Protein AF-A0A812SZ76-F1 (afdb_monomer)

Secondary structure (DSSP, 8-state):
---------------PPPPP------EEEEEEEEESSGGGGGS-THHHHHHHHHHHHHHHHTT-EEETTBEEEETTEEEEEEEEESSEEEEEEEEEEE--SPPPEEPSEEEEEEES-TTS-HHHHIIIIIHHHTSSSS-SS--TT--B--EEETT-EEEETTEEEEEEEEES-SEEE--TT-EEEEEE--PPBPSEEEEEEBGGGS-SSS---IIIIIIHHHHHH-TT-EE-TT-EEEETTEEEEEEEEESSSSEE--TT-EEE--S-BPPPHHHHS-HHHHHHHHHS-HHHHHHTT--HHHHHHHHHHHHS--S--HHHHHTS-EEESSPSSS--S--B-TTT--B--TT-EEEE-TTS-EEEHHHHHHHHTT-SB-TTT--BHHHHHS---SS----SS--SS--TTS-HHHHHHHHHHHHHHHHHHHHHHHHHHHHSS-GGGS-SEEEEET-TTSHHHHHHHHHHHHHSGGGG-TTTS--EEEEE-S-HHHHHHHHHHHHHTT--EEEE---TT-HHHHHHHHHHTT--GGGEEEEEES-SSSSPP---SSPPPTTSHHHHHHHHHTTT---B-SSSPBPPHHHHHHHHHHHHHHHHHH--TT-EEEEEE----HHHHHHTGGG-SHHHHHHHHHHHT-----HHHHHHHHHHHTEEE-SSTTSEEEESTT-SS-SEEEEEEEE-S-EEEEPPGGGHHHHHHHHHHTT--TTTPPPHHHHHHHHHH-TTTEEEEEETTEEEEEEEEEEESS---TTT--SS-SSPPPTT-SEEEEEEEEE-TTSTTHHHHHHHHHHHHHHH-TT--EEEEEE--SSGGGSSS-HHHHHHHHHTTS---HHHHHHHTTT-EEEEEETTSSTT-GGGTT-EEEEEE-GGGGG-----PPPPP--HHHHHHHHHHHHHHTT---S-GGGSBTTTTT--HHHHHHHHHHHHHHHS-PPPTT--BHHHHHHHHHTT---S---------HHHHHHHTTSTT----------------------------------------------------------------S-SSS-S-----PPPPPPPSSPP-HHHH-EEEEEEEEE--GGGTGGGEEEEEEEEEEETTTTEEEEEEEEEESSTTSEEEEEEEEEEES-TTTS-EEEEE---TTTHHHHHHTT--EEEEEEEE-TTSSEEEEE-TTSS-EEEEESSS---HHHHHHHHHHHHHTT--GGG-EEPP--TT----PPP-

Organism: NCBI:txid878477

Foldseek 3Di:
DDDDDDDDPDDDDPDDDDPDDPVDFDEWQEWEKEFADPVCVVQADPRVCVQQVVQLVVQQVVFPKDAFFFWGDGPPTIMGTHQIVVRIGGYDPNYHYHYHDHHADAFLEWEKAKDFDPDDFQVCCCVVFVVVVCDDLAHLAPDPPRGGHDKDAAQDWDDTPRMIIGGPDTVPHDTHGHHNNYHYHYDYPPAAAFLEWEKEWAPLQDDPPDDDDCCVPWVVVVCVVVQPDKDAAFDWDDDPRIIMGTHDTVPRDTHGHHPNYHYHYPDHDHDFPLNLDDPVVNVVLVPDDPVSVCLLAPPVVLRVVCSVVSSQAQADDLVLLVPFDKDFPPDPPDDDPDQAAPQVRHGRDGRAIWTAALVRDIHRSVRVSVVRRNHQADPPPRHGRVCSSVPDDPDDDDPPPPPPDDPVVDPVVSVCSSVVVVVVVCLVLLLVLLAVLQADPPLVNGFQEEEEAQCFLVVSVLVNQVCSLPPHPVVVVCVVRNHEYEYEEQDPVRLVNSVVVCVVSVGHYYYYYDALQQLPVVCVRCVVVVHHLQSYAYEYEAPLQVHAQDFAPDDDDPPWLLNVVQCLFCVPAWAAHPVGDTDDSSRLLNSLLVSLLSQQVSAHPQFYKYKYFAADDPVVCVVCVSPDDRVPPRVVSRVSRTHHYQVLSNLLSNLQSQKDFDDALSAWAAPPLVLLAGGIIIGGIHGDLKHKDFDGLVCLVLLQVQCVLLVPDPLGRQDSVRSVVQCVQCVNFKMFIDHPPRTFKIWGKAAAADDDALVHDALDDPHRGDSLHQEIETNDITGHPVGPPPRVRVVVSVLVSLSHPSSYFKYKHWAAFDCPLVDPDDQQVQVVCCVVVVDPTPGVCSQVVSPKDWNAKRALSRCSPVSRNNITIMIMHGSSPSNDDDDQDDFDADALVRQLVVLVVLCVVVVLPDPPQQPAFVVVSVDDLVSVVSSQVVSCVVGVFGFDSPDGGSSNRSVNRRVPDDDDDDDDDDPDDPPVVVVVVPPPPDYDDDDDDDDDDDDDDDDDDDDDDDDDDDDDDDDDDDDDDDDDDDDDDDDDDDDDDDDPDPDDDPPDDDDDDDDDQQQFQAFDPAADPVVLQAAKWAFQKKLDPVLQQCVQFAQKMWGWDADPPVQKIKIKIWGAGNDNPHDIDIDIKIKHQDPPPRSFKIWIQDPRPVCSVVSVVVVHTFIKGFRDADPNRQWTKIAHRSRSMITTIGPANDDDVVVVVVSLVVCVVSPHDSVSMGGHHHDRDDDDDDDDD

Nearest PDB structures (foldseek):
  7uci-assembly2_B  TM=8.795E-01  e=3.580E-41  Cylindrospermopsis raciborskii
  7ucl-assembly1_A  TM=9.053E-01  e=2.473E-33  Cylindrospermopsis raciborskii
  6b3a-assembly1_A  TM=8.800E-01  e=8.119E-33  Moorena bouillonii
  6b3b-assembly1_A  TM=8.800E-01  e=5.682E-32  Moorena bouillonii
  6b39-assembly1_A  TM=8.917E-01  e=2.636E-30  Moorena bouillonii

pLDDT: mean 74.73, std 22.55, range [21.22, 98.25]

Solvent-accessible surface area (backbone atoms only — not comparable to full-atom values): 72087 Å² total; per-residue (Å²): 136,89,81,84,83,85,84,78,84,74,84,81,81,83,78,74,82,75,79,75,90,72,92,69,78,52,56,23,47,34,39,31,39,31,36,56,45,76,81,58,67,79,54,60,63,70,56,44,51,67,54,39,49,59,51,54,49,48,38,31,76,70,58,41,74,47,39,56,22,33,55,48,64,36,93,93,48,52,28,32,26,74,38,39,37,54,65,53,23,22,55,54,89,77,39,47,76,45,65,77,75,68,49,49,40,69,29,50,32,39,33,30,37,32,49,54,84,92,80,68,53,49,67,48,46,36,64,69,38,56,52,46,72,50,52,66,82,36,46,29,57,74,56,92,87,67,58,30,41,58,74,47,38,68,71,44,72,45,80,48,87,80,33,39,37,28,29,71,43,48,36,71,75,57,65,23,29,56,36,74,75,31,49,78,47,61,40,68,59,79,66,44,64,23,57,33,38,32,42,32,37,30,57,95,36,54,76,86,88,61,91,82,51,67,53,74,72,44,50,49,56,51,42,73,76,42,59,82,50,74,47,39,69,70,41,75,52,74,56,98,75,30,36,37,32,30,77,41,46,34,68,86,47,75,21,25,67,48,97,75,35,43,78,45,55,93,71,63,35,81,78,47,61,83,70,71,49,57,70,70,59,48,54,53,47,69,71,44,60,71,70,56,44,37,70,79,58,59,54,63,69,52,42,49,52,45,36,55,52,47,70,69,46,52,27,49,53,70,68,71,52,64,74,48,56,67,49,48,33,75,61,93,88,56,88,74,94,69,64,53,18,88,80,83,71,46,67,73,52,83,65,40,60,26,30,41,46,95,85,70,54,62,31,46,35,71,61,47,55,59,44,28,42,55,32,42,45,40,90,84,81,60,50,53,46,61,62,58,74,69,55,80,71,97,82,75,94,76,90,78,82,71,70,92,81,71,68,84,91,52,65,61,68,62,49,51,55,54,49,53,53,57,49,59,68,55,48,64,57,56,48,59,49,51,44,68,62,40,59,59,88,58,67,87,82,30,63,44,30,41,36,28,50,65,30,46,53,24,62,63,59,52,47,51,50,53,44,41,47,72,75,31,66,49,33,79,42,44,84,85,54,52,64,38,36,32,39,22,23,73,46,68,70,32,46,52,41,17,48,53,49,26,55,77,69,71,51,58,67,49,76,46,76,37,51,88,78,38,38,61,60,38,44,55,52,40,43,75,74,74,39,63,47,53,45,24,25,39,34,38,65,64,45,88,30,70,37,76,88,56,84,46,92,69,82,79,59,87,82,34,46,65,40,51,48,36,52,66,73,42,73,86,66,71,37,38,50,96,90,64,50,78,52,54,65,54,50,53,50,44,25,48,24,58,48,35,33,49,45,43,72,46,44,17,85,67,8,38,39,42,34,40,64,32,34,67,58,66,71,58,40,61,75,41,46,96,80,56,60,48,80,56,52,52,53,50,33,24,77,73,49,30,56,60,44,38,45,42,55,54,56,45,28,29,24,51,36,12,32,44,64,50,93,53,72,66,25,68,47,53,31,54,88,82,44,66,40,33,45,32,42,37,35,35,29,32,72,50,90,45,27,37,44,69,48,51,85,85,41,52,68,58,55,51,52,45,40,59,68,39,63,52,53,84,65,73,53,72,49,74,68,52,51,54,48,45,46,73,35,17,62,84,25,37,38,34,32,29,48,94,86,44,78,41,27,41,38,36,34,36,28,35,74,69,89,78,43,77,89,70,60,60,42,72,67,89,66,66,39,36,94,81,17,36,23,39,32,46,50,49,75,48,36,29,80,91,40,76,63,46,53,58,53,55,52,51,48,54,46,51,40,43,41,32,35,58,53,34,71,34,38,35,31,52,45,53,80,68,56,57,72,83,49,97,60,55,72,70,55,50,50,50,31,35,77,68,66,79,39,81,43,68,50,51,46,69,42,42,78,74,59,33,45,76,80,42,74,26,78,58,44,38,75,55,40,65,74,54,71,6,37,25,36,35,33,36,34,55,49,73,57,60,74,65,75,79,79,84,69,85,64,62,92,66,55,46,67,60,43,37,52,49,51,51,56,53,38,46,73,70,67,52,82,63,91,69,50,62,82,39,43,43,70,83,72,64,55,51,80,61,56,51,48,49,54,39,50,53,44,28,71,74,47,61,30,66,51,52,90,80,48,52,27,49,52,49,27,20,48,47,32,46,74,77,66,93,81,80,93,81,81,86,79,84,94,70,69,77,67,62,67,64,64,65,78,75,65,91,84,74,86,78,90,84,89,88,79,84,90,81,92,86,88,87,84,89,85,86,84,88,81,88,88,87,83,89,90,88,81,92,87,78,91,79,90,86,90,84,84,86,87,84,90,88,89,81,90,88,92,86,90,90,80,84,89,80,84,90,69,92,75,86,88,88,83,84,88,75,92,82,84,89,72,79,86,73,75,68,53,63,43,34,84,61,67,50,61,60,85,68,66,40,46,69,26,22,40,48,27,30,27,56,58,64,92,78,48,46,77,37,40,11,46,31,36,40,33,35,41,79,40,81,91,80,57,34,32,42,38,38,41,34,25,10,45,77,33,78,88,28,61,76,49,74,46,72,33,50,30,33,75,65,39,80,80,24,55,23,29,33,30,33,38,67,70,44,100,90,42,31,69,58,38,64,75,67,67,54,58,44,74,42,24,35,50,44,66,47,95,84,52,52,38,38,32,35,36,33,49,85,61,78,35,39,42,34,34,20,66,46,58,66,75,54,70,69,56,50,51,51,54,52,49,54,41,41,75,76,67,44,65,67,96,59,54,43,76,33,57,51,57,82,84,66,76,84,82,76,77,86,132

Structure (mmCIF, N/CA/C/O backbone):
data_AF-A0A812SZ76-F1
#
_entry.id   AF-A0A812SZ76-F1
#
loop_
_atom_site.group_PDB
_atom_site.id
_atom_site.type_symbol
_atom_site.label_atom_id
_atom_site.label_alt_id
_atom_site.label_comp_id
_atom_site.label_asym_id
_atom_site.label_entity_id
_atom_site.label_seq_id
_atom_site.pdbx_PDB_ins_code
_atom_site.Cartn_x
_atom_site.Cartn_y
_atom_site.Cartn_z
_atom_site.occupancy
_atom_site.B_iso_or_equiv
_atom_site.auth_seq_id
_atom_site.auth_comp_id
_atom_site.auth_asym_id
_atom_site.auth_atom_id
_atom_site.pdbx_PDB_model_num
ATOM 1 N N . MET A 1 1 ? -18.676 40.497 103.748 1.00 34.56 1 MET A N 1
ATOM 2 C CA . MET A 1 1 ? -19.444 41.072 102.626 1.00 34.56 1 MET A CA 1
ATOM 3 C C . MET A 1 1 ? -19.129 40.219 101.404 1.00 34.56 1 MET A C 1
ATOM 5 O O . MET A 1 1 ? -18.042 40.366 100.872 1.00 34.56 1 MET A O 1
ATOM 9 N N . GLY A 1 2 ? -19.936 39.227 101.030 1.00 30.64 2 GLY A N 1
ATOM 10 C CA . GLY A 1 2 ? -21.212 38.800 101.622 1.00 30.64 2 GLY A CA 1
ATOM 11 C C . GLY A 1 2 ? -22.400 39.109 100.713 1.00 30.64 2 GLY A C 1
ATOM 12 O O . GLY A 1 2 ? -22.996 40.171 100.858 1.00 30.64 2 GLY A O 1
ATOM 13 N N . ALA A 1 3 ? -22.665 38.179 99.802 1.00 29.17 3 ALA A N 1
ATOM 14 C CA . ALA A 1 3 ? -23.880 37.955 99.023 1.00 29.17 3 ALA A CA 1
ATOM 15 C C . ALA A 1 3 ? -23.752 36.527 98.447 1.00 29.17 3 ALA A C 1
ATOM 17 O O . ALA A 1 3 ? -22.627 36.108 98.156 1.00 29.17 3 ALA A O 1
ATOM 18 N N . ASP A 1 4 ? -24.858 35.797 98.337 1.00 30.28 4 ASP A N 1
ATOM 19 C CA . ASP A 1 4 ? -24.888 34.356 98.050 1.00 30.28 4 ASP A CA 1
ATOM 20 C C . ASP A 1 4 ? -25.463 34.051 96.641 1.00 30.28 4 ASP A C 1
ATOM 22 O O . ASP A 1 4 ? -25.579 34.950 95.810 1.00 30.28 4 ASP A O 1
ATOM 26 N N . GLU A 1 5 ? -25.836 32.783 96.421 1.00 31.12 5 GLU A N 1
ATOM 27 C CA . GLU A 1 5 ? -26.694 32.243 95.342 1.00 31.12 5 GLU A CA 1
ATOM 28 C C . GLU A 1 5 ? -26.053 31.940 93.961 1.00 31.12 5 GLU A C 1
ATOM 30 O O . GLU A 1 5 ? -25.903 32.773 93.072 1.00 31.12 5 GLU A O 1
ATOM 35 N N . ASP A 1 6 ? -25.723 30.651 93.811 1.00 27.94 6 ASP A N 1
ATOM 36 C CA . ASP A 1 6 ? -26.076 29.746 92.706 1.00 27.94 6 ASP A CA 1
ATOM 37 C C . ASP A 1 6 ? -25.881 30.160 91.234 1.00 27.94 6 ASP A C 1
ATOM 39 O O . ASP A 1 6 ? -26.685 30.839 90.599 1.00 27.94 6 ASP A O 1
ATOM 43 N N . GLY A 1 7 ? -24.863 29.540 90.628 1.00 28.36 7 GLY A N 1
ATOM 44 C CA . GLY A 1 7 ? -24.687 29.417 89.180 1.00 28.36 7 GLY A CA 1
ATOM 45 C C . GLY A 1 7 ? -24.839 27.971 88.700 1.00 28.36 7 GLY A C 1
ATOM 46 O O . GLY A 1 7 ? -23.858 27.370 88.254 1.00 28.36 7 GLY A O 1
ATOM 47 N N . GLU A 1 8 ? -26.044 27.396 88.792 1.00 27.73 8 GLU A N 1
ATOM 48 C CA . GLU A 1 8 ? -26.331 26.076 88.214 1.00 27.73 8 GLU A CA 1
ATOM 49 C C . GLU A 1 8 ? -26.011 26.045 86.710 1.00 27.73 8 GLU A C 1
ATOM 51 O O . GLU A 1 8 ? -26.545 26.827 85.920 1.00 27.73 8 GLU A O 1
ATOM 56 N N . ARG A 1 9 ? -25.199 25.076 86.267 1.00 29.61 9 ARG A N 1
ATOM 57 C CA . ARG A 1 9 ? -25.070 24.769 84.835 1.00 29.61 9 ARG A CA 1
ATOM 58 C C . ARG A 1 9 ? -26.248 23.915 84.378 1.00 29.61 9 ARG A C 1
ATOM 60 O O . ARG A 1 9 ? -26.121 22.701 84.232 1.00 29.61 9 ARG A O 1
ATOM 67 N N . GLN A 1 10 ? -27.382 24.571 84.140 1.00 27.69 10 GLN A N 1
ATOM 68 C CA . GLN A 1 10 ? -28.533 23.958 83.481 1.00 27.69 10 GLN A CA 1
ATOM 69 C C . GLN A 1 10 ? -28.118 23.331 82.142 1.00 27.69 10 GLN A C 1
ATOM 71 O O . GLN A 1 10 ? -27.413 23.946 81.338 1.00 27.69 10 GLN A O 1
ATOM 76 N N . ALA A 1 11 ? -28.571 22.103 81.895 1.00 28.66 11 ALA A N 1
ATOM 77 C CA . ALA A 1 11 ? -28.358 21.426 80.626 1.00 28.66 11 ALA A CA 1
ATOM 78 C C . ALA A 1 11 ? -29.306 22.001 79.561 1.00 28.66 11 ALA A C 1
ATOM 80 O O . ALA A 1 11 ? -30.501 21.709 79.566 1.00 28.66 11 ALA A O 1
ATOM 81 N N . SER A 1 12 ? -28.777 22.797 78.631 1.00 27.80 12 SER A N 1
ATOM 82 C CA . SER A 1 12 ? -29.505 23.208 77.429 1.00 27.80 12 SER A CA 1
ATOM 83 C C . SER A 1 12 ? -29.371 22.139 76.341 1.00 27.80 12 SER A C 1
ATOM 85 O O . SER A 1 12 ? -28.284 21.844 75.845 1.00 27.80 12 SER A O 1
ATOM 87 N N . SER A 1 13 ? -30.494 21.527 75.976 1.00 25.83 13 SER A N 1
ATOM 88 C CA . SER A 1 13 ? -30.559 20.484 74.957 1.00 25.83 13 SER A CA 1
ATOM 89 C C . SER A 1 13 ? -30.478 21.062 73.541 1.00 25.83 13 SER A C 1
ATOM 91 O O . SER A 1 13 ? -31.347 21.817 73.109 1.00 25.83 13 SER A O 1
ATOM 93 N N . SER A 1 14 ? -29.487 20.624 72.764 1.00 26.30 14 SER A N 1
ATOM 94 C CA . SER A 1 14 ? -29.581 20.606 71.302 1.00 26.30 14 SER A CA 1
ATOM 95 C C . SER A 1 14 ? -30.169 19.263 70.867 1.00 26.30 14 SER A C 1
ATOM 97 O O . SER A 1 14 ? -29.463 18.279 70.649 1.00 26.30 14 SER A O 1
ATOM 99 N N . THR A 1 15 ? -31.496 19.205 70.776 1.00 27.69 15 THR A N 1
ATOM 100 C CA . THR A 1 15 ? -32.225 18.029 70.291 1.00 27.69 15 THR A CA 1
ATOM 101 C C . THR A 1 15 ? -31.858 17.711 68.840 1.00 27.69 15 THR A C 1
ATOM 103 O O . THR A 1 15 ? -32.318 18.369 67.908 1.00 27.69 15 THR A O 1
ATOM 106 N N . GLN A 1 16 ? -31.092 16.638 68.629 1.00 28.02 16 GLN A N 1
ATOM 107 C CA . GLN A 1 16 ? -31.290 15.841 67.419 1.00 28.02 16 GLN A CA 1
ATOM 108 C C . GLN A 1 16 ? -32.657 15.143 67.526 1.00 28.02 16 GLN A C 1
ATOM 110 O O . GLN A 1 16 ? -33.056 14.771 68.635 1.00 28.02 16 GLN A O 1
ATOM 115 N N . PRO A 1 17 ? -33.409 15.009 66.421 1.00 27.31 17 PRO A N 1
ATOM 116 C CA . PRO A 1 17 ? -34.771 14.504 66.476 1.00 27.31 17 PRO A CA 1
ATOM 117 C C . PRO A 1 17 ? -34.787 13.039 66.913 1.00 27.31 17 PRO A C 1
ATOM 119 O O . PRO A 1 17 ? -34.157 12.182 66.293 1.00 27.31 17 PRO A O 1
ATOM 122 N N . THR A 1 18 ? -35.573 12.743 67.947 1.00 28.69 18 THR A N 1
ATOM 123 C CA . THR A 1 18 ? -36.123 11.400 68.130 1.00 28.69 18 THR A CA 1
ATOM 124 C C . THR A 1 18 ? -36.919 11.043 66.874 1.00 28.69 18 THR A C 1
ATOM 126 O O . THR A 1 18 ? -37.787 11.837 66.499 1.00 28.69 18 THR A O 1
ATOM 129 N N . PRO A 1 19 ? -36.682 9.887 66.231 1.00 33.19 19 PRO A N 1
ATOM 130 C CA . PRO A 1 19 ? -37.598 9.385 65.218 1.00 33.19 19 PRO A CA 1
ATOM 131 C C . PRO A 1 19 ? -38.985 9.237 65.846 1.00 33.19 19 PRO A C 1
ATOM 133 O O . PRO A 1 19 ? -39.129 8.575 66.876 1.00 33.19 19 PRO A O 1
ATOM 136 N N . GLU A 1 20 ? -39.991 9.880 65.259 1.00 29.91 20 GLU A N 1
ATOM 137 C CA . GLU A 1 20 ? -41.379 9.661 65.656 1.00 29.91 20 GLU A CA 1
ATOM 138 C C . GLU A 1 20 ? -41.751 8.201 65.371 1.00 29.91 20 GLU A C 1
ATOM 140 O O . GLU A 1 20 ? -41.306 7.613 64.381 1.00 29.91 20 GLU A O 1
ATOM 145 N N . ALA A 1 21 ? -42.530 7.593 66.267 1.00 37.19 21 ALA A N 1
ATOM 146 C CA . ALA A 1 21 ? -42.832 6.168 66.218 1.00 37.19 21 ALA A CA 1
ATOM 147 C C . ALA A 1 21 ? -43.841 5.837 65.103 1.00 37.19 21 ALA A C 1
ATOM 149 O O . ALA A 1 21 ? -45.036 5.685 65.351 1.00 37.19 21 ALA A O 1
ATOM 150 N N . HIS A 1 22 ? -43.343 5.701 63.875 1.00 32.84 22 HIS A N 1
ATOM 151 C CA . HIS A 1 22 ? -44.028 4.969 62.815 1.00 32.84 22 HIS A CA 1
ATOM 152 C C . HIS A 1 22 ? -43.773 3.470 62.997 1.00 32.84 22 HIS A C 1
ATOM 154 O O . HIS A 1 22 ? -42.662 2.988 62.785 1.00 32.84 22 HIS A O 1
ATOM 160 N N . ASP A 1 23 ? -44.816 2.746 63.403 1.00 41.12 23 ASP A N 1
ATOM 161 C CA . ASP A 1 23 ? -44.797 1.312 63.739 1.00 41.12 23 ASP A CA 1
ATOM 162 C C . ASP A 1 23 ? -44.855 0.410 62.480 1.00 41.12 23 ASP A C 1
ATOM 164 O O . ASP A 1 23 ? -45.535 -0.614 62.435 1.00 41.12 23 ASP A O 1
ATOM 168 N N . ASP A 1 24 ? -44.159 0.830 61.417 1.00 45.44 24 ASP A N 1
ATOM 169 C CA . ASP A 1 24 ? -44.021 0.097 60.159 1.00 45.44 24 ASP A CA 1
ATOM 170 C C . ASP A 1 24 ? -42.793 -0.823 60.235 1.00 45.44 24 ASP A C 1
ATOM 172 O O . ASP A 1 24 ? -41.642 -0.386 60.137 1.00 45.44 24 ASP A O 1
ATOM 176 N N . GLU A 1 25 ? -43.025 -2.128 60.401 1.00 62.75 25 GLU A N 1
ATOM 177 C CA . GLU A 1 25 ? -41.952 -3.124 60.451 1.00 62.75 25 GLU A CA 1
ATOM 178 C C . GLU A 1 25 ? -41.126 -3.120 59.156 1.00 62.75 25 GLU A C 1
ATOM 180 O O . GLU A 1 25 ? -41.595 -3.508 58.084 1.00 62.75 25 GLU A O 1
ATOM 185 N N . VAL A 1 26 ? -39.855 -2.718 59.256 1.00 79.19 26 VAL A N 1
ATOM 186 C CA . VAL A 1 26 ? -38.935 -2.657 58.113 1.00 79.19 26 VAL A CA 1
ATOM 187 C C . VAL A 1 26 ? -38.618 -4.073 57.620 1.00 79.19 26 VAL A C 1
ATOM 189 O O . VAL A 1 26 ? -37.739 -4.754 58.149 1.00 79.19 26 VAL A O 1
ATOM 192 N N . VAL A 1 27 ? -39.343 -4.525 56.597 1.00 85.56 27 VAL A N 1
ATOM 193 C CA . VAL A 1 27 ? -39.144 -5.833 55.958 1.00 85.56 27 VAL A CA 1
ATOM 194 C C . VAL A 1 27 ? -37.938 -5.805 55.014 1.00 85.56 27 VAL A C 1
ATOM 196 O O . VAL A 1 27 ? -37.828 -4.944 54.138 1.00 85.56 27 VAL A O 1
ATOM 199 N N . LEU A 1 28 ? -37.050 -6.792 55.149 1.00 87.00 28 LEU A N 1
ATOM 200 C CA . LEU A 1 28 ? -35.945 -7.013 54.221 1.00 87.00 28 LEU A CA 1
ATOM 201 C C . LEU A 1 28 ? -36.452 -7.494 52.860 1.00 87.00 28 LEU A C 1
ATOM 203 O O . LEU A 1 28 ? -37.146 -8.505 52.762 1.00 87.00 28 LEU A O 1
ATOM 207 N N . LYS A 1 29 ? -36.032 -6.805 51.799 1.00 87.31 29 LYS A N 1
ATOM 208 C CA . LYS A 1 29 ? -36.255 -7.218 50.409 1.00 87.31 29 LYS A CA 1
ATOM 209 C C . LYS A 1 29 ? -35.235 -8.265 49.984 1.00 87.31 29 LYS A C 1
ATOM 211 O O . LYS A 1 29 ? -35.598 -9.203 49.287 1.00 87.31 29 LYS A O 1
ATOM 216 N N . LYS A 1 30 ? -33.967 -8.114 50.393 1.00 87.69 30 LYS A N 1
ATOM 217 C CA . LYS A 1 30 ? -32.874 -9.029 50.017 1.00 87.69 30 LYS A CA 1
ATOM 218 C C . LYS A 1 30 ? -31.960 -9.338 51.193 1.00 87.69 30 LYS A C 1
ATOM 220 O O . LYS A 1 30 ? -31.573 -8.436 51.935 1.00 87.69 30 LYS A O 1
ATOM 225 N N . LEU A 1 31 ? -31.569 -10.603 51.310 1.00 89.88 31 LEU A N 1
ATOM 226 C CA . LEU A 1 31 ? -30.633 -11.106 52.309 1.00 89.88 31 LEU A CA 1
ATOM 227 C C . LEU A 1 31 ? -29.595 -12.015 51.640 1.00 89.88 31 LEU A C 1
ATOM 229 O O . LEU A 1 31 ? -29.949 -13.011 51.013 1.00 89.88 31 LEU A O 1
ATOM 233 N N . HIS A 1 32 ? -28.312 -11.692 51.780 1.00 91.19 32 HIS A N 1
ATOM 234 C CA . HIS A 1 32 ? -27.209 -12.502 51.259 1.00 91.19 32 HIS A CA 1
ATOM 235 C C . HIS A 1 32 ? -26.440 -13.127 52.426 1.00 91.19 32 HIS A C 1
ATOM 237 O O . HIS A 1 32 ? -25.879 -12.408 53.253 1.00 91.19 32 HIS A O 1
ATOM 243 N N . ILE A 1 33 ? -26.421 -14.459 52.487 1.00 88.69 33 ILE A N 1
ATOM 244 C CA . ILE A 1 33 ? -25.780 -15.272 53.527 1.00 88.69 33 ILE A CA 1
ATOM 245 C C . ILE A 1 33 ? -24.710 -16.157 52.884 1.00 88.69 33 ILE A C 1
ATOM 247 O O . ILE A 1 33 ? -25.006 -16.877 51.936 1.00 88.69 33 ILE A O 1
ATOM 251 N N . LEU A 1 34 ? -23.490 -16.167 53.424 1.00 87.75 34 LEU A N 1
ATOM 252 C CA . LEU A 1 34 ? -22.411 -17.056 52.973 1.00 87.75 34 LEU A CA 1
ATOM 253 C C . LEU A 1 34 ? -21.875 -17.931 54.120 1.00 87.75 34 LEU A C 1
ATOM 255 O O . LEU A 1 34 ? -22.014 -17.552 55.284 1.00 87.75 34 LEU A O 1
ATOM 259 N N . PRO A 1 35 ? -21.280 -19.107 53.833 1.00 84.56 35 PRO A N 1
ATOM 260 C CA . PRO A 1 35 ? -20.717 -19.968 54.873 1.00 84.56 35 PRO A CA 1
ATOM 261 C C . PRO A 1 35 ? -19.509 -19.338 55.579 1.00 84.56 35 PRO A C 1
ATOM 263 O O . PRO A 1 35 ? -18.829 -18.479 55.018 1.00 84.56 35 PRO A O 1
ATOM 266 N N . LEU A 1 36 ? -19.209 -19.809 56.788 1.00 77.94 36 LEU A N 1
ATOM 267 C CA . LEU A 1 36 ? -18.081 -19.334 57.592 1.00 77.94 36 LEU A CA 1
ATOM 268 C C . LEU A 1 36 ? -16.809 -20.178 57.403 1.00 77.94 36 LEU A C 1
ATOM 270 O O . LEU A 1 36 ? -15.708 -19.662 57.578 1.00 77.94 36 LEU A O 1
ATOM 274 N N . LYS A 1 37 ? -16.932 -21.475 57.080 1.00 70.94 37 LYS A N 1
ATOM 275 C CA . LYS A 1 37 ? -15.810 -22.435 57.078 1.00 70.94 37 LYS A CA 1
ATOM 276 C C . LYS A 1 37 ? -15.755 -23.269 55.796 1.00 70.94 37 LYS A C 1
ATOM 278 O O . LYS A 1 37 ? -16.736 -23.431 55.074 1.00 70.94 37 LYS A O 1
ATOM 283 N N . GLU A 1 38 ? -14.584 -23.839 55.497 1.00 59.84 38 GLU A N 1
ATOM 284 C CA . GLU A 1 38 ? -14.403 -24.666 54.294 1.00 59.84 38 GLU A CA 1
ATOM 285 C C . GLU A 1 38 ? -15.199 -25.977 54.311 1.00 59.84 38 GLU A C 1
ATOM 287 O O . GLU A 1 38 ? -15.579 -26.464 53.247 1.00 59.84 38 GLU A O 1
ATOM 292 N N . ALA A 1 39 ? -15.489 -26.536 55.490 1.00 54.56 39 ALA A N 1
ATOM 293 C CA . ALA A 1 39 ? -16.282 -27.762 55.621 1.00 54.56 39 ALA A CA 1
ATOM 294 C C . ALA A 1 39 ? -17.665 -27.630 54.950 1.00 54.56 39 ALA A C 1
ATOM 296 O O . ALA A 1 39 ? -18.140 -28.565 54.297 1.00 54.56 39 ALA A O 1
ATOM 297 N N . ASP A 1 40 ? -18.248 -26.432 55.020 1.00 60.97 40 ASP A N 1
ATOM 298 C CA . ASP A 1 40 ? -19.568 -26.093 54.487 1.00 60.97 40 ASP A CA 1
ATOM 299 C C . ASP A 1 40 ? -19.585 -25.977 52.946 1.00 60.97 40 ASP A C 1
ATOM 301 O O . ASP A 1 40 ? -20.653 -25.985 52.327 1.00 60.97 40 ASP A O 1
ATOM 305 N N . LYS A 1 41 ? -18.413 -25.955 52.280 1.00 56.12 41 LYS A N 1
ATOM 306 C CA . LYS A 1 41 ? -18.298 -25.963 50.803 1.00 56.12 41 LYS A CA 1
ATOM 307 C C . LYS A 1 41 ? -18.943 -27.192 50.151 1.00 56.12 41 LYS A C 1
ATOM 309 O O . LYS A 1 41 ? -19.258 -27.143 48.963 1.00 56.12 41 LYS A O 1
ATOM 314 N N . LYS A 1 42 ? -19.126 -28.291 50.896 1.00 56.69 42 LYS A N 1
ATOM 315 C CA . LYS A 1 42 ? -19.699 -29.550 50.385 1.00 56.69 42 LYS A CA 1
ATOM 316 C C . LYS A 1 42 ? -21.180 -29.439 50.005 1.00 56.69 42 LYS A C 1
ATOM 318 O O . LYS A 1 42 ? -21.644 -30.235 49.195 1.00 56.69 42 LYS A O 1
ATOM 323 N N . ILE A 1 43 ? -21.901 -28.459 50.552 1.00 62.41 43 ILE A N 1
ATOM 324 C CA . ILE A 1 43 ? -23.314 -28.199 50.255 1.00 62.41 43 ILE A CA 1
ATOM 325 C C . ILE A 1 43 ? -23.392 -27.134 49.145 1.00 62.41 43 ILE A C 1
ATOM 327 O O . ILE A 1 43 ? -22.783 -26.068 49.276 1.00 62.41 43 ILE A O 1
ATOM 331 N N . LYS A 1 44 ? -24.130 -27.391 48.053 1.00 57.81 44 LYS A N 1
ATOM 332 C CA . LYS A 1 44 ? -24.229 -26.489 46.880 1.00 57.81 44 LYS A CA 1
ATOM 333 C C . LYS A 1 44 ? -25.664 -26.014 46.612 1.00 57.81 44 LYS A C 1
ATOM 335 O O . LYS A 1 44 ? -26.596 -26.814 46.695 1.00 57.81 44 LYS A O 1
ATOM 340 N N . GLY A 1 45 ? -25.830 -24.746 46.216 1.00 62.56 45 GLY A N 1
ATOM 341 C CA . GLY A 1 45 ? -27.092 -24.192 45.713 1.00 62.56 45 GLY A CA 1
ATOM 342 C C . GLY A 1 45 ? -28.292 -24.466 46.615 1.00 62.56 45 GLY A C 1
ATOM 343 O O . GLY A 1 45 ? -28.237 -24.244 47.825 1.00 62.56 45 GLY A O 1
ATOM 344 N N . ARG A 1 46 ? -29.359 -25.020 46.020 1.00 57.84 46 ARG A N 1
ATOM 345 C CA . ARG A 1 46 ? -30.624 -25.401 46.682 1.00 57.84 46 ARG A CA 1
ATOM 346 C C . ARG A 1 46 ? -30.427 -26.081 48.042 1.00 57.84 46 ARG A C 1
ATOM 348 O O . ARG A 1 46 ? -31.063 -25.676 49.007 1.00 57.84 46 ARG A O 1
ATOM 355 N N . GLN A 1 47 ? -29.464 -27.000 48.148 1.00 68.81 47 GLN A N 1
ATOM 356 C CA . GLN A 1 47 ? -29.196 -27.747 49.382 1.00 68.81 47 GLN A CA 1
ATOM 357 C C . GLN A 1 47 ? -28.788 -26.846 50.563 1.00 68.81 47 GLN A C 1
ATOM 359 O O . GLN A 1 47 ? -29.039 -27.203 51.711 1.00 68.81 47 GLN A O 1
ATOM 364 N N . ARG A 1 48 ? -28.171 -25.676 50.314 1.00 78.56 48 ARG A N 1
ATOM 365 C CA . ARG A 1 48 ? -27.870 -24.680 51.361 1.00 78.56 48 ARG A CA 1
ATOM 366 C C . ARG A 1 48 ? -29.135 -23.986 51.844 1.00 78.56 48 ARG A C 1
ATOM 368 O O . ARG A 1 48 ? -29.280 -23.764 53.042 1.00 78.56 48 ARG A O 1
ATOM 375 N N . MET A 1 49 ? -30.049 -23.680 50.922 1.00 81.81 49 MET A N 1
ATOM 376 C CA . MET A 1 49 ? -31.354 -23.118 51.262 1.00 81.81 49 MET A CA 1
ATOM 377 C C . MET A 1 49 ? -32.144 -24.104 52.120 1.00 81.81 49 MET A C 1
ATOM 379 O O . MET A 1 49 ? -32.628 -23.723 53.177 1.00 81.81 49 MET A O 1
ATOM 383 N N . ASP A 1 50 ? -32.176 -25.383 51.736 1.00 78.75 50 ASP A N 1
ATOM 384 C CA . ASP A 1 50 ? -32.826 -26.451 52.507 1.00 78.75 50 ASP A CA 1
ATOM 385 C C . ASP A 1 50 ? -32.225 -26.597 53.922 1.00 78.75 50 ASP A C 1
ATOM 387 O O . ASP A 1 50 ? -32.941 -26.878 54.885 1.00 78.75 50 ASP A O 1
ATOM 391 N N . PHE A 1 51 ? -30.915 -26.356 54.072 1.00 80.25 51 PHE A N 1
ATOM 392 C CA . PHE A 1 51 ? -30.210 -26.372 55.360 1.00 80.25 51 PHE A CA 1
ATOM 393 C C . PHE A 1 51 ? -30.552 -25.160 56.244 1.00 80.25 51 PHE A C 1
ATOM 395 O O . PHE A 1 51 ? -30.773 -25.317 57.444 1.00 80.25 51 PHE A O 1
ATOM 402 N N . LEU A 1 52 ? -30.621 -23.962 55.653 1.00 84.25 52 LEU A N 1
ATOM 403 C CA . LEU A 1 52 ? -30.938 -22.697 56.330 1.00 84.25 52 LEU A CA 1
ATOM 404 C C . LEU A 1 52 ? -32.443 -22.490 56.571 1.00 84.25 52 LEU A C 1
ATOM 406 O O . LEU A 1 52 ? -32.821 -21.717 57.451 1.00 84.25 52 LEU A O 1
ATOM 410 N N . ALA A 1 53 ? -33.311 -23.170 55.816 1.00 85.12 53 ALA A N 1
ATOM 411 C CA . ALA A 1 53 ? -34.748 -22.906 55.765 1.00 85.12 53 ALA A CA 1
ATOM 412 C C . ALA A 1 53 ? -35.450 -23.002 57.125 1.00 85.12 53 ALA A C 1
ATOM 414 O O . ALA A 1 53 ? -36.486 -22.369 57.314 1.00 85.12 53 ALA A O 1
ATOM 415 N N . GLU A 1 54 ? -34.954 -23.810 58.063 1.00 85.31 54 GLU A N 1
ATOM 416 C CA . GLU A 1 54 ? -35.500 -23.871 59.424 1.00 85.31 54 GLU A CA 1
ATOM 417 C C . GLU A 1 54 ? -35.124 -22.628 60.245 1.00 85.31 54 GLU A C 1
ATOM 419 O O . GLU A 1 54 ? -36.021 -21.928 60.713 1.00 85.31 54 GLU A O 1
ATOM 424 N N . THR A 1 55 ? -33.834 -22.282 60.336 1.00 86.25 55 THR A N 1
ATOM 425 C CA . THR A 1 55 ? -33.362 -21.076 61.039 1.00 86.25 55 THR A CA 1
ATOM 426 C C . THR A 1 55 ? -33.976 -19.799 60.453 1.00 86.25 55 THR A C 1
ATOM 428 O O . THR A 1 55 ? -34.417 -18.929 61.200 1.00 86.25 55 THR A O 1
ATOM 431 N N . LEU A 1 56 ? -34.090 -19.694 59.124 1.00 87.94 56 LEU A N 1
ATOM 432 C CA . LEU A 1 56 ? -34.720 -18.544 58.460 1.00 87.94 56 LEU A CA 1
ATOM 433 C C . LEU A 1 56 ? -36.230 -18.452 58.746 1.00 87.94 56 LEU A C 1
ATOM 435 O O . LEU A 1 56 ? -36.746 -17.355 58.960 1.00 87.94 56 LEU A O 1
ATOM 439 N N . ARG A 1 57 ? -36.943 -19.587 58.829 1.00 86.12 57 ARG A N 1
ATOM 440 C CA . ARG A 1 57 ? -38.344 -19.609 59.294 1.00 86.12 57 ARG A CA 1
ATOM 441 C C . ARG A 1 57 ? -38.462 -19.192 60.758 1.00 86.12 57 ARG A C 1
ATOM 443 O O . ARG A 1 57 ? -39.391 -18.463 61.083 1.00 86.12 57 ARG A O 1
ATOM 450 N N . GLN A 1 58 ? -37.537 -19.605 61.624 1.00 84.56 58 GLN A N 1
ATOM 451 C CA . GLN A 1 58 ? -37.524 -19.175 63.026 1.00 84.56 58 GLN A CA 1
ATOM 452 C C . GLN A 1 58 ? -37.306 -17.659 63.140 1.00 84.56 58 GLN A C 1
ATOM 454 O O . GLN A 1 58 ? -38.139 -16.996 63.748 1.00 84.56 58 GLN A O 1
ATOM 459 N N . LEU A 1 59 ? -36.273 -17.104 62.491 1.00 86.12 59 LEU A N 1
ATOM 460 C CA . LEU A 1 59 ? -35.979 -15.660 62.479 1.00 86.12 59 LEU A CA 1
ATOM 461 C C . LEU A 1 59 ? -37.151 -14.819 61.946 1.00 86.12 59 LEU A C 1
ATOM 463 O O . LEU A 1 59 ? -37.447 -13.760 62.496 1.00 86.12 59 LEU A O 1
ATOM 467 N N . ARG A 1 60 ? -37.857 -15.307 60.916 1.00 86.88 60 ARG A N 1
ATOM 468 C CA . ARG A 1 60 ? -39.098 -14.689 60.428 1.00 86.88 60 ARG A CA 1
ATOM 469 C C . ARG A 1 60 ? -40.217 -14.740 61.465 1.00 86.88 60 ARG A C 1
ATOM 471 O O . ARG A 1 60 ? -40.831 -13.720 61.756 1.00 86.88 60 ARG A O 1
ATOM 478 N N . ASN A 1 61 ? -40.488 -15.918 62.024 1.00 85.06 61 ASN A N 1
ATOM 479 C CA . ASN A 1 61 ? -41.605 -16.122 62.947 1.00 85.06 61 ASN A CA 1
ATOM 480 C C . ASN A 1 61 ? -41.421 -15.372 64.279 1.00 85.06 61 ASN A C 1
ATOM 482 O O . ASN A 1 61 ? -42.411 -14.971 64.883 1.00 85.06 61 ASN A O 1
ATOM 486 N N . THR A 1 62 ? -40.181 -15.167 64.733 1.00 84.06 62 THR A N 1
ATOM 487 C CA . THR A 1 62 ? -39.863 -14.359 65.924 1.00 84.06 62 THR A CA 1
ATOM 488 C C . THR A 1 62 ? -39.707 -12.866 65.629 1.00 84.06 62 THR A C 1
ATOM 490 O O . THR A 1 62 ? -39.437 -12.108 66.558 1.00 84.06 62 THR A O 1
ATOM 493 N N . LYS A 1 63 ? -39.850 -12.446 64.362 1.00 83.19 63 LYS A N 1
ATOM 494 C CA . LYS A 1 63 ? -39.568 -11.085 63.876 1.00 83.19 63 LYS A CA 1
ATOM 495 C C . LYS A 1 63 ? -38.205 -10.558 64.344 1.00 83.19 63 LYS A C 1
ATOM 497 O O . LYS A 1 63 ? -38.068 -9.424 64.794 1.00 83.19 63 LYS A O 1
ATOM 502 N N . ALA A 1 64 ? -37.183 -11.407 64.261 1.00 82.25 64 ALA A N 1
ATOM 503 C CA . ALA A 1 64 ? -35.824 -11.012 64.593 1.00 82.25 64 ALA A CA 1
ATOM 504 C C . ALA A 1 64 ? -35.297 -10.001 63.562 1.00 82.25 64 ALA A C 1
ATOM 506 O O . ALA A 1 64 ? -35.315 -10.270 62.359 1.00 82.25 64 ALA A O 1
ATOM 507 N N . VAL A 1 65 ? -34.788 -8.863 64.040 1.00 85.62 65 VAL A N 1
ATOM 508 C CA . VAL A 1 65 ? -34.083 -7.885 63.201 1.00 85.62 65 VAL A CA 1
ATOM 509 C C . VAL A 1 65 ? -32.722 -8.460 62.807 1.00 85.62 65 VAL A C 1
ATOM 511 O O . VAL A 1 65 ? -31.908 -8.780 63.673 1.00 85.62 65 VAL A O 1
ATOM 514 N N . VAL A 1 66 ? -32.484 -8.570 61.502 1.00 86.25 66 VAL A N 1
ATOM 515 C CA . VAL A 1 66 ? -31.256 -9.089 60.890 1.00 86.25 66 VAL A CA 1
ATOM 516 C C . VAL A 1 66 ? -30.515 -7.952 60.182 1.00 86.25 66 VAL A C 1
ATOM 518 O O . VAL A 1 66 ? -31.126 -7.177 59.441 1.00 86.25 66 VAL A O 1
ATOM 521 N N . CYS A 1 67 ? -29.199 -7.856 60.368 1.00 86.81 67 CYS A N 1
ATOM 522 C CA . CYS A 1 67 ? -28.326 -6.920 59.655 1.00 86.81 67 CYS A CA 1
ATOM 523 C C . CYS A 1 67 ? -27.021 -7.588 59.170 1.00 86.81 67 CYS A C 1
ATOM 525 O O . CYS A 1 67 ? -26.755 -8.763 59.435 1.00 86.81 67 CYS A O 1
ATOM 527 N N . SER A 1 68 ? -26.200 -6.851 58.412 1.00 84.62 68 SER A N 1
ATOM 528 C CA . SER A 1 68 ? -24.912 -7.376 57.935 1.00 84.62 68 SER A CA 1
ATOM 529 C C . SER A 1 68 ? -23.943 -7.648 59.095 1.00 84.62 68 SER A C 1
ATOM 531 O O . SER A 1 68 ? -23.812 -6.851 60.024 1.00 84.62 68 SER A O 1
ATOM 533 N N . GLY A 1 69 ? -23.264 -8.793 59.029 1.00 80.44 69 GLY A N 1
ATOM 534 C CA . GLY A 1 69 ? -22.404 -9.339 60.074 1.00 80.44 69 GLY A CA 1
ATOM 535 C C . GLY A 1 69 ? -23.085 -10.346 61.007 1.00 80.44 69 GLY A C 1
ATOM 536 O O . GLY A 1 69 ? -22.377 -10.989 61.781 1.00 80.44 69 GLY A O 1
ATOM 537 N N . ASP A 1 70 ? -24.413 -10.518 60.968 1.00 85.31 70 ASP A N 1
ATOM 538 C CA . ASP A 1 70 ? -25.106 -11.495 61.825 1.00 85.31 70 ASP A CA 1
ATOM 539 C C . ASP A 1 70 ? -24.695 -12.940 61.504 1.00 85.31 70 ASP A C 1
ATOM 541 O O . ASP A 1 70 ? -24.691 -13.359 60.344 1.00 85.31 70 ASP A O 1
ATOM 545 N N . LEU A 1 71 ? -24.380 -13.718 62.544 1.00 83.69 71 LEU A N 1
ATOM 546 C CA . LEU A 1 71 ? -24.079 -15.143 62.432 1.00 83.69 71 LEU A CA 1
ATOM 547 C C . LEU A 1 71 ? -25.366 -15.973 62.478 1.00 83.69 71 LEU A C 1
ATOM 549 O O . LEU A 1 71 ? -26.104 -15.974 63.465 1.00 83.69 71 LEU A O 1
ATOM 553 N N . VAL A 1 72 ? -25.601 -16.736 61.414 1.00 83.88 72 VAL A N 1
ATOM 554 C CA . VAL A 1 72 ? -26.754 -17.624 61.255 1.00 83.88 72 VAL A CA 1
ATOM 555 C C . VAL A 1 72 ? -26.269 -19.062 61.401 1.00 83.88 72 VAL A C 1
ATOM 557 O O . VAL A 1 72 ? -25.592 -19.597 60.523 1.00 83.88 72 VAL A O 1
ATOM 560 N N . LYS A 1 73 ? -26.607 -19.705 62.523 1.00 81.50 73 LYS A N 1
ATOM 561 C CA . LYS A 1 73 ? -26.281 -21.117 62.757 1.00 81.50 73 LYS A CA 1
ATOM 562 C C . LYS A 1 73 ? -27.400 -22.022 62.249 1.00 81.50 73 LYS A C 1
ATOM 564 O O . LYS A 1 73 ? -28.576 -21.796 62.540 1.00 81.50 73 LYS A O 1
ATOM 569 N N . ALA A 1 74 ? -27.032 -23.066 61.515 1.00 80.00 74 ALA A N 1
ATOM 570 C CA . ALA A 1 74 ? -27.952 -24.093 61.045 1.00 80.00 74 ALA A CA 1
ATOM 571 C C . ALA A 1 74 ? -27.330 -25.465 61.313 1.00 80.00 74 ALA A C 1
ATOM 573 O O . ALA A 1 74 ? -26.352 -25.850 60.675 1.00 80.00 74 ALA A O 1
ATOM 574 N N . LYS A 1 75 ? -27.892 -26.201 62.280 1.00 79.38 75 LYS A N 1
ATOM 575 C CA . LYS A 1 75 ? -27.334 -27.468 62.787 1.00 79.38 75 LYS A CA 1
ATOM 576 C C . LYS A 1 75 ? -25.873 -27.263 63.236 1.00 79.38 75 LYS A C 1
ATOM 578 O O . LYS A 1 75 ? -25.618 -26.452 64.126 1.00 79.38 75 LYS A O 1
ATOM 583 N N . GLU A 1 76 ? -24.927 -27.971 62.626 1.00 75.69 76 GLU A N 1
ATOM 584 C CA . GLU A 1 76 ? -23.490 -27.871 62.916 1.00 75.69 76 GLU A CA 1
ATOM 585 C C . GLU A 1 76 ? -22.775 -26.788 62.086 1.00 75.69 76 GLU A C 1
ATOM 587 O O . GLU A 1 76 ? -21.683 -26.364 62.462 1.00 75.69 76 GLU A O 1
ATOM 592 N N . ALA A 1 77 ? -23.395 -26.312 61.000 1.00 77.88 77 ALA A N 1
ATOM 593 C CA . ALA A 1 77 ? -22.818 -25.338 60.077 1.00 77.88 77 ALA A CA 1
ATOM 594 C C . ALA A 1 77 ? -23.046 -23.891 60.540 1.00 77.88 77 ALA A C 1
ATOM 596 O O . ALA A 1 77 ? -24.074 -23.548 61.137 1.00 77.88 77 ALA A O 1
ATOM 597 N N . GLU A 1 78 ? -22.086 -23.026 60.222 1.00 82.69 78 GLU A N 1
ATOM 598 C CA . GLU A 1 78 ? -22.081 -21.616 60.609 1.00 82.69 78 GLU A CA 1
ATOM 599 C C . GLU A 1 78 ? -22.009 -20.743 59.356 1.00 82.69 78 GLU A C 1
ATOM 601 O O . GLU A 1 78 ? -21.173 -20.950 58.478 1.00 82.69 78 GLU A O 1
ATOM 606 N N . PHE A 1 79 ? -22.907 -19.767 59.269 1.00 86.56 79 PHE A N 1
ATOM 607 C CA . PHE A 1 79 ? -23.010 -18.831 58.157 1.00 86.56 79 PHE A CA 1
ATOM 608 C C . PHE A 1 79 ? -22.996 -17.392 58.680 1.00 86.56 79 PHE A C 1
ATOM 610 O O . PHE A 1 79 ? -23.267 -17.145 59.854 1.00 86.56 79 PHE A O 1
ATOM 617 N N . VAL A 1 80 ? -22.726 -16.434 57.797 1.00 87.62 80 VAL A N 1
ATOM 618 C CA . VAL A 1 80 ? -22.750 -14.998 58.089 1.00 87.62 80 VAL A CA 1
ATOM 619 C C . VAL A 1 80 ? -23.576 -14.251 57.043 1.00 87.62 80 VAL A C 1
ATOM 621 O O . VAL A 1 80 ? -23.458 -14.501 55.841 1.00 87.62 80 VAL A O 1
ATOM 624 N N . VAL A 1 81 ? -24.413 -13.319 57.495 1.00 88.62 81 VAL A N 1
ATOM 625 C CA . VAL A 1 81 ? -25.106 -12.357 56.632 1.00 88.62 81 VAL A CA 1
ATOM 626 C C . VAL A 1 81 ? -24.080 -11.358 56.105 1.00 88.62 81 VAL A C 1
ATOM 628 O O . VAL A 1 81 ? -23.539 -10.570 56.875 1.00 88.62 81 VAL A O 1
ATOM 631 N N . ILE A 1 82 ? -23.816 -11.355 54.799 1.00 88.38 82 ILE A N 1
ATOM 632 C CA . ILE A 1 82 ? -22.876 -10.406 54.185 1.00 88.38 82 ILE A CA 1
ATOM 633 C C . ILE A 1 82 ? -23.544 -9.122 53.687 1.00 88.38 82 ILE A C 1
ATOM 635 O O . ILE A 1 82 ? -22.889 -8.082 53.592 1.00 88.38 82 ILE A O 1
ATOM 639 N N . LYS A 1 83 ? -24.850 -9.155 53.390 1.00 88.50 83 LYS A N 1
ATOM 640 C CA . LYS A 1 83 ? -25.607 -7.971 52.961 1.00 88.50 83 LYS A CA 1
ATOM 641 C C . LYS A 1 83 ? -27.103 -8.111 53.242 1.00 88.50 83 LYS A C 1
ATOM 643 O O . LYS A 1 83 ? -27.688 -9.146 52.931 1.00 88.50 83 LYS A O 1
ATOM 648 N N . CYS A 1 84 ? -27.707 -7.028 53.724 1.00 86.19 84 CYS A N 1
ATOM 649 C CA . CYS A 1 84 ? -29.153 -6.811 53.745 1.00 86.19 84 CYS A CA 1
ATOM 650 C C . CYS A 1 84 ? -29.523 -5.647 52.810 1.00 86.19 84 CYS A C 1
ATOM 652 O O . CYS A 1 84 ? -28.702 -4.755 52.570 1.00 86.19 84 CYS A O 1
ATOM 654 N N . ASP A 1 85 ? -30.753 -5.649 52.305 1.00 79.81 85 ASP A N 1
ATOM 655 C CA . ASP A 1 85 ? -31.402 -4.499 51.667 1.00 79.81 85 ASP A CA 1
ATOM 656 C C . ASP A 1 85 ? -32.875 -4.421 52.126 1.00 79.81 85 ASP A C 1
ATOM 658 O O . ASP A 1 85 ? -33.638 -5.338 51.795 1.00 79.81 85 ASP A O 1
ATOM 662 N N . PRO A 1 86 ? -33.303 -3.388 52.887 1.00 80.56 86 PRO A N 1
ATOM 663 C CA . PRO A 1 86 ? -32.500 -2.316 53.509 1.00 80.56 86 PRO A CA 1
ATOM 664 C C . PRO A 1 86 ? -31.430 -2.820 54.514 1.00 80.56 86 PRO A C 1
ATOM 666 O O . PRO A 1 86 ? -31.388 -4.009 54.815 1.00 80.56 86 PRO A O 1
ATOM 669 N N . PRO A 1 87 ? -30.534 -1.957 55.046 1.00 77.06 87 PRO A N 1
ATOM 670 C CA . PRO A 1 87 ? -29.352 -2.389 55.816 1.00 77.06 87 PRO A CA 1
ATOM 671 C C . PRO A 1 87 ? -29.621 -3.216 57.086 1.00 77.06 87 PRO A C 1
ATOM 673 O O . PRO A 1 87 ? -28.747 -3.970 57.518 1.00 77.06 87 PRO A O 1
ATOM 676 N N . GLN A 1 88 ? -30.813 -3.084 57.671 1.00 85.75 88 GLN A N 1
ATOM 677 C CA . GLN A 1 88 ? -31.327 -3.926 58.750 1.00 85.75 88 GLN A CA 1
ATOM 678 C C . GLN A 1 88 ? -32.850 -4.053 58.625 1.00 85.75 88 GLN A C 1
ATOM 680 O O . GLN A 1 88 ? -33.494 -3.139 58.108 1.00 85.75 88 GLN A O 1
ATOM 685 N N . GLY A 1 89 ? -33.424 -5.155 59.109 1.00 87.81 89 GLY A N 1
ATOM 686 C CA . GLY A 1 89 ? -34.874 -5.360 59.093 1.00 87.81 89 GLY A CA 1
ATOM 687 C C . GLY A 1 89 ? -35.302 -6.778 59.462 1.00 87.81 89 GLY A C 1
ATOM 688 O O . GLY A 1 89 ? -34.467 -7.649 59.701 1.00 87.81 89 GLY A O 1
ATOM 689 N N . CYS A 1 90 ? -36.609 -7.016 59.490 1.00 89.44 90 CYS A N 1
ATOM 690 C CA . CYS A 1 90 ? -37.205 -8.332 59.728 1.00 89.44 90 CYS A CA 1
ATOM 691 C C . CYS A 1 90 ? -37.344 -9.126 58.418 1.00 89.44 90 CYS A C 1
ATOM 693 O O . CYS A 1 90 ? -37.481 -8.551 57.338 1.00 89.44 90 CYS A O 1
ATOM 695 N N . LEU A 1 91 ? -37.347 -10.459 58.494 1.00 88.31 91 LEU A N 1
ATOM 696 C CA . LEU A 1 91 ? -37.590 -11.310 57.320 1.00 88.31 91 LEU A CA 1
ATOM 697 C C . LEU A 1 91 ? -39.085 -11.346 56.972 1.00 88.31 91 LEU A C 1
ATOM 699 O O . LEU A 1 91 ? -39.917 -11.581 57.844 1.00 88.31 91 LEU A O 1
ATOM 703 N N . GLY A 1 92 ? -39.423 -11.163 55.697 1.00 83.69 92 GLY A N 1
ATOM 704 C CA . GLY A 1 92 ? -40.793 -11.187 55.183 1.00 83.69 92 GLY A CA 1
ATOM 705 C C . GLY A 1 92 ? -41.164 -12.492 54.475 1.00 83.69 92 GLY A C 1
ATOM 706 O O . GLY A 1 92 ? -40.477 -13.515 54.569 1.00 83.69 92 GLY A O 1
ATOM 707 N N . MET A 1 93 ? -42.278 -12.465 53.739 1.00 80.50 93 MET A N 1
ATOM 708 C CA . MET A 1 93 ? -42.586 -13.515 52.756 1.00 80.50 93 MET A CA 1
ATOM 709 C C . MET A 1 93 ? -41.856 -13.258 51.428 1.00 80.50 93 MET A C 1
ATOM 711 O O . MET A 1 93 ? -41.288 -14.193 50.876 1.00 80.50 93 MET A O 1
ATOM 715 N N . GLU A 1 94 ? -41.751 -11.987 51.024 1.00 80.94 94 GLU A N 1
ATOM 716 C CA . GLU A 1 94 ? -41.108 -11.501 49.788 1.00 80.94 94 GLU A CA 1
ATOM 717 C C . GLU A 1 94 ? -39.590 -11.218 49.923 1.00 80.94 94 GLU A C 1
ATOM 719 O O . GLU A 1 94 ? -39.043 -10.385 49.201 1.00 80.94 94 GLU A O 1
ATOM 724 N N . THR A 1 95 ? -38.892 -11.837 50.883 1.00 87.44 95 THR A N 1
ATOM 725 C CA . THR A 1 95 ? -37.438 -11.642 51.046 1.00 87.44 95 THR A CA 1
ATOM 726 C C . THR A 1 95 ? -36.665 -12.577 50.111 1.00 87.44 95 THR A C 1
ATOM 728 O O . THR A 1 95 ? -36.671 -13.790 50.317 1.00 87.44 95 THR A O 1
ATOM 731 N N . ASP A 1 96 ? -35.943 -12.026 49.131 1.00 87.94 96 ASP A N 1
ATOM 732 C CA . ASP A 1 96 ? -34.986 -12.780 48.311 1.00 87.94 96 ASP A CA 1
ATOM 733 C C . ASP A 1 96 ? -33.816 -13.277 49.183 1.00 87.94 96 ASP A C 1
ATOM 735 O O . ASP A 1 96 ? -33.140 -12.477 49.841 1.00 87.94 96 ASP A O 1
ATOM 739 N N . PHE A 1 97 ? -33.506 -14.575 49.126 1.00 87.19 97 PHE A N 1
ATOM 740 C CA . PHE A 1 97 ? -32.367 -15.174 49.831 1.00 87.19 97 PHE A CA 1
ATOM 741 C C . PHE A 1 97 ? -31.265 -15.611 48.854 1.00 87.19 97 PHE A C 1
ATOM 743 O O . PHE A 1 97 ? -31.462 -16.513 48.040 1.00 87.19 97 PHE A O 1
ATOM 750 N N . PHE A 1 98 ? -30.076 -15.023 48.982 1.00 87.88 98 PHE A N 1
ATOM 751 C CA . PHE A 1 98 ? -28.883 -15.367 48.203 1.00 87.88 98 PHE A CA 1
ATOM 752 C C . PHE A 1 98 ? -27.921 -16.181 49.079 1.00 87.88 98 PHE A C 1
ATOM 754 O O . PHE A 1 98 ? -27.489 -15.698 50.125 1.00 87.88 98 PHE A O 1
ATOM 761 N N . VAL A 1 99 ? -27.609 -17.418 48.670 1.00 84.75 99 VAL A N 1
ATOM 762 C CA . VAL A 1 99 ? -26.788 -18.377 49.451 1.00 84.75 99 VAL A CA 1
ATOM 763 C C . VAL A 1 99 ? -25.636 -19.011 48.660 1.00 84.75 99 VAL A C 1
ATOM 765 O O . VAL A 1 99 ? -24.914 -19.871 49.176 1.00 84.75 99 VAL A O 1
ATOM 768 N N . ASP A 1 100 ? -25.461 -18.608 47.401 1.00 75.44 100 ASP A N 1
ATOM 769 C CA . ASP A 1 100 ? -24.437 -19.134 46.501 1.00 75.44 100 ASP A CA 1
ATOM 770 C C . ASP A 1 100 ? -23.174 -18.270 46.512 1.00 75.44 100 ASP A C 1
ATOM 772 O O . ASP A 1 100 ? -23.212 -17.056 46.337 1.00 75.44 100 ASP A O 1
ATOM 776 N N . GLY A 1 101 ? -22.035 -18.932 46.719 1.00 73.50 101 GLY A N 1
ATOM 777 C CA . GLY A 1 101 ? -20.727 -18.300 46.856 1.00 73.50 101 GLY A CA 1
ATOM 778 C C . GLY A 1 101 ? -19.732 -19.166 47.631 1.00 73.50 101 GLY A C 1
ATOM 779 O O . GLY A 1 101 ? -20.075 -20.231 48.166 1.00 73.50 101 GLY A O 1
ATOM 780 N N . ALA A 1 102 ? -18.484 -18.706 47.688 1.00 78.88 102 ALA A N 1
ATOM 781 C CA . ALA A 1 102 ? -17.468 -19.259 48.580 1.00 78.88 102 ALA A CA 1
ATOM 782 C C . ALA A 1 102 ? -17.765 -18.886 50.052 1.00 78.88 102 ALA A C 1
ATOM 784 O O . ALA A 1 102 ? -18.536 -17.956 50.296 1.00 78.88 102 ALA A O 1
ATOM 785 N N . PRO A 1 103 ? -17.174 -19.583 51.041 1.00 82.38 103 PRO A N 1
ATOM 786 C CA . PRO A 1 103 ? -17.150 -19.100 52.417 1.00 82.38 103 PRO A CA 1
ATOM 787 C C . PRO A 1 103 ? -16.479 -17.725 52.513 1.00 82.38 103 PRO A C 1
ATOM 789 O O . PRO A 1 103 ? -15.606 -17.402 51.703 1.00 82.38 103 PRO A O 1
ATOM 792 N N . VAL A 1 104 ? -16.869 -16.931 53.509 1.00 83.50 104 VAL A N 1
ATOM 793 C CA . VAL A 1 104 ? -16.249 -15.625 53.774 1.00 83.50 104 VAL A CA 1
ATOM 794 C C . VAL A 1 104 ? -14.793 -15.805 54.201 1.00 83.50 104 VAL A C 1
ATOM 796 O O . VAL A 1 104 ? -14.457 -16.724 54.947 1.00 83.50 104 VAL A O 1
ATOM 799 N N . ILE A 1 105 ? -13.919 -14.921 53.719 1.00 86.19 105 ILE A N 1
ATOM 800 C CA . ILE A 1 105 ? -12.485 -14.969 54.009 1.00 86.19 105 ILE A CA 1
ATOM 801 C C . ILE A 1 105 ? -12.234 -14.650 55.488 1.00 86.19 105 ILE A C 1
ATOM 803 O O . ILE A 1 105 ? -12.703 -13.640 56.007 1.00 86.19 105 ILE A O 1
ATOM 807 N N . CYS A 1 106 ? -11.429 -15.475 56.152 1.00 84.12 106 CYS A N 1
ATOM 808 C CA . CYS A 1 106 ? -10.711 -15.072 57.356 1.00 84.12 106 CYS A CA 1
ATOM 809 C C . CYS A 1 106 ? -9.391 -14.431 56.917 1.00 84.12 106 CYS A C 1
ATOM 811 O O . CYS A 1 106 ? -8.609 -15.077 56.216 1.00 84.12 106 CYS A O 1
ATOM 813 N N . PHE A 1 107 ? -9.137 -13.180 57.297 1.00 87.56 107 PHE A N 1
ATOM 814 C CA . PHE A 1 107 ? -7.875 -12.525 56.957 1.00 87.56 107 PHE A CA 1
ATOM 815 C C . PHE A 1 107 ? -6.720 -13.109 57.782 1.00 87.56 107 PHE A C 1
ATOM 817 O O . PHE A 1 107 ? -6.853 -13.339 58.982 1.00 87.56 107 PHE A O 1
ATOM 824 N N . GLN A 1 108 ? -5.577 -13.322 57.138 1.00 88.44 108 GLN A N 1
ATOM 825 C CA . GLN A 1 108 ? -4.291 -13.569 57.791 1.00 88.44 108 GLN A CA 1
ATOM 826 C C . GLN A 1 108 ? -3.648 -12.243 58.202 1.00 88.44 108 GLN A C 1
ATOM 828 O O . GLN A 1 108 ? -3.130 -12.132 59.307 1.00 88.44 108 GLN A O 1
ATOM 833 N N . LYS A 1 109 ? -3.738 -11.217 57.343 1.00 90.31 109 LYS A N 1
ATOM 834 C CA . LYS A 1 109 ? -3.273 -9.854 57.640 1.00 90.31 109 LYS A CA 1
ATOM 835 C C . LYS A 1 109 ? -4.272 -8.804 57.165 1.00 90.31 109 LYS A C 1
ATOM 837 O O . LYS A 1 109 ? -4.908 -8.972 56.122 1.00 90.31 109 LYS A O 1
ATOM 842 N N . ILE A 1 110 ? -4.370 -7.696 57.892 1.00 91.56 110 ILE A N 1
ATOM 843 C CA . ILE A 1 110 ? -5.126 -6.502 57.495 1.00 91.56 110 ILE A CA 1
ATOM 844 C C . ILE A 1 110 ? -4.346 -5.234 57.858 1.00 91.56 110 ILE A C 1
ATOM 846 O O . ILE A 1 110 ? -3.807 -5.124 58.959 1.00 91.56 110 ILE A O 1
ATOM 850 N N . GLN A 1 111 ? -4.281 -4.277 56.932 1.00 91.56 111 GLN A N 1
ATOM 851 C CA . GLN A 1 111 ? -3.595 -2.996 57.113 1.00 91.56 111 GLN A CA 1
ATOM 852 C C . GLN A 1 111 ? -4.592 -1.840 57.116 1.00 91.56 111 GLN A C 1
ATOM 854 O O . GLN A 1 111 ? -5.433 -1.739 56.221 1.00 91.56 111 GLN A O 1
ATOM 859 N N . PHE A 1 112 ? -4.443 -0.940 58.087 1.00 89.81 112 PHE A N 1
ATOM 860 C CA . PHE A 1 112 ? -5.196 0.303 58.203 1.00 89.81 112 PHE A CA 1
ATOM 861 C C . PHE A 1 112 ? -4.306 1.538 58.042 1.00 89.81 112 PHE A C 1
ATOM 863 O O . PHE A 1 112 ? -3.300 1.673 58.745 1.00 89.81 112 PHE A O 1
ATOM 870 N N . SER A 1 113 ? -4.734 2.479 57.200 1.00 87.12 113 SER A N 1
ATOM 871 C CA . SER A 1 113 ? -4.298 3.880 57.281 1.00 87.12 113 SER A CA 1
ATOM 872 C C . SER A 1 113 ? -5.285 4.669 58.149 1.00 87.12 113 SER A C 1
ATOM 874 O O . SER A 1 113 ? -6.491 4.414 58.098 1.00 87.12 113 SER A O 1
ATOM 876 N N . ALA A 1 114 ? -4.787 5.624 58.936 1.00 85.88 114 ALA A N 1
ATOM 877 C CA . ALA A 1 114 ? -5.586 6.427 59.861 1.00 85.88 114 ALA A CA 1
ATOM 878 C C . ALA A 1 114 ? -5.468 7.942 59.619 1.00 85.88 114 ALA A C 1
ATOM 880 O O . ALA A 1 114 ? -4.390 8.444 59.294 1.00 85.88 114 ALA A O 1
ATOM 881 N N . TRP A 1 115 ? -6.560 8.673 59.865 1.00 80.56 115 TRP A N 1
ATOM 882 C CA . TRP A 1 115 ? -6.632 10.142 59.854 1.00 80.56 115 TRP A CA 1
ATOM 883 C C . TRP A 1 115 ? -7.403 10.650 61.076 1.00 80.56 115 TRP A C 1
ATOM 885 O O . TRP A 1 115 ? -8.358 10.016 61.512 1.00 80.56 115 TRP A O 1
ATOM 895 N N . GLY A 1 116 ? -6.998 11.792 61.631 1.00 73.31 116 GLY A N 1
ATOM 896 C CA . GLY A 1 116 ? -7.515 12.326 62.895 1.00 73.31 116 GLY A CA 1
ATOM 897 C C . GLY A 1 116 ? -6.558 13.374 63.484 1.00 73.31 116 GLY A C 1
ATOM 898 O O . GLY A 1 116 ? -5.645 13.811 62.776 1.00 73.31 116 GLY A O 1
ATOM 899 N N . PRO A 1 117 ? -6.734 13.794 64.752 1.00 62.12 117 PRO A N 1
ATOM 900 C CA . PRO A 1 117 ? -5.803 14.701 65.426 1.00 62.12 117 PRO A CA 1
ATOM 901 C C . PRO A 1 117 ? -4.399 14.074 65.542 1.00 62.12 117 PRO A C 1
ATOM 903 O O . PRO A 1 117 ? -4.197 13.049 66.189 1.00 62.12 117 PRO A O 1
ATOM 906 N N . SER A 1 118 ? -3.418 14.689 64.879 1.00 64.69 118 SER A N 1
ATOM 907 C CA . SER A 1 118 ? -2.137 14.067 64.511 1.00 64.69 118 SER A CA 1
ATOM 908 C C . SER A 1 118 ? -1.046 14.152 65.593 1.00 64.69 118 SER A C 1
ATOM 910 O O . SER A 1 118 ? 0.061 14.618 65.321 1.00 64.69 118 SER A O 1
ATOM 912 N N . THR A 1 119 ? -1.356 13.758 66.830 1.00 62.25 119 THR A N 1
ATOM 913 C CA . THR A 1 119 ? -0.439 13.869 67.988 1.00 62.25 119 THR A CA 1
ATOM 914 C C . THR A 1 119 ? -0.100 12.546 68.677 1.00 62.25 119 THR A C 1
ATOM 916 O O . THR A 1 119 ? 0.769 12.531 69.544 1.00 62.25 119 THR A O 1
ATOM 919 N N . LEU A 1 120 ? -0.755 11.444 68.303 1.00 75.56 120 LEU A N 1
ATOM 920 C CA . LEU A 1 120 ? -0.576 10.125 68.917 1.00 75.56 120 LEU A CA 1
ATOM 921 C C . LEU A 1 120 ? 0.413 9.255 68.129 1.00 75.56 120 LEU A C 1
ATOM 923 O O . LEU A 1 120 ? 0.459 9.306 66.900 1.00 75.56 120 LEU A O 1
ATOM 927 N N . SER A 1 121 ? 1.147 8.383 68.814 1.00 80.62 121 SER A N 1
ATOM 928 C CA . SER A 1 121 ? 1.952 7.326 68.185 1.00 80.62 121 SER A CA 1
ATOM 929 C C . SER A 1 121 ? 1.088 6.244 67.512 1.00 80.62 121 SER A C 1
ATOM 931 O O . SER A 1 121 ? -0.113 6.134 67.770 1.00 80.62 121 SER A O 1
ATOM 933 N N . SER A 1 122 ? 1.691 5.385 66.676 1.00 79.62 122 SER A N 1
ATOM 934 C CA . SER A 1 122 ? 0.991 4.214 66.113 1.00 79.62 122 SER A CA 1
ATOM 935 C C . SER A 1 122 ? 0.556 3.204 67.190 1.00 79.62 122 SER A C 1
ATOM 937 O O . SER A 1 122 ? -0.463 2.536 67.025 1.00 79.62 122 SER A O 1
ATOM 939 N N . GLU A 1 123 ? 1.271 3.113 68.319 1.00 82.50 123 GLU A N 1
ATOM 940 C CA . GLU A 1 123 ? 0.882 2.252 69.448 1.00 82.50 123 GLU A CA 1
ATOM 941 C C . GLU A 1 123 ? -0.349 2.799 70.189 1.00 82.50 123 GLU A C 1
ATOM 943 O O . GLU A 1 123 ? -1.230 2.034 70.590 1.00 82.50 123 GLU A O 1
ATOM 948 N N . GLU A 1 124 ? -0.453 4.121 70.332 1.00 84.31 124 GLU A N 1
ATOM 949 C CA . GLU A 1 124 ? -1.629 4.786 70.901 1.00 84.31 124 GLU A CA 1
ATOM 950 C C . GLU A 1 124 ? -2.825 4.736 69.947 1.00 84.31 124 GLU A C 1
ATOM 952 O O . GLU A 1 124 ? -3.917 4.374 70.379 1.00 84.31 124 GLU A O 1
ATOM 957 N N . LEU A 1 125 ? -2.623 4.989 68.648 1.00 87.06 125 LEU A N 1
ATOM 958 C CA . LEU A 1 125 ? -3.622 4.753 67.598 1.00 87.06 125 LEU A CA 1
ATOM 959 C C . LEU A 1 125 ? -4.191 3.329 67.697 1.00 87.06 125 LEU A C 1
ATOM 961 O O . LEU A 1 125 ? -5.411 3.134 67.725 1.00 87.06 125 LEU A O 1
ATOM 965 N N . PHE A 1 126 ? -3.309 2.330 67.801 1.00 86.81 126 PHE A N 1
ATOM 966 C CA . PHE A 1 126 ? -3.724 0.941 67.927 1.00 86.81 126 PHE A CA 1
ATOM 967 C C . PHE A 1 126 ? -4.490 0.684 69.229 1.00 86.81 126 PHE A C 1
ATOM 969 O O . PHE A 1 126 ? -5.588 0.134 69.190 1.00 86.81 126 PHE A O 1
ATOM 976 N N . ASN A 1 127 ? -3.960 1.086 70.387 1.00 85.31 127 ASN A N 1
ATOM 977 C CA . ASN A 1 127 ? -4.570 0.765 71.680 1.00 85.31 127 ASN A CA 1
ATOM 978 C C . ASN A 1 127 ? -5.834 1.577 72.010 1.00 85.31 127 ASN A C 1
ATOM 980 O O . ASN A 1 127 ? -6.700 1.046 72.708 1.00 85.31 127 ASN A O 1
ATOM 984 N N . GLN A 1 128 ? -5.960 2.816 71.522 1.00 86.00 128 GLN A N 1
ATOM 985 C CA . GLN A 1 128 ? -7.089 3.711 71.813 1.00 86.00 128 GLN A CA 1
ATOM 986 C C . GLN A 1 128 ? -8.224 3.616 70.778 1.00 86.00 128 GLN A C 1
ATOM 988 O O . GLN A 1 128 ? -9.383 3.771 71.156 1.00 86.00 128 GLN A O 1
ATOM 993 N N . TYR A 1 129 ? -7.929 3.320 69.504 1.00 87.38 129 TYR A N 1
ATOM 994 C CA . TYR A 1 129 ? -8.935 3.336 68.427 1.00 87.38 129 TYR A CA 1
ATOM 995 C C . TYR A 1 129 ? -9.116 1.973 67.755 1.00 87.38 129 TYR A C 1
ATOM 997 O O . TYR A 1 129 ? -10.212 1.413 67.779 1.00 87.38 129 TYR A O 1
ATOM 1005 N N . VAL A 1 130 ? -8.050 1.387 67.204 1.00 86.81 130 VAL A N 1
ATOM 1006 C CA . VAL A 1 130 ? -8.156 0.136 66.425 1.00 86.81 130 VAL A CA 1
ATOM 1007 C C . VAL A 1 130 ? -8.588 -1.035 67.316 1.00 86.81 130 VAL A C 1
ATOM 1009 O O . VAL A 1 130 ? -9.558 -1.735 67.030 1.00 86.81 130 VAL A O 1
ATOM 1012 N N . ARG A 1 131 ? -7.913 -1.225 68.451 1.00 84.00 131 ARG A N 1
ATOM 1013 C CA . ARG A 1 131 ? -8.163 -2.320 69.395 1.00 84.00 131 ARG A CA 1
ATOM 1014 C C . ARG A 1 131 ? -9.528 -2.208 70.097 1.00 84.00 131 ARG A C 1
ATOM 1016 O O . ARG A 1 131 ? -10.131 -3.258 70.308 1.00 84.00 131 ARG A O 1
ATOM 1023 N N . PRO A 1 132 ? -10.061 -1.014 70.440 1.00 81.88 132 PRO A N 1
ATOM 1024 C CA . PRO A 1 132 ? -11.441 -0.879 70.917 1.00 81.88 132 PRO A CA 1
ATOM 1025 C C . PRO A 1 132 ? -12.507 -0.990 69.821 1.00 81.88 132 PRO A C 1
ATOM 1027 O O . PRO A 1 132 ? -13.573 -1.529 70.097 1.00 81.88 132 PRO A O 1
ATOM 1030 N N . TYR A 1 133 ? -12.239 -0.593 68.569 1.00 81.62 133 TYR A N 1
ATOM 1031 C CA . TYR A 1 133 ? -13.170 -0.858 67.457 1.00 81.62 133 TYR A CA 1
ATOM 1032 C C . TYR A 1 133 ? -13.465 -2.360 67.300 1.00 81.62 133 TYR A C 1
ATOM 1034 O O . TYR A 1 133 ? -14.596 -2.762 66.998 1.00 81.62 133 TYR A O 1
ATOM 1042 N N . PHE A 1 134 ? -12.460 -3.188 67.583 1.00 76.62 134 PHE A N 1
ATOM 1043 C CA . PHE A 1 134 ? -12.544 -4.641 67.673 1.00 76.62 134 PHE A CA 1
ATOM 1044 C C . PHE A 1 134 ? -12.797 -5.164 69.111 1.00 76.62 134 PHE A C 1
ATOM 1046 O O . PHE A 1 134 ? -12.319 -6.235 69.481 1.00 76.62 134 PHE A O 1
ATOM 1053 N N . LYS A 1 135 ? -13.561 -4.441 69.943 1.00 68.06 135 LYS A N 1
ATOM 1054 C CA . LYS A 1 135 ? -14.089 -4.931 71.232 1.00 68.06 135 LYS A CA 1
ATOM 1055 C C . LYS A 1 135 ? -15.514 -4.420 71.471 1.00 68.06 135 LYS A C 1
ATOM 1057 O O . LYS A 1 135 ? -15.734 -3.220 71.565 1.00 68.06 135 LYS A O 1
ATOM 1062 N N . GLY A 1 136 ? -16.476 -5.326 71.635 1.00 60.97 136 GLY A N 1
ATOM 1063 C CA . GLY A 1 136 ? -17.870 -4.985 71.943 1.00 60.97 136 GLY A CA 1
ATOM 1064 C C . GLY A 1 136 ? -18.835 -6.059 71.447 1.00 60.97 136 GLY A C 1
ATOM 1065 O O . GLY A 1 136 ? -18.487 -7.237 71.430 1.00 60.97 136 GLY A O 1
ATOM 1066 N N . GLU A 1 137 ? -20.020 -5.647 70.988 1.00 52.09 137 GLU A N 1
ATOM 1067 C CA . GLU A 1 137 ? -21.032 -6.534 70.377 1.00 52.09 137 GLU A CA 1
ATOM 1068 C C . GLU A 1 137 ? -20.526 -7.295 69.137 1.00 52.09 137 GLU A C 1
ATOM 1070 O O . GLU A 1 137 ? -21.068 -8.339 68.780 1.00 52.09 137 GLU A O 1
ATOM 1075 N N . TYR A 1 138 ? -19.472 -6.776 68.501 1.00 57.31 138 TYR A N 1
ATOM 1076 C CA . TYR A 1 138 ? -18.752 -7.408 67.404 1.00 57.31 138 TYR A CA 1
ATOM 1077 C C . TYR A 1 138 ? -17.377 -7.844 67.926 1.00 57.31 138 TYR A C 1
ATOM 1079 O O . TYR A 1 138 ? -16.575 -7.000 68.335 1.00 57.31 138 TYR A O 1
ATOM 1087 N N . SER A 1 139 ? -17.089 -9.147 67.897 1.00 55.66 139 SER A N 1
ATOM 1088 C CA . SER A 1 139 ? -15.795 -9.699 68.327 1.00 55.66 139 SER A CA 1
ATOM 1089 C C . SER A 1 139 ? -14.908 -10.019 67.119 1.00 55.66 139 SER A C 1
ATOM 1091 O O . SER A 1 139 ? -15.393 -10.662 66.187 1.00 55.66 139 SER A O 1
ATOM 1093 N N . PRO A 1 140 ? -13.614 -9.647 67.130 1.00 47.56 140 PRO A N 1
ATOM 1094 C CA . PRO A 1 140 ? -12.627 -10.153 66.184 1.00 47.56 140 PRO A CA 1
ATOM 1095 C C . PRO A 1 140 ? -12.150 -11.553 66.582 1.00 47.56 140 PRO A C 1
ATOM 1097 O O . PRO A 1 140 ? -11.503 -12.216 65.802 1.00 47.56 140 PRO A O 1
ATOM 1100 N N . TYR A 1 141 ? -12.395 -12.028 67.805 1.00 47.22 141 TYR A N 1
ATOM 1101 C CA . TYR A 1 141 ? -11.659 -13.175 68.348 1.00 47.22 141 TYR A CA 1
ATOM 1102 C C . TYR A 1 141 ? -12.286 -14.537 68.008 1.00 47.22 141 TYR A C 1
ATOM 1104 O O . TYR A 1 141 ? -11.993 -15.524 68.673 1.00 47.22 141 TYR A O 1
ATOM 1112 N N . GLY A 1 142 ? -13.190 -14.603 67.020 1.00 50.34 142 GLY A N 1
ATOM 1113 C CA . GLY A 1 142 ? -13.852 -15.849 66.593 1.00 50.34 142 GLY A CA 1
ATOM 1114 C C . GLY A 1 142 ? -14.554 -16.628 67.720 1.00 50.34 142 GLY A C 1
ATOM 1115 O O . GLY A 1 142 ? -14.805 -17.825 67.588 1.00 50.34 142 GLY A O 1
ATOM 1116 N N . THR A 1 143 ? -14.817 -15.977 68.857 1.00 45.22 143 THR A N 1
ATOM 1117 C CA . THR A 1 143 ? -15.109 -16.641 70.126 1.00 45.22 143 THR A CA 1
ATOM 1118 C C . THR A 1 143 ? -16.518 -17.224 70.157 1.00 45.22 143 THR A C 1
ATOM 1120 O O . THR A 1 143 ? -17.509 -16.539 69.890 1.00 45.22 143 THR A O 1
ATOM 1123 N N . ALA A 1 144 ? -16.614 -18.503 70.531 1.00 45.38 144 ALA A N 1
ATOM 1124 C CA . ALA A 1 144 ? -17.878 -19.222 70.616 1.00 45.38 144 ALA A CA 1
ATOM 1125 C C . ALA A 1 144 ? -18.869 -18.512 71.561 1.00 45.38 144 ALA A C 1
ATOM 1127 O O . ALA A 1 144 ? -18.579 -18.311 72.739 1.00 45.38 144 ALA A O 1
ATOM 1128 N N . GLY A 1 145 ? -20.042 -18.149 71.032 1.00 54.94 145 GLY A N 1
ATOM 1129 C CA . GLY A 1 145 ? -21.118 -17.465 71.765 1.00 54.94 145 GLY A CA 1
ATOM 1130 C C . GLY A 1 145 ? -21.413 -16.033 71.301 1.00 54.94 145 GLY A C 1
ATOM 1131 O O . GLY A 1 145 ? -22.468 -15.499 71.642 1.00 54.94 145 GLY A O 1
ATOM 1132 N N . VAL A 1 146 ? -20.543 -15.417 70.495 1.00 56.84 146 VAL A N 1
ATOM 1133 C CA . VAL A 1 146 ? -20.807 -14.101 69.884 1.00 56.84 146 VAL A CA 1
ATOM 1134 C C . VAL A 1 146 ? -21.798 -14.247 68.719 1.00 56.84 146 VAL A C 1
ATOM 1136 O O . VAL A 1 146 ? -21.725 -15.211 67.963 1.00 56.84 146 VAL A O 1
ATOM 1139 N N . LYS A 1 147 ? -22.737 -13.300 68.569 1.00 65.12 147 LYS A N 1
ATOM 1140 C CA . LYS A 1 147 ? -23.788 -13.341 67.528 1.00 65.12 147 LYS A CA 1
ATOM 1141 C C . LYS A 1 147 ? -23.449 -12.602 66.229 1.00 65.12 147 LYS A C 1
ATOM 1143 O O . LYS A 1 147 ? -24.142 -12.811 65.240 1.00 65.12 147 LYS A O 1
ATOM 1148 N N . ARG A 1 148 ? -22.436 -11.730 66.220 1.00 75.56 148 ARG A N 1
ATOM 1149 C CA . ARG A 1 148 ? -22.168 -10.801 65.112 1.00 75.56 148 ARG A CA 1
ATOM 1150 C C . ARG A 1 148 ? -20.666 -10.586 64.897 1.00 75.56 148 ARG A C 1
ATOM 1152 O O . ARG A 1 148 ? -19.915 -10.431 65.860 1.00 75.56 148 ARG A O 1
ATOM 1159 N N . VAL A 1 149 ? -20.231 -10.564 63.640 1.00 77.88 149 VAL A N 1
ATOM 1160 C CA . VAL A 1 149 ? -18.831 -10.355 63.220 1.00 77.88 149 VAL A CA 1
ATOM 1161 C C . VAL A 1 149 ? -18.689 -9.080 62.390 1.00 77.88 149 VAL A C 1
ATOM 1163 O O . VAL A 1 149 ? -19.638 -8.641 61.743 1.00 77.88 149 VAL A O 1
ATOM 1166 N N . ARG A 1 150 ? -17.501 -8.461 62.397 1.00 80.19 150 ARG A N 1
ATOM 1167 C CA . ARG A 1 150 ? -17.206 -7.339 61.491 1.00 80.19 150 ARG A CA 1
ATOM 1168 C C . ARG A 1 150 ? -16.746 -7.869 60.139 1.00 80.19 150 ARG A C 1
ATOM 1170 O O . ARG A 1 150 ? -15.724 -8.547 60.066 1.00 80.19 150 ARG A O 1
ATOM 1177 N N . LEU A 1 151 ? -17.474 -7.507 59.088 1.00 85.38 151 LEU A N 1
ATOM 1178 C CA . LEU A 1 151 ? -17.061 -7.718 57.705 1.00 85.38 151 LEU A CA 1
ATOM 1179 C C . LEU A 1 151 ? -16.337 -6.474 57.188 1.00 85.38 151 LEU A C 1
ATOM 1181 O O . LEU A 1 151 ? -16.814 -5.354 57.384 1.00 85.38 151 LEU A O 1
ATOM 1185 N N . LEU A 1 152 ? -15.189 -6.687 56.549 1.00 87.56 152 LEU A N 1
ATOM 1186 C CA . LEU A 1 152 ? -14.312 -5.649 56.017 1.00 87.56 152 LEU A CA 1
ATOM 1187 C C . LEU A 1 152 ? -13.839 -5.997 54.599 1.00 87.56 152 LEU A C 1
ATOM 1189 O O . LEU A 1 152 ? -13.691 -7.171 54.257 1.00 87.56 152 LEU A O 1
ATOM 1193 N N . TYR A 1 153 ? -13.586 -4.974 53.782 1.00 86.69 153 TYR A N 1
ATOM 1194 C CA . TYR A 1 153 ? -13.010 -5.103 52.438 1.00 86.69 153 TYR A CA 1
ATOM 1195 C C . TYR A 1 153 ? -12.042 -3.951 52.128 1.00 86.69 153 TYR A C 1
ATOM 1197 O O . TYR A 1 153 ? -12.160 -2.858 52.683 1.00 86.69 153 TYR A O 1
ATOM 1205 N N . THR A 1 154 ? -11.079 -4.179 51.230 1.00 84.00 154 THR A N 1
ATOM 1206 C CA . THR A 1 154 ? -10.085 -3.167 50.829 1.00 84.00 154 THR A CA 1
ATOM 1207 C C . THR A 1 154 ? -10.749 -1.897 50.286 1.00 84.00 154 THR A C 1
ATOM 1209 O O . THR A 1 154 ? -11.646 -1.957 49.446 1.00 84.00 154 THR A O 1
ATOM 1212 N N . GLY A 1 155 ? -10.306 -0.735 50.763 1.00 77.88 155 GLY A N 1
ATOM 1213 C CA . GLY A 1 155 ? -10.861 0.580 50.443 1.00 77.88 155 GLY A CA 1
ATOM 1214 C C . GLY A 1 155 ? -12.015 1.032 51.348 1.00 77.88 155 GLY A C 1
ATOM 1215 O O . GLY A 1 155 ? -12.376 2.209 51.298 1.00 77.88 155 GLY A O 1
ATOM 1216 N N . GLN A 1 156 ? -12.574 0.166 52.200 1.00 84.12 156 GLN A N 1
ATOM 1217 C CA . GLN A 1 156 ? -13.619 0.547 53.155 1.00 84.12 156 GLN A CA 1
ATOM 1218 C C . GLN A 1 156 ? -13.081 1.517 54.216 1.00 84.12 156 GLN A C 1
ATOM 1220 O O . GLN A 1 156 ? -12.074 1.227 54.862 1.00 84.12 156 GLN A O 1
ATOM 1225 N N . VAL A 1 157 ? -13.786 2.634 54.425 1.00 82.19 157 VAL A N 1
ATOM 1226 C CA . VAL A 1 157 ? -13.525 3.606 55.500 1.00 82.19 157 VAL A CA 1
ATOM 1227 C C . VAL A 1 157 ? -14.485 3.356 56.668 1.00 82.19 157 VAL A C 1
ATOM 1229 O O . VAL A 1 157 ? -15.654 3.022 56.470 1.00 82.19 157 VAL A O 1
ATOM 1232 N N . VAL A 1 158 ? -13.983 3.516 57.888 1.00 84.44 158 VAL A N 1
ATOM 1233 C CA . VAL A 1 158 ? -14.662 3.281 59.163 1.00 84.44 158 VAL A CA 1
ATOM 1234 C C . VAL A 1 158 ? -14.365 4.454 60.096 1.00 84.44 158 VAL A C 1
ATOM 1236 O O . VAL A 1 158 ? -13.205 4.815 60.270 1.00 84.44 158 VAL A O 1
ATOM 1239 N N . GLN A 1 159 ? -15.388 5.019 60.740 1.00 82.62 159 GLN A N 1
ATOM 1240 C CA . GLN A 1 159 ? -15.200 6.046 61.769 1.00 82.62 159 GLN A CA 1
ATOM 1241 C C . GLN A 1 159 ? -15.135 5.416 63.167 1.00 82.62 159 GLN A C 1
ATOM 1243 O O . GLN A 1 159 ? -15.985 4.598 63.523 1.00 82.62 159 GLN A O 1
ATOM 1248 N N . VAL A 1 160 ? -14.149 5.821 63.967 1.00 84.81 160 VAL A N 1
ATOM 1249 C CA . VAL A 1 160 ? -13.933 5.372 65.348 1.00 84.81 160 VAL A CA 1
ATOM 1250 C C . VAL A 1 160 ? -13.651 6.599 66.217 1.00 84.81 160 VAL A C 1
ATOM 1252 O O . VAL A 1 160 ? -12.517 7.058 66.329 1.00 84.81 160 VAL A O 1
ATOM 1255 N N . GLY A 1 161 ? -14.698 7.178 66.810 1.00 83.25 161 GLY A N 1
ATOM 1256 C CA . GLY A 1 161 ? -14.577 8.471 67.492 1.00 83.25 161 GLY A CA 1
ATOM 1257 C C . GLY A 1 161 ? -14.103 9.559 66.521 1.00 83.25 161 GLY A C 1
ATOM 1258 O O . GLY A 1 161 ? -14.658 9.699 65.431 1.00 83.25 161 GLY A O 1
ATOM 1259 N N . GLU A 1 162 ? -13.058 10.300 66.886 1.00 82.00 162 GLU A N 1
ATOM 1260 C CA . GLU A 1 162 ? -12.458 11.339 66.030 1.00 82.00 162 GLU A CA 1
ATOM 1261 C C . GLU A 1 162 ? -11.512 10.794 64.942 1.00 82.00 162 GLU A C 1
ATOM 1263 O O . GLU A 1 162 ? -11.064 11.558 64.088 1.00 82.00 162 GLU A O 1
ATOM 1268 N N . VAL A 1 163 ? -11.219 9.487 64.937 1.00 84.56 163 VAL A N 1
ATOM 1269 C CA . VAL A 1 163 ? -10.280 8.857 63.994 1.00 84.56 163 VAL A CA 1
ATOM 1270 C C . VAL A 1 163 ? -11.022 8.092 62.902 1.00 84.56 163 VAL A C 1
ATOM 1272 O O . VAL A 1 163 ? -11.846 7.219 63.174 1.00 84.56 163 VAL A O 1
ATOM 1275 N N . SER A 1 164 ? -10.688 8.385 61.650 1.00 85.69 164 SER A N 1
ATOM 1276 C CA . SER A 1 164 ? -11.100 7.612 60.477 1.00 85.69 164 SER A CA 1
ATOM 1277 C C . SER A 1 164 ? -10.037 6.554 60.166 1.00 85.69 164 SER A C 1
ATOM 1279 O O . SER A 1 164 ? -8.852 6.876 60.108 1.00 85.69 164 SER A O 1
ATOM 1281 N N . LEU A 1 165 ? -10.447 5.306 59.937 1.00 86.75 165 LEU A N 1
ATOM 1282 C CA . LEU A 1 165 ? -9.595 4.175 59.553 1.00 86.75 165 LEU A CA 1
ATOM 1283 C C . LEU A 1 165 ? -10.027 3.659 58.175 1.00 86.75 165 LEU A C 1
ATOM 1285 O O . LEU A 1 165 ? -11.206 3.370 57.987 1.00 86.75 165 LEU A O 1
ATOM 1289 N N . GLN A 1 166 ? -9.105 3.489 57.227 1.00 87.44 166 GLN A N 1
ATOM 1290 C CA . GLN A 1 166 ? -9.380 2.831 55.941 1.00 87.44 166 GLN A CA 1
ATOM 1291 C C . GLN A 1 166 ? -8.595 1.532 55.828 1.00 87.44 166 GLN A C 1
ATOM 1293 O O . GLN A 1 166 ? -7.408 1.502 56.139 1.00 87.44 166 GLN A O 1
ATOM 1298 N N . VAL A 1 167 ? -9.243 0.475 55.339 1.00 88.44 167 VAL A N 1
ATOM 1299 C CA . VAL A 1 167 ? -8.581 -0.788 54.987 1.00 88.44 167 VAL A CA 1
ATOM 1300 C C . VAL A 1 167 ? -7.719 -0.564 53.738 1.00 88.44 167 VAL A C 1
ATOM 1302 O O . VAL A 1 167 ? -8.249 -0.478 52.632 1.00 88.44 167 VAL A O 1
ATOM 1305 N N . GLU A 1 168 ? -6.402 -0.464 53.895 1.00 84.56 168 GLU A N 1
ATOM 1306 C CA . GLU A 1 168 ? -5.455 -0.205 52.796 1.00 84.56 168 GLU A CA 1
ATOM 1307 C C . GLU A 1 168 ? -5.058 -1.497 52.069 1.00 84.56 168 GLU A C 1
ATOM 1309 O O . GLU A 1 168 ? -4.958 -1.515 50.844 1.00 84.56 168 GLU A O 1
ATOM 1314 N N . ALA A 1 169 ? -4.903 -2.602 52.809 1.00 86.56 169 ALA A N 1
ATOM 1315 C CA . ALA A 1 169 ? -4.599 -3.921 52.257 1.00 86.56 169 ALA A CA 1
ATOM 1316 C C . ALA A 1 169 ? -5.163 -5.058 53.128 1.00 86.56 169 ALA A C 1
ATOM 1318 O O . ALA A 1 169 ? -5.387 -4.898 54.328 1.00 86.56 169 ALA A O 1
ATOM 1319 N N . THR A 1 170 ? -5.367 -6.222 52.510 1.00 89.56 170 THR A N 1
ATOM 1320 C CA . THR A 1 170 ? -5.851 -7.462 53.144 1.00 89.56 170 THR A CA 1
ATOM 1321 C C . THR A 1 170 ? -5.177 -8.671 52.507 1.00 89.56 170 THR A C 1
ATOM 1323 O O . THR A 1 170 ? -5.082 -8.737 51.279 1.00 89.56 170 THR A O 1
ATOM 1326 N N . GLU A 1 171 ? -4.776 -9.644 53.321 1.00 87.56 171 GLU A N 1
ATOM 1327 C CA . GLU A 1 171 ? -4.220 -10.925 52.881 1.00 87.56 171 GLU A CA 1
ATOM 1328 C C . GLU A 1 171 ? -5.077 -12.084 53.427 1.00 87.56 171 GLU A C 1
ATOM 1330 O O . GLU A 1 171 ? -5.196 -12.206 54.648 1.00 87.56 171 GLU A O 1
ATOM 1335 N N . PRO A 1 172 ? -5.677 -12.942 52.576 1.00 85.25 172 PRO A N 1
ATOM 1336 C CA . PRO A 1 172 ? -5.870 -12.756 51.134 1.00 85.25 172 PRO A CA 1
ATOM 1337 C C . PRO A 1 172 ? -6.897 -11.643 50.834 1.00 85.25 172 PRO A C 1
ATOM 1339 O O . PRO A 1 172 ? -7.686 -11.254 51.694 1.00 85.25 172 PRO A O 1
ATOM 1342 N N . GLN A 1 173 ? -6.897 -11.121 49.605 1.00 83.31 173 GLN A N 1
ATOM 1343 C CA . GLN A 1 173 ? -7.786 -10.023 49.204 1.00 83.31 173 GLN A CA 1
ATOM 1344 C C . GLN A 1 173 ? -9.251 -10.462 49.057 1.00 83.31 173 GLN A C 1
ATOM 1346 O O . GLN A 1 173 ? -9.537 -11.499 48.459 1.00 83.31 173 GLN A O 1
ATOM 1351 N N . GLY A 1 174 ? -10.186 -9.631 49.530 1.00 81.19 174 GLY A N 1
ATOM 1352 C CA . GLY A 1 174 ? -11.621 -9.803 49.289 1.00 81.19 174 GLY A CA 1
ATOM 1353 C C . GLY A 1 174 ? -12.508 -9.152 50.353 1.00 81.19 174 GLY A C 1
ATOM 1354 O O . GLY A 1 174 ? -12.076 -8.256 51.076 1.00 81.19 174 GLY A O 1
ATOM 1355 N N . LEU A 1 175 ? -13.755 -9.625 50.444 1.00 83.88 175 LEU A N 1
ATOM 1356 C CA . LEU A 1 175 ? -14.626 -9.393 51.598 1.00 83.88 175 LEU A CA 1
ATOM 1357 C C . LEU A 1 175 ? -14.352 -10.487 52.635 1.00 83.88 175 LEU A C 1
ATOM 1359 O O . LEU A 1 175 ? -14.487 -11.676 52.332 1.00 83.88 175 LEU A O 1
ATOM 1363 N N . GLY A 1 176 ? -13.988 -10.088 53.848 1.00 85.81 176 GLY A N 1
ATOM 1364 C CA . GLY A 1 176 ? -13.583 -11.013 54.900 1.00 85.81 176 GLY A CA 1
ATOM 1365 C C . GLY A 1 176 ? -13.809 -10.471 56.304 1.00 85.81 176 GLY A C 1
ATOM 1366 O O . GLY A 1 176 ? -14.420 -9.420 56.493 1.00 85.81 176 GLY A O 1
ATOM 1367 N N . MET A 1 177 ? -13.314 -11.202 57.297 1.00 84.75 177 MET A N 1
ATOM 1368 C CA . MET A 1 177 ? -13.372 -10.844 58.711 1.00 84.75 177 MET A CA 1
ATOM 1369 C C . MET A 1 177 ? -12.025 -11.041 59.407 1.00 84.75 177 MET A C 1
ATOM 1371 O O . MET A 1 177 ? -11.155 -11.776 58.937 1.00 84.75 177 MET A O 1
ATOM 1375 N N . VAL A 1 178 ? -11.888 -10.371 60.548 1.00 80.38 178 VAL A N 1
ATOM 1376 C CA . VAL A 1 178 ? -10.747 -10.467 61.467 1.00 80.38 178 VAL A CA 1
ATOM 1377 C C . VAL A 1 178 ? -11.009 -11.603 62.466 1.00 80.38 178 VAL A C 1
ATOM 1379 O O . VAL A 1 178 ? -12.129 -11.707 62.970 1.00 80.38 178 VAL A O 1
ATOM 1382 N N . SER A 1 179 ? -9.998 -12.436 62.730 1.00 74.12 179 SER A N 1
ATOM 1383 C CA . SER A 1 179 ? -9.986 -13.538 63.708 1.00 74.12 179 SER A CA 1
ATOM 1384 C C . SER A 1 179 ? -8.983 -13.280 64.855 1.00 74.12 179 SER A C 1
ATOM 1386 O O . SER A 1 179 ? -8.332 -12.235 64.903 1.00 74.12 179 SER A O 1
ATOM 1388 N N . THR A 1 180 ? -8.814 -14.243 65.775 1.00 72.69 180 THR A N 1
ATOM 1389 C CA . THR A 1 180 ? -7.668 -14.283 66.714 1.00 72.69 180 THR A CA 1
ATOM 1390 C C . THR A 1 180 ? -6.316 -14.266 66.017 1.00 72.69 180 THR A C 1
ATOM 1392 O O . THR A 1 180 ? -5.346 -13.776 66.591 1.00 72.69 180 THR A O 1
ATOM 1395 N N . ASP A 1 181 ? -6.270 -14.813 64.806 1.00 76.81 181 ASP A N 1
ATOM 1396 C CA . ASP A 1 181 ? -5.050 -15.187 64.101 1.00 76.81 181 ASP A CA 1
ATOM 1397 C C . ASP A 1 181 ? -4.719 -14.168 62.992 1.00 76.81 181 ASP A C 1
ATOM 1399 O O . ASP A 1 181 ? -3.763 -14.346 62.241 1.00 76.81 181 ASP A O 1
ATOM 1403 N N . THR A 1 182 ? -5.518 -13.098 62.874 1.00 85.12 182 THR A N 1
ATOM 1404 C CA . THR A 1 182 ? -5.289 -11.990 61.943 1.00 85.12 182 THR A CA 1
ATOM 1405 C C . THR A 1 182 ? -4.282 -10.993 62.517 1.00 85.12 182 THR A C 1
ATOM 1407 O O . THR A 1 182 ? -4.554 -10.320 63.514 1.00 85.12 182 THR A O 1
ATOM 1410 N N . GLU A 1 183 ? -3.159 -10.800 61.832 1.00 88.94 183 GLU A N 1
ATOM 1411 C CA . GLU A 1 183 ? -2.234 -9.704 62.115 1.00 88.94 183 GLU A CA 1
ATOM 1412 C C . GLU A 1 183 ? -2.855 -8.363 61.679 1.00 88.94 183 GLU A C 1
ATOM 1414 O O . GLU A 1 183 ? -3.210 -8.173 60.512 1.00 88.94 183 GLU A O 1
ATOM 1419 N N . ILE A 1 184 ? -2.995 -7.418 62.613 1.00 89.06 184 ILE A N 1
ATOM 1420 C CA . ILE A 1 184 ? -3.548 -6.083 62.344 1.00 89.06 184 ILE A CA 1
ATOM 1421 C C . ILE A 1 184 ? -2.416 -5.056 62.360 1.00 89.06 184 ILE A C 1
ATOM 1423 O O . ILE A 1 184 ? -1.844 -4.765 63.410 1.00 89.06 184 ILE A O 1
ATOM 1427 N N . PHE A 1 185 ? -2.155 -4.449 61.207 1.00 88.31 185 PHE A N 1
ATOM 1428 C CA . PHE A 1 185 ? -1.235 -3.327 61.048 1.00 88.31 185 PHE A CA 1
ATOM 1429 C C . PHE A 1 185 ? -2.040 -2.028 61.002 1.00 88.31 185 PHE A C 1
ATOM 1431 O O . PHE A 1 185 ? -3.055 -1.953 60.311 1.00 88.31 185 PHE A O 1
ATOM 1438 N N . ALA A 1 186 ? -1.606 -0.991 61.718 1.00 88.00 186 ALA A N 1
ATOM 1439 C CA . ALA A 1 186 ? -2.257 0.315 61.684 1.00 88.00 186 ALA A CA 1
ATOM 1440 C C . ALA A 1 186 ? -1.237 1.443 61.834 1.00 88.00 186 ALA A C 1
ATOM 1442 O O . ALA A 1 186 ? -0.433 1.430 62.764 1.00 88.00 186 ALA A O 1
ATOM 1443 N N . ASN A 1 187 ? -1.288 2.423 60.934 1.00 85.56 187 ASN A N 1
ATOM 1444 C CA . ASN A 1 187 ? -0.436 3.609 60.966 1.00 85.56 187 ASN A CA 1
ATOM 1445 C C . ASN A 1 187 ? -1.221 4.854 60.542 1.00 85.56 187 ASN A C 1
ATOM 1447 O O . ASN A 1 187 ? -2.195 4.771 59.795 1.00 85.56 187 ASN A O 1
ATOM 1451 N N . TRP A 1 188 ? -0.762 6.023 60.981 1.00 83.94 188 TRP A N 1
ATOM 1452 C CA . TRP A 1 188 ? -1.233 7.301 60.449 1.00 83.94 188 TRP A CA 1
ATOM 1453 C C . TRP A 1 188 ? -0.846 7.453 58.976 1.00 83.94 188 TRP A C 1
ATOM 1455 O O . TRP A 1 188 ? 0.278 7.125 58.592 1.00 83.94 188 TRP A O 1
ATOM 1465 N N . ASP A 1 189 ? -1.759 7.964 58.151 1.00 78.12 189 ASP A N 1
ATOM 1466 C CA . ASP A 1 189 ? -1.470 8.244 56.746 1.00 78.12 189 ASP A CA 1
ATOM 1467 C C . ASP A 1 189 ? -0.534 9.453 56.616 1.00 78.12 189 ASP A C 1
ATOM 1469 O O . ASP A 1 189 ? -0.947 10.607 56.739 1.00 78.12 189 ASP A O 1
ATOM 1473 N N . GLN A 1 190 ? 0.737 9.178 56.329 1.00 75.31 190 GLN A N 1
ATOM 1474 C CA . GLN A 1 190 ? 1.771 10.197 56.118 1.00 75.31 190 GLN A CA 1
ATOM 1475 C C . GLN A 1 190 ? 1.718 10.839 54.718 1.00 75.31 190 GLN A C 1
ATOM 1477 O O . GLN A 1 190 ? 2.567 11.669 54.400 1.00 75.31 190 GLN A O 1
ATOM 1482 N N . THR A 1 191 ? 0.738 10.483 53.873 1.00 80.00 191 THR A N 1
ATOM 1483 C CA . THR A 1 191 ? 0.556 11.113 52.556 1.00 80.00 191 THR A CA 1
ATOM 1484 C C . THR A 1 191 ? 0.345 12.628 52.734 1.00 80.00 191 THR A C 1
ATOM 1486 O O . THR A 1 191 ? -0.584 13.008 53.459 1.00 80.00 191 THR A O 1
ATOM 1489 N N . PRO A 1 192 ? 1.166 13.496 52.108 1.00 80.44 192 PRO A N 1
ATOM 1490 C CA . PRO A 1 192 ? 1.083 14.948 52.284 1.00 80.44 192 PRO A CA 1
ATOM 1491 C C . PRO A 1 192 ? -0.203 15.529 51.679 1.00 80.44 192 PRO A C 1
ATOM 1493 O O . PRO A 1 192 ? -0.900 14.856 50.922 1.00 80.44 192 PRO A O 1
ATOM 1496 N N . GLU A 1 193 ? -0.513 16.791 51.981 1.00 86.56 193 GLU A N 1
ATOM 1497 C CA . GLU A 1 193 ? -1.468 17.582 51.187 1.00 86.56 193 GLU A CA 1
ATOM 1498 C C . GLU A 1 193 ? -0.717 18.304 50.052 1.00 86.56 193 GLU A C 1
ATOM 1500 O O . GLU A 1 193 ? 0.437 18.695 50.230 1.00 86.56 193 GLU A O 1
ATOM 1505 N N . PHE A 1 194 ? -1.351 18.506 48.892 1.00 90.81 194 PHE A N 1
ATOM 1506 C CA . PHE A 1 194 ? -0.826 19.446 47.893 1.00 90.81 194 PHE A CA 1
ATOM 1507 C C . PHE A 1 194 ? -0.918 20.883 48.416 1.00 90.81 194 PHE A C 1
ATOM 1509 O O . PHE A 1 194 ? -1.947 21.267 48.975 1.00 90.81 194 PHE A O 1
ATOM 1516 N N . GLU A 1 195 ? 0.079 21.719 48.123 1.00 89.25 195 GLU A N 1
ATOM 1517 C CA . GLU A 1 195 ? -0.072 23.174 48.229 1.00 89.25 195 GLU A CA 1
ATOM 1518 C C . GLU A 1 195 ? -1.052 23.688 47.170 1.00 89.25 195 GLU A C 1
ATOM 1520 O O . GLU A 1 195 ? -1.913 24.529 47.440 1.00 89.25 195 GLU A O 1
ATOM 1525 N N . LYS A 1 196 ? -0.898 23.188 45.937 1.00 91.50 196 LYS A N 1
ATOM 1526 C CA . LYS A 1 196 ? -1.636 23.633 44.753 1.00 91.50 196 LYS A CA 1
ATOM 1527 C C . LYS A 1 196 ? -1.965 22.429 43.878 1.00 91.50 196 LYS A C 1
ATOM 1529 O O . LYS A 1 196 ? -1.109 21.589 43.617 1.00 91.50 196 LYS A O 1
ATOM 1534 N N . VAL A 1 197 ? -3.198 22.350 43.391 1.00 93.56 197 VAL A N 1
ATOM 1535 C CA . VAL A 1 197 ? -3.642 21.325 42.438 1.00 93.56 197 VAL A CA 1
ATOM 1536 C C . VAL A 1 197 ? -4.464 21.984 41.338 1.00 93.56 197 VAL A C 1
ATOM 1538 O O . VAL A 1 197 ? -5.258 22.882 41.609 1.00 93.56 197 VAL A O 1
ATOM 1541 N N . HIS A 1 198 ? -4.286 21.555 40.094 1.00 95.12 198 HIS A N 1
ATOM 1542 C CA . HIS A 1 198 ? -5.099 21.992 38.965 1.00 95.12 198 HIS A CA 1
ATOM 1543 C C . HIS A 1 198 ? -5.899 20.798 38.447 1.00 95.12 198 HIS A C 1
ATOM 1545 O O . HIS A 1 198 ? -5.325 19.791 38.031 1.00 95.12 198 HIS A O 1
ATOM 1551 N N . ILE A 1 199 ? -7.226 20.906 38.486 1.00 94.12 199 ILE A N 1
ATOM 1552 C CA . ILE A 1 199 ? -8.157 19.861 38.061 1.00 94.12 199 ILE A CA 1
ATOM 1553 C C . ILE A 1 199 ? -9.075 20.436 36.991 1.00 94.12 199 ILE A C 1
ATOM 1555 O O . ILE A 1 199 ? -9.777 21.410 37.250 1.00 94.12 199 ILE A O 1
ATOM 1559 N N . LEU A 1 200 ? -9.095 19.827 35.807 1.00 91.38 200 LEU A N 1
ATOM 1560 C CA . LEU A 1 200 ? -9.938 20.272 34.697 1.00 91.38 200 LEU A CA 1
ATOM 1561 C C . LEU A 1 200 ? -10.947 19.192 34.277 1.00 91.38 200 LEU A C 1
ATOM 1563 O O . LEU A 1 200 ? -10.605 18.006 34.284 1.00 91.38 200 LEU A O 1
ATOM 1567 N N . PRO A 1 201 ? -12.178 19.583 33.903 1.00 88.00 201 PRO A N 1
ATOM 1568 C CA . PRO A 1 201 ? -13.201 18.682 33.387 1.00 88.00 201 PRO A CA 1
ATOM 1569 C C . PRO A 1 201 ? -12.982 18.399 31.898 1.00 88.00 201 PRO A C 1
ATOM 1571 O O . PRO A 1 201 ? -12.410 19.226 31.186 1.00 88.00 201 PRO A O 1
ATOM 1574 N N . PHE A 1 202 ? -13.512 17.290 31.389 1.00 77.88 202 PHE A N 1
ATOM 1575 C CA . PHE A 1 202 ? -13.626 17.076 29.946 1.00 77.88 202 PHE A CA 1
ATOM 1576 C C . PHE A 1 202 ? -14.850 17.799 29.381 1.00 77.88 202 PHE A C 1
ATOM 1578 O O . PHE A 1 202 ? -15.963 17.637 29.885 1.00 77.88 202 PHE A O 1
ATOM 1585 N N . LEU A 1 203 ? -14.637 18.601 28.334 1.00 75.88 203 LEU A N 1
ATOM 1586 C CA . LEU A 1 203 ? -15.631 19.500 27.738 1.00 75.88 203 LEU A CA 1
ATOM 1587 C C . LEU A 1 203 ? -16.916 18.770 27.319 1.00 75.88 203 LEU A C 1
ATOM 1589 O O . LEU A 1 203 ? -18.013 19.258 27.562 1.00 75.88 203 LEU A O 1
ATOM 1593 N N . ASP A 1 204 ? -16.775 17.579 26.744 1.00 66.44 204 ASP A N 1
ATOM 1594 C CA . ASP A 1 204 ? -17.861 16.706 26.286 1.00 66.44 204 ASP A CA 1
ATOM 1595 C C . ASP A 1 204 ? -18.463 15.828 27.407 1.00 66.44 204 ASP A C 1
ATOM 1597 O O . ASP A 1 204 ? -19.229 14.895 27.153 1.00 66.44 204 ASP A O 1
ATOM 1601 N N . THR A 1 205 ? -18.122 16.119 28.665 1.00 68.75 205 THR A N 1
ATOM 1602 C CA . THR A 1 205 ? -18.792 15.584 29.863 1.00 68.75 205 THR A CA 1
ATOM 1603 C C . THR A 1 205 ? -19.503 16.665 30.679 1.00 68.75 205 THR A C 1
ATOM 1605 O O . THR A 1 205 ? -20.199 16.334 31.635 1.00 68.75 205 THR A O 1
ATOM 1608 N N . LEU A 1 206 ? -19.363 17.945 30.309 1.00 73.06 206 LEU A N 1
ATOM 1609 C CA . LEU A 1 206 ? -20.026 19.063 30.984 1.00 73.06 206 LEU A CA 1
ATOM 1610 C C . LEU A 1 206 ? -21.502 19.192 30.556 1.00 73.06 206 LEU A C 1
ATOM 1612 O O . LEU A 1 206 ? -21.828 18.925 29.395 1.00 73.06 206 LEU A O 1
ATOM 1616 N N . PRO A 1 207 ? -22.411 19.639 31.445 1.00 67.06 207 PRO A N 1
ATOM 1617 C CA . PRO A 1 207 ? -23.808 19.854 31.083 1.00 67.06 207 PRO A CA 1
ATOM 1618 C C . PRO A 1 207 ? -23.962 21.037 30.121 1.00 67.06 207 PRO A C 1
ATOM 1620 O O . PRO A 1 207 ? -23.542 22.151 30.418 1.00 67.06 207 PRO A O 1
ATOM 1623 N N . SER A 1 208 ? -24.635 20.823 28.992 1.00 58.88 208 SER A N 1
ATOM 1624 C CA . SER A 1 208 ? -24.964 21.883 28.024 1.00 58.88 208 SER A CA 1
ATOM 1625 C C . SER A 1 208 ? -26.340 22.529 28.246 1.00 58.88 208 SER A C 1
ATOM 1627 O O . SER A 1 208 ? -26.644 23.549 27.632 1.00 58.88 208 SER A O 1
ATOM 1629 N N . ALA A 1 209 ? -27.181 21.939 29.103 1.00 50.53 209 ALA A N 1
ATOM 1630 C CA . ALA A 1 209 ? -28.593 22.306 29.256 1.00 50.53 209 ALA A CA 1
ATOM 1631 C C . ALA A 1 209 ? -28.882 23.335 30.369 1.00 50.53 209 ALA A C 1
ATOM 1633 O O . ALA A 1 209 ? -30.000 23.839 30.449 1.00 50.53 209 ALA A O 1
ATOM 1634 N N . TYR A 1 210 ? -27.914 23.636 31.239 1.00 67.81 210 TYR A N 1
ATOM 1635 C CA . TYR A 1 210 ? -28.071 24.560 32.366 1.00 67.81 210 TYR A CA 1
ATOM 1636 C C . TYR A 1 210 ? -26.736 25.210 32.755 1.00 67.81 210 TYR A C 1
ATOM 1638 O O . TYR A 1 210 ? -25.668 24.719 32.399 1.00 67.81 210 TYR A O 1
ATOM 1646 N N . GLN A 1 211 ? -26.799 26.330 33.481 1.00 67.69 211 GLN A N 1
ATOM 1647 C CA . GLN A 1 211 ? -25.619 26.981 34.060 1.00 67.69 211 GLN A CA 1
ATOM 1648 C C . GLN A 1 211 ? -25.190 26.261 35.344 1.00 67.69 211 GLN A C 1
ATOM 1650 O O . GLN A 1 211 ? -26.043 25.861 36.132 1.00 67.69 211 GLN A O 1
ATOM 1655 N N . TYR A 1 212 ? -23.881 26.127 35.551 1.00 80.25 212 TYR A N 1
ATOM 1656 C CA . TYR A 1 212 ? -23.272 25.454 36.699 1.00 80.25 212 TYR A CA 1
ATOM 1657 C C . TYR A 1 212 ? -22.018 26.209 37.166 1.00 80.25 212 TYR A C 1
ATOM 1659 O O . TYR A 1 212 ? -21.363 26.896 36.377 1.00 80.25 212 TYR A O 1
ATOM 1667 N N . GLU A 1 213 ? -21.653 26.048 38.435 1.00 87.44 213 GLU A N 1
ATOM 1668 C CA . GLU A 1 213 ? -20.380 26.486 39.009 1.00 87.44 213 GLU A CA 1
ATOM 1669 C C . GLU A 1 213 ? -19.522 25.239 39.262 1.00 87.44 213 GLU A C 1
ATOM 1671 O O . GLU A 1 213 ? -19.812 24.419 40.131 1.00 87.44 213 GLU A O 1
ATOM 1676 N N . LEU A 1 214 ? -18.477 25.052 38.452 1.00 86.44 214 LEU A N 1
ATOM 1677 C CA . LEU A 1 214 ? -17.700 23.812 38.405 1.00 86.44 214 LEU A CA 1
ATOM 1678 C C . LEU A 1 214 ? -17.109 23.406 39.768 1.00 86.44 214 LEU A C 1
ATOM 1680 O O . LEU A 1 214 ? -17.044 22.213 40.089 1.00 86.44 214 LEU A O 1
ATOM 1684 N N . PHE A 1 215 ? -16.666 24.381 40.563 1.00 89.38 215 PHE A N 1
ATOM 1685 C CA . PHE A 1 215 ? -16.112 24.111 41.878 1.00 89.38 215 PHE A CA 1
ATOM 1686 C C . PHE A 1 215 ? -17.215 23.758 42.879 1.00 89.38 215 PHE A C 1
ATOM 1688 O O . PHE A 1 215 ? -17.144 22.701 43.505 1.00 89.38 215 PHE A O 1
ATOM 1695 N N . GLY A 1 216 ? -18.234 24.606 43.011 1.00 86.00 216 GLY A N 1
ATOM 1696 C CA . GLY A 1 216 ? -19.341 24.458 43.953 1.00 86.00 216 GLY A CA 1
ATOM 1697 C C . GLY A 1 216 ? -20.231 23.237 43.717 1.00 86.00 216 GLY A C 1
ATOM 1698 O O . GLY A 1 216 ? -20.569 22.561 44.688 1.00 86.00 216 GLY A O 1
ATOM 1699 N N . ASP A 1 217 ? -20.560 22.930 42.460 1.00 83.81 217 ASP A N 1
ATOM 1700 C CA . ASP A 1 217 ? -21.543 21.896 42.108 1.00 83.81 217 ASP A CA 1
ATOM 1701 C C . ASP A 1 217 ? -20.917 20.497 41.974 1.00 83.81 217 ASP A C 1
ATOM 1703 O O . ASP A 1 217 ? -21.561 19.494 42.288 1.00 83.81 217 ASP A O 1
ATOM 1707 N N . TYR A 1 218 ? -19.649 20.411 41.542 1.00 88.81 218 TYR A N 1
ATOM 1708 C CA . TYR A 1 218 ? -18.995 19.132 41.229 1.00 88.81 218 TYR A CA 1
ATOM 1709 C C . TYR A 1 218 ? -17.761 18.840 42.083 1.00 88.81 218 TYR A C 1
ATOM 1711 O O . TYR A 1 218 ? -17.734 17.839 42.803 1.00 88.81 218 TYR A O 1
ATOM 1719 N N . LEU A 1 219 ? -16.724 19.683 42.013 1.00 88.69 219 LEU A N 1
ATOM 1720 C CA . LEU A 1 219 ? -15.439 19.369 42.650 1.00 88.69 219 LEU A CA 1
ATOM 1721 C C . LEU A 1 219 ? -15.534 19.380 44.177 1.00 88.69 219 LEU A C 1
ATOM 1723 O O . LEU A 1 219 ? -15.091 18.435 44.826 1.00 88.69 219 LEU A O 1
ATOM 1727 N N . LYS A 1 220 ? -16.135 20.414 44.768 1.00 88.00 220 LYS A N 1
ATOM 1728 C CA . LYS A 1 220 ? -16.250 20.566 46.221 1.00 88.00 220 LYS A CA 1
ATOM 1729 C C . LYS A 1 220 ? -17.097 19.450 46.857 1.00 88.00 220 LYS A C 1
ATOM 1731 O O . LYS A 1 220 ? -16.599 18.861 47.816 1.00 88.00 220 LYS A O 1
ATOM 1736 N N . PRO A 1 221 ? -18.292 19.072 46.351 1.00 87.56 221 PRO A N 1
ATOM 1737 C CA . PRO A 1 221 ? -19.037 17.929 46.883 1.00 87.56 221 PRO A CA 1
ATOM 1738 C C . PRO A 1 221 ? -18.277 16.607 46.741 1.00 87.56 221 PRO A C 1
ATOM 1740 O O . PRO A 1 221 ? -18.240 15.823 47.689 1.00 87.56 221 PRO A O 1
ATOM 1743 N N . PHE A 1 222 ? -17.611 16.373 45.602 1.00 87.56 222 PHE A N 1
ATOM 1744 C CA . PHE A 1 222 ? -16.801 15.170 45.405 1.00 87.56 222 PHE A CA 1
ATOM 1745 C C . PHE A 1 222 ? -15.634 15.083 46.397 1.00 87.56 222 PHE A C 1
ATOM 1747 O O . PHE A 1 222 ? -15.443 14.044 47.027 1.00 87.56 222 PHE A O 1
ATOM 1754 N N . LEU A 1 223 ? -14.874 16.167 46.569 1.00 86.69 223 LEU A N 1
ATOM 1755 C CA . LEU A 1 223 ? -13.709 16.217 47.457 1.00 86.69 223 LEU A CA 1
ATOM 1756 C C . LEU A 1 223 ? -14.105 16.132 48.937 1.00 86.69 223 LEU A C 1
ATOM 1758 O O . LEU A 1 223 ? -13.464 15.403 49.690 1.00 86.69 223 LEU A O 1
ATOM 1762 N N . VAL A 1 224 ? -15.201 16.781 49.347 1.00 79.94 224 VAL A N 1
ATOM 1763 C CA . VAL A 1 224 ? -15.760 16.658 50.708 1.00 79.94 224 VAL A CA 1
ATOM 1764 C C . VAL A 1 224 ? -16.241 15.231 51.001 1.00 79.94 224 VAL A C 1
ATOM 1766 O O . VAL A 1 224 ? -16.116 14.774 52.133 1.00 79.94 224 VAL A O 1
ATOM 1769 N N . ALA A 1 225 ? -16.730 14.499 49.994 1.00 76.19 225 ALA A N 1
ATOM 1770 C CA . ALA A 1 225 ? -17.080 13.083 50.121 1.00 76.19 225 ALA A CA 1
ATOM 1771 C C . ALA A 1 225 ? -15.870 12.124 50.023 1.00 76.19 225 ALA A C 1
ATOM 1773 O O . ALA A 1 225 ? -16.000 10.950 50.361 1.00 76.19 225 ALA A O 1
ATOM 1774 N N . ASN A 1 226 ? -14.701 12.594 49.565 1.00 77.88 226 ASN A N 1
ATOM 1775 C CA . ASN A 1 226 ? -13.495 11.784 49.338 1.00 77.88 226 ASN A CA 1
ATOM 1776 C C . ASN A 1 226 ? -12.208 12.407 49.953 1.00 77.88 226 ASN A C 1
ATOM 1778 O O . ASN A 1 226 ? -11.173 12.428 49.279 1.00 77.88 226 ASN A O 1
ATOM 1782 N N . PRO A 1 227 ? -12.204 12.885 51.217 1.00 73.25 227 PRO A N 1
ATOM 1783 C CA . PRO A 1 227 ? -11.093 13.668 51.789 1.00 73.25 227 PRO A CA 1
ATOM 1784 C C . PRO A 1 227 ? -9.805 12.857 52.033 1.00 73.25 227 PRO A C 1
ATOM 1786 O O . PRO A 1 227 ? -8.735 13.420 52.260 1.00 73.25 227 PRO A O 1
ATOM 1789 N N . HIS A 1 228 ? -9.901 11.527 51.984 1.00 71.19 228 HIS A N 1
ATOM 1790 C CA . HIS A 1 228 ? -8.780 10.596 52.147 1.00 71.19 228 HIS A CA 1
ATOM 1791 C C . HIS A 1 228 ? -8.204 10.112 50.808 1.00 71.19 228 HIS A C 1
ATOM 1793 O O . HIS A 1 228 ? -7.190 9.415 50.792 1.00 71.19 228 HIS A O 1
ATOM 1799 N N . LYS A 1 229 ? -8.834 10.455 49.673 1.00 79.06 229 LYS A N 1
ATOM 1800 C CA . LYS A 1 229 ? -8.383 9.980 48.364 1.00 79.06 229 LYS A CA 1
ATOM 1801 C C . LYS A 1 229 ? -7.017 10.588 48.025 1.00 79.06 229 LYS A C 1
ATOM 1803 O O . LYS A 1 229 ? -6.837 11.804 48.065 1.00 79.06 229 LYS A O 1
ATOM 1808 N N . LYS A 1 230 ? -6.071 9.710 47.695 1.00 84.88 230 LYS A N 1
ATOM 1809 C CA . LYS A 1 230 ? -4.731 10.041 47.197 1.00 84.88 230 LYS A CA 1
ATOM 1810 C C . LYS A 1 230 ? -4.827 10.309 45.682 1.00 84.88 230 LYS A C 1
ATOM 1812 O O . LYS A 1 230 ? -5.615 9.652 44.999 1.00 84.88 230 LYS A O 1
ATOM 1817 N N . TYR A 1 231 ? -4.067 11.282 45.184 1.00 88.50 231 TYR A N 1
ATOM 1818 C CA . TYR A 1 231 ? -4.035 11.734 43.789 1.00 88.50 231 TYR A CA 1
ATOM 1819 C C . TYR A 1 231 ? -2.592 12.048 43.361 1.00 88.50 231 TYR A C 1
ATOM 1821 O O . TYR A 1 231 ? -1.755 12.375 44.199 1.00 88.50 231 TYR A O 1
ATOM 1829 N N . GLN A 1 232 ? -2.327 12.028 42.059 1.00 87.50 232 GLN A N 1
ATOM 1830 C CA . GLN A 1 232 ? -1.071 12.443 41.413 1.00 87.50 232 GLN A CA 1
ATOM 1831 C C . GLN A 1 232 ? -1.359 13.122 40.059 1.00 87.50 232 GLN A C 1
ATOM 1833 O O . GLN A 1 232 ? -2.482 13.066 39.544 1.00 87.50 232 GLN A O 1
ATOM 1838 N N . HIS A 1 233 ? -0.349 13.748 39.447 1.00 85.44 233 HIS A N 1
ATOM 1839 C CA . HIS A 1 233 ? -0.472 14.307 38.100 1.00 85.44 233 HIS A CA 1
ATOM 1840 C C . HIS A 1 233 ? -0.902 13.240 37.072 1.00 85.44 233 HIS A C 1
ATOM 1842 O O . HIS A 1 233 ? -0.295 12.178 36.943 1.00 85.44 233 HIS A O 1
ATOM 1848 N N . GLY A 1 234 ? -1.946 13.551 36.299 1.00 77.12 234 GLY A N 1
ATOM 1849 C CA . GLY A 1 234 ? -2.495 12.696 35.249 1.00 77.12 234 GLY A CA 1
ATOM 1850 C C . GLY A 1 234 ? -3.705 11.849 35.654 1.00 77.12 234 GLY A C 1
ATOM 1851 O O . GLY A 1 234 ? -4.378 11.341 34.753 1.00 77.12 234 GLY A O 1
ATOM 1852 N N . ASP A 1 235 ? -4.016 11.730 36.950 1.00 81.19 235 ASP A N 1
ATOM 1853 C CA . ASP A 1 235 ? -5.129 10.912 37.454 1.00 81.19 235 ASP A CA 1
ATOM 1854 C C . ASP A 1 235 ? -6.504 11.365 36.941 1.00 81.19 235 ASP A C 1
ATOM 1856 O O . ASP A 1 235 ? -6.757 12.554 36.736 1.00 81.19 235 ASP A O 1
ATOM 1860 N N . LEU A 1 236 ? -7.419 10.398 36.806 1.00 80.06 236 LEU A N 1
ATOM 1861 C CA . LEU A 1 236 ? -8.795 10.581 36.336 1.00 80.06 236 LEU A CA 1
ATOM 1862 C C . LEU A 1 236 ? -9.825 10.236 37.423 1.00 80.06 236 LEU A C 1
ATOM 1864 O O . LEU A 1 236 ? -9.651 9.292 38.196 1.00 80.06 236 LEU A O 1
ATOM 1868 N N . PHE A 1 237 ? -10.943 10.963 37.451 1.00 81.44 237 PHE A N 1
ATOM 1869 C CA . PHE A 1 237 ? -12.125 10.610 38.246 1.00 81.44 237 PHE A CA 1
ATOM 1870 C C . PHE A 1 237 ? -13.414 11.174 37.637 1.00 81.44 237 PHE A C 1
ATOM 1872 O O . PHE A 1 237 ? -13.363 12.040 36.770 1.00 81.44 237 PHE A O 1
ATOM 1879 N N . THR A 1 238 ? -14.573 10.695 38.092 1.00 79.06 238 THR A N 1
ATOM 1880 C CA . THR A 1 238 ? -15.889 11.098 37.570 1.00 79.06 238 THR A CA 1
ATOM 1881 C C . THR A 1 238 ? -16.840 11.394 38.724 1.00 79.06 238 THR A C 1
ATOM 1883 O O . THR A 1 238 ? -16.874 10.640 39.697 1.00 79.06 238 THR A O 1
ATOM 1886 N N . TYR A 1 239 ? -17.636 12.459 38.612 1.00 83.12 239 TYR A N 1
ATOM 1887 C CA . TYR A 1 239 ? -18.689 12.799 39.568 1.00 83.12 239 TYR A CA 1
ATOM 1888 C C . TYR A 1 239 ? -19.908 13.384 38.844 1.00 83.12 239 TYR A C 1
ATOM 1890 O O . TYR A 1 239 ? -19.766 14.253 37.991 1.00 83.12 239 TYR A O 1
ATOM 1898 N N . GLN A 1 240 ? -21.103 12.867 39.156 1.00 79.12 240 GLN A N 1
ATOM 1899 C CA . GLN A 1 240 ? -22.380 13.236 38.514 1.00 79.12 240 GLN A CA 1
ATOM 1900 C C . GLN A 1 240 ? -22.345 13.259 36.964 1.00 79.12 240 GLN A C 1
ATOM 1902 O O . GLN A 1 240 ? -23.025 14.050 36.322 1.00 79.12 240 GLN A O 1
ATOM 1907 N N . GLY A 1 241 ? -21.552 12.372 36.352 1.00 66.19 241 GLY A N 1
ATOM 1908 C CA . GLY A 1 241 ? -21.386 12.265 34.894 1.00 66.19 241 GLY A CA 1
ATOM 1909 C C . GLY A 1 241 ? -20.261 13.122 34.302 1.00 66.19 241 GLY A C 1
ATOM 1910 O O . GLY A 1 241 ? -19.744 12.767 33.244 1.00 66.19 241 GLY A O 1
ATOM 1911 N N . VAL A 1 242 ? -19.809 14.170 34.999 1.00 75.31 242 VAL A N 1
ATOM 1912 C CA . VAL A 1 242 ? -18.644 14.973 34.591 1.00 75.31 242 VAL A CA 1
ATOM 1913 C C . VAL A 1 242 ? -17.360 14.213 34.926 1.00 75.31 242 VAL A C 1
ATOM 1915 O O . VAL A 1 242 ? -17.179 13.757 36.059 1.00 75.31 242 VAL A O 1
ATOM 1918 N N . GLN A 1 243 ? -16.459 14.076 33.952 1.00 81.75 243 GLN A N 1
ATOM 1919 C CA . GLN A 1 243 ? -15.141 13.464 34.133 1.00 81.75 243 GLN A CA 1
ATOM 1920 C C . GLN A 1 243 ? -14.074 14.551 34.294 1.00 81.75 243 GLN A C 1
ATOM 1922 O O . GLN A 1 243 ? -14.064 15.541 33.567 1.00 81.75 243 GLN A O 1
ATOM 1927 N N . PHE A 1 244 ? -13.149 14.337 35.223 1.00 87.50 244 PHE A N 1
ATOM 1928 C CA . PHE A 1 244 ? -12.094 15.259 35.623 1.00 87.50 244 PHE A CA 1
ATOM 1929 C C . PHE A 1 244 ? -10.714 14.618 35.496 1.00 87.50 244 PHE A C 1
ATOM 1931 O O . PHE A 1 244 ? -10.563 13.403 35.658 1.00 87.50 244 PHE A O 1
ATOM 1938 N N . LYS A 1 245 ? -9.697 15.455 35.270 1.00 88.00 245 LYS A N 1
ATOM 1939 C CA . LYS A 1 245 ? -8.281 15.077 35.275 1.00 88.00 245 LYS A CA 1
ATOM 1940 C C . LYS A 1 245 ? -7.456 16.020 36.145 1.00 88.00 245 LYS A C 1
ATOM 1942 O O . LYS A 1 245 ? -7.637 17.234 36.068 1.00 88.00 245 LYS A O 1
ATOM 1947 N N . VAL A 1 246 ? -6.512 15.475 36.909 1.00 89.94 246 VAL A N 1
ATOM 1948 C CA . VAL A 1 246 ? -5.449 16.255 37.565 1.00 89.94 246 VAL A CA 1
ATOM 1949 C C . VAL A 1 246 ? -4.414 16.637 36.502 1.00 89.94 246 VAL A C 1
ATOM 1951 O O . VAL A 1 246 ? -3.739 15.765 35.955 1.00 89.94 246 VAL A O 1
ATOM 1954 N N . VAL A 1 247 ? -4.308 17.925 36.168 1.00 87.25 247 VAL A N 1
ATOM 1955 C CA . VAL A 1 247 ? -3.457 18.433 35.067 1.00 87.25 247 VAL A CA 1
ATOM 1956 C C . VAL A 1 247 ? -2.173 19.118 35.533 1.00 87.25 247 VAL A C 1
ATOM 1958 O O . VAL A 1 247 ? -1.277 19.334 34.726 1.00 87.25 247 VAL A O 1
ATOM 1961 N N . ALA A 1 248 ? -2.077 19.452 36.819 1.00 87.62 248 ALA A N 1
ATOM 1962 C CA . ALA A 1 248 ? -0.846 19.857 37.494 1.00 87.62 248 ALA A CA 1
ATOM 1963 C C . ALA A 1 248 ? -1.027 19.696 39.008 1.00 87.62 248 ALA A C 1
ATOM 1965 O O . ALA A 1 248 ? -2.147 19.816 39.512 1.00 87.62 248 ALA A O 1
ATOM 1966 N N . CYS A 1 249 ? 0.061 19.475 39.738 1.00 90.25 249 CYS A N 1
ATOM 1967 C CA . CYS A 1 249 ? 0.060 19.482 41.195 1.00 90.25 249 CYS A CA 1
ATOM 1968 C C . CYS A 1 249 ? 1.424 19.904 41.754 1.00 90.25 249 CYS A C 1
ATOM 1970 O O . CYS A 1 249 ? 2.449 19.768 41.090 1.00 90.25 249 CYS A O 1
ATOM 1972 N N . GLU A 1 250 ? 1.416 20.461 42.961 1.00 85.94 250 GLU A N 1
ATOM 1973 C CA . GLU A 1 250 ? 2.594 20.965 43.659 1.00 85.94 250 GLU A CA 1
ATOM 1974 C C . GLU A 1 250 ? 2.521 20.517 45.132 1.00 85.94 250 GLU A C 1
ATOM 1976 O O . GLU A 1 250 ? 1.594 20.934 45.839 1.00 85.94 250 GLU A O 1
ATOM 1981 N N . PRO A 1 251 ? 3.440 19.651 45.606 1.00 83.50 251 PRO A N 1
ATOM 1982 C CA . PRO A 1 251 ? 4.519 18.996 44.850 1.00 83.50 251 PRO A CA 1
ATOM 1983 C C . PRO A 1 251 ? 4.013 18.030 43.757 1.00 83.50 251 PRO A C 1
ATOM 1985 O O . PRO A 1 251 ? 2.887 17.542 43.821 1.00 83.50 251 PRO A O 1
ATOM 1988 N N . ASP A 1 252 ? 4.858 17.720 42.768 1.00 82.81 252 ASP A N 1
ATOM 1989 C CA . ASP A 1 252 ? 4.572 16.705 41.738 1.00 82.81 252 ASP A CA 1
ATOM 1990 C C . ASP A 1 252 ? 4.851 15.294 42.290 1.00 82.81 252 ASP A C 1
ATOM 1992 O O . ASP A 1 252 ? 5.920 14.712 42.104 1.00 82.81 252 ASP A O 1
ATOM 1996 N N . ALA A 1 253 ? 3.912 14.803 43.100 1.00 81.69 253 ALA A N 1
ATOM 1997 C CA . ALA A 1 253 ? 3.990 13.549 43.845 1.00 81.69 253 ALA A CA 1
ATOM 1998 C C . ALA A 1 253 ? 2.579 13.001 44.140 1.00 81.69 253 ALA A C 1
ATOM 2000 O O . ALA A 1 253 ? 1.573 13.655 43.864 1.00 81.69 253 ALA A O 1
ATOM 2001 N N . VAL A 1 254 ? 2.497 11.810 44.744 1.00 83.75 254 VAL A N 1
ATOM 2002 C CA . VAL A 1 254 ? 1.238 11.305 45.314 1.00 83.75 254 VAL A CA 1
ATOM 2003 C C . VAL A 1 254 ? 0.919 12.082 46.595 1.00 83.75 254 VAL A C 1
ATOM 2005 O O . VAL A 1 254 ? 1.653 11.981 47.579 1.00 83.75 254 VAL A O 1
ATOM 2008 N N . ALA A 1 255 ? -0.182 12.832 46.599 1.00 86.00 255 ALA A N 1
ATOM 2009 C CA . ALA A 1 255 ? -0.647 13.612 47.747 1.00 86.00 255 ALA A CA 1
ATOM 2010 C C . ALA A 1 255 ? -2.183 13.579 47.878 1.00 86.00 255 ALA A C 1
ATOM 2012 O O . ALA A 1 255 ? -2.896 13.020 47.044 1.00 86.00 255 ALA A O 1
ATOM 2013 N N . ARG A 1 256 ? -2.715 14.179 48.943 1.00 88.12 256 ARG A N 1
ATOM 2014 C CA . ARG A 1 256 ? -4.150 14.403 49.166 1.00 88.12 256 ARG A CA 1
ATOM 2015 C C . ARG A 1 256 ? -4.529 15.849 48.839 1.00 88.12 256 ARG A C 1
ATOM 2017 O O . ARG A 1 256 ? -3.696 16.752 48.859 1.00 88.12 256 ARG A O 1
ATOM 2024 N N . ILE A 1 257 ? -5.812 16.070 48.571 1.00 88.00 257 ILE A N 1
ATOM 2025 C CA . ILE A 1 257 ? -6.400 17.408 48.442 1.00 88.00 257 ILE A CA 1
ATOM 2026 C C . ILE A 1 257 ? -7.125 17.689 49.754 1.00 88.00 257 ILE A C 1
ATOM 2028 O O . ILE A 1 257 ? -8.160 17.081 50.025 1.00 88.00 257 ILE A O 1
ATOM 2032 N N . GLY A 1 258 ? -6.550 18.552 50.588 1.00 79.75 258 GLY A N 1
ATOM 2033 C CA . GLY A 1 258 ? -7.041 18.797 51.941 1.00 79.75 258 GLY A CA 1
ATOM 2034 C C . GLY A 1 258 ? -7.368 20.259 52.210 1.00 79.75 258 GLY A C 1
ATOM 2035 O O . GLY A 1 258 ? -7.621 21.040 51.293 1.00 79.75 258 GLY A O 1
ATOM 2036 N N . LYS A 1 259 ? -7.413 20.632 53.493 1.00 77.38 259 LYS A N 1
ATOM 2037 C CA . LYS A 1 259 ? -7.874 21.968 53.914 1.00 77.38 259 LYS A CA 1
ATOM 2038 C C . LYS A 1 259 ? -6.883 23.078 53.561 1.00 77.38 259 LYS A C 1
ATOM 2040 O O . LYS A 1 259 ? -7.283 24.238 53.548 1.00 77.38 259 LYS A O 1
ATOM 2045 N N . SER A 1 260 ? -5.621 22.733 53.300 1.00 77.62 260 SER A N 1
ATOM 2046 C CA . SER A 1 260 ? -4.578 23.687 52.905 1.00 77.62 260 SER A CA 1
ATOM 2047 C C . SER A 1 260 ? -4.417 23.845 51.386 1.00 77.62 260 SER A C 1
ATOM 2049 O O . SER A 1 260 ? -3.788 24.801 50.935 1.00 77.62 260 SER A O 1
ATOM 2051 N N . THR A 1 261 ? -4.999 22.941 50.590 1.00 90.12 261 THR A N 1
ATOM 2052 C CA . THR A 1 261 ? -4.768 22.864 49.143 1.00 90.12 261 THR A CA 1
ATOM 2053 C C . THR A 1 261 ? -5.495 23.955 48.356 1.00 90.12 261 THR A C 1
ATOM 2055 O O . THR A 1 261 ? -6.723 24.047 48.369 1.00 90.12 261 THR A O 1
ATOM 2058 N N . THR A 1 262 ? -4.747 24.724 47.562 1.00 91.75 262 THR A N 1
ATOM 2059 C CA . THR A 1 262 ? -5.305 25.668 46.582 1.00 91.75 262 THR A CA 1
ATOM 2060 C C . THR A 1 262 ? -5.736 24.919 45.320 1.00 91.75 262 THR A C 1
ATOM 2062 O O . THR A 1 262 ? -4.903 24.329 44.631 1.00 91.75 262 THR A O 1
ATOM 2065 N N . ILE A 1 263 ? -7.030 24.944 44.991 1.00 92.94 263 ILE A N 1
ATOM 2066 C CA . ILE A 1 263 ? -7.594 24.211 43.846 1.00 92.94 263 ILE A CA 1
ATOM 2067 C C . ILE A 1 263 ? -7.859 25.171 42.680 1.00 92.94 263 ILE A C 1
ATOM 2069 O O . ILE A 1 263 ? -8.739 26.027 42.747 1.00 92.94 263 ILE A O 1
ATOM 2073 N N . PHE A 1 264 ? -7.132 24.983 41.582 1.00 92.81 264 PHE A N 1
ATOM 2074 C CA . PHE A 1 264 ? -7.388 25.623 40.295 1.00 92.81 264 PHE A CA 1
ATOM 2075 C C . PHE A 1 264 ? -8.288 24.722 39.444 1.00 92.81 264 PHE A C 1
ATOM 2077 O O . PHE A 1 264 ? -8.078 23.511 39.379 1.00 92.81 264 PHE A O 1
ATOM 2084 N N . CYS A 1 265 ? -9.288 25.303 38.779 1.00 90.38 265 CYS A N 1
ATOM 2085 C CA . CYS A 1 265 ? -10.207 24.562 37.905 1.00 90.38 265 CYS A CA 1
ATOM 2086 C C . CYS A 1 265 ? -10.776 25.386 36.732 1.00 90.38 265 CYS A C 1
ATOM 2088 O O . CYS A 1 265 ? -11.794 25.029 36.145 1.00 90.38 265 CYS A O 1
ATOM 2090 N N . GLN A 1 266 ? -10.132 26.501 36.371 1.00 81.88 266 GLN A N 1
ATOM 2091 C CA . GLN A 1 266 ? -10.601 27.353 35.275 1.00 81.88 266 GLN A CA 1
ATOM 2092 C C . GLN A 1 266 ? -10.189 26.790 33.910 1.00 81.88 266 GLN A C 1
ATOM 2094 O O . GLN A 1 266 ? -9.035 26.901 33.501 1.00 81.88 266 GLN A O 1
ATOM 2099 N N . GLY A 1 267 ? -11.159 26.233 33.186 1.00 81.69 267 GLY A N 1
ATOM 2100 C CA . GLY A 1 267 ? -10.994 25.750 31.818 1.00 81.69 267 GLY A CA 1
ATOM 2101 C C . GLY A 1 267 ? -11.719 24.429 31.582 1.00 81.69 267 GLY A C 1
ATOM 2102 O O . GLY A 1 267 ? -12.621 24.050 32.324 1.00 81.69 267 GLY A O 1
ATOM 2103 N N . HIS A 1 268 ? -11.306 23.727 30.533 1.00 80.94 268 HIS A N 1
ATOM 2104 C CA . HIS A 1 268 ? -11.748 22.377 30.201 1.00 80.94 268 HIS A CA 1
ATOM 2105 C C . HIS A 1 268 ? -10.687 21.687 29.339 1.00 80.94 268 HIS A C 1
ATOM 2107 O O . HIS A 1 268 ? -9.827 22.337 28.744 1.00 80.94 268 HIS A O 1
ATOM 2113 N N . LEU A 1 269 ? -10.769 20.365 29.254 1.00 69.31 269 LEU A N 1
ATOM 2114 C CA . LEU A 1 269 ? -9.965 19.525 28.379 1.00 69.31 269 LEU A CA 1
ATOM 2115 C C . LEU A 1 269 ? -10.812 18.998 27.225 1.00 69.31 269 LEU A C 1
ATOM 2117 O O . LEU A 1 269 ? -11.944 18.561 27.426 1.00 69.31 269 LEU A O 1
ATOM 2121 N N . THR A 1 270 ? -10.230 18.930 26.034 1.00 63.50 270 THR A N 1
ATOM 2122 C CA . THR A 1 270 ? -10.707 18.007 24.998 1.00 63.50 270 THR A CA 1
ATOM 2123 C C . THR A 1 270 ? -10.153 16.614 25.323 1.00 63.50 270 THR A C 1
ATOM 2125 O O . THR A 1 270 ? -8.957 16.510 25.625 1.00 63.50 270 THR A O 1
ATOM 2128 N N . PRO A 1 271 ? -10.959 15.538 25.323 1.00 54.69 271 PRO A N 1
ATOM 2129 C CA . PRO A 1 271 ? -10.425 14.195 25.515 1.00 54.69 271 PRO A CA 1
ATOM 2130 C C . PRO A 1 271 ? -9.559 13.795 24.319 1.00 54.69 271 PRO A C 1
ATOM 2132 O O . PRO A 1 271 ? -9.915 14.046 23.172 1.00 54.69 271 PRO A O 1
ATOM 2135 N N . THR A 1 272 ? -8.421 13.162 24.601 1.00 54.19 272 THR A N 1
ATOM 2136 C CA . THR A 1 272 ? -7.565 12.538 23.588 1.00 54.19 272 THR A CA 1
ATOM 2137 C C . THR A 1 272 ? -7.752 11.026 23.602 1.00 54.19 272 THR A C 1
ATOM 2139 O O . THR A 1 272 ? -8.283 10.479 24.573 1.00 54.19 272 THR A O 1
ATOM 2142 N N . LEU A 1 273 ? -7.254 10.319 22.588 1.00 50.97 273 LEU A N 1
ATOM 2143 C CA . LEU A 1 273 ? -7.379 8.863 22.477 1.00 50.97 273 LEU A CA 1
ATOM 2144 C C . LEU A 1 273 ? -6.919 8.115 23.741 1.00 50.97 273 LEU A C 1
ATOM 2146 O O . LEU A 1 273 ? -7.593 7.208 24.224 1.00 50.97 273 LEU A O 1
ATOM 2150 N N . ARG A 1 274 ? -5.817 8.575 24.346 1.00 54.41 274 ARG A N 1
ATOM 2151 C CA . ARG A 1 274 ? -5.265 8.054 25.609 1.00 54.41 274 ARG A CA 1
ATOM 2152 C C . ARG A 1 274 ? -6.186 8.245 26.825 1.00 54.41 274 ARG A C 1
ATOM 2154 O O . ARG A 1 274 ? -6.040 7.522 27.804 1.00 54.41 274 ARG A O 1
ATOM 2161 N N . ASN A 1 275 ? -7.104 9.211 26.783 1.00 53.66 275 ASN A N 1
ATOM 2162 C CA . ASN A 1 275 ? -8.117 9.425 27.822 1.00 53.66 275 ASN A CA 1
ATOM 2163 C C . ASN A 1 275 ? -9.428 8.657 27.526 1.00 53.66 275 ASN A C 1
ATOM 2165 O O . ASN A 1 275 ? -10.216 8.451 28.444 1.00 53.66 275 ASN A O 1
ATOM 2169 N N . LEU A 1 276 ? -9.664 8.256 26.267 1.00 53.38 276 LEU A N 1
ATOM 2170 C CA . LEU A 1 276 ? -10.835 7.479 25.829 1.00 53.38 276 LEU A CA 1
ATOM 2171 C C . LEU A 1 276 ? -10.634 5.958 25.980 1.00 53.38 276 LEU A C 1
ATOM 2173 O O . LEU A 1 276 ? -11.605 5.220 26.137 1.00 53.38 276 LEU A O 1
ATOM 2177 N N . LEU A 1 277 ? -9.387 5.479 25.939 1.00 48.72 277 LEU A N 1
ATOM 2178 C CA . LEU A 1 277 ? -9.055 4.061 26.095 1.00 48.72 277 LEU A CA 1
ATOM 2179 C C . LEU A 1 277 ? -9.189 3.584 27.562 1.00 48.72 277 LEU A C 1
ATOM 2181 O O . LEU A 1 277 ? -8.648 4.226 28.467 1.00 48.72 277 LEU A O 1
ATOM 2185 N N . PRO A 1 278 ? -9.835 2.426 27.819 1.00 45.06 278 PRO A N 1
ATOM 2186 C CA . PRO A 1 278 ? -9.898 1.807 29.143 1.00 45.06 278 PRO A CA 1
ATOM 2187 C C . PRO A 1 278 ? -8.521 1.637 29.820 1.00 45.06 278 PRO A C 1
ATOM 2189 O O . PRO A 1 278 ? -7.563 1.242 29.152 1.00 45.06 278 PRO A O 1
ATOM 2192 N N . PRO A 1 279 ? -8.403 1.816 31.155 1.00 42.09 279 PRO A N 1
ATOM 2193 C CA . PRO A 1 279 ? -7.113 1.760 31.855 1.00 42.09 279 PRO A CA 1
ATOM 2194 C C . PRO A 1 279 ? -6.314 0.463 31.661 1.00 42.09 279 PRO A C 1
ATOM 2196 O O . PRO A 1 279 ? -5.089 0.500 31.638 1.00 42.09 279 PRO A O 1
ATOM 2199 N N . HIS A 1 280 ? -6.981 -0.683 31.483 1.00 43.06 280 HIS A N 1
ATOM 2200 C CA . HIS A 1 280 ? -6.297 -1.956 31.230 1.00 43.06 280 HIS A CA 1
ATOM 2201 C C . HIS A 1 280 ? -5.660 -2.011 29.829 1.00 43.06 280 HIS A C 1
ATOM 2203 O O . HIS A 1 280 ? -4.522 -2.459 29.708 1.00 43.06 280 HIS A O 1
ATOM 2209 N N . LEU A 1 281 ? -6.337 -1.479 28.802 1.00 43.94 281 LEU A N 1
ATOM 2210 C CA . LEU A 1 281 ? -5.778 -1.332 27.455 1.00 43.94 281 LEU A CA 1
ATOM 2211 C C . LEU A 1 281 ? -4.640 -0.306 27.448 1.00 43.94 281 LEU A C 1
ATOM 2213 O O . LEU A 1 281 ? -3.599 -0.562 26.854 1.00 43.94 281 LEU A O 1
ATOM 2217 N N . MET A 1 282 ? -4.771 0.811 28.174 1.00 53.69 282 MET A N 1
ATOM 2218 C CA . MET A 1 282 ? -3.663 1.763 28.308 1.00 53.69 282 MET A CA 1
ATOM 2219 C C . MET A 1 282 ? -2.444 1.172 29.028 1.00 53.69 282 MET A C 1
ATOM 2221 O O . MET A 1 282 ? -1.319 1.480 28.638 1.00 53.69 282 MET A O 1
ATOM 2225 N N . ASN A 1 283 ? -2.636 0.300 30.021 1.00 47.59 283 ASN A N 1
ATOM 2226 C CA . ASN A 1 283 ? -1.529 -0.411 30.666 1.00 47.59 283 ASN A CA 1
ATOM 2227 C C . ASN A 1 283 ? -0.865 -1.429 29.724 1.00 47.59 283 ASN A C 1
ATOM 2229 O O . ASN A 1 283 ? 0.354 -1.565 29.760 1.00 47.59 283 ASN A O 1
ATOM 2233 N N . GLN A 1 284 ? -1.629 -2.099 28.854 1.00 44.91 284 GLN A N 1
ATOM 2234 C CA . GLN A 1 284 ? -1.076 -2.977 27.815 1.00 44.91 284 GLN A CA 1
ATOM 2235 C C . GLN A 1 284 ? -0.303 -2.181 26.754 1.00 44.91 284 GLN A C 1
ATOM 2237 O O . GLN A 1 284 ? 0.837 -2.522 26.453 1.00 44.91 284 GLN A O 1
ATOM 2242 N N . VAL A 1 285 ? -0.855 -1.068 26.253 1.00 45.38 285 VAL A N 1
ATOM 2243 C CA . VAL A 1 285 ? -0.153 -0.171 25.317 1.00 45.38 285 VAL A CA 1
ATOM 2244 C C . VAL A 1 285 ? 1.129 0.384 25.947 1.00 45.38 285 VAL A C 1
ATOM 2246 O O . VAL A 1 285 ? 2.166 0.394 25.296 1.00 45.38 285 VAL A O 1
ATOM 2249 N N . ALA A 1 286 ? 1.109 0.770 27.226 1.00 46.31 286 ALA A N 1
ATOM 2250 C CA . ALA A 1 286 ? 2.297 1.248 27.939 1.00 46.31 286 ALA A CA 1
ATOM 2251 C C . ALA A 1 286 ? 3.392 0.177 28.144 1.00 46.31 286 ALA A C 1
ATOM 2253 O O . ALA A 1 286 ? 4.535 0.537 28.420 1.00 46.31 286 ALA A O 1
ATOM 2254 N N . GLN A 1 287 ? 3.069 -1.114 27.997 1.00 44.00 287 GLN A N 1
ATOM 2255 C CA . GLN A 1 287 ? 4.036 -2.221 28.014 1.00 44.00 287 GLN A CA 1
ATOM 2256 C C . GLN A 1 287 ? 4.631 -2.528 26.626 1.00 44.00 287 GLN A C 1
ATOM 2258 O O . GLN A 1 287 ? 5.604 -3.277 26.538 1.00 44.00 287 GLN A O 1
ATOM 2263 N N . LEU A 1 288 ? 4.096 -1.950 25.543 1.00 40.00 288 LEU A N 1
ATOM 2264 C CA . LEU A 1 288 ? 4.658 -2.114 24.200 1.00 40.00 288 LEU A CA 1
ATOM 2265 C C . LEU A 1 288 ? 5.951 -1.292 24.023 1.00 40.00 288 LEU A C 1
ATOM 2267 O O . LEU A 1 288 ? 6.083 -0.221 24.622 1.00 40.00 288 LEU A O 1
ATOM 2271 N N . PRO A 1 289 ? 6.881 -1.720 23.147 1.00 44.16 289 PRO A N 1
ATOM 2272 C CA . PRO A 1 289 ? 8.014 -0.906 22.709 1.00 44.16 289 PRO A CA 1
ATOM 2273 C C . PRO A 1 289 ? 7.591 0.473 22.184 1.00 44.16 289 PRO A C 1
ATOM 2275 O O . PRO A 1 289 ? 6.547 0.616 21.546 1.00 44.16 289 PRO A O 1
ATOM 2278 N N . GLN A 1 290 ? 8.431 1.491 22.389 1.00 39.53 290 GLN A N 1
ATOM 2279 C CA . GLN A 1 290 ? 8.088 2.894 22.111 1.00 39.53 290 GLN A CA 1
ATOM 2280 C C . GLN A 1 290 ? 7.694 3.162 20.641 1.00 39.53 290 GLN A C 1
ATOM 2282 O O . GLN A 1 290 ? 6.819 3.987 20.387 1.00 39.53 290 GLN A O 1
ATOM 2287 N N . GLY A 1 291 ? 8.259 2.420 19.680 1.00 35.50 291 GLY A N 1
ATOM 2288 C CA . GLY A 1 291 ? 7.852 2.477 18.268 1.00 35.50 291 GLY A CA 1
ATOM 2289 C C . GLY A 1 291 ? 6.433 1.950 18.005 1.00 35.50 291 GLY A C 1
ATOM 2290 O O . GLY A 1 291 ? 5.710 2.524 17.199 1.00 35.50 291 GLY A O 1
ATOM 2291 N N . LEU A 1 292 ? 5.984 0.924 18.737 1.00 40.81 292 LEU A N 1
ATOM 2292 C CA . LEU A 1 292 ? 4.615 0.394 18.650 1.00 40.81 292 LEU A CA 1
ATOM 2293 C C . LEU A 1 292 ? 3.612 1.268 19.418 1.00 40.81 292 LEU A C 1
ATOM 2295 O O . LEU A 1 292 ? 2.496 1.472 18.941 1.00 40.81 292 LEU A O 1
ATOM 2299 N N . GLN A 1 293 ? 4.023 1.872 20.542 1.00 45.41 293 GLN A N 1
ATOM 2300 C CA . GLN A 1 293 ? 3.246 2.943 21.188 1.00 45.41 293 GLN A CA 1
ATOM 2301 C C . GLN A 1 293 ? 3.005 4.108 20.220 1.00 45.41 293 GLN A C 1
ATOM 2303 O O . GLN A 1 293 ? 1.895 4.630 20.146 1.00 45.41 293 GLN A O 1
ATOM 2308 N N . MET A 1 294 ? 4.026 4.492 19.445 1.00 40.12 294 MET A N 1
ATOM 2309 C CA . MET A 1 294 ? 3.878 5.484 18.382 1.00 40.12 294 MET A CA 1
ATOM 2310 C C . MET A 1 294 ? 2.964 4.969 17.266 1.00 40.12 294 MET A C 1
ATOM 2312 O O . MET A 1 294 ? 2.020 5.667 16.914 1.00 40.12 294 MET A O 1
ATOM 2316 N N . LEU A 1 295 ? 3.161 3.764 16.726 1.00 41.50 295 LEU A N 1
ATOM 2317 C CA . LEU A 1 295 ? 2.359 3.275 15.594 1.00 41.50 295 LEU A CA 1
ATOM 2318 C C . LEU A 1 295 ? 0.844 3.286 15.881 1.00 41.50 295 LEU A C 1
ATOM 2320 O O . LEU A 1 295 ? 0.057 3.678 15.023 1.00 41.50 295 LEU A O 1
ATOM 2324 N N . LEU A 1 296 ? 0.448 2.936 17.110 1.00 44.41 296 LEU A N 1
ATOM 2325 C CA . LEU A 1 296 ? -0.950 2.901 17.554 1.00 44.41 296 LEU A CA 1
ATOM 2326 C C . LEU A 1 296 ? -1.565 4.286 17.835 1.00 44.41 296 LEU A C 1
ATOM 2328 O O . LEU A 1 296 ? -2.783 4.382 17.977 1.00 44.41 296 LEU A O 1
ATOM 2332 N N . LEU A 1 297 ? -0.754 5.345 17.956 1.00 45.12 297 LEU A N 1
ATOM 2333 C CA . LEU A 1 297 ? -1.194 6.659 18.459 1.00 45.12 297 LEU A CA 1
ATOM 2334 C C . LEU A 1 297 ? -0.783 7.869 17.587 1.00 45.12 297 LEU A C 1
ATOM 2336 O O . LEU A 1 297 ? -1.321 8.960 17.783 1.00 45.12 297 LEU A O 1
ATOM 2340 N N . SER A 1 298 ? 0.185 7.724 16.673 1.00 37.16 298 SER A N 1
ATOM 2341 C CA . SER A 1 298 ? 0.995 8.858 16.175 1.00 37.16 298 SER A CA 1
ATOM 2342 C C . SER A 1 298 ? 0.536 9.526 14.881 1.00 37.16 298 SER A C 1
ATOM 2344 O O . SER A 1 298 ? 0.963 10.649 14.605 1.00 37.16 298 SER A O 1
ATOM 2346 N N . SER A 1 299 ? -0.322 8.902 14.074 1.00 39.59 299 SER A N 1
ATOM 2347 C CA . SER A 1 299 ? -0.825 9.544 12.860 1.00 39.59 299 SER A CA 1
ATOM 2348 C C . SER A 1 299 ? -1.918 10.563 13.206 1.00 39.59 299 SER A C 1
ATOM 2350 O O . SER A 1 299 ? -3.095 10.254 13.112 1.00 39.59 299 SER A O 1
ATOM 2352 N N . GLU A 1 300 ? -1.544 11.802 13.557 1.00 36.66 300 GLU A N 1
ATOM 2353 C CA . GLU A 1 300 ? -2.428 12.875 14.082 1.00 36.66 300 GLU A CA 1
ATOM 2354 C C . GLU A 1 300 ? -3.800 13.010 13.385 1.00 36.66 300 GLU A C 1
ATOM 2356 O O . GLU A 1 300 ? -4.805 13.341 14.012 1.00 36.66 300 GLU A O 1
ATOM 2361 N N . ARG A 1 301 ? -3.851 12.746 12.074 1.00 33.25 301 ARG A N 1
ATOM 2362 C CA . ARG A 1 301 ? -5.071 12.738 11.255 1.00 33.25 301 ARG A CA 1
ATOM 2363 C C . ARG A 1 301 ? -5.993 11.554 11.579 1.00 33.25 301 ARG A C 1
ATOM 2365 O O . ARG A 1 301 ? -7.183 11.753 11.785 1.00 33.25 301 ARG A O 1
ATOM 2372 N N . THR A 1 302 ? -5.423 10.353 11.675 1.00 38.03 302 THR A N 1
ATOM 2373 C CA . THR A 1 302 ? -6.048 9.128 12.200 1.00 38.03 302 THR A CA 1
ATOM 2374 C C . THR A 1 302 ? -6.489 9.328 13.640 1.00 38.03 302 THR A C 1
ATOM 2376 O O . THR A 1 302 ? -7.629 9.023 13.953 1.00 38.03 302 THR A O 1
ATOM 2379 N N . THR A 1 303 ? -5.623 9.870 14.504 1.00 40.47 303 THR A N 1
ATOM 2380 C CA . THR A 1 303 ? -5.916 10.062 15.931 1.00 40.47 303 THR A CA 1
ATOM 2381 C C . THR A 1 303 ? -7.103 11.000 16.118 1.00 40.47 303 THR A C 1
ATOM 2383 O O . THR A 1 303 ? -8.015 10.673 16.867 1.00 40.47 303 THR A O 1
ATOM 2386 N N . ARG A 1 304 ? -7.159 12.103 15.358 1.00 39.47 304 ARG A N 1
ATOM 2387 C CA . ARG A 1 304 ? -8.278 13.051 15.397 1.00 39.47 304 ARG A CA 1
ATOM 2388 C C . ARG A 1 304 ? -9.566 12.493 14.783 1.00 39.47 304 ARG A C 1
ATOM 2390 O O . ARG A 1 304 ? -10.632 12.721 15.342 1.00 39.47 304 ARG A O 1
ATOM 2397 N N . GLU A 1 305 ? -9.490 11.742 13.679 1.00 39.09 305 GLU A N 1
ATOM 2398 C CA . GLU A 1 305 ? -10.663 11.050 13.113 1.00 39.09 305 GLU A CA 1
ATOM 2399 C C . GLU A 1 305 ? -11.163 9.920 14.045 1.00 39.09 305 GLU A C 1
ATOM 2401 O O . GLU A 1 305 ? -12.372 9.752 14.179 1.00 39.09 305 GLU A O 1
ATOM 2406 N N . LEU A 1 306 ? -10.283 9.211 14.774 1.00 39.09 306 LEU A N 1
ATOM 2407 C CA . LEU A 1 306 ? -10.672 8.291 15.857 1.00 39.09 306 LEU A CA 1
ATOM 2408 C C . LEU A 1 306 ? -11.308 9.038 17.029 1.00 39.09 306 LEU A C 1
ATOM 2410 O O . LEU A 1 306 ? -12.342 8.602 17.517 1.00 39.09 306 LEU A O 1
ATOM 2414 N N . GLU A 1 307 ? -10.714 10.133 17.504 1.00 41.81 307 GLU A N 1
ATOM 2415 C CA . GLU A 1 307 ? -11.250 10.933 18.612 1.00 41.81 307 GLU A CA 1
ATOM 2416 C C . GLU A 1 307 ? -12.647 11.469 18.270 1.00 41.81 307 GLU A C 1
ATOM 2418 O O . GLU A 1 307 ? -13.550 11.404 19.103 1.00 41.81 307 GLU A O 1
ATOM 2423 N N . GLU A 1 308 ? -12.874 11.902 17.029 1.00 39.94 308 GLU A N 1
ATOM 2424 C CA . GLU A 1 308 ? -14.180 12.346 16.533 1.00 39.94 308 GLU A CA 1
ATOM 2425 C C . GLU A 1 308 ? -15.164 11.165 16.360 1.00 39.94 308 GLU A C 1
ATOM 2427 O O . GLU A 1 308 ? -16.310 11.255 16.798 1.00 39.94 308 GLU A O 1
ATOM 2432 N N . MET A 1 309 ? -14.726 10.009 15.841 1.00 39.66 309 MET A N 1
ATOM 2433 C CA . MET A 1 309 ? -15.565 8.800 15.733 1.00 39.66 309 MET A CA 1
ATOM 2434 C C . MET A 1 309 ? -15.919 8.166 17.088 1.00 39.66 309 MET A C 1
ATOM 2436 O O . MET A 1 309 ? -17.032 7.668 17.248 1.00 39.66 309 MET A O 1
ATOM 2440 N N . LEU A 1 310 ? -15.003 8.165 18.059 1.00 41.56 310 LEU A N 1
ATOM 2441 C CA . LEU A 1 310 ? -15.186 7.574 19.390 1.00 41.56 310 LEU A CA 1
ATOM 2442 C C . LEU A 1 310 ? -15.959 8.510 20.326 1.00 41.56 310 LEU A C 1
ATOM 2444 O O . LEU A 1 310 ? -16.816 8.042 21.072 1.00 41.56 310 LEU A O 1
ATOM 2448 N N . SER A 1 311 ? -15.744 9.829 20.248 1.00 39.28 311 SER A N 1
ATOM 2449 C CA . SER A 1 311 ? -16.586 10.795 20.975 1.00 39.28 311 SER A CA 1
ATOM 2450 C C . SER A 1 311 ? -18.032 10.802 20.461 1.00 39.28 311 SER A C 1
ATOM 2452 O O . SER A 1 311 ? -18.958 10.905 21.264 1.00 39.28 311 SER A O 1
ATOM 2454 N N . GLN A 1 312 ? -18.252 10.584 19.156 1.00 39.81 312 GLN A N 1
ATOM 2455 C CA . GLN A 1 312 ? -19.589 10.381 18.580 1.00 39.81 312 GLN A CA 1
ATOM 2456 C C . GLN A 1 312 ? -20.207 9.001 18.894 1.00 39.81 312 GLN A C 1
ATOM 2458 O O . GLN A 1 312 ? -21.424 8.850 18.792 1.00 39.81 312 GLN A O 1
ATOM 2463 N N . ARG A 1 313 ? -19.412 7.991 19.284 1.00 52.16 313 ARG A N 1
ATOM 2464 C CA . ARG A 1 313 ? -19.857 6.605 19.546 1.00 52.16 313 ARG A CA 1
ATOM 2465 C C . ARG A 1 313 ? -19.585 6.165 20.991 1.00 52.16 313 ARG A C 1
ATOM 2467 O O . ARG A 1 313 ? -18.877 5.196 21.242 1.00 52.16 313 ARG A O 1
ATOM 2474 N N . ARG A 1 314 ? -20.222 6.844 21.950 1.00 54.84 314 ARG A N 1
ATOM 2475 C CA . ARG A 1 314 ? -20.211 6.505 23.394 1.00 54.84 314 ARG A CA 1
ATOM 2476 C C . ARG A 1 314 ? -21.180 5.370 23.802 1.00 54.84 314 ARG A C 1
ATOM 2478 O O . ARG A 1 314 ? -21.427 5.160 24.990 1.00 54.84 314 ARG A O 1
ATOM 2485 N N . GLY A 1 315 ? -21.750 4.652 22.833 1.00 62.97 315 GLY A N 1
ATOM 2486 C CA . GLY A 1 315 ? -22.768 3.617 23.036 1.00 62.97 315 GLY A CA 1
ATOM 2487 C C . GLY A 1 315 ? -22.412 2.245 22.456 1.00 62.97 315 GLY A C 1
ATOM 2488 O O . GLY A 1 315 ? -21.358 2.058 21.854 1.00 62.97 315 GLY A O 1
ATOM 2489 N N . LEU A 1 316 ? -23.318 1.284 22.640 1.00 60.44 316 LEU A N 1
ATOM 2490 C CA . LEU A 1 316 ? -23.235 -0.069 22.089 1.00 60.44 316 LEU A CA 1
ATOM 2491 C C . LEU A 1 316 ? -23.357 -0.083 20.556 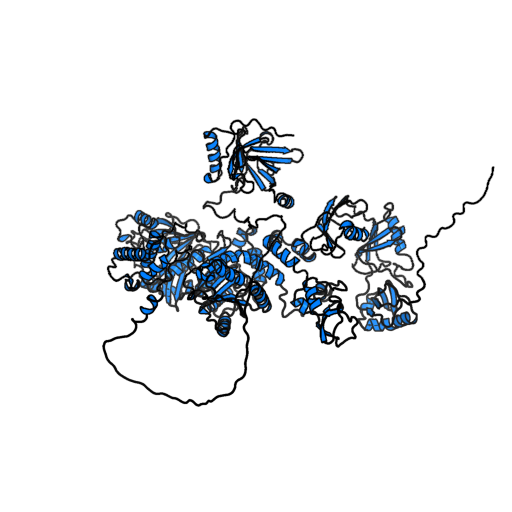1.00 60.44 316 LEU A C 1
ATOM 2493 O O . LEU A 1 316 ? -24.083 0.716 19.958 1.00 60.44 316 LEU A O 1
ATOM 2497 N N . PHE A 1 317 ? -22.701 -1.063 19.930 1.00 57.62 317 PHE A N 1
ATOM 2498 C CA . PHE A 1 317 ? -22.903 -1.393 18.518 1.00 57.62 317 PHE A CA 1
ATOM 2499 C C . PHE A 1 317 ? -24.311 -1.968 18.277 1.00 57.62 317 PHE A C 1
ATOM 2501 O O . PHE A 1 317 ? -24.820 -2.674 19.149 1.00 57.62 317 PHE A O 1
ATOM 2508 N N . PRO A 1 318 ? -24.933 -1.742 17.100 1.00 64.56 318 PRO A N 1
ATOM 2509 C CA . PRO A 1 318 ? -26.255 -2.286 16.783 1.00 64.56 318 PRO A CA 1
ATOM 2510 C C . PRO A 1 318 ? -26.377 -3.802 16.985 1.00 64.56 318 PRO A C 1
ATOM 2512 O O . PRO A 1 318 ? -27.357 -4.237 17.574 1.00 64.56 318 PRO A O 1
ATOM 2515 N N . GLN A 1 319 ? -25.355 -4.583 16.620 1.00 59.06 319 GLN A N 1
ATOM 2516 C CA . GLN A 1 319 ? -25.341 -6.039 16.814 1.00 59.06 319 GLN A CA 1
ATOM 2517 C C . GLN A 1 319 ? -25.403 -6.418 18.307 1.00 59.06 319 GLN A C 1
ATOM 2519 O O . GLN A 1 319 ? -26.242 -7.208 18.725 1.00 59.06 319 GLN A O 1
ATOM 2524 N N . THR A 1 320 ? -24.585 -5.772 19.144 1.00 63.84 320 THR A N 1
ATOM 2525 C CA . THR A 1 320 ? -24.577 -5.974 20.607 1.00 63.84 320 THR A CA 1
ATOM 2526 C C . THR A 1 320 ? -25.855 -5.459 21.283 1.00 63.84 320 THR A C 1
ATOM 2528 O O . THR A 1 320 ? -26.203 -5.896 22.376 1.00 63.84 320 THR A O 1
ATOM 2531 N N . ILE A 1 321 ? -26.581 -4.531 20.649 1.00 77.56 321 ILE A N 1
ATOM 2532 C CA . ILE A 1 321 ? -27.932 -4.146 21.081 1.00 77.56 321 ILE A CA 1
ATOM 2533 C C . ILE A 1 321 ? -28.931 -5.244 20.702 1.00 77.56 321 ILE A C 1
ATOM 2535 O O . ILE A 1 321 ? -29.727 -5.644 21.548 1.00 77.56 321 ILE A O 1
ATOM 2539 N N . GLU A 1 322 ? -28.884 -5.751 19.467 1.00 76.56 322 GLU A N 1
ATOM 2540 C CA . GLU A 1 322 ? -29.758 -6.817 18.958 1.00 76.56 322 GLU A CA 1
ATOM 2541 C C . GLU A 1 322 ? -29.708 -8.081 19.833 1.00 76.56 322 GLU A C 1
ATOM 2543 O O . GLU A 1 322 ? -30.773 -8.590 20.177 1.00 76.56 322 GLU A O 1
ATOM 2548 N N . GLU A 1 323 ? -28.516 -8.488 20.290 1.00 73.62 323 GLU A N 1
ATOM 2549 C CA . GLU A 1 323 ? -28.254 -9.625 21.199 1.00 73.62 323 GLU A CA 1
ATOM 2550 C C . GLU A 1 323 ? -29.021 -9.597 22.543 1.00 73.62 323 GLU A C 1
ATOM 2552 O O . GLU A 1 323 ? -29.214 -10.639 23.174 1.00 73.62 323 GLU A O 1
ATOM 2557 N N . ILE A 1 324 ? -29.465 -8.430 23.019 1.00 79.38 324 ILE A N 1
ATOM 2558 C CA . ILE A 1 324 ? -30.174 -8.299 24.303 1.00 79.38 324 ILE A CA 1
ATOM 2559 C C . ILE A 1 324 ? -31.621 -8.816 24.172 1.00 79.38 324 ILE A C 1
ATOM 2561 O O . ILE A 1 324 ? -32.303 -8.543 23.191 1.00 79.38 324 ILE A O 1
ATOM 2565 N N . HIS A 1 325 ? -32.166 -9.471 25.199 1.00 80.88 325 HIS A N 1
ATOM 2566 C CA . HIS A 1 325 ? -33.516 -10.051 25.157 1.00 80.88 325 HIS A CA 1
ATOM 2567 C C . HIS A 1 325 ? -34.643 -9.047 24.804 1.00 80.88 325 HIS A C 1
ATOM 2569 O O . HIS A 1 325 ? -34.973 -8.150 25.591 1.00 80.88 325 HIS A O 1
ATOM 2575 N N . SER A 1 326 ? -35.293 -9.253 23.653 1.00 84.56 326 SER A N 1
ATOM 2576 C CA . SER A 1 326 ? -36.491 -8.533 23.189 1.00 84.56 326 SER A CA 1
ATOM 2577 C C . SER A 1 326 ? -37.746 -9.414 23.259 1.00 84.56 326 SER A C 1
ATOM 2579 O O . SER A 1 326 ? -37.658 -10.639 23.214 1.00 84.56 326 SER A O 1
ATOM 2581 N N . PHE A 1 327 ? -38.914 -8.799 23.454 1.00 85.06 327 PHE A N 1
ATOM 2582 C CA . PHE A 1 327 ? -40.205 -9.475 23.623 1.00 85.06 327 PHE A CA 1
ATOM 2583 C C . PHE A 1 327 ? -41.371 -8.498 23.406 1.00 85.06 327 PHE A C 1
ATOM 2585 O O . PHE A 1 327 ? -41.213 -7.293 23.589 1.00 85.06 327 PHE A O 1
ATOM 2592 N N . ASN A 1 328 ? -42.560 -9.005 23.076 1.00 87.31 328 ASN A N 1
ATOM 2593 C CA . ASN A 1 328 ? -43.770 -8.178 23.004 1.00 87.31 328 ASN A CA 1
ATOM 2594 C C . ASN A 1 328 ? -44.452 -8.076 24.376 1.00 87.31 328 ASN A C 1
ATOM 2596 O O . ASN A 1 328 ? -44.462 -9.037 25.143 1.00 87.31 328 ASN A O 1
ATOM 2600 N N . TRP A 1 329 ? -45.038 -6.921 24.684 1.00 82.75 329 TRP A N 1
ATOM 2601 C CA . TRP A 1 329 ? -45.739 -6.678 25.945 1.00 82.75 329 TRP A CA 1
ATOM 2602 C C . TRP A 1 329 ? -47.157 -7.291 25.984 1.00 82.75 329 TRP A C 1
ATOM 2604 O O . TRP A 1 329 ? -47.853 -7.243 24.971 1.00 82.75 329 TRP A O 1
ATOM 2614 N N . PRO A 1 330 ? -47.663 -7.786 27.132 1.00 74.06 330 PRO A N 1
ATOM 2615 C CA . PRO A 1 330 ? -46.938 -8.108 28.362 1.00 74.06 330 PRO A CA 1
ATOM 2616 C C . PRO A 1 330 ? -46.074 -9.377 28.203 1.00 74.06 330 PRO A C 1
ATOM 2618 O O . PRO A 1 330 ? -46.391 -10.231 27.378 1.00 74.06 330 PRO A O 1
ATOM 2621 N N . PRO A 1 331 ? -45.000 -9.535 29.001 1.00 73.44 331 PRO A N 1
ATOM 2622 C CA . PRO A 1 331 ? -44.151 -10.724 28.951 1.00 73.44 331 PRO A CA 1
ATOM 2623 C C . PRO A 1 331 ? -44.918 -11.983 29.378 1.00 73.44 331 PRO A C 1
ATOM 2625 O O . PRO A 1 331 ? -45.630 -11.964 30.380 1.00 73.44 331 PRO A O 1
ATOM 2628 N N . SER A 1 332 ? -44.695 -13.089 28.667 1.00 65.38 332 SER A N 1
ATOM 2629 C CA . SER A 1 332 ? -45.359 -14.382 28.891 1.00 65.38 332 SER A CA 1
ATOM 2630 C C . SER A 1 332 ? -45.172 -14.962 30.300 1.00 65.38 332 SER A C 1
ATOM 2632 O O . SER A 1 332 ? -46.048 -15.671 30.790 1.00 65.38 332 SER A O 1
ATOM 2634 N N . ASP A 1 333 ? -44.027 -14.690 30.935 1.00 60.81 333 ASP A N 1
ATOM 2635 C CA . ASP A 1 333 ? -43.497 -15.564 31.992 1.00 60.81 333 ASP A CA 1
ATOM 2636 C C . ASP A 1 333 ? -43.631 -15.021 33.427 1.00 60.81 333 ASP A C 1
ATOM 2638 O O . ASP A 1 333 ? -43.489 -15.784 34.380 1.00 60.81 333 ASP A O 1
ATOM 2642 N N . VAL A 1 334 ? -43.869 -13.713 33.617 1.00 50.50 334 VAL A N 1
ATOM 2643 C CA . VAL A 1 334 ? -43.979 -13.081 34.953 1.00 50.50 334 VAL A CA 1
ATOM 2644 C C . VAL A 1 334 ? -44.887 -11.847 34.906 1.00 50.50 334 VAL A C 1
ATOM 2646 O O . VAL A 1 334 ? -44.809 -11.055 33.968 1.00 50.50 334 VAL A O 1
ATOM 2649 N N . ALA A 1 335 ? -45.684 -11.622 35.957 1.00 50.44 335 ALA A N 1
ATOM 2650 C CA . ALA A 1 335 ? -46.427 -10.374 36.138 1.00 50.44 335 ALA A CA 1
ATOM 2651 C C . ALA A 1 335 ? -45.477 -9.147 36.190 1.00 50.44 335 ALA A C 1
ATOM 2653 O O . ALA A 1 335 ? -44.415 -9.234 36.816 1.00 50.44 335 ALA A O 1
ATOM 2654 N N . PRO A 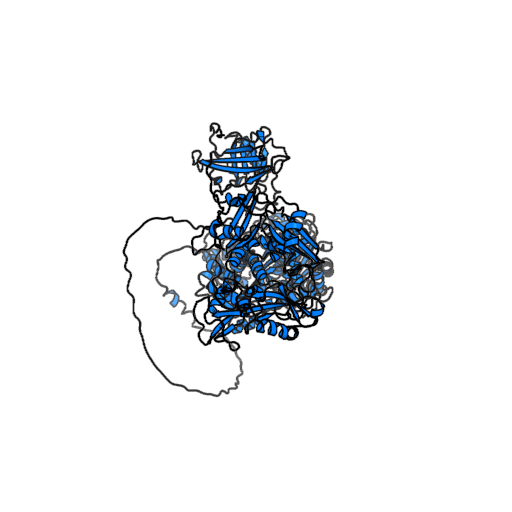1 336 ? -45.797 -7.997 35.561 1.00 53.94 336 PRO A N 1
ATOM 2655 C CA . PRO A 1 336 ? -44.769 -6.999 35.275 1.00 53.94 336 PRO A CA 1
ATOM 2656 C C . PRO A 1 336 ? -44.632 -5.943 36.382 1.00 53.94 336 PRO A C 1
ATOM 2658 O O . PRO A 1 336 ? -45.525 -5.124 36.598 1.00 53.94 336 PRO A O 1
ATOM 2661 N N . ALA A 1 337 ? -43.464 -5.909 37.030 1.00 62.28 337 ALA A N 1
ATOM 2662 C CA . ALA A 1 337 ? -43.128 -4.964 38.104 1.00 62.28 337 ALA A CA 1
ATOM 2663 C C . ALA A 1 337 ? -42.871 -3.507 37.644 1.00 62.28 337 ALA A C 1
ATOM 2665 O O . ALA A 1 337 ? -42.618 -2.635 38.470 1.00 62.28 337 ALA A O 1
ATOM 2666 N N . GLN A 1 338 ? -42.913 -3.235 36.337 1.00 76.00 338 GLN A N 1
ATOM 2667 C CA . GLN A 1 338 ? -42.696 -1.916 35.737 1.00 76.00 338 GLN A CA 1
ATOM 2668 C C . GLN A 1 338 ? -43.694 -1.747 34.583 1.00 76.00 338 GLN A C 1
ATOM 2670 O O . GLN A 1 338 ? -43.593 -2.480 33.608 1.00 76.00 338 GLN A O 1
ATOM 2675 N N . GLN A 1 339 ? -44.646 -0.815 34.684 1.00 83.00 339 GLN A N 1
ATOM 2676 C CA . GLN A 1 339 ? -45.694 -0.603 33.663 1.00 83.00 339 GLN A CA 1
ATOM 2677 C C . GLN A 1 339 ? -45.375 0.536 32.674 1.00 83.00 339 GLN A C 1
ATOM 2679 O O . GLN A 1 339 ? -45.994 0.615 31.618 1.00 83.00 339 GLN A O 1
ATOM 2684 N N . THR A 1 340 ? -44.376 1.368 32.985 1.00 84.75 340 THR A N 1
ATOM 2685 C CA . THR A 1 340 ? -44.057 2.608 32.257 1.00 84.75 340 THR A CA 1
ATOM 2686 C C . THR A 1 340 ? -42.620 2.595 31.732 1.00 84.75 340 THR A C 1
ATOM 2688 O O . THR A 1 340 ? -41.689 2.161 32.423 1.00 84.75 340 THR A O 1
ATOM 2691 N N . CYS A 1 341 ? -42.400 3.092 30.515 1.00 89.25 341 CYS A N 1
ATOM 2692 C CA . CYS A 1 341 ? -41.075 3.214 29.920 1.00 89.25 341 CYS A CA 1
ATOM 2693 C C . CYS A 1 341 ? -40.358 4.476 30.421 1.00 89.25 341 CYS A C 1
ATOM 2695 O O . CYS A 1 341 ? -40.650 5.579 29.974 1.00 89.25 341 CYS A O 1
ATOM 2697 N N . MET A 1 342 ? -39.336 4.332 31.270 1.00 86.62 342 MET A N 1
ATOM 2698 C CA . MET A 1 342 ? -38.604 5.469 31.867 1.00 86.62 342 MET A CA 1
ATOM 2699 C C . MET A 1 342 ? -37.685 6.253 30.894 1.00 86.62 342 MET A C 1
ATOM 2701 O O . MET A 1 342 ? -36.745 6.907 31.337 1.00 86.62 342 MET A O 1
ATOM 2705 N N . VAL A 1 343 ? -37.920 6.169 29.577 1.00 84.00 343 VAL A N 1
ATOM 2706 C CA . VAL A 1 343 ? -37.231 6.965 28.539 1.00 84.00 343 VAL A CA 1
ATOM 2707 C C . VAL A 1 343 ? -38.208 7.895 27.807 1.00 84.00 343 VAL A C 1
ATOM 2709 O O . VAL A 1 343 ? -37.887 9.067 27.648 1.00 84.00 343 VAL A O 1
ATOM 2712 N N . CYS A 1 344 ? -39.401 7.423 27.415 1.00 88.06 344 CYS A N 1
ATOM 2713 C CA . CYS A 1 344 ? -40.471 8.280 26.871 1.00 88.06 344 CYS A CA 1
ATOM 2714 C C . CYS A 1 344 ? -41.526 8.706 27.912 1.00 88.06 344 CYS A C 1
ATOM 2716 O O . CYS A 1 344 ? -42.293 9.625 27.650 1.00 88.06 344 CYS A O 1
ATOM 2718 N N . LEU A 1 345 ? -41.533 8.079 29.096 1.00 87.38 345 LEU A N 1
ATOM 2719 C CA . LEU A 1 345 ? -42.508 8.248 30.187 1.00 87.38 345 LEU A CA 1
ATOM 2720 C C . LEU A 1 345 ? -43.946 7.807 29.841 1.00 87.38 345 LEU A C 1
ATOM 2722 O O . LEU A 1 345 ? -44.887 8.163 30.544 1.00 87.38 345 LEU A O 1
ATOM 2726 N N . GLU A 1 346 ? -44.106 6.991 28.797 1.00 86.12 346 GLU A N 1
ATOM 2727 C CA . GLU A 1 346 ? -45.381 6.394 28.381 1.00 86.12 346 GLU A CA 1
ATOM 2728 C C . GLU A 1 346 ? -45.548 4.969 28.934 1.00 86.12 346 GLU A C 1
ATOM 2730 O O . GLU A 1 346 ? -44.568 4.231 29.093 1.00 86.12 346 GLU A O 1
ATOM 2735 N N . ASP A 1 347 ? -46.793 4.560 29.186 1.00 88.31 347 ASP A N 1
ATOM 2736 C CA . ASP A 1 347 ? -47.128 3.198 29.612 1.00 88.31 347 ASP A CA 1
ATOM 2737 C C . ASP A 1 347 ? -47.007 2.175 28.472 1.00 88.31 347 ASP A C 1
ATOM 2739 O O . ASP A 1 347 ? -47.279 2.465 27.303 1.00 88.31 347 ASP A O 1
ATOM 2743 N N . PHE A 1 348 ? -46.607 0.949 28.818 1.00 86.00 348 PHE A N 1
ATOM 2744 C CA . PHE A 1 348 ? -46.435 -0.143 27.864 1.00 86.00 348 PHE A CA 1
ATOM 2745 C C . PHE A 1 348 ? -47.792 -0.633 27.332 1.00 86.00 348 PHE A C 1
ATOM 2747 O O . PHE A 1 348 ? -48.570 -1.281 28.038 1.00 86.00 348 PHE A O 1
ATOM 2754 N N . GLN A 1 349 ? -48.074 -0.344 26.061 1.00 83.00 349 GLN A N 1
ATOM 2755 C CA . GLN A 1 349 ? -49.299 -0.786 25.390 1.00 83.00 349 GLN A CA 1
ATOM 2756 C C . GLN A 1 349 ? -49.241 -2.277 25.013 1.00 83.00 349 GLN A C 1
ATOM 2758 O O . GLN A 1 349 ? -48.176 -2.882 24.903 1.00 83.00 349 GLN A O 1
ATOM 2763 N N . LEU A 1 350 ? -50.403 -2.899 24.813 1.00 81.50 350 LEU A N 1
ATOM 2764 C CA . LEU A 1 350 ? -50.487 -4.331 24.520 1.00 81.50 350 LEU A CA 1
ATOM 2765 C C . LEU A 1 350 ? -49.897 -4.645 23.130 1.00 81.50 350 LEU A C 1
ATOM 2767 O O . LEU A 1 350 ? -50.189 -3.964 22.151 1.00 81.50 350 LEU A O 1
ATOM 2771 N N . ALA A 1 351 ? -49.071 -5.689 23.070 1.00 78.50 351 ALA A N 1
ATOM 2772 C CA . ALA A 1 351 ? -48.264 -6.139 21.936 1.00 78.50 351 ALA A CA 1
ATOM 2773 C C . ALA A 1 351 ? -47.143 -5.189 21.450 1.00 78.50 351 ALA A C 1
ATOM 2775 O O . ALA A 1 351 ? -46.599 -5.426 20.371 1.00 78.50 351 ALA A O 1
ATOM 2776 N N . THR A 1 352 ? -46.730 -4.164 22.213 1.00 85.50 352 THR A N 1
ATOM 2777 C CA . THR A 1 352 ? -45.568 -3.341 21.812 1.00 85.50 352 THR A CA 1
ATOM 2778 C C . THR A 1 352 ? -44.234 -4.080 21.988 1.00 85.50 352 THR A C 1
ATOM 2780 O O . THR A 1 352 ? -44.081 -4.843 22.947 1.00 85.50 352 THR A O 1
ATOM 2783 N N . PRO A 1 353 ? -43.248 -3.861 21.094 1.00 88.56 353 PRO A N 1
ATOM 2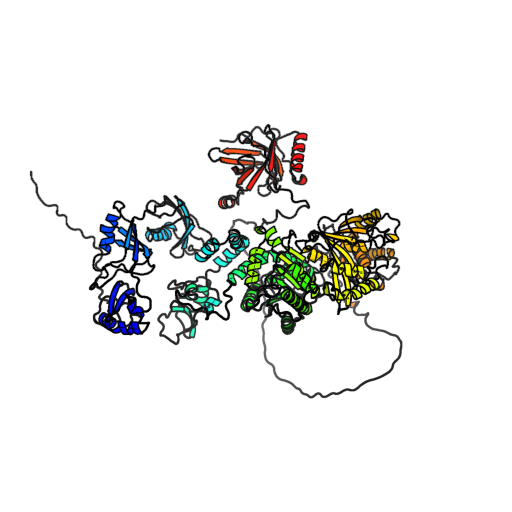784 C CA . PRO A 1 353 ? -41.922 -4.453 21.218 1.00 88.56 353 PRO A CA 1
ATOM 2785 C C . PRO A 1 353 ? -41.112 -3.752 22.316 1.00 88.56 353 PRO A C 1
ATOM 2787 O O . PRO A 1 353 ? -40.829 -2.549 22.261 1.00 88.56 353 PRO A O 1
ATOM 2790 N N . CYS A 1 354 ? -40.702 -4.533 23.307 1.00 91.19 354 CYS A N 1
ATOM 2791 C CA . CYS A 1 354 ? -39.941 -4.108 24.470 1.00 91.19 354 CYS A CA 1
ATOM 2792 C C . CYS A 1 354 ? -38.634 -4.902 24.583 1.00 91.19 354 CYS A C 1
ATOM 2794 O O . CYS A 1 354 ? -38.527 -6.048 24.147 1.00 91.19 354 CYS A O 1
ATOM 2796 N N . ARG A 1 355 ? -37.623 -4.304 25.212 1.00 90.12 355 ARG A N 1
ATOM 2797 C CA . ARG A 1 355 ? -36.336 -4.953 25.495 1.00 90.12 355 ARG A CA 1
ATOM 2798 C C . ARG A 1 355 ? -36.078 -4.957 26.998 1.00 90.12 355 ARG A C 1
ATOM 2800 O O . ARG A 1 355 ? -36.318 -3.957 27.677 1.00 90.12 355 ARG A O 1
ATOM 2807 N N . ARG A 1 356 ? -35.608 -6.093 27.522 1.00 88.44 356 ARG A N 1
ATOM 2808 C CA . ARG A 1 356 ? -35.217 -6.275 28.927 1.00 88.44 356 ARG A CA 1
ATOM 2809 C C . ARG A 1 356 ? -33.696 -6.276 29.015 1.00 88.44 356 ARG A C 1
ATOM 2811 O O . ARG A 1 356 ? -33.045 -7.155 28.458 1.00 88.44 356 ARG A O 1
ATOM 2818 N N . LEU A 1 357 ? -33.130 -5.301 29.719 1.00 87.62 357 LEU A N 1
ATOM 2819 C CA . LEU A 1 357 ? -31.684 -5.217 29.927 1.00 87.62 357 LEU A CA 1
ATOM 2820 C C . LEU A 1 357 ? -31.188 -6.329 30.874 1.00 87.62 357 LEU A C 1
ATOM 2822 O O . LEU A 1 357 ? -31.966 -6.801 31.707 1.00 87.62 357 LEU A O 1
ATOM 2826 N N . PRO A 1 358 ? -29.885 -6.681 30.860 1.00 78.94 358 PRO A N 1
ATOM 2827 C CA . PRO A 1 358 ? -29.299 -7.638 31.809 1.00 78.94 358 PRO A CA 1
ATOM 2828 C C . PRO A 1 358 ? -29.495 -7.274 33.293 1.00 78.94 358 PRO A C 1
ATOM 2830 O O . PRO A 1 358 ? -29.433 -8.136 34.161 1.00 78.94 358 PRO A O 1
ATOM 2833 N N . CYS A 1 359 ? -29.768 -6.000 33.599 1.00 78.19 359 CYS A N 1
ATOM 2834 C CA . CYS A 1 359 ? -30.121 -5.518 34.938 1.00 78.19 359 CYS A CA 1
ATOM 2835 C C . CYS A 1 359 ? -31.629 -5.604 35.271 1.00 78.19 359 CYS A C 1
ATOM 2837 O O . CYS A 1 359 ? -32.078 -4.963 36.219 1.00 78.19 359 CYS A O 1
ATOM 2839 N N . GLY A 1 360 ? -32.423 -6.332 34.478 1.00 80.69 360 GLY A N 1
ATOM 2840 C CA . GLY A 1 360 ? -33.848 -6.619 34.702 1.00 80.69 360 GLY A CA 1
ATOM 2841 C C . GLY A 1 360 ? -34.840 -5.553 34.218 1.00 80.69 360 GLY A C 1
ATOM 2842 O O . GLY A 1 360 ? -36.000 -5.880 33.970 1.00 80.69 360 GLY A O 1
ATOM 2843 N N . HIS A 1 361 ? -34.401 -4.305 34.043 1.00 87.69 361 HIS A N 1
ATOM 2844 C CA . HIS A 1 361 ? -35.256 -3.182 33.640 1.00 87.69 361 HIS A CA 1
ATOM 2845 C C . HIS A 1 361 ? -35.776 -3.312 32.200 1.00 87.69 361 HIS A C 1
ATOM 2847 O O . HIS A 1 361 ? -35.063 -3.797 31.317 1.00 87.69 361 HIS A O 1
ATOM 2853 N N . VAL A 1 362 ? -37.008 -2.847 31.969 1.00 89.88 362 VAL A N 1
ATOM 2854 C CA . VAL A 1 362 ? -37.725 -2.952 30.688 1.00 89.88 362 VAL A CA 1
ATOM 2855 C C . VAL A 1 362 ? -37.939 -1.572 30.067 1.00 89.88 362 VAL A C 1
ATOM 2857 O O . VAL A 1 362 ? -38.173 -0.589 30.767 1.00 89.88 362 VAL A O 1
ATOM 2860 N N . PHE A 1 363 ? -37.887 -1.494 28.740 1.00 93.12 363 PHE A N 1
ATOM 2861 C CA . PHE A 1 363 ? -38.158 -0.278 27.973 1.00 93.12 363 PHE A CA 1
ATOM 2862 C C . PHE A 1 363 ? -38.769 -0.627 26.609 1.00 93.12 363 PHE A C 1
ATOM 2864 O O . PHE A 1 363 ? -38.552 -1.734 26.114 1.00 93.12 363 PHE A O 1
ATOM 2871 N N . HIS A 1 364 ? -39.459 0.325 25.968 1.00 92.06 364 HIS A N 1
ATOM 2872 C CA . HIS A 1 364 ? -39.803 0.228 24.548 1.00 92.06 364 HIS A CA 1
ATOM 2873 C C . HIS A 1 364 ? -38.516 0.060 23.735 1.00 92.06 364 HIS A C 1
ATOM 2875 O O . HIS A 1 364 ? -37.550 0.794 23.964 1.00 92.06 364 HIS A O 1
ATOM 2881 N N . GLN A 1 365 ? -38.495 -0.900 22.805 1.00 90.75 365 GLN A N 1
ATOM 2882 C CA . GLN A 1 365 ? -37.276 -1.284 22.090 1.00 90.75 365 GLN A CA 1
ATOM 2883 C C . GLN A 1 365 ? -36.654 -0.091 21.349 1.00 90.75 365 GLN A C 1
ATOM 2885 O O . GLN A 1 365 ? -35.463 0.156 21.490 1.00 90.75 365 GLN A O 1
ATOM 2890 N N . SER A 1 366 ? -37.457 0.705 20.638 1.00 88.19 366 SER A N 1
ATOM 2891 C CA . SER A 1 366 ? -37.003 1.927 19.959 1.00 88.19 366 SER A CA 1
ATOM 2892 C C . SER A 1 366 ? -36.284 2.897 20.906 1.00 88.19 366 SER A C 1
ATOM 2894 O O . SER A 1 366 ? -35.162 3.317 20.628 1.00 88.19 366 SER A O 1
ATOM 2896 N N . CYS A 1 367 ? -36.900 3.210 22.048 1.00 89.56 367 CYS A N 1
ATOM 2897 C CA . CYS A 1 367 ? -36.384 4.171 23.019 1.00 89.56 367 CYS A CA 1
ATOM 2898 C C . CYS A 1 367 ? -35.055 3.728 23.647 1.00 89.56 367 CYS A C 1
ATOM 2900 O O . CYS A 1 367 ? -34.152 4.548 23.821 1.00 89.56 367 CYS A O 1
ATOM 2902 N N . ILE A 1 368 ? -34.918 2.443 23.996 1.00 92.00 368 ILE A N 1
ATOM 2903 C CA . ILE A 1 368 ? -33.689 1.938 24.625 1.00 92.00 368 ILE A CA 1
ATOM 2904 C C . ILE A 1 368 ? -32.596 1.608 23.613 1.00 92.00 368 ILE A C 1
ATOM 2906 O O . ILE A 1 368 ? -31.432 1.822 23.925 1.00 92.00 368 ILE A O 1
ATOM 2910 N N . ASP A 1 369 ? -32.932 1.187 22.394 1.00 87.81 369 ASP A N 1
ATOM 2911 C CA . ASP A 1 369 ? -31.944 0.984 21.330 1.00 87.81 369 ASP A CA 1
ATOM 2912 C C . ASP A 1 369 ? -31.331 2.332 20.911 1.00 87.81 369 ASP A C 1
ATOM 2914 O O . ASP A 1 369 ? -30.126 2.422 20.679 1.00 87.81 369 ASP A O 1
ATOM 2918 N N . GLU A 1 370 ? -32.121 3.411 20.884 1.00 81.69 370 GLU A N 1
ATOM 2919 C CA . GLU A 1 370 ? -31.616 4.765 20.628 1.00 81.69 370 GLU A CA 1
ATOM 2920 C C . GLU A 1 370 ? -30.779 5.321 21.797 1.00 81.69 370 GLU A C 1
ATOM 2922 O O . GLU A 1 370 ? -29.749 5.961 21.569 1.00 81.69 370 GLU A O 1
ATOM 2927 N N . TRP A 1 371 ? -31.169 5.042 23.047 1.00 84.44 371 TRP A N 1
ATOM 2928 C CA . TRP A 1 371 ? -30.364 5.373 24.230 1.00 84.44 371 TRP A CA 1
ATOM 2929 C C . TRP A 1 371 ? -29.030 4.617 24.237 1.00 84.44 371 TRP A C 1
ATOM 2931 O O . TRP A 1 371 ? -27.972 5.227 24.404 1.00 84.44 371 TRP A O 1
ATOM 2941 N N . LEU A 1 372 ? -29.058 3.301 24.004 1.00 79.06 372 LEU A N 1
ATOM 2942 C CA . LEU A 1 372 ? -27.878 2.439 24.059 1.00 79.06 372 LEU A CA 1
ATOM 2943 C C . LEU A 1 372 ? -26.853 2.774 22.976 1.00 79.06 372 LEU A C 1
ATOM 2945 O O . LEU A 1 372 ? -25.662 2.645 23.237 1.00 79.06 372 LEU A O 1
ATOM 2949 N N . ARG A 1 373 ? -27.272 3.299 21.815 1.00 72.31 373 ARG A N 1
ATOM 2950 C CA . ARG A 1 373 ? -26.368 3.860 20.785 1.00 72.31 373 ARG A CA 1
ATOM 2951 C C . ARG A 1 373 ? -25.595 5.104 21.248 1.00 72.31 373 ARG A C 1
ATOM 2953 O O . ARG A 1 373 ? -24.616 5.471 20.605 1.00 72.31 373 ARG A O 1
ATOM 2960 N N . ARG A 1 374 ? -26.009 5.755 22.343 1.00 64.12 374 ARG A N 1
ATOM 2961 C CA . ARG A 1 374 ? -25.381 6.972 22.902 1.00 64.12 374 ARG A CA 1
ATOM 2962 C C . ARG A 1 374 ? -24.719 6.764 24.267 1.00 64.12 374 ARG A C 1
ATOM 2964 O O . ARG A 1 374 ? -23.804 7.511 24.601 1.00 64.12 374 ARG A O 1
ATOM 2971 N N . CYS A 1 375 ? -25.178 5.793 25.057 1.00 71.62 375 CYS A N 1
ATOM 2972 C CA . CYS A 1 375 ? -24.703 5.531 26.415 1.00 71.62 375 CYS A CA 1
ATOM 2973 C C . CYS A 1 375 ? -24.804 4.035 26.742 1.00 71.62 375 CYS A C 1
ATOM 2975 O O . CYS A 1 375 ? -25.867 3.440 26.591 1.00 71.62 375 CYS A O 1
ATOM 2977 N N . THR A 1 376 ? -23.725 3.423 27.235 1.00 77.31 376 THR A N 1
ATOM 2978 C CA . THR A 1 376 ? -23.698 1.987 27.578 1.00 77.31 376 THR A CA 1
ATOM 2979 C C . THR A 1 376 ? -24.346 1.638 28.928 1.00 77.31 376 THR A C 1
ATOM 2981 O O . THR A 1 376 ? -24.385 0.461 29.283 1.00 77.31 376 THR A O 1
ATOM 2984 N N . ASP A 1 377 ? -24.894 2.605 29.674 1.00 81.00 377 ASP A N 1
ATOM 2985 C CA . ASP A 1 377 ? -25.507 2.390 30.994 1.00 81.00 377 ASP A CA 1
ATOM 2986 C C . ASP A 1 377 ? -27.045 2.387 30.954 1.00 81.00 377 ASP A C 1
ATOM 2988 O O . ASP A 1 377 ? -27.679 3.180 30.255 1.00 81.00 377 ASP A O 1
ATOM 2992 N N . CYS A 1 378 ? -27.664 1.537 31.782 1.00 82.81 378 CYS A N 1
ATOM 2993 C CA . CYS A 1 378 ? -29.117 1.505 31.976 1.00 82.81 378 CYS A CA 1
ATOM 2994 C C . CYS A 1 378 ? -29.665 2.880 32.430 1.00 82.81 378 CYS A C 1
ATOM 2996 O O . CYS A 1 378 ? -29.188 3.398 33.447 1.00 82.81 378 CYS A O 1
ATOM 2998 N N . PRO A 1 379 ? -30.717 3.435 31.784 1.00 83.56 379 PRO A N 1
ATOM 2999 C CA . PRO A 1 379 ? -31.307 4.724 32.157 1.00 83.56 379 PRO A CA 1
ATOM 3000 C C . PRO A 1 379 ? -31.682 4.840 33.639 1.00 83.56 379 PRO A C 1
ATOM 3002 O O . PRO A 1 379 ? -31.450 5.889 34.239 1.00 83.56 379 PRO A O 1
ATOM 3005 N N . ILE A 1 380 ? -32.214 3.763 34.229 1.00 81.31 380 ILE A N 1
ATOM 3006 C CA . ILE A 1 380 ? -32.732 3.735 35.604 1.00 81.31 380 ILE A CA 1
ATOM 3007 C C . ILE A 1 380 ? -31.592 3.514 36.607 1.00 81.31 380 ILE A C 1
ATOM 3009 O O . ILE A 1 380 ? -31.249 4.413 37.368 1.00 81.31 380 ILE A O 1
ATOM 3013 N N . CYS A 1 381 ? -30.971 2.330 36.603 1.00 74.62 381 CYS A N 1
ATOM 3014 C CA . CYS A 1 381 ? -30.046 1.917 37.665 1.00 74.62 381 CYS A CA 1
ATOM 3015 C C . CYS A 1 381 ? -28.558 2.187 37.381 1.00 74.62 381 CYS A C 1
ATOM 3017 O O . CYS A 1 381 ? -27.715 1.762 38.167 1.00 74.62 381 CYS A O 1
ATOM 3019 N N . LYS A 1 382 ? -28.222 2.818 36.244 1.00 76.75 382 LYS A N 1
ATOM 3020 C CA . LYS A 1 382 ? -26.846 3.110 35.782 1.00 76.75 382 LYS A CA 1
ATOM 3021 C C . LYS A 1 382 ? -25.895 1.899 35.755 1.00 76.75 382 LYS A C 1
ATOM 3023 O O . LYS A 1 382 ? -24.680 2.048 35.790 1.00 76.75 382 LYS A O 1
ATOM 3028 N N . ALA A 1 383 ? -26.442 0.684 35.684 1.00 64.50 383 ALA A N 1
ATOM 3029 C CA . ALA A 1 383 ? -25.649 -0.524 35.493 1.00 64.50 383 ALA A CA 1
ATOM 3030 C C . ALA A 1 383 ? -25.158 -0.587 34.042 1.00 64.50 383 ALA A C 1
ATOM 3032 O O . ALA A 1 383 ? -25.971 -0.461 33.121 1.00 64.50 383 ALA A O 1
ATOM 3033 N N . ASN A 1 384 ? -23.856 -0.804 33.857 1.00 76.50 384 ASN A N 1
ATOM 3034 C CA . ASN A 1 384 ? -23.246 -0.871 32.536 1.00 76.50 384 ASN A CA 1
ATOM 3035 C C . ASN A 1 384 ? -23.658 -2.148 31.793 1.00 76.50 384 ASN A C 1
ATOM 3037 O O . ASN A 1 384 ? -23.415 -3.264 32.258 1.00 76.50 384 ASN A O 1
ATOM 3041 N N . VAL A 1 385 ? -24.300 -1.966 30.643 1.00 74.31 385 VAL A N 1
ATOM 3042 C CA . VAL A 1 385 ? -24.927 -3.022 29.845 1.00 74.31 385 VAL A CA 1
ATOM 3043 C C . VAL A 1 385 ? -23.886 -3.783 29.026 1.00 74.31 385 VAL A C 1
ATOM 3045 O O . VAL A 1 385 ? -23.942 -5.007 28.997 1.00 74.31 385 VAL A O 1
ATOM 3048 N N . ASP A 1 386 ? -22.892 -3.093 28.455 1.00 69.69 386 ASP A N 1
ATOM 3049 C CA . ASP A 1 386 ? -21.798 -3.717 27.689 1.00 69.69 386 ASP A CA 1
ATOM 3050 C C . ASP A 1 386 ? -21.038 -4.746 28.536 1.00 69.69 386 ASP A C 1
ATOM 3052 O O . ASP A 1 386 ? -20.945 -5.924 28.187 1.00 69.69 386 ASP A O 1
ATOM 3056 N N . ARG A 1 387 ? -20.595 -4.327 29.728 1.00 60.41 387 ARG A N 1
ATOM 3057 C CA . ARG A 1 387 ? -19.941 -5.208 30.702 1.00 60.41 387 ARG A CA 1
ATOM 3058 C C . ARG A 1 387 ? -20.836 -6.373 31.130 1.00 60.41 387 ARG A C 1
ATOM 3060 O O . ARG A 1 387 ? -20.324 -7.461 31.375 1.00 60.41 387 ARG A O 1
ATOM 3067 N N . ALA A 1 388 ? -22.146 -6.150 31.243 1.00 62.19 388 ALA A N 1
ATOM 3068 C CA . ALA A 1 388 ? -23.084 -7.182 31.670 1.00 62.19 388 ALA A CA 1
ATOM 3069 C C . ALA A 1 388 ? -23.314 -8.267 30.601 1.00 62.19 388 ALA A C 1
ATOM 3071 O O . ALA A 1 388 ? -23.476 -9.431 30.968 1.00 62.19 388 ALA A O 1
ATOM 3072 N N . ILE A 1 389 ? -23.287 -7.897 29.314 1.00 62.97 389 ILE A N 1
ATOM 3073 C CA . ILE A 1 389 ? -23.336 -8.825 28.171 1.00 62.97 389 ILE A CA 1
ATOM 3074 C C . ILE A 1 389 ? -22.015 -9.603 28.069 1.00 62.97 389 ILE A C 1
ATOM 3076 O O . ILE A 1 389 ? -22.015 -10.830 28.063 1.00 62.97 389 ILE A O 1
ATOM 3080 N N . ARG A 1 390 ? -20.871 -8.903 28.068 1.00 51.94 390 ARG A N 1
ATOM 3081 C CA . ARG A 1 390 ? -19.523 -9.484 27.875 1.00 51.94 390 ARG A CA 1
ATOM 3082 C C . ARG A 1 390 ? -18.923 -10.151 29.125 1.00 51.94 390 ARG A C 1
ATOM 3084 O O . ARG A 1 390 ? -17.700 -10.196 29.268 1.00 51.94 390 ARG A O 1
ATOM 3091 N N . ASN A 1 391 ? -19.740 -10.577 30.085 1.00 49.75 391 ASN A N 1
ATOM 3092 C CA . ASN A 1 391 ? -19.285 -10.849 31.452 1.00 49.75 391 ASN A CA 1
ATOM 3093 C C . ASN A 1 391 ? -18.234 -11.979 31.537 1.00 49.75 391 ASN A C 1
ATOM 3095 O O . ASN A 1 391 ? -18.559 -13.166 31.524 1.00 49.75 391 ASN A O 1
ATOM 3099 N N . TYR A 1 392 ? -16.968 -11.594 31.731 1.00 40.62 392 TYR A N 1
ATOM 3100 C CA . TYR A 1 392 ? -15.914 -12.463 32.261 1.00 40.62 392 TYR A CA 1
ATOM 3101 C C . TYR A 1 392 ? -16.413 -13.127 33.554 1.00 40.62 392 TYR A C 1
ATOM 3103 O O . TYR A 1 392 ? -16.646 -12.437 34.547 1.00 40.62 392 TYR A O 1
ATOM 3111 N N . CYS A 1 393 ? -16.539 -14.455 33.571 1.00 26.94 393 CYS A N 1
ATOM 3112 C CA . CYS A 1 393 ? -16.842 -15.194 34.795 1.00 26.94 393 CYS A CA 1
ATOM 3113 C C . CYS A 1 393 ? -15.538 -15.448 35.577 1.00 26.94 393 CYS A C 1
ATOM 3115 O O . CYS A 1 393 ? -14.685 -16.199 35.091 1.00 26.94 393 CYS A O 1
ATOM 3117 N N . PRO A 1 394 ? -15.336 -14.860 36.774 1.00 32.09 394 PRO A N 1
ATOM 3118 C CA . PRO A 1 394 ? -14.092 -15.005 37.523 1.00 32.09 394 PRO A CA 1
ATOM 3119 C C . PRO A 1 394 ? -14.024 -16.363 38.243 1.00 32.09 394 PRO A C 1
ATOM 3121 O O . PRO A 1 394 ? -14.225 -16.451 39.452 1.00 32.09 394 PRO A O 1
ATOM 3124 N N . GLY A 1 395 ? -13.707 -17.423 37.490 1.00 32.12 395 GLY A N 1
ATOM 3125 C CA . GLY A 1 395 ? -13.238 -18.700 38.038 1.00 32.12 395 GLY A CA 1
ATOM 3126 C C . GLY A 1 395 ? -14.047 -19.943 37.661 1.00 32.12 395 GLY A C 1
ATOM 3127 O O . GLY A 1 395 ? -14.788 -20.453 38.494 1.00 32.12 395 GLY A O 1
ATOM 3128 N N . LEU A 1 396 ? -13.836 -20.460 36.444 1.00 27.05 396 LEU A N 1
ATOM 3129 C CA . LEU A 1 396 ? -13.679 -21.888 36.081 1.00 27.05 396 LEU A CA 1
ATOM 3130 C C . LEU A 1 396 ? -13.398 -21.983 34.555 1.00 27.05 396 LEU A C 1
ATOM 3132 O O . LEU A 1 396 ? -13.751 -21.054 33.827 1.00 27.05 396 LEU A O 1
ATOM 3136 N N . PRO A 1 397 ? -12.717 -23.033 34.052 1.00 36.28 397 PRO A N 1
ATOM 3137 C CA . PRO A 1 397 ? -12.251 -23.076 32.666 1.00 36.28 397 PRO A CA 1
ATOM 3138 C C . PRO A 1 397 ? -13.336 -23.574 31.697 1.00 36.28 397 PRO A C 1
ATOM 3140 O O . PRO A 1 397 ? -13.769 -24.719 31.784 1.00 36.28 397 PRO A O 1
ATOM 3143 N N . CYS A 1 398 ? -13.705 -22.736 30.725 1.00 27.72 398 CYS A N 1
ATOM 3144 C CA . CYS A 1 398 ? -14.601 -23.084 29.617 1.00 27.72 398 CYS A CA 1
ATOM 3145 C C . CYS A 1 398 ? -13.965 -22.668 28.279 1.00 27.72 398 CYS A C 1
ATOM 3147 O O . CYS A 1 398 ? -14.296 -21.620 27.731 1.00 27.72 398 CYS A O 1
ATOM 3149 N N . LEU A 1 399 ? -13.028 -23.473 27.768 1.00 29.11 399 LEU A N 1
ATOM 3150 C CA . LEU A 1 399 ? -12.276 -23.182 26.532 1.00 29.11 399 LEU A CA 1
ATOM 3151 C C . LEU A 1 399 ? -12.910 -23.788 25.259 1.00 29.11 399 LEU A C 1
ATOM 3153 O O . LEU A 1 399 ? -12.390 -23.607 24.164 1.00 29.11 399 LEU A O 1
ATOM 3157 N N . GLU A 1 400 ? -14.039 -24.491 25.388 1.00 26.48 400 GLU A N 1
ATOM 3158 C CA . GLU A 1 400 ? -14.618 -25.320 24.313 1.00 26.48 400 GLU A CA 1
ATOM 3159 C C . GLU A 1 400 ? -15.931 -24.759 23.722 1.00 26.48 400 GLU A C 1
ATOM 3161 O O . GLU A 1 400 ? -16.415 -25.258 22.710 1.00 26.48 400 GLU A O 1
ATOM 3166 N N . ALA A 1 401 ? -16.490 -23.689 24.304 1.00 25.03 401 ALA A N 1
ATOM 3167 C CA . ALA A 1 401 ? -17.812 -23.142 23.954 1.00 25.03 401 ALA A CA 1
ATOM 3168 C C . ALA A 1 401 ? -17.791 -21.852 23.098 1.00 25.03 401 ALA A C 1
ATOM 3170 O O . ALA A 1 401 ? -18.835 -21.239 22.895 1.00 25.03 401 ALA A O 1
ATOM 3171 N N . LEU A 1 402 ? -16.619 -21.427 22.607 1.00 30.58 402 LEU A N 1
ATOM 3172 C CA . LEU A 1 402 ? -16.447 -20.256 21.721 1.00 30.58 402 LEU A CA 1
ATOM 3173 C C . LEU A 1 402 ? -15.898 -20.619 20.328 1.00 30.58 402 LEU A C 1
ATOM 3175 O O . LEU A 1 402 ? -15.443 -19.754 19.578 1.00 30.58 402 LEU A O 1
ATOM 3179 N N . SER A 1 403 ? -15.956 -21.899 19.960 1.00 30.38 403 SER A N 1
ATOM 3180 C CA . SER A 1 403 ? -15.793 -22.304 18.564 1.00 30.38 403 SER A CA 1
ATOM 3181 C C . SER A 1 403 ? -17.022 -21.870 17.744 1.00 30.38 403 SER A C 1
ATOM 3183 O O . SER A 1 403 ? -18.134 -21.807 18.257 1.00 30.38 403 SER A O 1
ATOM 3185 N N . MET A 1 404 ? -16.813 -21.568 16.457 1.00 29.22 404 MET A N 1
ATOM 3186 C CA . MET A 1 404 ? -17.865 -21.213 15.483 1.00 29.22 404 MET A CA 1
ATOM 3187 C C . MET A 1 404 ? -18.608 -19.876 15.719 1.00 29.22 404 MET A C 1
ATOM 3189 O O . MET A 1 404 ? -19.827 -19.854 15.865 1.00 29.22 404 MET A O 1
ATOM 3193 N N . ASN A 1 405 ? -17.886 -18.740 15.666 1.00 32.91 405 ASN A N 1
ATOM 3194 C CA . ASN A 1 405 ? -18.067 -17.718 14.595 1.00 32.91 405 ASN A CA 1
ATOM 3195 C C . ASN A 1 405 ? -17.412 -16.342 14.868 1.00 32.91 405 ASN A C 1
ATOM 3197 O O . ASN A 1 405 ? -17.284 -15.545 13.940 1.00 32.91 405 ASN A O 1
ATOM 3201 N N . ALA A 1 406 ? -16.933 -16.048 16.081 1.00 34.78 406 ALA A N 1
ATOM 3202 C CA . ALA A 1 406 ? -16.168 -14.820 16.342 1.00 34.78 406 ALA A CA 1
ATOM 3203 C C . ALA A 1 406 ? -14.673 -14.978 15.974 1.00 34.78 406 ALA A C 1
ATOM 3205 O O . ALA A 1 406 ? -14.036 -15.957 16.367 1.00 34.78 406 ALA A O 1
ATOM 3206 N N . LYS A 1 407 ? -14.064 -14.000 15.278 1.00 40.31 407 LYS A N 1
ATOM 3207 C CA . LYS A 1 407 ? -12.596 -13.936 15.070 1.00 40.31 407 LYS A CA 1
ATOM 3208 C C . LYS A 1 407 ? -11.893 -13.478 16.366 1.00 40.31 407 LYS A C 1
ATOM 3210 O O . LYS A 1 407 ? -11.446 -12.345 16.460 1.00 40.31 407 LYS A O 1
ATOM 3215 N N . VAL A 1 408 ? -11.767 -14.362 17.361 1.00 49.59 408 VAL A N 1
ATOM 3216 C CA . VAL A 1 408 ? -11.218 -14.041 18.706 1.00 49.59 408 VAL A CA 1
ATOM 3217 C C . VAL A 1 408 ? -9.753 -13.543 18.691 1.00 49.59 408 VAL A C 1
ATOM 3219 O O . VAL A 1 408 ? -9.297 -12.949 19.660 1.00 49.59 408 VAL A O 1
ATOM 3222 N N . HIS A 1 409 ? -9.010 -13.741 17.597 1.00 59.94 409 HIS A N 1
ATOM 3223 C CA . HIS A 1 409 ? -7.600 -13.340 17.478 1.00 59.94 409 HIS A CA 1
ATOM 3224 C C . HIS A 1 409 ? -7.366 -11.842 17.208 1.00 59.94 409 HIS A C 1
ATOM 3226 O O . HIS A 1 409 ? -6.227 -11.398 17.296 1.00 59.94 409 HIS A O 1
ATOM 3232 N N . VAL A 1 410 ? -8.397 -11.064 16.851 1.00 54.44 410 VAL A N 1
ATOM 3233 C CA . VAL A 1 410 ? -8.256 -9.631 16.542 1.00 54.44 410 VAL A CA 1
ATOM 3234 C C . VAL A 1 410 ? -9.543 -8.873 16.863 1.00 54.44 410 VAL A C 1
ATOM 3236 O O . VAL A 1 410 ? -10.637 -9.326 16.525 1.00 54.44 410 VAL A O 1
ATOM 3239 N N . ASP A 1 411 ? -9.437 -7.679 17.452 1.00 56.66 411 ASP A N 1
ATOM 3240 C CA . ASP A 1 411 ? -10.565 -6.742 17.465 1.00 56.66 411 ASP A CA 1
ATOM 3241 C C . ASP A 1 411 ? -10.769 -6.219 16.036 1.00 56.66 411 ASP A C 1
ATOM 3243 O O . ASP A 1 411 ? -10.105 -5.280 15.588 1.00 56.66 411 ASP A O 1
ATOM 3247 N N . ARG A 1 412 ? -11.666 -6.868 15.281 1.00 54.16 412 ARG A N 1
ATOM 3248 C CA . ARG A 1 412 ? -11.901 -6.519 13.873 1.00 54.16 412 ARG A CA 1
ATOM 3249 C C . ARG A 1 412 ? -12.499 -5.117 13.712 1.00 54.16 412 ARG A C 1
ATOM 3251 O O . ARG A 1 412 ? -12.320 -4.536 12.648 1.00 54.16 412 ARG A O 1
ATOM 3258 N N . ALA A 1 413 ? -13.150 -4.546 14.731 1.00 51.25 413 ALA A N 1
ATOM 3259 C CA . ALA A 1 413 ? -13.669 -3.182 14.655 1.00 51.25 413 ALA A CA 1
ATOM 3260 C C . ALA A 1 413 ? -12.525 -2.158 14.723 1.00 51.25 413 ALA A C 1
ATOM 3262 O O . ALA A 1 413 ? -12.425 -1.298 13.847 1.00 51.25 413 ALA A O 1
ATOM 3263 N N . LEU A 1 414 ? -11.617 -2.288 15.695 1.00 51.00 414 LEU A N 1
ATOM 3264 C CA . LEU A 1 414 ? -10.425 -1.438 15.789 1.00 51.00 414 LEU A CA 1
ATOM 3265 C C . LEU A 1 414 ? -9.479 -1.648 14.596 1.00 51.00 414 LEU A C 1
ATOM 3267 O O . LEU A 1 414 ? -8.996 -0.671 14.025 1.00 51.00 414 LEU A O 1
ATOM 3271 N N . ASN A 1 415 ? -9.273 -2.898 14.170 1.00 53.16 415 ASN A N 1
ATOM 3272 C CA . ASN A 1 415 ? -8.451 -3.246 13.008 1.00 53.16 415 ASN A CA 1
ATOM 3273 C C . ASN A 1 415 ? -8.982 -2.615 11.707 1.00 53.16 415 ASN A C 1
ATOM 3275 O O . ASN A 1 415 ? -8.195 -2.008 10.989 1.00 53.16 415 ASN A O 1
ATOM 3279 N N . VAL A 1 416 ? -10.295 -2.674 11.431 1.00 55.88 416 VAL A N 1
ATOM 3280 C CA . VAL A 1 416 ? -10.902 -2.051 10.233 1.00 55.88 416 VAL A CA 1
ATOM 3281 C C . VAL A 1 416 ? -10.808 -0.524 10.258 1.00 55.88 416 VAL A C 1
ATOM 3283 O O . VAL A 1 416 ? -10.547 0.086 9.222 1.00 55.88 416 VAL A O 1
ATOM 3286 N N . ILE A 1 417 ? -10.993 0.117 11.418 1.00 52.03 417 ILE A N 1
ATOM 3287 C CA . ILE A 1 417 ? -10.866 1.580 11.518 1.00 52.03 417 ILE A CA 1
ATOM 3288 C C . ILE A 1 417 ? -9.394 1.997 11.332 1.00 52.03 417 ILE A C 1
ATOM 3290 O O . ILE A 1 417 ? -9.111 2.928 10.576 1.00 52.03 417 ILE A O 1
ATOM 3294 N N . GLY A 1 418 ? -8.456 1.295 11.977 1.00 49.81 418 GLY A N 1
ATOM 3295 C CA . GLY A 1 418 ? -7.019 1.567 11.886 1.00 49.81 418 GLY A CA 1
ATOM 3296 C C . GLY A 1 418 ? -6.464 1.389 10.471 1.00 49.81 418 GLY A C 1
ATOM 3297 O O . GLY A 1 418 ? -5.872 2.325 9.927 1.00 49.81 418 GLY A O 1
ATOM 3298 N N . SER A 1 419 ? -6.711 0.233 9.846 1.00 55.47 419 SER A N 1
ATOM 3299 C CA . SER A 1 419 ? -6.265 -0.045 8.475 1.00 55.47 419 SER A CA 1
ATOM 3300 C C . SER A 1 419 ? -6.943 0.889 7.473 1.00 55.47 419 SER A C 1
ATOM 3302 O O . SER A 1 419 ? -6.259 1.548 6.695 1.00 55.47 419 SER A O 1
ATOM 3304 N N . GLY A 1 420 ? -8.263 1.087 7.567 1.00 53.59 420 GLY A N 1
ATOM 3305 C CA . GLY A 1 420 ? -9.003 2.010 6.704 1.00 53.59 420 GLY A CA 1
ATOM 3306 C C . GLY A 1 420 ? -8.450 3.441 6.721 1.00 53.59 420 GLY A C 1
ATOM 3307 O O . GLY A 1 420 ? -8.408 4.100 5.682 1.00 53.59 420 GLY A O 1
ATOM 3308 N N . LEU A 1 421 ? -7.957 3.924 7.866 1.00 55.16 421 LEU A N 1
ATOM 3309 C CA . LEU A 1 421 ? -7.325 5.244 7.981 1.00 55.16 421 LEU A CA 1
ATOM 3310 C C . LEU A 1 421 ? -5.900 5.294 7.410 1.00 55.16 421 LEU A C 1
ATOM 3312 O O . LEU A 1 421 ? -5.518 6.329 6.862 1.00 55.16 421 LEU A O 1
ATOM 3316 N N . GLN A 1 422 ? -5.142 4.197 7.471 1.00 55.12 422 GLN A N 1
ATOM 3317 C CA . GLN A 1 422 ? -3.860 4.066 6.769 1.00 55.12 422 GLN A CA 1
ATOM 3318 C C . GLN A 1 422 ? -4.071 3.987 5.244 1.00 55.12 422 GLN A C 1
ATOM 3320 O O . GLN A 1 422 ? -3.400 4.688 4.487 1.00 55.12 422 GLN A O 1
ATOM 3325 N N . HIS A 1 423 ? -5.065 3.223 4.779 1.00 63.53 423 HIS A N 1
ATOM 3326 C CA . HIS A 1 423 ? -5.364 3.025 3.356 1.00 63.53 423 HIS A CA 1
ATOM 3327 C C . HIS A 1 423 ? -5.731 4.346 2.643 1.00 63.53 423 HIS A C 1
ATOM 3329 O O . HIS A 1 423 ? -5.286 4.585 1.516 1.00 63.53 423 HIS A O 1
ATOM 3335 N N . LYS A 1 424 ? -6.429 5.271 3.333 1.00 59.66 424 LYS A N 1
ATOM 3336 C CA . LYS A 1 424 ? -6.728 6.640 2.844 1.00 59.66 424 LYS A CA 1
ATOM 3337 C C . LYS A 1 424 ? -5.494 7.426 2.371 1.00 59.66 424 LYS A C 1
ATOM 3339 O O . LYS A 1 424 ? -5.655 8.356 1.580 1.00 59.66 424 LYS A O 1
ATOM 3344 N N . VAL A 1 425 ? -4.284 7.107 2.844 1.00 64.81 425 VAL A N 1
ATOM 3345 C CA . VAL A 1 425 ? -3.044 7.782 2.412 1.00 64.81 425 VAL A CA 1
ATOM 3346 C C . VAL A 1 425 ? -2.735 7.465 0.945 1.00 64.81 425 VAL A C 1
ATOM 3348 O O . VAL A 1 425 ? -2.448 8.378 0.169 1.00 64.81 425 VAL A O 1
ATOM 3351 N N . PHE A 1 426 ? -2.861 6.194 0.558 1.00 71.25 426 PHE A N 1
ATOM 3352 C CA . PHE A 1 426 ? -2.518 5.675 -0.771 1.00 71.25 426 PHE A CA 1
ATOM 3353 C C . PHE A 1 426 ? -3.643 5.873 -1.796 1.00 71.25 426 PHE A C 1
ATOM 3355 O O . PHE A 1 426 ? -3.376 6.039 -2.987 1.00 71.25 426 PHE A O 1
ATOM 3362 N N . PHE A 1 427 ? -4.903 5.938 -1.341 1.00 75.94 427 PHE A N 1
ATOM 3363 C CA . PHE A 1 427 ? -6.070 6.155 -2.209 1.00 75.94 427 PHE A CA 1
ATOM 3364 C C . PHE A 1 427 ? -5.924 7.381 -3.126 1.00 75.94 427 PHE A C 1
ATOM 3366 O O . PHE A 1 427 ? -6.360 7.333 -4.271 1.00 75.94 427 PHE A O 1
ATOM 3373 N N . ARG A 1 428 ? -5.248 8.453 -2.683 1.00 75.75 428 ARG A N 1
ATOM 3374 C CA . ARG A 1 428 ? -4.954 9.634 -3.520 1.00 75.75 428 ARG A CA 1
ATOM 3375 C C . ARG A 1 428 ? -4.290 9.264 -4.851 1.00 75.75 428 ARG A C 1
ATOM 3377 O O . ARG A 1 428 ? -4.674 9.804 -5.882 1.00 75.75 428 ARG A O 1
ATOM 3384 N N . ASP A 1 429 ? -3.298 8.382 -4.818 1.00 73.94 429 ASP A N 1
ATOM 3385 C CA . ASP A 1 429 ? -2.497 8.036 -5.995 1.00 73.94 429 ASP A CA 1
ATOM 3386 C C . ASP A 1 429 ? -3.134 6.883 -6.782 1.00 73.94 429 ASP A C 1
ATOM 3388 O O . ASP A 1 429 ? -3.065 6.858 -8.009 1.00 73.94 429 ASP A O 1
ATOM 3392 N N . PHE A 1 430 ? -3.872 6.000 -6.100 1.00 83.06 430 PHE A N 1
ATOM 3393 C CA . PHE A 1 430 ? -4.761 5.021 -6.736 1.00 83.06 430 PHE A CA 1
ATOM 3394 C C . PHE A 1 430 ? -5.834 5.691 -7.620 1.00 83.06 430 PHE A C 1
ATOM 3396 O O . PHE A 1 430 ? -6.168 5.194 -8.695 1.00 83.06 430 PHE A O 1
ATOM 3403 N N . LEU A 1 431 ? -6.333 6.869 -7.226 1.00 86.81 431 LEU A N 1
ATOM 3404 C CA . LEU A 1 431 ? -7.235 7.674 -8.057 1.00 86.81 431 LEU A CA 1
ATOM 3405 C C . LEU A 1 431 ? -6.536 8.257 -9.298 1.00 86.81 431 LEU A C 1
ATOM 3407 O O . LEU A 1 431 ? -7.114 8.250 -10.386 1.00 86.81 431 LEU A O 1
ATOM 3411 N N . GLU A 1 432 ? -5.286 8.717 -9.180 1.00 84.00 432 GLU A N 1
ATOM 3412 C CA . GLU A 1 432 ? -4.498 9.174 -10.338 1.00 84.00 432 GLU A CA 1
ATOM 3413 C C . GLU A 1 432 ? -4.230 8.037 -11.340 1.00 84.00 432 GLU A C 1
ATOM 3415 O O . GLU A 1 432 ? -4.241 8.279 -12.544 1.00 84.00 432 GLU A O 1
ATOM 3420 N N . LEU A 1 433 ? -4.094 6.800 -10.859 1.00 84.00 433 LEU A N 1
ATOM 3421 C CA . LEU A 1 433 ? -3.973 5.585 -11.670 1.00 84.00 433 LEU A CA 1
ATOM 3422 C C . LEU A 1 433 ? -5.282 5.210 -12.400 1.00 84.00 433 LEU A C 1
ATOM 3424 O O . LEU A 1 433 ? -5.244 4.687 -13.511 1.00 84.00 433 LEU A O 1
ATOM 3428 N N . ILE A 1 434 ? -6.450 5.556 -11.844 1.00 87.38 434 ILE A N 1
ATOM 3429 C CA . ILE A 1 434 ? -7.759 5.422 -12.517 1.00 87.38 434 ILE A CA 1
ATOM 3430 C C . ILE A 1 434 ? -8.010 6.565 -13.526 1.00 87.38 434 ILE A C 1
ATOM 3432 O O . ILE A 1 434 ? -8.731 6.381 -14.513 1.00 87.38 434 ILE A O 1
ATOM 3436 N N . ARG A 1 435 ? -7.402 7.747 -13.336 1.00 89.75 435 ARG A N 1
ATOM 3437 C CA . ARG A 1 435 ? -7.627 8.955 -14.162 1.00 89.75 435 ARG A CA 1
ATOM 3438 C C . ARG A 1 435 ? -7.551 8.733 -15.686 1.00 89.75 435 ARG A C 1
ATOM 3440 O O . ARG A 1 435 ? -8.423 9.284 -16.372 1.00 89.75 435 ARG A O 1
ATOM 3447 N N . PRO A 1 436 ? -6.585 7.984 -16.264 1.00 87.25 436 PRO A N 1
ATOM 3448 C CA . PRO A 1 436 ? -6.475 7.831 -17.717 1.00 87.25 436 PRO A CA 1
ATOM 3449 C C . PRO A 1 436 ? -7.728 7.216 -18.354 1.00 87.25 436 PRO A C 1
ATOM 3451 O O . PRO A 1 436 ? -8.125 7.631 -19.443 1.00 87.25 436 PRO A O 1
ATOM 3454 N N . LEU A 1 437 ? -8.395 6.297 -17.644 1.00 89.44 437 LEU A N 1
ATOM 3455 C CA . LEU A 1 437 ? -9.567 5.552 -18.122 1.00 89.44 437 LEU A CA 1
ATOM 3456 C C . LEU A 1 437 ? -10.810 6.431 -18.332 1.00 89.44 437 LEU A C 1
ATOM 3458 O O . LEU A 1 437 ? -11.684 6.062 -19.107 1.00 89.44 437 LEU A O 1
ATOM 3462 N N . PHE A 1 438 ? -10.868 7.601 -17.689 1.00 92.38 438 PHE A N 1
ATOM 3463 C CA . PHE A 1 438 ? -11.998 8.540 -17.760 1.00 92.38 438 PHE A CA 1
ATOM 3464 C C . PHE A 1 438 ? -11.632 9.907 -18.365 1.00 92.38 438 PHE A C 1
ATOM 3466 O O . PHE A 1 438 ? -12.458 10.822 -18.397 1.00 92.38 438 PHE A O 1
ATOM 3473 N N . THR A 1 439 ? -10.390 10.054 -18.845 1.00 86.38 439 THR A N 1
ATOM 3474 C CA . THR A 1 439 ? -9.865 11.292 -19.459 1.00 86.38 439 THR A CA 1
ATOM 3475 C C . THR A 1 439 ? -9.943 11.295 -20.990 1.00 86.38 439 THR A C 1
ATOM 3477 O O . THR A 1 439 ? -9.861 12.360 -21.600 1.00 86.38 439 THR A O 1
ATOM 3480 N N . ARG A 1 440 ? -10.147 10.131 -21.619 1.00 81.56 440 ARG A N 1
ATOM 3481 C CA . ARG A 1 440 ? -10.425 10.018 -23.061 1.00 81.56 440 ARG A CA 1
ATOM 3482 C C . ARG A 1 440 ? -11.796 10.629 -23.416 1.00 81.56 440 ARG A C 1
ATOM 3484 O O . ARG A 1 440 ? -12.636 10.821 -22.538 1.00 81.56 440 ARG A O 1
ATOM 3491 N N . SER A 1 441 ? -12.035 10.921 -24.694 1.00 78.44 441 SER A N 1
ATOM 3492 C CA . SER A 1 441 ? -13.303 11.484 -25.202 1.00 78.44 441 SER A CA 1
ATOM 3493 C C . SER A 1 441 ? -14.318 10.444 -25.703 1.00 78.44 441 SER A C 1
ATOM 3495 O O . SER A 1 441 ? -15.437 10.809 -26.048 1.00 78.44 441 SER A O 1
ATOM 3497 N N . ASP A 1 442 ? -13.948 9.166 -25.755 1.00 89.00 442 ASP A N 1
ATOM 3498 C CA . ASP A 1 442 ? -14.767 8.037 -26.209 1.00 89.00 442 ASP A CA 1
ATOM 3499 C C . ASP A 1 442 ? -15.583 7.430 -25.055 1.00 89.00 442 ASP A C 1
ATOM 3501 O O . ASP A 1 442 ? -15.306 6.331 -24.582 1.00 89.00 442 ASP A O 1
ATOM 3505 N N . PHE A 1 443 ? -16.583 8.166 -24.560 1.00 90.50 443 PHE A N 1
ATOM 3506 C CA . PHE A 1 443 ? -17.311 7.815 -23.331 1.00 90.50 443 PHE A CA 1
ATOM 3507 C C . PHE A 1 443 ? -17.938 6.403 -23.322 1.00 90.50 443 PHE A C 1
ATOM 3509 O O . PHE A 1 443 ? -17.970 5.779 -22.258 1.00 90.50 443 PHE A O 1
ATOM 3516 N N . ASP A 1 444 ? -18.347 5.870 -24.478 1.00 86.88 444 ASP A N 1
ATOM 3517 C CA . ASP A 1 444 ? -18.830 4.487 -24.650 1.00 86.88 444 ASP A CA 1
ATOM 3518 C C . ASP A 1 444 ? -17.763 3.401 -24.419 1.00 86.88 444 ASP A C 1
ATOM 3520 O O . ASP A 1 444 ? -18.096 2.287 -24.023 1.00 86.88 444 ASP A O 1
ATOM 3524 N N . ALA A 1 445 ? -16.481 3.705 -24.651 1.00 88.50 445 ALA A N 1
ATOM 3525 C CA . ALA A 1 445 ? -15.362 2.764 -24.507 1.00 88.50 445 ALA A CA 1
ATOM 3526 C C . ALA A 1 445 ? -14.669 2.843 -23.128 1.00 88.50 445 ALA A C 1
ATOM 3528 O O . ALA A 1 445 ? -13.697 2.132 -22.855 1.00 88.50 445 ALA A O 1
ATOM 3529 N N . GLN A 1 446 ? -15.163 3.708 -22.240 1.00 92.94 446 GLN A N 1
ATOM 3530 C CA . GLN A 1 446 ? -14.733 3.809 -20.843 1.00 92.94 446 GLN A CA 1
ATOM 3531 C C . GLN A 1 446 ? -15.515 2.820 -19.957 1.00 92.94 446 GLN A C 1
ATOM 3533 O O . GLN A 1 446 ? -16.625 2.436 -20.321 1.00 92.94 446 GLN A O 1
ATOM 3538 N N . PRO A 1 447 ? -15.010 2.450 -18.762 1.00 94.62 447 PRO A N 1
ATOM 3539 C CA . PRO A 1 447 ? -15.735 1.548 -17.870 1.00 94.62 447 PRO A CA 1
ATOM 3540 C C . PRO A 1 447 ? -17.114 2.107 -17.496 1.00 94.62 447 PRO A C 1
ATOM 3542 O O . PRO A 1 447 ? -17.227 3.228 -16.993 1.00 94.62 447 PRO A O 1
ATOM 3545 N N . ARG A 1 448 ? -18.169 1.312 -17.699 1.00 94.25 448 ARG A N 1
ATOM 3546 C CA . ARG A 1 448 ? -19.532 1.632 -17.233 1.00 94.25 448 ARG A CA 1
ATOM 3547 C C . ARG A 1 448 ? -19.738 1.257 -15.761 1.00 94.25 448 ARG A C 1
ATOM 3549 O O . ARG A 1 448 ? -20.574 1.854 -15.076 1.00 94.25 448 ARG A O 1
ATOM 3556 N N . TYR A 1 449 ? -18.950 0.299 -15.281 1.00 96.56 449 TYR A N 1
ATOM 3557 C CA . TYR A 1 449 ? -18.996 -0.227 -13.924 1.00 96.56 449 TYR A CA 1
ATOM 3558 C C . TYR A 1 449 ? -17.598 -0.226 -13.304 1.00 96.56 449 TYR A C 1
ATOM 3560 O O . TYR A 1 449 ? -16.615 -0.522 -13.986 1.00 96.56 449 TYR A O 1
ATOM 3568 N N . ILE A 1 450 ? -17.513 0.072 -12.008 1.00 97.56 450 ILE A N 1
ATOM 3569 C CA . ILE A 1 450 ? -16.288 -0.085 -11.213 1.00 97.56 450 ILE A CA 1
ATOM 3570 C C . ILE A 1 450 ? -16.620 -0.984 -10.027 1.00 97.56 450 ILE A C 1
ATOM 3572 O O . ILE A 1 450 ? -17.466 -0.618 -9.210 1.00 97.56 450 ILE A O 1
ATOM 3576 N N . ALA A 1 451 ? -15.977 -2.147 -9.951 1.00 97.00 451 ALA A N 1
ATOM 3577 C CA . ALA A 1 451 ? -16.289 -3.196 -8.988 1.00 97.00 451 ALA A CA 1
ATOM 3578 C C . ALA A 1 451 ? -15.150 -3.386 -7.981 1.00 97.00 451 ALA A C 1
ATOM 3580 O O . ALA A 1 451 ? -14.075 -3.855 -8.349 1.00 97.00 451 ALA A O 1
ATOM 3581 N N . ASP A 1 452 ? -15.396 -3.016 -6.725 1.00 97.12 452 ASP A N 1
ATOM 3582 C CA . ASP A 1 452 ? -14.436 -3.092 -5.621 1.00 97.12 452 ASP A CA 1
ATOM 3583 C C . ASP A 1 452 ? -14.637 -4.396 -4.852 1.00 97.12 452 ASP A C 1
ATOM 3585 O O . ASP A 1 452 ? -15.721 -4.649 -4.322 1.00 97.12 452 ASP A O 1
ATOM 3589 N N . THR A 1 453 ? -13.612 -5.246 -4.855 1.00 95.56 453 THR A N 1
ATOM 3590 C CA . THR A 1 453 ? -13.649 -6.570 -4.216 1.00 95.56 453 THR A CA 1
ATOM 3591 C C . THR A 1 453 ? -13.040 -6.476 -2.825 1.00 95.56 453 THR A C 1
ATOM 3593 O O . THR A 1 453 ? -11.898 -6.043 -2.698 1.00 95.56 453 THR A O 1
ATOM 3596 N N . GLY A 1 454 ? -13.808 -6.863 -1.802 1.00 91.69 454 GLY A N 1
ATOM 3597 C CA . GLY A 1 454 ? -13.546 -6.548 -0.394 1.00 91.69 454 GLY A CA 1
ATOM 3598 C C . GLY A 1 454 ? -13.853 -5.088 -0.058 1.00 91.69 454 GLY A C 1
ATOM 3599 O O . GLY A 1 454 ? -13.057 -4.428 0.607 1.00 91.69 454 GLY A O 1
ATOM 3600 N N . CYS A 1 455 ? -14.979 -4.558 -0.553 1.00 89.94 455 CYS A N 1
ATOM 3601 C CA . CYS A 1 455 ? -15.271 -3.120 -0.511 1.00 89.94 455 CYS A CA 1
ATOM 3602 C C . CYS A 1 455 ? -15.426 -2.519 0.900 1.00 89.94 455 CYS A C 1
ATOM 3604 O O . CYS A 1 455 ? -15.488 -1.292 1.029 1.00 89.94 455 CYS A O 1
ATOM 3606 N N . GLY A 1 456 ? -15.542 -3.337 1.955 1.00 86.56 456 GLY A N 1
ATOM 3607 C CA . GLY A 1 456 ? -15.569 -2.868 3.341 1.00 86.56 456 GLY A CA 1
ATOM 3608 C C . GLY A 1 456 ? -16.715 -1.890 3.618 1.00 86.56 456 GLY A C 1
ATOM 3609 O O . GLY A 1 456 ? -17.882 -2.232 3.464 1.00 86.56 456 GLY A O 1
ATOM 3610 N N . ASP A 1 457 ? -16.392 -0.658 4.022 1.00 82.50 457 ASP A N 1
ATOM 3611 C CA . ASP A 1 457 ? -17.367 0.415 4.281 1.00 82.50 457 ASP A CA 1
ATOM 3612 C C . ASP A 1 457 ? -17.809 1.180 3.015 1.00 82.50 457 ASP A C 1
ATOM 3614 O O . ASP A 1 457 ? -18.527 2.175 3.121 1.00 82.50 457 ASP A O 1
ATOM 3618 N N . GLY A 1 458 ? -17.347 0.782 1.824 1.00 88.31 458 GLY A N 1
ATOM 3619 C CA . GLY A 1 458 ? -17.599 1.468 0.556 1.00 88.31 458 GLY A CA 1
ATOM 3620 C C . GLY A 1 458 ? -16.868 2.809 0.390 1.00 88.31 458 GLY A C 1
ATOM 3621 O O . GLY A 1 458 ? -17.134 3.533 -0.578 1.00 88.31 458 GLY A O 1
ATOM 3622 N N . SER A 1 459 ? -15.949 3.189 1.291 1.00 85.06 459 SER A N 1
ATOM 3623 C CA . SER A 1 459 ? -15.296 4.502 1.222 1.00 85.06 459 SER A CA 1
ATOM 3624 C C . SER A 1 459 ? -14.433 4.691 -0.022 1.00 85.06 459 SER A C 1
ATOM 3626 O O . SER A 1 459 ? -14.400 5.821 -0.521 1.00 85.06 459 SER A O 1
ATOM 3628 N N . LEU A 1 460 ? -13.778 3.635 -0.524 1.00 88.44 460 LEU A N 1
ATOM 3629 C CA . LEU A 1 460 ? -12.960 3.671 -1.742 1.00 88.44 460 LEU A CA 1
ATOM 3630 C C . LEU A 1 460 ? -13.831 3.929 -2.980 1.00 88.44 460 LEU A C 1
ATOM 3632 O O . LEU A 1 460 ? -13.631 4.938 -3.656 1.00 88.44 460 LEU A O 1
ATOM 3636 N N . LEU A 1 461 ? -14.867 3.112 -3.210 1.00 95.06 461 LEU A N 1
ATOM 3637 C CA . LEU A 1 461 ? -15.883 3.339 -4.252 1.00 95.06 461 LEU A CA 1
ATOM 3638 C C . LEU A 1 461 ? -16.432 4.774 -4.229 1.00 95.06 461 LEU A C 1
ATOM 3640 O O . LEU A 1 461 ? -16.475 5.451 -5.257 1.00 95.06 461 LEU A O 1
ATOM 3644 N N . GLY A 1 462 ? -16.806 5.272 -3.047 1.00 93.38 462 GLY A N 1
ATOM 3645 C CA . GLY A 1 462 ? -17.328 6.628 -2.898 1.00 93.38 462 GLY A CA 1
ATOM 3646 C C . GLY A 1 462 ? -16.300 7.733 -3.186 1.00 93.38 462 GLY A C 1
ATOM 3647 O O . GLY A 1 462 ? -16.695 8.831 -3.567 1.00 93.38 462 GLY A O 1
ATOM 3648 N N . GLN A 1 463 ? -14.997 7.474 -3.019 1.00 91.19 463 GLN A N 1
ATOM 3649 C CA . GLN A 1 463 ? -13.933 8.398 -3.437 1.00 91.19 463 GLN A CA 1
ATOM 3650 C C . GLN A 1 463 ? -13.687 8.332 -4.950 1.00 91.19 463 GLN A C 1
ATOM 3652 O O . GLN A 1 463 ? -13.547 9.381 -5.578 1.00 91.19 463 GLN A O 1
ATOM 3657 N N . ILE A 1 464 ? -13.697 7.133 -5.545 1.00 95.06 464 ILE A N 1
ATOM 3658 C CA . ILE A 1 464 ? -13.548 6.936 -6.995 1.00 95.06 464 ILE A CA 1
ATOM 3659 C C . ILE A 1 464 ? -14.680 7.637 -7.753 1.00 95.06 464 ILE A C 1
ATOM 3661 O O . ILE A 1 464 ? -14.411 8.378 -8.699 1.00 95.06 464 ILE A O 1
ATOM 3665 N N . TYR A 1 465 ? -15.932 7.479 -7.313 1.00 96.94 465 TYR A N 1
ATOM 3666 C CA . TYR A 1 465 ? -17.071 8.126 -7.965 1.00 96.94 465 TYR A CA 1
ATOM 3667 C C . TYR A 1 465 ? -16.964 9.657 -7.944 1.00 96.94 465 TYR A C 1
ATOM 3669 O O . TYR A 1 465 ? -17.034 10.290 -8.997 1.00 96.94 465 TYR A O 1
ATOM 3677 N N . GLU A 1 466 ? -16.726 10.268 -6.775 1.00 95.25 466 GLU A N 1
ATOM 3678 C CA . GLU A 1 466 ? -16.569 11.727 -6.682 1.00 95.25 466 GLU A CA 1
ATOM 3679 C C . GLU A 1 466 ? -15.333 12.233 -7.438 1.00 95.25 466 GLU A C 1
ATOM 3681 O O . GLU A 1 466 ? -15.373 13.316 -8.022 1.00 95.25 466 GLU A O 1
ATOM 3686 N N . PHE A 1 467 ? -14.251 11.455 -7.506 1.00 94.31 467 PHE A N 1
ATOM 3687 C CA . PHE A 1 467 ? -13.081 11.784 -8.318 1.00 94.31 467 PHE A CA 1
ATOM 3688 C C . PHE A 1 467 ? -13.404 11.812 -9.817 1.00 94.31 467 PHE A C 1
ATOM 3690 O O . PHE A 1 467 ? -13.106 12.807 -10.480 1.00 94.31 467 PHE A O 1
ATOM 3697 N N . VAL A 1 468 ? -14.066 10.780 -10.353 1.00 95.19 468 VAL A N 1
ATOM 3698 C CA . VAL A 1 468 ? -14.480 10.748 -11.767 1.00 95.19 468 VAL A CA 1
ATOM 3699 C C . VAL A 1 468 ? -15.462 11.889 -12.058 1.00 95.19 468 VAL A C 1
ATOM 3701 O O . VAL A 1 468 ? -15.260 12.654 -13.004 1.00 95.19 468 VAL A O 1
ATOM 3704 N N . LYS A 1 469 ? -16.462 12.074 -11.191 1.00 95.25 469 LYS A N 1
ATOM 3705 C CA . LYS A 1 469 ? -17.493 13.120 -11.265 1.00 95.25 469 LYS A CA 1
ATOM 3706 C C . LYS A 1 469 ? -16.940 14.550 -11.228 1.00 95.25 469 LYS A C 1
ATOM 3708 O O . LYS A 1 469 ? -17.456 15.410 -11.935 1.00 95.25 469 LYS A O 1
ATOM 3713 N N . THR A 1 470 ? -15.908 14.824 -10.426 1.00 93.69 470 THR A N 1
ATOM 3714 C CA . THR A 1 470 ? -15.394 16.196 -10.223 1.00 93.69 470 THR A CA 1
ATOM 3715 C C . THR A 1 470 ? -14.098 16.514 -10.970 1.00 93.69 470 THR A C 1
ATOM 3717 O O . THR A 1 470 ? -13.836 17.688 -11.234 1.00 93.69 470 THR A O 1
ATOM 3720 N N . GLN A 1 471 ? -13.284 15.513 -11.331 1.00 91.75 471 GLN A N 1
ATOM 3721 C CA . GLN A 1 471 ? -11.932 15.722 -11.871 1.00 91.75 471 GLN A CA 1
ATOM 3722 C C . GLN A 1 471 ? -11.688 15.135 -13.268 1.00 91.75 471 GLN A C 1
ATOM 3724 O O . GLN A 1 471 ? -10.556 15.209 -13.750 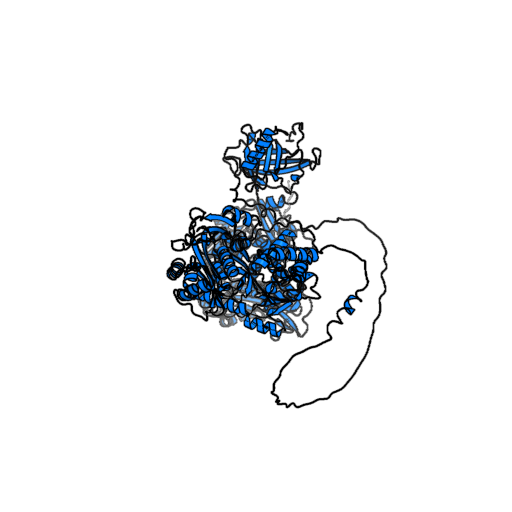1.00 91.75 471 GLN A O 1
ATOM 3729 N N . THR A 1 472 ? -12.699 14.562 -13.930 1.00 93.25 472 THR A N 1
ATOM 3730 C CA . THR A 1 472 ? -12.547 13.971 -15.273 1.00 93.25 472 THR A CA 1
ATOM 3731 C C . THR A 1 472 ? -13.632 14.461 -16.246 1.00 93.25 472 THR A C 1
ATOM 3733 O O . THR A 1 472 ? -14.715 14.856 -15.805 1.00 93.25 472 THR A O 1
ATOM 3736 N N . PRO A 1 473 ? -13.383 14.433 -17.570 1.00 94.00 473 PRO A N 1
ATOM 3737 C CA . PRO A 1 473 ? -14.390 14.678 -18.603 1.00 94.00 473 PRO A CA 1
ATOM 3738 C C . PRO A 1 473 ? -15.690 13.883 -18.420 1.00 94.00 473 PRO A C 1
ATOM 3740 O O . PRO A 1 473 ? -16.762 14.475 -18.550 1.00 94.00 473 PRO A O 1
ATOM 3743 N N . ARG A 1 474 ? -15.611 12.592 -18.050 1.00 94.75 474 ARG A N 1
ATOM 3744 C CA . ARG A 1 474 ? -16.783 11.718 -17.830 1.00 94.75 474 ARG A CA 1
ATOM 3745 C C . ARG A 1 474 ? -17.784 12.316 -16.842 1.00 94.75 474 ARG A C 1
ATOM 3747 O O . ARG A 1 474 ? -18.986 12.226 -17.067 1.00 94.75 474 ARG A O 1
ATOM 3754 N N . GLY A 1 475 ? -17.301 13.003 -15.805 1.00 93.31 475 GLY A N 1
ATOM 3755 C CA . GLY A 1 475 ? -18.134 13.658 -14.796 1.00 93.31 475 GLY A CA 1
ATOM 3756 C C . GLY A 1 475 ? -19.138 14.683 -15.339 1.00 93.31 475 GLY A C 1
ATOM 3757 O O . GLY A 1 475 ? -20.164 14.925 -14.709 1.00 93.31 475 GLY A O 1
ATOM 3758 N N . ARG A 1 476 ? -18.885 15.250 -16.527 1.00 93.25 476 ARG A N 1
ATOM 3759 C CA . ARG A 1 476 ? -19.774 16.224 -17.187 1.00 93.25 476 ARG A CA 1
ATOM 3760 C C . ARG A 1 476 ? -20.936 15.586 -17.949 1.00 93.25 476 ARG A C 1
ATOM 3762 O O . ARG A 1 476 ? -21.871 16.299 -18.289 1.00 93.25 476 ARG A O 1
ATOM 3769 N N . VAL A 1 477 ? -20.859 14.284 -18.226 1.00 94.69 477 VAL A N 1
ATOM 3770 C CA . VAL A 1 477 ? -21.781 13.541 -19.105 1.00 94.69 477 VAL A CA 1
ATOM 3771 C C . VAL A 1 477 ? -22.346 12.283 -18.428 1.00 94.69 477 VAL A C 1
ATOM 3773 O O . VAL A 1 477 ? -22.804 11.362 -19.091 1.00 94.69 477 VAL A O 1
ATOM 3776 N N . LEU A 1 478 ? -22.346 12.239 -17.088 1.00 94.62 478 LEU A N 1
ATOM 3777 C CA . LEU A 1 478 ? -22.881 11.118 -16.293 1.00 94.62 478 LEU A CA 1
ATOM 3778 C C . LEU A 1 478 ? -24.400 10.890 -16.448 1.00 94.62 478 LEU A C 1
ATOM 3780 O O . LEU A 1 478 ? -24.909 9.897 -15.934 1.00 94.62 478 LEU A O 1
ATOM 3784 N N . GLN A 1 479 ? -25.123 11.797 -17.114 1.00 92.81 479 GLN A N 1
ATOM 3785 C CA . GLN A 1 479 ? -26.539 11.615 -17.453 1.00 92.81 479 GLN A CA 1
ATOM 3786 C C . GLN A 1 479 ? -26.704 10.718 -18.687 1.00 92.81 479 GLN A C 1
ATOM 3788 O O . GLN A 1 479 ? -27.514 9.796 -18.658 1.00 92.81 479 GLN A O 1
ATOM 3793 N N . ASP A 1 480 ? -25.902 10.953 -19.727 1.00 94.00 480 ASP A N 1
ATOM 3794 C CA . ASP A 1 480 ? -25.920 10.186 -20.979 1.00 94.00 480 ASP A CA 1
ATOM 3795 C C . ASP A 1 480 ? -25.103 8.889 -20.849 1.00 94.00 480 ASP A C 1
ATOM 3797 O O . ASP A 1 480 ? -25.529 7.817 -21.276 1.00 94.00 480 ASP A O 1
ATOM 3801 N N . PHE A 1 481 ? -23.949 8.977 -20.179 1.00 94.69 481 PHE A N 1
ATOM 3802 C CA . PHE A 1 481 ? -23.017 7.878 -19.935 1.00 94.69 481 PHE A CA 1
ATOM 3803 C C . PHE A 1 481 ? -22.894 7.621 -18.422 1.00 94.69 481 PHE A C 1
ATOM 3805 O O . PHE A 1 481 ? -21.912 8.040 -17.795 1.00 94.69 481 PHE A O 1
ATOM 3812 N N . PRO A 1 482 ? -23.870 6.944 -17.790 1.00 94.88 482 PRO A N 1
ATOM 3813 C CA . PRO A 1 482 ? -23.834 6.676 -16.357 1.00 94.88 482 PRO A CA 1
ATOM 3814 C C . PRO A 1 482 ? -22.604 5.855 -15.944 1.00 94.88 482 PRO A C 1
ATOM 3816 O O . PRO A 1 482 ? -21.988 5.148 -16.748 1.00 94.88 482 PRO A O 1
ATOM 3819 N N . LEU A 1 483 ? -22.257 5.956 -14.662 1.00 96.75 483 LEU A N 1
ATOM 3820 C CA . LEU A 1 483 ? -21.217 5.175 -13.998 1.00 96.75 483 LEU A CA 1
ATOM 3821 C C . LEU A 1 483 ? -21.822 4.574 -12.729 1.00 96.75 483 LEU A C 1
ATOM 3823 O O . LEU A 1 483 ? -22.376 5.312 -11.916 1.00 96.75 483 LEU A O 1
ATOM 3827 N N . THR A 1 484 ? -21.743 3.252 -12.575 1.00 97.19 484 THR A N 1
ATOM 3828 C CA . THR A 1 484 ? -22.275 2.542 -11.399 1.00 97.19 484 THR A CA 1
ATOM 3829 C C . THR A 1 484 ? -21.148 1.880 -10.617 1.00 97.19 484 THR A C 1
ATOM 3831 O O . THR A 1 484 ? -20.314 1.172 -11.179 1.00 97.19 484 THR A O 1
ATOM 3834 N N . MET A 1 485 ? -21.138 2.108 -9.309 1.00 98.19 485 MET A N 1
ATOM 3835 C CA . MET A 1 485 ? -20.185 1.505 -8.381 1.00 98.19 485 MET A CA 1
ATOM 3836 C C . MET A 1 485 ? -20.717 0.145 -7.906 1.00 98.19 485 MET A C 1
ATOM 3838 O O . MET A 1 485 ? -21.903 0.026 -7.618 1.00 98.19 485 MET A O 1
ATOM 3842 N N . ILE A 1 486 ? -19.883 -0.885 -7.802 1.00 97.81 486 ILE A N 1
ATOM 3843 C CA . ILE A 1 486 ? -20.301 -2.209 -7.318 1.00 97.81 486 ILE A CA 1
ATOM 3844 C C . ILE A 1 486 ? -19.435 -2.573 -6.116 1.00 97.81 486 ILE A C 1
ATOM 3846 O O . ILE A 1 486 ? -18.221 -2.701 -6.251 1.00 97.81 486 ILE A O 1
ATOM 3850 N N . GLY A 1 487 ? -20.052 -2.706 -4.943 1.00 97.06 487 GLY A N 1
ATOM 3851 C CA . GLY A 1 487 ? -19.379 -3.203 -3.744 1.00 97.06 487 GLY A CA 1
ATOM 3852 C C . GLY A 1 487 ? -19.549 -4.707 -3.618 1.00 97.06 487 GLY A C 1
ATOM 3853 O O . GLY A 1 487 ? -20.677 -5.186 -3.505 1.00 97.06 487 GLY A O 1
ATOM 3854 N N . ILE A 1 488 ? -18.439 -5.439 -3.648 1.00 95.69 488 ILE A N 1
ATOM 3855 C CA . ILE A 1 488 ? -18.402 -6.891 -3.482 1.00 95.69 488 ILE A CA 1
ATOM 3856 C C . ILE A 1 488 ? -17.723 -7.193 -2.151 1.00 95.69 488 ILE A C 1
ATOM 3858 O O . ILE A 1 488 ? -16.592 -6.768 -1.920 1.00 95.69 488 ILE A O 1
ATOM 3862 N N . ASP A 1 489 ? -18.400 -7.929 -1.277 1.00 91.69 489 ASP A N 1
ATOM 3863 C CA . ASP A 1 489 ? -17.838 -8.376 0.001 1.00 91.69 489 ASP A CA 1
ATOM 3864 C C . ASP A 1 489 ? -18.572 -9.640 0.471 1.00 91.69 489 ASP A C 1
ATOM 3866 O O . ASP A 1 489 ? -19.792 -9.742 0.311 1.00 91.69 489 ASP A O 1
ATOM 3870 N N . LEU A 1 490 ? -17.865 -10.594 1.079 1.00 85.62 490 LEU A N 1
ATOM 3871 C CA . LEU A 1 490 ? -18.484 -11.767 1.712 1.00 85.62 490 LEU A CA 1
ATOM 3872 C C . LEU A 1 490 ? -19.312 -11.379 2.945 1.00 85.62 490 LEU A C 1
ATOM 3874 O O . LEU A 1 490 ? -20.306 -12.026 3.267 1.00 85.62 490 LEU A O 1
ATOM 3878 N N . SER A 1 491 ? -18.921 -10.318 3.651 1.00 81.94 491 SER A N 1
ATOM 3879 C CA . SER A 1 491 ? -19.575 -9.895 4.881 1.00 81.94 491 SER A CA 1
ATOM 3880 C C . SER A 1 491 ? -20.835 -9.077 4.602 1.00 81.94 491 SER A C 1
ATOM 3882 O O . SER A 1 491 ? -20.773 -7.921 4.177 1.00 81.94 491 SER A O 1
ATOM 3884 N N . ALA A 1 492 ? -21.999 -9.623 4.962 1.00 80.44 492 ALA A N 1
ATOM 3885 C CA . ALA A 1 492 ? -23.266 -8.893 4.907 1.00 80.44 492 ALA A CA 1
ATOM 3886 C C . ALA A 1 492 ? -23.246 -7.576 5.719 1.00 80.44 492 ALA A C 1
ATOM 3888 O O . ALA A 1 492 ? -23.886 -6.601 5.321 1.00 80.44 492 ALA A O 1
ATOM 3889 N N . SER A 1 493 ? -22.477 -7.500 6.816 1.00 72.12 493 SER A N 1
ATOM 3890 C CA . SER A 1 493 ? -22.332 -6.265 7.602 1.00 72.12 493 SER A CA 1
ATOM 3891 C C . SER A 1 493 ? -21.431 -5.225 6.926 1.00 72.12 493 SER A C 1
ATOM 3893 O O . SER A 1 493 ? -21.702 -4.031 7.051 1.00 72.12 493 SER A O 1
ATOM 3895 N N . ALA A 1 494 ? -20.426 -5.656 6.152 1.00 76.56 494 ALA A N 1
ATOM 3896 C CA . ALA A 1 494 ? -19.637 -4.763 5.303 1.00 76.56 494 ALA A CA 1
ATOM 3897 C C . ALA A 1 494 ? -20.509 -4.217 4.166 1.00 76.56 494 ALA A C 1
ATOM 3899 O O . ALA A 1 494 ? -20.657 -3.004 4.037 1.00 76.56 494 ALA A O 1
ATOM 3900 N N . ARG A 1 495 ? -21.225 -5.091 3.442 1.00 90.50 495 ARG A N 1
ATOM 3901 C CA . ARG A 1 495 ? -22.186 -4.666 2.407 1.00 90.50 495 ARG A CA 1
ATOM 3902 C C . ARG A 1 495 ? -23.227 -3.680 2.955 1.00 90.50 495 ARG A C 1
ATOM 3904 O O . ARG A 1 495 ? -23.518 -2.687 2.295 1.00 90.50 495 ARG A O 1
ATOM 3911 N N . SER A 1 496 ? -23.737 -3.882 4.174 1.00 80.62 496 SER A N 1
ATOM 3912 C CA . SER A 1 496 ? -24.642 -2.917 4.820 1.00 80.62 496 SER A CA 1
ATOM 3913 C C . SER A 1 496 ? -23.972 -1.564 5.101 1.00 80.62 496 SER A C 1
ATOM 3915 O O . SER A 1 496 ? -24.568 -0.527 4.821 1.00 80.62 496 SER A O 1
ATOM 3917 N N . ALA A 1 497 ? -22.733 -1.548 5.604 1.00 76.69 497 ALA A N 1
ATOM 3918 C CA . ALA A 1 497 ? -21.987 -0.307 5.828 1.00 76.69 497 ALA A CA 1
ATOM 3919 C C . ALA A 1 497 ? -21.681 0.430 4.509 1.00 76.69 497 ALA A C 1
ATOM 3921 O O . ALA A 1 497 ? -21.858 1.646 4.427 1.00 76.69 497 ALA A O 1
ATOM 3922 N N . ALA A 1 498 ? -21.304 -0.304 3.457 1.00 86.31 498 ALA A N 1
ATOM 3923 C CA . ALA A 1 498 ? -21.133 0.229 2.109 1.00 86.31 498 ALA A CA 1
ATOM 3924 C C . ALA A 1 498 ? -22.433 0.827 1.549 1.00 86.31 498 ALA A C 1
ATOM 3926 O O . ALA A 1 498 ? -22.394 1.905 0.952 1.00 86.31 498 ALA A O 1
ATOM 3927 N N . ALA A 1 499 ? -23.587 0.193 1.793 1.00 90.25 499 ALA A N 1
ATOM 3928 C CA . ALA A 1 499 ? -24.890 0.735 1.413 1.00 90.25 499 ALA A CA 1
ATOM 3929 C C . ALA A 1 499 ? -25.112 2.123 2.023 1.00 90.25 499 ALA A C 1
ATOM 3931 O O . ALA A 1 499 ? -25.426 3.073 1.307 1.00 90.25 499 ALA A O 1
ATOM 3932 N N . ASP A 1 500 ? -24.914 2.264 3.332 1.00 84.31 500 ASP A N 1
ATOM 3933 C CA . ASP A 1 500 ? -25.182 3.519 4.031 1.00 84.31 500 ASP A CA 1
ATOM 3934 C C . ASP A 1 500 ? -24.176 4.616 3.645 1.00 84.31 500 ASP A C 1
ATOM 3936 O O . ASP A 1 500 ? -24.586 5.743 3.353 1.00 84.31 500 ASP A O 1
ATOM 3940 N N . THR A 1 501 ? -22.884 4.288 3.513 1.00 84.00 501 THR A N 1
ATOM 3941 C CA . THR A 1 501 ? -21.849 5.214 3.015 1.00 84.00 501 THR A CA 1
ATOM 3942 C C . THR A 1 501 ? -22.154 5.728 1.606 1.00 84.00 501 THR A C 1
ATOM 3944 O O . THR A 1 501 ? -22.034 6.929 1.342 1.00 84.00 501 THR A O 1
ATOM 3947 N N . LEU A 1 502 ? -22.538 4.843 0.680 1.00 92.69 502 LEU A N 1
ATOM 3948 C CA . LEU A 1 502 ? -22.767 5.201 -0.722 1.00 92.69 502 LEU A CA 1
ATOM 3949 C C . LEU A 1 502 ? -24.113 5.917 -0.920 1.00 92.69 502 LEU A C 1
ATOM 3951 O O . LEU A 1 502 ? -24.173 6.890 -1.676 1.00 92.69 502 LEU A O 1
ATOM 3955 N N . ARG A 1 503 ? -25.162 5.531 -0.175 1.00 93.50 503 ARG A N 1
ATOM 3956 C CA . ARG A 1 503 ? -26.442 6.264 -0.102 1.00 93.50 503 ARG A CA 1
ATOM 3957 C C . ARG A 1 503 ? -26.251 7.677 0.443 1.00 93.50 503 ARG A C 1
ATOM 3959 O O . ARG A 1 503 ? -26.711 8.624 -0.188 1.00 93.50 503 ARG A O 1
ATOM 3966 N N . ALA A 1 504 ? -25.534 7.838 1.557 1.00 85.31 504 ALA A N 1
ATOM 3967 C CA . ALA A 1 504 ? -25.288 9.145 2.175 1.00 85.31 504 ALA A CA 1
ATOM 3968 C C . ALA A 1 504 ? -24.494 10.106 1.269 1.00 85.31 504 ALA A C 1
ATOM 3970 O O . ALA A 1 504 ? -24.644 11.322 1.378 1.00 85.31 504 ALA A O 1
ATOM 3971 N N . ARG A 1 505 ? -23.675 9.573 0.350 1.00 89.62 505 ARG A N 1
ATOM 3972 C CA . ARG A 1 505 ? -22.946 10.349 -0.670 1.00 89.62 505 ARG A CA 1
ATOM 3973 C C . ARG A 1 505 ? -23.721 10.533 -1.989 1.00 89.62 505 ARG A C 1
ATOM 3975 O O . ARG A 1 505 ? -23.235 11.239 -2.868 1.00 89.62 505 ARG A O 1
ATOM 3982 N N . GLY A 1 506 ? -24.902 9.928 -2.151 1.00 92.88 506 GLY A N 1
ATOM 3983 C CA . GLY A 1 506 ? -25.690 9.996 -3.391 1.00 92.88 506 GLY A CA 1
ATOM 3984 C C . GLY A 1 506 ? -25.041 9.286 -4.587 1.00 92.88 506 GLY A C 1
ATOM 3985 O O . GLY A 1 506 ? -25.225 9.705 -5.730 1.00 92.88 506 GLY A O 1
ATOM 3986 N N . VAL A 1 507 ? -24.249 8.241 -4.333 1.00 96.88 507 VAL A N 1
ATOM 3987 C CA . VAL A 1 507 ? -23.520 7.481 -5.360 1.00 96.88 507 VAL A CA 1
ATOM 3988 C C . VAL A 1 507 ? -24.440 6.414 -5.974 1.00 96.88 507 VAL A C 1
ATOM 3990 O O . VAL A 1 507 ? -25.036 5.651 -5.214 1.00 96.88 507 VAL A O 1
ATOM 3993 N N . PRO A 1 508 ? -24.552 6.283 -7.311 1.00 97.00 508 PRO A N 1
ATOM 3994 C CA . PRO A 1 508 ? -25.215 5.145 -7.949 1.00 97.00 508 PRO A CA 1
ATOM 3995 C C . PRO A 1 508 ? -24.421 3.862 -7.682 1.00 97.00 508 PRO A C 1
ATOM 3997 O O . PRO A 1 508 ? -23.253 3.765 -8.072 1.00 97.00 508 PRO A O 1
ATOM 4000 N N . HIS A 1 509 ? -25.030 2.888 -7.002 1.00 97.75 509 HIS A N 1
ATOM 4001 C CA . HIS A 1 509 ? -24.332 1.671 -6.595 1.00 97.75 509 HIS A CA 1
ATOM 4002 C C . HIS A 1 509 ? -25.197 0.408 -6.605 1.00 97.75 509 HIS A C 1
ATOM 4004 O O . HIS A 1 509 ? -26.420 0.466 -6.482 1.00 97.75 509 HIS A O 1
ATOM 4010 N N . LEU A 1 510 ? -24.512 -0.730 -6.699 1.00 96.44 510 LEU A N 1
ATOM 4011 C CA . LEU A 1 510 ? -25.008 -2.079 -6.441 1.00 96.44 510 LEU A CA 1
ATOM 4012 C C . LEU A 1 510 ? -24.129 -2.745 -5.375 1.00 96.44 510 LEU A C 1
ATOM 4014 O O . LEU A 1 510 ? -22.990 -2.327 -5.147 1.00 96.44 510 LEU A O 1
ATOM 4018 N N . LEU A 1 511 ? -24.659 -3.777 -4.721 1.00 95.50 511 LEU A N 1
ATOM 4019 C CA . LEU A 1 511 ? -23.955 -4.549 -3.698 1.00 95.50 511 LEU A CA 1
ATOM 4020 C C . LEU A 1 511 ? -24.164 -6.035 -3.953 1.00 95.50 511 LEU A C 1
ATOM 4022 O O . LEU A 1 511 ? -25.296 -6.469 -4.153 1.00 95.50 511 LEU A O 1
ATOM 4026 N N . VAL A 1 512 ? -23.068 -6.784 -3.948 1.00 93.62 512 VAL A N 1
ATOM 4027 C CA . VAL A 1 512 ? -22.990 -8.170 -4.418 1.00 93.62 512 VAL A CA 1
ATOM 4028 C C . VAL A 1 512 ? -22.229 -9.002 -3.383 1.00 93.62 512 VAL A C 1
ATOM 4030 O O . VAL A 1 512 ? -21.280 -8.514 -2.770 1.00 93.62 512 VAL A O 1
ATOM 4033 N N . GLU A 1 513 ? -22.643 -10.247 -3.150 1.00 93.12 513 GLU A N 1
ATOM 4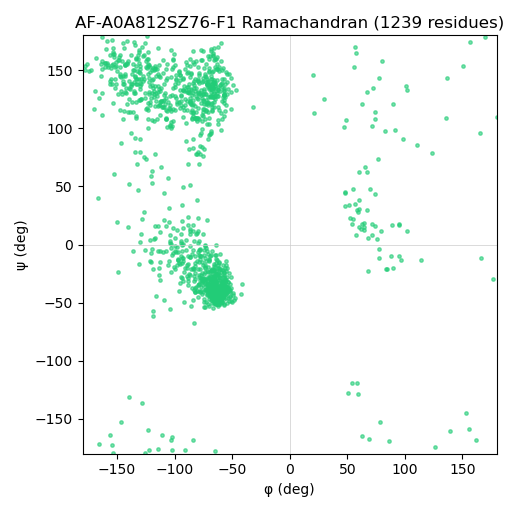034 C CA . GLU A 1 513 ? -21.843 -11.201 -2.373 1.00 93.12 513 GLU A CA 1
ATOM 4035 C C . GLU A 1 513 ? -20.837 -11.892 -3.301 1.00 93.12 513 GLU A C 1
ATOM 4037 O O . GLU A 1 513 ? -21.195 -12.318 -4.395 1.00 93.12 513 GLU A O 1
ATOM 4042 N N . GLY A 1 514 ? -19.574 -11.981 -2.888 1.00 89.94 514 GLY A N 1
ATOM 4043 C CA . GLY A 1 514 ? -18.536 -12.624 -3.689 1.00 89.94 514 GLY A CA 1
ATOM 4044 C C . GLY A 1 514 ? -17.203 -12.718 -2.955 1.00 89.94 514 GLY A C 1
ATOM 4045 O O . GLY A 1 514 ? -16.881 -11.867 -2.125 1.00 89.94 514 GLY A O 1
ATOM 4046 N N . ASP A 1 515 ? -16.444 -13.766 -3.269 1.00 89.00 515 ASP A N 1
ATOM 4047 C CA . ASP A 1 515 ? -15.103 -14.021 -2.740 1.00 89.00 515 ASP A CA 1
ATOM 4048 C C . ASP A 1 515 ? -14.039 -13.491 -3.717 1.00 89.00 515 ASP A C 1
ATOM 4050 O O . ASP A 1 515 ? -14.196 -13.595 -4.934 1.00 89.00 515 ASP A O 1
ATOM 4054 N N . ILE A 1 516 ? -12.909 -12.995 -3.205 1.00 94.12 516 ILE A N 1
ATOM 4055 C CA . ILE A 1 516 ? -11.730 -12.748 -4.046 1.00 94.12 516 ILE A CA 1
ATOM 4056 C C . ILE A 1 516 ? -11.161 -14.070 -4.608 1.00 94.12 516 ILE A C 1
ATOM 4058 O O . ILE A 1 516 ? -10.535 -14.068 -5.668 1.00 94.12 516 ILE A O 1
ATOM 4062 N N . GLY A 1 517 ? -11.388 -15.196 -3.922 1.00 93.25 517 GLY A N 1
ATOM 4063 C CA . GLY A 1 517 ? -11.002 -16.539 -4.357 1.00 93.25 517 GLY A CA 1
ATOM 4064 C C . GLY A 1 517 ? -11.850 -17.117 -5.498 1.00 93.25 517 GLY A C 1
ATOM 4065 O O . GLY A 1 517 ? -11.364 -18.002 -6.207 1.00 93.25 517 GLY A O 1
ATOM 4066 N N . ASP A 1 518 ? -13.067 -16.609 -5.733 1.00 94.00 518 ASP A N 1
ATOM 4067 C CA . ASP A 1 518 ? -13.928 -17.044 -6.844 1.00 94.00 518 ASP A CA 1
ATOM 4068 C C . ASP A 1 518 ? -14.407 -15.873 -7.725 1.00 94.00 518 ASP A C 1
ATOM 4070 O O . ASP A 1 518 ? -15.578 -15.471 -7.698 1.00 94.00 518 ASP A O 1
ATOM 4074 N N . PRO A 1 519 ? -13.516 -15.334 -8.577 1.00 94.44 519 PRO A N 1
ATOM 4075 C CA . PRO A 1 519 ? -13.911 -14.344 -9.566 1.00 94.44 519 PRO A CA 1
ATOM 4076 C C . PRO A 1 519 ? -14.774 -14.948 -10.696 1.00 94.44 519 PRO A C 1
ATOM 4078 O O . PRO A 1 519 ? -15.400 -14.199 -11.443 1.00 94.44 519 PRO A O 1
ATOM 4081 N N . GLY A 1 520 ? -14.848 -16.281 -10.824 1.00 92.75 520 GLY A N 1
ATOM 4082 C CA . GLY A 1 520 ? -15.696 -16.963 -11.804 1.00 92.75 520 GLY A CA 1
ATOM 4083 C C . GLY A 1 520 ? -17.171 -16.932 -11.402 1.00 92.75 520 GLY A C 1
ATOM 4084 O O . GLY A 1 520 ? -18.018 -16.518 -12.197 1.00 92.75 520 GLY A O 1
ATOM 4085 N N . GLY A 1 521 ? -17.470 -17.295 -10.153 1.00 92.56 521 GLY A N 1
ATOM 4086 C CA . GLY A 1 521 ? -18.782 -17.120 -9.532 1.00 92.56 521 GLY A CA 1
ATOM 4087 C C . GLY A 1 521 ? -19.207 -15.651 -9.492 1.00 92.56 521 GLY A C 1
ATOM 4088 O O . GLY A 1 521 ? -20.336 -15.334 -9.860 1.00 92.56 521 GLY A O 1
ATOM 4089 N N . LEU A 1 522 ? -18.283 -14.730 -9.187 1.00 93.00 522 LEU A N 1
ATOM 4090 C CA . LEU A 1 522 ? -18.540 -13.286 -9.277 1.00 93.00 522 LEU A CA 1
ATOM 4091 C C . LEU A 1 522 ? -18.986 -12.849 -10.686 1.00 93.00 522 LEU A C 1
ATOM 4093 O O . LEU A 1 522 ? -19.929 -12.069 -10.816 1.00 93.00 522 LEU A O 1
ATOM 4097 N N . CYS A 1 523 ? -18.349 -13.342 -11.754 1.00 93.00 523 CYS A N 1
ATOM 4098 C CA . CYS A 1 523 ? -18.781 -13.035 -13.121 1.00 93.00 523 CYS A CA 1
ATOM 4099 C C . CYS A 1 523 ? -20.180 -13.587 -13.440 1.00 93.00 523 CYS A C 1
ATOM 4101 O O . CYS A 1 523 ? -20.942 -12.910 -14.130 1.00 93.00 523 CYS A O 1
ATOM 4103 N N . GLN A 1 524 ? -20.534 -14.774 -12.935 1.00 92.62 524 GLN A N 1
ATOM 4104 C CA . GLN A 1 524 ? -21.876 -15.353 -13.094 1.00 92.62 524 GLN A CA 1
ATOM 4105 C C . GLN A 1 524 ? -22.935 -14.549 -12.327 1.00 92.62 524 GLN A C 1
ATOM 4107 O O . GLN A 1 524 ? -24.020 -14.295 -12.846 1.00 92.62 524 GLN A O 1
ATOM 4112 N N . GLU A 1 525 ? -22.615 -14.090 -11.117 1.00 92.25 525 GLU A N 1
ATOM 4113 C CA . GLU A 1 525 ? -23.482 -13.214 -10.327 1.00 92.25 525 GLU A CA 1
ATOM 4114 C C . GLU A 1 525 ? -23.711 -11.875 -11.041 1.00 92.25 525 GLU A C 1
ATOM 4116 O O . GLU A 1 525 ? -24.854 -11.504 -11.295 1.00 92.25 525 GLU A O 1
ATOM 4121 N N . LEU A 1 526 ? -22.656 -11.194 -11.504 1.00 92.25 526 LEU A N 1
ATOM 4122 C CA . LEU A 1 526 ? -22.788 -9.954 -12.287 1.00 92.25 526 LEU A CA 1
ATOM 4123 C C . LEU A 1 526 ? -23.664 -10.130 -13.546 1.00 92.25 526 LEU A C 1
ATOM 4125 O O . LEU A 1 526 ? -24.457 -9.244 -13.875 1.00 92.25 526 LEU A O 1
ATOM 4129 N N . GLN A 1 527 ? -23.594 -11.286 -14.212 1.00 92.75 527 GLN A N 1
ATOM 4130 C CA . GLN A 1 527 ? -24.449 -11.599 -15.362 1.00 92.75 527 GLN A CA 1
ATOM 4131 C C . GLN A 1 527 ? -25.939 -11.718 -14.995 1.00 92.75 527 GLN A C 1
ATOM 4133 O O . GLN A 1 527 ? -26.777 -11.294 -15.793 1.00 92.75 527 GLN A O 1
ATOM 4138 N N . GLN A 1 528 ? -26.295 -12.192 -13.793 1.00 91.69 528 GLN A N 1
ATOM 4139 C CA . GLN A 1 528 ? -27.688 -12.186 -13.310 1.00 91.69 528 GLN A CA 1
ATOM 4140 C C . GLN A 1 528 ? -28.236 -10.754 -13.167 1.00 91.69 528 GLN A C 1
ATOM 4142 O O . GLN A 1 528 ? -29.390 -10.491 -13.505 1.00 91.69 528 GLN A O 1
ATOM 4147 N N . TRP A 1 529 ? -27.387 -9.794 -12.784 1.00 88.81 529 TRP A N 1
ATOM 4148 C CA . TRP A 1 529 ? -27.713 -8.358 -12.770 1.00 88.81 529 TRP A CA 1
ATOM 4149 C C . TRP A 1 529 ? -27.727 -7.712 -14.172 1.00 88.81 529 TRP A C 1
ATOM 4151 O O . TRP A 1 529 ? -27.854 -6.493 -14.294 1.00 88.81 529 TRP A O 1
ATOM 4161 N N . THR A 1 530 ? -27.629 -8.508 -15.246 1.00 92.12 530 THR A N 1
ATOM 4162 C CA . THR A 1 530 ? -27.520 -8.055 -16.649 1.00 92.12 530 THR A CA 1
ATOM 4163 C C . THR A 1 530 ? -26.293 -7.156 -16.891 1.00 92.12 530 THR A C 1
ATOM 4165 O O . THR A 1 530 ? -26.296 -6.277 -17.755 1.00 92.12 530 THR A O 1
ATOM 4168 N N . ILE A 1 531 ? -25.217 -7.366 -16.124 1.00 93.12 531 ILE A N 1
ATOM 4169 C CA . ILE A 1 531 ? -23.938 -6.667 -16.279 1.00 93.12 531 ILE A CA 1
ATOM 4170 C C . ILE A 1 531 ? -22.994 -7.562 -17.080 1.00 93.12 531 ILE A C 1
ATOM 4172 O O . ILE A 1 531 ? -22.697 -8.682 -16.677 1.00 93.12 531 ILE A O 1
ATOM 4176 N N . ASP A 1 532 ? -22.494 -7.058 -18.208 1.00 90.00 532 ASP A N 1
ATOM 4177 C CA . ASP A 1 532 ? -21.411 -7.702 -18.954 1.00 90.00 532 ASP A CA 1
ATOM 4178 C C . ASP A 1 532 ? -20.087 -7.520 -18.184 1.00 90.00 532 ASP A C 1
ATOM 4180 O O . ASP A 1 532 ? -19.620 -6.379 -18.081 1.00 90.00 532 ASP A O 1
ATOM 4184 N N . PRO A 1 533 ? -19.438 -8.591 -17.677 1.00 88.81 533 PRO A N 1
ATOM 4185 C CA . PRO A 1 533 ? -18.176 -8.471 -16.943 1.00 88.81 533 PRO A CA 1
ATOM 4186 C C . PRO A 1 533 ? -17.068 -7.785 -17.756 1.00 88.81 533 PRO A C 1
ATOM 4188 O O . PRO A 1 533 ? -16.184 -7.141 -17.197 1.00 88.81 533 PRO A O 1
ATOM 4191 N N . ARG A 1 534 ? -17.142 -7.824 -19.095 1.00 84.69 534 ARG A N 1
ATOM 4192 C CA . ARG A 1 534 ? -16.165 -7.162 -19.973 1.00 84.69 534 ARG A CA 1
ATOM 4193 C C . ARG A 1 534 ? -16.182 -5.637 -19.839 1.00 84.69 534 ARG A C 1
ATOM 4195 O O . ARG A 1 534 ? -15.153 -5.017 -20.095 1.00 84.69 534 ARG A O 1
ATOM 4202 N N . GLN A 1 535 ? -17.311 -5.059 -19.418 1.00 89.19 535 GLN A N 1
ATOM 4203 C CA . GLN A 1 535 ? -17.548 -3.620 -19.215 1.00 89.19 535 GLN A CA 1
ATOM 4204 C C . GLN A 1 535 ? -17.212 -3.136 -17.790 1.00 89.19 535 GLN A C 1
ATOM 4206 O O . GLN A 1 535 ? -17.447 -1.972 -17.444 1.00 89.19 535 GLN A O 1
ATOM 4211 N N . VAL A 1 536 ? -16.677 -4.029 -16.953 1.00 94.62 536 VAL A N 1
ATOM 4212 C CA . VAL A 1 536 ? -16.287 -3.750 -15.572 1.00 94.62 536 VAL A CA 1
ATOM 4213 C C . VAL A 1 536 ? -14.798 -3.408 -15.505 1.00 94.62 536 VAL A C 1
ATOM 4215 O O . VAL A 1 536 ? -13.954 -4.103 -16.072 1.00 94.62 536 VAL A O 1
ATOM 4218 N N . LEU A 1 537 ? -14.468 -2.327 -14.798 1.00 96.00 537 LEU A N 1
ATOM 4219 C CA . LEU A 1 537 ? -13.140 -2.127 -14.224 1.00 96.00 537 LEU A CA 1
ATOM 4220 C C . LEU A 1 537 ? -13.144 -2.744 -12.827 1.00 96.00 537 LEU A C 1
ATOM 4222 O O . LEU A 1 537 ? -13.857 -2.260 -11.946 1.00 96.00 537 LEU A O 1
ATOM 4226 N N . HIS A 1 538 ? -12.347 -3.785 -12.610 1.00 96.62 538 HIS A N 1
ATOM 4227 C CA . HIS A 1 538 ? -12.174 -4.321 -11.265 1.00 96.62 538 HIS A CA 1
ATOM 4228 C C . HIS A 1 538 ? -11.179 -3.458 -10.489 1.00 96.62 538 HIS A C 1
ATOM 4230 O O . HIS A 1 538 ? -10.176 -2.993 -11.034 1.00 96.62 538 HIS A O 1
ATOM 4236 N N . VAL A 1 539 ? -11.454 -3.243 -9.208 1.00 95.81 539 VAL A N 1
ATOM 4237 C CA . VAL A 1 539 ? -10.551 -2.592 -8.260 1.00 95.81 539 VAL A CA 1
ATOM 4238 C C . VAL A 1 539 ? -10.499 -3.415 -6.972 1.00 95.81 539 VAL A C 1
ATOM 4240 O O . VAL A 1 539 ? -11.430 -4.164 -6.669 1.00 95.81 539 VAL A O 1
ATOM 4243 N N . ARG A 1 540 ? -9.395 -3.316 -6.233 1.00 93.69 540 ARG A N 1
ATOM 4244 C CA . ARG A 1 540 ? -9.296 -3.770 -4.838 1.00 93.69 540 ARG A CA 1
ATOM 4245 C C . ARG A 1 540 ? -8.112 -3.115 -4.139 1.00 93.69 540 ARG A C 1
ATOM 4247 O O . ARG A 1 540 ? -7.139 -2.727 -4.792 1.00 93.69 540 ARG A O 1
ATOM 4254 N N . SER A 1 541 ? -8.182 -3.036 -2.813 1.00 90.81 541 SER A N 1
ATOM 4255 C CA . SER A 1 541 ? -7.066 -2.601 -1.973 1.00 90.81 541 SER A CA 1
ATOM 4256 C C . SER A 1 541 ? -6.815 -3.569 -0.819 1.00 90.81 541 SER A C 1
ATOM 4258 O O . SER A 1 541 ? -7.711 -3.759 -0.001 1.00 90.81 541 SER A O 1
ATOM 4260 N N . PHE A 1 542 ? -5.586 -4.078 -0.719 1.00 89.19 542 PHE A N 1
ATOM 4261 C CA . PHE A 1 542 ? -5.056 -4.850 0.406 1.00 89.19 542 PHE A CA 1
ATOM 4262 C C . PHE A 1 542 ? -5.840 -6.147 0.686 1.00 89.19 542 PHE A C 1
ATOM 4264 O O . PHE A 1 542 ? -6.440 -6.286 1.750 1.00 89.19 542 PHE A O 1
ATOM 4271 N N . LEU A 1 543 ? -5.871 -7.082 -0.280 1.00 91.94 543 LEU A N 1
ATOM 4272 C CA . LEU A 1 543 ? -6.750 -8.263 -0.219 1.00 91.94 543 LEU A CA 1
ATOM 4273 C C . LEU A 1 543 ? -6.231 -9.547 -0.901 1.00 91.94 543 LEU A C 1
ATOM 4275 O O . LEU A 1 543 ? -6.634 -10.635 -0.502 1.00 91.94 543 LEU A O 1
ATOM 4279 N N . ASP A 1 544 ? -5.317 -9.491 -1.875 1.00 95.75 544 ASP A N 1
ATOM 4280 C CA . ASP A 1 544 ? -4.702 -10.701 -2.454 1.00 95.75 544 ASP A CA 1
ATOM 4281 C C . ASP A 1 544 ? -3.854 -11.477 -1.421 1.00 95.75 544 ASP A C 1
ATOM 4283 O O . ASP A 1 544 ? -3.603 -12.675 -1.600 1.00 95.75 544 ASP A O 1
ATOM 4287 N N . HIS A 1 545 ? -3.453 -10.816 -0.326 1.00 94.44 545 HIS A N 1
ATOM 4288 C CA . HIS A 1 545 ? -2.787 -11.431 0.826 1.00 94.44 545 HIS A CA 1
ATOM 4289 C C . HIS A 1 545 ? -3.760 -11.967 1.902 1.00 94.44 545 HIS A C 1
ATOM 4291 O O . HIS A 1 545 ? -3.470 -13.019 2.461 1.00 94.44 545 HIS A O 1
ATOM 4297 N N . ASP A 1 546 ? -4.917 -11.335 2.159 1.00 91.38 546 ASP A N 1
ATOM 4298 C CA . ASP A 1 546 ? -5.984 -11.850 3.065 1.00 91.38 546 ASP A CA 1
ATOM 4299 C C . ASP A 1 546 ? -6.964 -12.801 2.325 1.00 91.38 546 ASP A C 1
ATOM 4301 O O . ASP A 1 546 ? -8.026 -13.161 2.836 1.00 91.38 546 ASP A O 1
ATOM 4305 N N . ARG A 1 547 ? -6.622 -13.231 1.096 1.00 92.62 547 ARG A N 1
ATOM 4306 C CA . ARG A 1 547 ? -7.404 -14.211 0.323 1.00 92.62 547 ARG A CA 1
ATOM 4307 C C . ARG A 1 547 ? -7.445 -15.577 1.028 1.00 92.62 547 ARG A C 1
ATOM 4309 O O . ARG A 1 547 ? -6.456 -15.970 1.653 1.00 92.62 547 ARG A O 1
ATOM 4316 N N . PRO A 1 548 ? -8.508 -16.381 0.853 1.00 88.94 548 PRO A N 1
ATOM 4317 C CA . PRO A 1 548 ? -8.477 -17.785 1.250 1.00 88.94 548 PRO A CA 1
ATOM 4318 C C . PRO A 1 548 ? -7.320 -18.529 0.563 1.00 88.94 548 PRO A C 1
ATOM 4320 O O . PRO A 1 548 ? -7.184 -18.485 -0.661 1.00 88.94 548 PRO A O 1
ATOM 4323 N N . TYR A 1 549 ? -6.488 -19.242 1.328 1.00 92.38 549 TYR A N 1
ATOM 4324 C CA . TYR A 1 549 ? -5.507 -20.146 0.728 1.00 92.38 549 TYR A CA 1
ATOM 4325 C C . TYR A 1 549 ? -6.211 -21.361 0.122 1.00 92.38 549 TYR A C 1
ATOM 4327 O O . TYR A 1 549 ? -6.896 -22.115 0.818 1.00 92.38 549 TYR A O 1
ATOM 4335 N N . HIS A 1 550 ? -5.986 -21.554 -1.173 1.00 91.56 550 HIS A N 1
ATOM 4336 C CA . HIS A 1 550 ? -6.289 -22.781 -1.895 1.00 91.56 550 HIS A CA 1
ATOM 4337 C C . HIS A 1 550 ? -4.953 -23.475 -2.198 1.00 91.56 550 HIS A C 1
ATOM 4339 O O . HIS A 1 550 ? -4.083 -22.816 -2.780 1.00 91.56 550 HIS A O 1
ATOM 4345 N N . PRO A 1 551 ? -4.760 -24.754 -1.823 1.00 92.94 551 PRO A N 1
ATOM 4346 C CA . PRO A 1 551 ? -3.625 -25.543 -2.294 1.00 92.94 551 PRO A CA 1
ATOM 4347 C C . PRO A 1 551 ? -3.561 -25.548 -3.829 1.00 92.94 551 PRO A C 1
ATOM 4349 O O . PRO A 1 551 ? -4.617 -25.502 -4.460 1.00 92.94 551 PRO A O 1
ATOM 4352 N N . PRO A 1 552 ? -2.362 -25.587 -4.431 1.00 95.81 552 PRO A N 1
ATOM 4353 C CA . PRO A 1 552 ? -2.227 -25.533 -5.879 1.00 95.81 552 PRO A CA 1
ATOM 4354 C C . PRO A 1 552 ? -2.714 -26.818 -6.559 1.00 95.81 552 PRO A C 1
ATOM 4356 O O . PRO A 1 552 ? -2.366 -27.921 -6.132 1.00 95.81 552 PRO A O 1
ATOM 4359 N N . ASP A 1 553 ? -3.442 -26.672 -7.666 1.00 94.94 553 ASP A N 1
ATOM 4360 C CA . ASP A 1 553 ? -3.901 -27.794 -8.497 1.00 94.94 553 ASP A CA 1
ATOM 4361 C C . ASP A 1 553 ? -2.743 -28.417 -9.296 1.00 94.94 553 ASP A C 1
ATOM 4363 O O . ASP A 1 553 ? -2.741 -29.616 -9.590 1.00 94.94 553 ASP A O 1
ATOM 4367 N N . ARG A 1 554 ? -1.736 -27.610 -9.665 1.00 94.00 554 ARG A N 1
ATOM 4368 C CA . ARG A 1 554 ? -0.573 -28.052 -10.451 1.00 94.00 554 ARG A CA 1
ATOM 4369 C C . ARG A 1 554 ? 0.675 -28.108 -9.557 1.00 94.00 554 ARG A C 1
ATOM 4371 O O . ARG A 1 554 ? 1.199 -27.052 -9.204 1.00 94.00 554 ARG A O 1
ATOM 4378 N N . PRO A 1 555 ? 1.201 -29.295 -9.200 1.00 90.00 555 PRO A N 1
ATOM 4379 C CA . PRO A 1 555 ? 2.390 -29.394 -8.356 1.00 90.00 555 PRO A CA 1
ATOM 4380 C C . PRO A 1 555 ? 3.636 -28.858 -9.076 1.00 90.00 555 PRO A C 1
ATOM 4382 O O . PRO A 1 555 ? 3.855 -29.142 -10.255 1.00 90.00 555 PRO A O 1
ATOM 4385 N N . VAL A 1 556 ? 4.484 -28.117 -8.358 1.00 93.12 556 VAL A N 1
ATOM 4386 C CA . VAL A 1 556 ? 5.747 -27.589 -8.899 1.00 93.12 556 VAL A CA 1
ATOM 4387 C C . VAL A 1 556 ? 6.864 -28.632 -8.736 1.00 93.12 556 VAL A C 1
ATOM 4389 O O . VAL A 1 556 ? 7.093 -29.094 -7.616 1.00 93.12 556 VAL A O 1
ATOM 4392 N N . PRO A 1 557 ? 7.589 -29.021 -9.806 1.00 91.69 557 PRO A N 1
ATOM 4393 C CA . PRO A 1 557 ? 8.709 -29.952 -9.686 1.00 91.69 557 PRO A CA 1
ATOM 4394 C C . PRO A 1 557 ? 9.880 -29.346 -8.901 1.00 91.69 557 PRO A C 1
ATOM 4396 O O . PRO A 1 557 ? 10.299 -28.216 -9.168 1.00 91.69 557 PRO A O 1
ATOM 4399 N N . ALA A 1 558 ? 10.447 -30.119 -7.973 1.00 91.81 558 ALA A N 1
ATOM 4400 C CA . ALA A 1 558 ? 11.639 -29.725 -7.225 1.00 91.81 558 ALA A CA 1
ATOM 4401 C C . ALA A 1 558 ? 12.837 -29.495 -8.167 1.00 91.81 558 ALA A C 1
ATOM 4403 O O . ALA A 1 558 ? 13.062 -30.268 -9.099 1.00 91.81 558 ALA A O 1
ATOM 4404 N N . GLY A 1 559 ? 13.602 -28.430 -7.931 1.00 89.75 559 GLY A N 1
ATOM 4405 C CA . GLY A 1 559 ? 14.730 -28.007 -8.766 1.00 89.75 559 GLY A CA 1
ATOM 4406 C C . GLY A 1 559 ? 14.357 -27.282 -10.067 1.00 89.75 559 GLY A C 1
ATOM 4407 O O . GLY A 1 559 ? 15.263 -26.806 -10.759 1.00 89.75 559 GLY A O 1
ATOM 4408 N N . SER A 1 560 ? 13.066 -27.154 -10.399 1.00 92.38 560 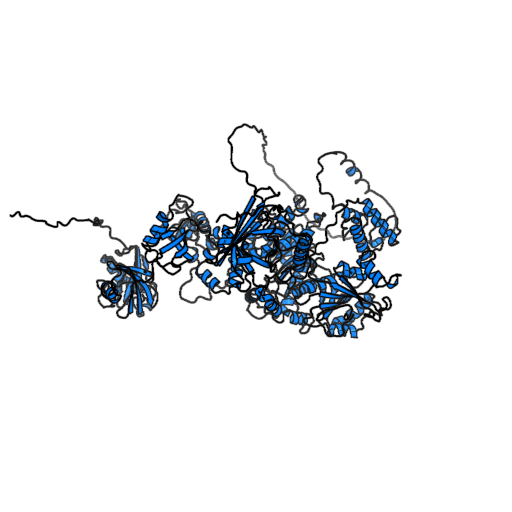SER A N 1
ATOM 4409 C CA . SER A 1 560 ? 12.583 -26.394 -11.567 1.00 92.38 560 SER A CA 1
ATOM 4410 C C . SER A 1 560 ? 12.923 -24.894 -11.478 1.00 92.38 560 SER A C 1
ATOM 4412 O O . SER A 1 560 ? 13.168 -24.386 -10.382 1.00 92.38 560 SER A O 1
ATOM 4414 N N . PRO A 1 561 ? 12.894 -24.130 -12.590 1.00 92.50 561 PRO A N 1
ATOM 4415 C CA . PRO A 1 561 ? 13.124 -22.683 -12.567 1.00 92.50 561 PRO A CA 1
ATOM 4416 C C . PRO A 1 561 ? 12.230 -21.935 -11.566 1.00 92.50 561 PRO A C 1
ATOM 4418 O O . PRO A 1 561 ? 12.714 -21.039 -10.877 1.00 92.50 561 PRO A O 1
ATOM 4421 N N . ARG A 1 562 ? 10.955 -22.340 -11.428 1.00 94.19 562 ARG A N 1
ATOM 4422 C CA . ARG A 1 562 ? 10.006 -21.760 -10.459 1.00 94.19 562 ARG A CA 1
ATOM 4423 C C . ARG A 1 562 ? 10.384 -22.096 -9.013 1.00 94.19 562 ARG A C 1
ATOM 4425 O O . ARG A 1 562 ? 10.380 -21.204 -8.173 1.00 94.19 562 ARG A O 1
ATOM 4432 N N . ASP A 1 563 ? 10.763 -23.342 -8.731 1.00 94.50 563 ASP A N 1
ATOM 4433 C CA . ASP A 1 563 ? 11.230 -23.760 -7.401 1.00 94.50 563 ASP A CA 1
ATOM 4434 C C . ASP A 1 563 ? 12.510 -23.006 -6.991 1.00 94.50 563 ASP A C 1
ATOM 4436 O O . ASP A 1 563 ? 12.580 -22.444 -5.901 1.00 94.50 563 ASP A O 1
ATOM 4440 N N . ARG A 1 564 ? 13.477 -22.861 -7.910 1.00 93.31 564 ARG A N 1
ATOM 4441 C CA . ARG A 1 564 ? 14.707 -22.072 -7.695 1.00 93.31 564 ARG A CA 1
ATOM 4442 C C . ARG A 1 564 ? 14.424 -20.579 -7.477 1.00 93.31 564 ARG A C 1
ATOM 4444 O O . ARG A 1 564 ? 15.042 -19.963 -6.611 1.00 93.31 564 ARG A O 1
ATOM 4451 N N . PHE A 1 565 ? 13.496 -19.998 -8.241 1.00 94.31 565 PHE A N 1
ATOM 4452 C CA . PHE A 1 565 ? 13.077 -18.597 -8.104 1.00 94.31 565 PHE A CA 1
ATOM 4453 C C . PHE A 1 565 ? 12.454 -18.328 -6.736 1.00 94.31 565 PHE A C 1
ATOM 4455 O O . PHE A 1 565 ? 12.823 -17.372 -6.049 1.00 94.31 565 PHE A O 1
ATOM 4462 N N . VAL A 1 566 ? 11.543 -19.208 -6.317 1.00 94.44 566 VAL A N 1
ATOM 4463 C CA . VAL A 1 566 ? 10.909 -19.121 -5.006 1.00 94.44 566 VAL A CA 1
ATOM 4464 C C . VAL A 1 566 ? 11.932 -19.341 -3.894 1.00 94.44 566 VAL A C 1
ATOM 4466 O O . VAL A 1 566 ? 11.969 -18.547 -2.959 1.00 94.44 566 VAL A O 1
ATOM 4469 N N . ALA A 1 567 ? 12.807 -20.343 -4.005 1.00 92.06 567 ALA A N 1
ATOM 4470 C CA . ALA A 1 567 ? 13.850 -20.598 -3.014 1.00 92.06 567 ALA A CA 1
ATOM 4471 C C . ALA A 1 567 ? 14.745 -19.369 -2.776 1.00 92.06 567 ALA A C 1
ATOM 4473 O O . ALA A 1 567 ? 15.049 -19.073 -1.627 1.00 92.06 567 ALA A O 1
ATOM 4474 N N . HIS A 1 568 ? 15.105 -18.618 -3.823 1.00 90.38 568 HIS A N 1
ATOM 4475 C CA . HIS A 1 568 ? 15.878 -17.377 -3.697 1.00 90.38 568 HIS A CA 1
ATOM 4476 C C . HIS A 1 568 ? 15.063 -16.238 -3.046 1.00 90.38 568 HIS A C 1
ATOM 4478 O O . HIS A 1 568 ? 15.484 -15.668 -2.036 1.00 90.38 568 HIS A O 1
ATOM 4484 N N . HIS A 1 569 ? 13.871 -15.917 -3.562 1.00 91.06 569 HIS A N 1
ATOM 4485 C CA . HIS A 1 569 ? 13.100 -14.758 -3.079 1.00 91.06 569 HIS A CA 1
ATOM 4486 C C . HIS A 1 569 ? 12.358 -14.980 -1.748 1.00 91.06 569 HIS A C 1
ATOM 4488 O O . HIS A 1 569 ? 12.042 -14.007 -1.069 1.00 91.06 569 HIS A O 1
ATOM 4494 N N . PHE A 1 570 ? 12.092 -16.227 -1.350 1.00 90.81 570 PHE A N 1
ATOM 4495 C CA . PHE A 1 570 ? 11.319 -16.579 -0.150 1.00 90.81 570 PHE A CA 1
ATOM 4496 C C . PHE A 1 570 ? 12.158 -17.304 0.923 1.00 90.81 570 PHE A C 1
ATOM 4498 O O . PHE A 1 570 ? 11.586 -17.893 1.838 1.00 90.81 570 PHE A O 1
ATOM 4505 N N . HIS A 1 571 ? 13.496 -17.268 0.852 1.00 76.94 571 HIS A N 1
ATOM 4506 C CA . HIS A 1 571 ? 14.411 -18.067 1.694 1.00 76.94 571 HIS A CA 1
ATOM 4507 C C . HIS A 1 571 ? 14.241 -17.926 3.227 1.00 76.94 571 HIS A C 1
ATOM 4509 O O . HIS A 1 571 ? 14.785 -18.735 3.977 1.00 76.94 571 HIS A O 1
ATOM 4515 N N . GLN A 1 572 ? 13.507 -16.914 3.702 1.00 79.25 572 GLN A N 1
ATOM 4516 C CA . GLN A 1 572 ? 13.194 -16.661 5.119 1.00 79.25 572 GLN A CA 1
ATOM 4517 C C . GLN A 1 572 ? 11.688 -16.451 5.388 1.00 79.25 572 GLN A C 1
ATOM 4519 O O . GLN A 1 572 ? 11.309 -16.055 6.488 1.00 79.25 572 GLN A O 1
ATOM 4524 N N . ALA A 1 573 ? 10.821 -16.702 4.402 1.00 85.50 573 ALA A N 1
ATOM 4525 C CA . ALA A 1 573 ? 9.376 -16.547 4.544 1.00 85.50 573 ALA A CA 1
ATOM 4526 C C . ALA A 1 573 ? 8.737 -17.793 5.183 1.00 85.50 573 ALA A C 1
ATOM 4528 O O . ALA A 1 573 ? 9.075 -18.924 4.831 1.00 85.50 573 ALA A O 1
ATOM 4529 N N . ALA A 1 574 ? 7.779 -17.587 6.087 1.00 86.81 574 ALA A N 1
ATOM 4530 C CA . ALA A 1 574 ? 7.018 -18.651 6.739 1.00 86.81 574 ALA A CA 1
ATOM 4531 C C . ALA A 1 574 ? 5.515 -18.370 6.637 1.00 86.81 574 ALA A C 1
ATOM 4533 O O . ALA A 1 574 ? 5.074 -17.236 6.819 1.00 86.81 574 ALA A O 1
ATOM 4534 N N . TYR A 1 575 ? 4.736 -19.416 6.362 1.00 92.88 575 TYR A N 1
ATOM 4535 C CA . TYR A 1 575 ? 3.306 -19.326 6.080 1.00 92.88 575 TYR A CA 1
ATOM 4536 C C . TYR A 1 575 ? 2.564 -20.468 6.759 1.00 92.88 575 TYR A C 1
ATOM 4538 O O . TYR A 1 575 ? 3.051 -21.598 6.767 1.00 92.88 575 TYR A O 1
ATOM 4546 N N . LEU A 1 576 ? 1.386 -20.174 7.301 1.00 90.44 576 LEU A N 1
ATOM 4547 C CA . LEU A 1 576 ? 0.585 -21.112 8.081 1.00 90.44 576 LEU A CA 1
ATOM 4548 C C . LEU A 1 576 ? -0.753 -21.372 7.389 1.00 90.44 576 LEU A C 1
ATOM 4550 O O . LEU A 1 576 ? -1.403 -20.439 6.914 1.00 90.44 576 LEU A O 1
ATOM 4554 N N . ASP A 1 577 ? -1.166 -22.634 7.345 1.00 87.62 577 ASP A N 1
ATOM 4555 C CA . ASP A 1 577 ? -2.459 -23.052 6.806 1.00 87.62 577 ASP A CA 1
ATOM 4556 C C . ASP A 1 577 ? -3.596 -22.920 7.852 1.00 87.62 577 ASP A C 1
ATOM 4558 O O . ASP A 1 577 ? -3.437 -22.317 8.916 1.00 87.62 577 ASP A O 1
ATOM 4562 N N . ARG A 1 578 ? -4.786 -23.480 7.580 1.00 82.25 578 ARG A N 1
ATOM 4563 C CA . ARG A 1 578 ? -5.903 -23.443 8.540 1.00 82.25 578 ARG A CA 1
ATOM 4564 C C . ARG A 1 578 ? -5.665 -24.290 9.798 1.00 82.25 578 ARG A C 1
ATOM 4566 O O . ARG A 1 578 ? -6.192 -23.896 10.841 1.00 82.25 578 ARG A O 1
ATOM 4573 N N . ALA A 1 579 ? -4.906 -25.385 9.719 1.00 83.00 579 ALA A N 1
ATOM 4574 C CA . ALA A 1 579 ? -4.522 -26.206 10.870 1.00 83.00 579 ALA A CA 1
ATOM 4575 C C . ALA A 1 579 ? -3.386 -25.573 11.701 1.00 83.00 579 ALA A C 1
ATOM 4577 O O . ALA A 1 579 ? -3.321 -25.788 12.911 1.00 83.00 579 ALA A O 1
ATOM 4578 N N . GLY A 1 580 ? -2.550 -24.744 11.069 1.00 82.38 580 GLY A N 1
ATOM 4579 C CA . GLY A 1 580 ? -1.318 -24.196 11.642 1.00 82.38 580 GLY A CA 1
ATOM 4580 C C . GLY A 1 580 ? -0.055 -24.911 11.150 1.00 82.38 580 GLY A C 1
ATOM 4581 O O . GLY A 1 580 ? 1.019 -24.681 11.703 1.00 82.38 580 GLY A O 1
ATOM 4582 N N . ASP A 1 581 ? -0.172 -25.755 10.124 1.00 90.06 581 ASP A N 1
ATOM 4583 C CA . ASP A 1 581 ? 0.952 -26.413 9.465 1.00 90.06 581 ASP A CA 1
ATOM 4584 C C . ASP A 1 581 ? 1.649 -25.462 8.477 1.00 90.06 581 ASP A C 1
ATOM 4586 O O . ASP A 1 581 ? 1.049 -24.528 7.933 1.00 90.06 581 ASP A O 1
ATOM 4590 N N . LEU A 1 582 ? 2.943 -25.699 8.240 1.00 93.12 582 LEU A N 1
ATOM 4591 C CA . LEU A 1 582 ? 3.765 -24.868 7.358 1.00 93.12 582 LEU A CA 1
ATOM 4592 C C . LEU A 1 582 ? 3.441 -25.115 5.876 1.00 93.12 582 LEU A C 1
ATOM 4594 O O . LEU A 1 582 ? 3.723 -26.186 5.334 1.00 93.12 582 LEU A O 1
ATOM 4598 N N . ILE A 1 583 ? 2.937 -24.087 5.192 1.00 94.56 583 ILE A N 1
ATOM 4599 C CA . ILE A 1 583 ? 2.800 -24.085 3.729 1.00 94.56 583 ILE A CA 1
ATOM 4600 C C . ILE A 1 583 ? 4.189 -23.864 3.113 1.00 94.56 583 ILE A C 1
ATOM 4602 O O . ILE A 1 583 ? 4.884 -22.907 3.465 1.00 94.56 583 ILE A O 1
ATOM 4606 N N . LYS A 1 584 ? 4.600 -24.707 2.153 1.00 93.75 584 LYS A N 1
ATOM 4607 C CA . LYS A 1 584 ? 5.854 -24.476 1.416 1.00 93.75 584 LYS A CA 1
ATOM 4608 C C . LYS A 1 584 ? 5.729 -23.193 0.582 1.00 93.75 584 LYS A C 1
ATOM 4610 O O . LYS A 1 584 ? 4.743 -23.066 -0.147 1.00 93.75 584 LYS A O 1
ATOM 4615 N N . PRO A 1 585 ? 6.730 -22.292 0.569 1.00 95.44 585 PRO A N 1
ATOM 4616 C CA . PRO A 1 585 ? 6.668 -21.077 -0.246 1.00 95.44 585 PRO A CA 1
ATOM 4617 C C . PRO A 1 585 ? 6.380 -21.327 -1.735 1.00 95.44 585 PRO A C 1
ATOM 4619 O O . PRO A 1 585 ? 5.697 -20.523 -2.364 1.00 95.44 585 PRO A O 1
ATOM 4622 N N . VAL A 1 586 ? 6.839 -22.455 -2.298 1.00 95.88 586 VAL A N 1
ATOM 4623 C CA . VAL A 1 586 ? 6.604 -22.807 -3.713 1.00 95.88 586 VAL A CA 1
ATOM 4624 C C . VAL A 1 586 ? 5.148 -23.183 -3.997 1.00 95.88 586 VAL A C 1
ATOM 4626 O O . VAL A 1 586 ? 4.600 -22.769 -5.018 1.00 95.88 586 VAL A O 1
ATOM 4629 N N . ASP A 1 587 ? 4.487 -23.861 -3.055 1.00 95.69 587 ASP A N 1
ATOM 4630 C CA . ASP A 1 587 ? 3.063 -24.197 -3.145 1.00 95.69 587 ASP A CA 1
ATOM 4631 C C . ASP A 1 587 ? 2.203 -22.924 -2.993 1.00 95.69 587 ASP A C 1
ATOM 4633 O O . ASP A 1 587 ? 1.214 -22.739 -3.705 1.00 95.69 587 ASP A O 1
ATOM 4637 N N . LEU A 1 588 ? 2.625 -21.986 -2.131 1.00 96.06 588 LEU A N 1
ATOM 4638 C CA . LEU A 1 588 ? 1.966 -20.686 -1.975 1.00 96.06 588 LEU A CA 1
ATOM 4639 C C . LEU A 1 588 ? 2.124 -19.783 -3.209 1.00 96.06 588 LEU A C 1
ATOM 4641 O O . LEU A 1 588 ? 1.158 -19.143 -3.628 1.00 96.06 588 LEU A O 1
ATOM 4645 N N . TYR A 1 589 ? 3.322 -19.730 -3.796 1.00 97.56 589 TYR A N 1
ATOM 4646 C CA . TYR A 1 589 ? 3.567 -18.995 -5.037 1.00 97.56 589 TYR A CA 1
ATOM 4647 C C . TYR A 1 589 ? 2.718 -19.560 -6.181 1.00 97.56 589 TYR A C 1
ATOM 4649 O O . TYR A 1 589 ? 2.060 -18.808 -6.896 1.00 97.56 589 TYR A O 1
ATOM 4657 N N . GLN A 1 590 ? 2.648 -20.886 -6.302 1.00 97.75 590 GLN A N 1
ATOM 4658 C CA . GLN A 1 590 ? 1.811 -21.557 -7.293 1.00 97.75 590 GLN A CA 1
ATOM 4659 C C . GLN A 1 590 ? 0.314 -21.255 -7.093 1.00 97.75 590 GLN A C 1
ATOM 4661 O O . GLN A 1 590 ? -0.378 -20.918 -8.053 1.00 97.75 590 GLN A O 1
ATOM 4666 N N . SER A 1 591 ? -0.163 -21.271 -5.843 1.00 97.44 591 SER A N 1
ATOM 4667 C CA . SER A 1 591 ? -1.515 -20.834 -5.462 1.00 97.44 591 SER A CA 1
ATOM 4668 C C . SER A 1 591 ? -1.802 -19.376 -5.859 1.00 97.44 591 SER A C 1
ATOM 4670 O O . SER A 1 591 ? -2.928 -19.042 -6.233 1.00 97.44 591 SER A O 1
ATOM 4672 N N . LEU A 1 592 ? -0.796 -18.493 -5.811 1.00 98.12 592 LEU A N 1
ATOM 4673 C CA . LEU A 1 592 ? -0.918 -17.097 -6.245 1.00 98.12 592 LEU A CA 1
ATOM 4674 C C . LEU A 1 592 ? -0.966 -16.963 -7.779 1.00 98.12 592 LEU A C 1
ATOM 4676 O O . LEU A 1 592 ? -1.764 -16.177 -8.287 1.00 98.12 592 LEU A O 1
ATOM 4680 N N . VAL A 1 593 ? -0.189 -17.758 -8.525 1.00 98.19 593 VAL A N 1
ATOM 4681 C CA . VAL A 1 593 ? -0.295 -17.828 -9.997 1.00 98.19 593 VAL A CA 1
ATOM 4682 C C . VAL A 1 593 ? -1.697 -18.296 -10.405 1.00 98.19 593 VAL A C 1
ATOM 4684 O O . VAL A 1 593 ? -2.349 -17.649 -11.218 1.00 98.19 593 VAL A O 1
ATOM 4687 N N . GLU A 1 594 ? -2.210 -19.363 -9.788 1.00 97.94 594 GLU A N 1
ATOM 4688 C CA . GLU A 1 594 ? -3.542 -19.929 -10.081 1.00 97.94 594 GLU A CA 1
ATOM 4689 C C . GLU A 1 594 ? -4.691 -19.008 -9.657 1.00 97.94 594 GLU A C 1
ATOM 4691 O O . GLU A 1 594 ? -5.779 -19.033 -10.234 1.00 97.94 594 GLU A O 1
ATOM 4696 N N . HIS A 1 595 ? -4.462 -18.159 -8.656 1.00 97.75 595 HIS A N 1
ATOM 4697 C CA . HIS A 1 595 ? -5.350 -17.051 -8.307 1.00 97.75 595 HIS A CA 1
ATOM 4698 C C . HIS A 1 595 ? -5.363 -15.973 -9.397 1.00 97.75 595 HIS A C 1
ATOM 4700 O O . HIS A 1 595 ? -6.437 -15.582 -9.858 1.00 97.75 595 HIS A O 1
ATOM 4706 N N . PHE A 1 596 ? -4.198 -15.538 -9.882 1.00 97.94 596 PHE A N 1
ATOM 4707 C CA . PHE A 1 596 ? -4.137 -14.545 -10.956 1.00 97.94 596 PHE A CA 1
ATOM 4708 C C . PHE A 1 596 ? -4.614 -15.064 -12.312 1.00 97.94 596 PHE A C 1
ATOM 4710 O O . PHE A 1 596 ? -5.143 -14.272 -13.083 1.00 97.94 596 PHE A O 1
ATOM 4717 N N . GLU A 1 597 ? -4.522 -16.363 -12.599 1.00 96.44 597 GLU A N 1
ATOM 4718 C CA . GLU A 1 597 ? -5.124 -16.953 -13.803 1.00 96.44 597 GLU A CA 1
ATOM 4719 C C . GLU A 1 597 ? -6.654 -16.849 -13.782 1.00 96.44 597 GLU A C 1
ATOM 4721 O O . GLU A 1 597 ? -7.239 -16.320 -14.726 1.00 96.44 597 GLU A O 1
ATOM 4726 N N . ARG A 1 598 ? -7.298 -17.240 -12.670 1.00 95.75 598 ARG A N 1
ATOM 4727 C CA . ARG A 1 598 ? -8.747 -17.047 -12.464 1.00 95.75 598 ARG A CA 1
ATOM 4728 C C . ARG A 1 598 ? -9.145 -15.575 -12.630 1.00 95.75 598 ARG A C 1
ATOM 4730 O O . ARG A 1 598 ? -10.133 -15.266 -13.295 1.00 95.75 598 ARG A O 1
ATOM 4737 N N . TRP A 1 599 ? -8.348 -14.655 -12.085 1.00 95.94 599 TRP A N 1
ATOM 4738 C CA . TRP A 1 599 ? -8.561 -13.214 -12.257 1.00 95.94 599 TRP A CA 1
ATOM 4739 C C . TRP A 1 599 ? -8.275 -12.703 -13.677 1.00 95.94 599 TRP A C 1
ATOM 4741 O O . TRP A 1 599 ? -8.917 -11.742 -14.097 1.00 95.94 599 TRP A O 1
ATOM 4751 N N . ALA A 1 600 ? -7.375 -13.323 -14.442 1.00 94.06 600 ALA A N 1
ATOM 4752 C CA . ALA A 1 600 ? -7.105 -12.977 -15.839 1.00 94.06 600 ALA A CA 1
ATOM 4753 C C . ALA A 1 600 ? -8.240 -13.409 -16.782 1.00 94.06 600 ALA A C 1
ATOM 4755 O O . ALA A 1 600 ? -8.470 -12.750 -17.800 1.00 94.06 600 ALA A O 1
ATOM 4756 N N . ASP A 1 601 ? -8.966 -14.478 -16.442 1.00 90.50 601 ASP A N 1
ATOM 4757 C CA . ASP A 1 601 ? -10.177 -14.897 -17.154 1.00 90.50 601 ASP A CA 1
ATOM 4758 C C . ASP A 1 601 ? -11.422 -14.081 -16.783 1.00 90.50 601 ASP A C 1
ATOM 4760 O O . ASP A 1 601 ? -12.219 -13.771 -17.667 1.00 90.50 601 ASP A O 1
ATOM 4764 N N . ALA A 1 602 ? -11.543 -13.635 -15.531 1.00 89.31 602 ALA A N 1
ATOM 4765 C CA . ALA A 1 602 ? -12.616 -12.732 -15.104 1.00 89.31 602 ALA A CA 1
ATOM 4766 C C . ALA A 1 602 ? -12.424 -11.260 -15.532 1.00 89.31 602 ALA A C 1
ATOM 4768 O O . ALA A 1 602 ? -13.400 -10.537 -15.728 1.00 89.31 602 ALA A O 1
ATOM 4769 N N . SER A 1 603 ? -11.177 -10.788 -15.669 1.00 86.62 603 SER A N 1
ATOM 4770 C CA . SER A 1 603 ? -10.881 -9.373 -15.938 1.00 86.62 603 SER A CA 1
ATOM 4771 C C . SER A 1 603 ? -11.341 -8.922 -17.328 1.00 86.62 603 SER A C 1
ATOM 4773 O O . SER A 1 603 ? -10.789 -9.333 -18.350 1.00 86.62 603 SER A O 1
ATOM 4775 N N . GLY A 1 604 ? -12.301 -7.992 -17.355 1.00 82.25 604 GLY A N 1
ATOM 4776 C CA . GLY A 1 604 ? -12.795 -7.352 -18.572 1.00 82.25 604 GLY A CA 1
ATOM 4777 C C . GLY A 1 604 ? -11.773 -6.483 -19.319 1.00 82.25 604 GLY A C 1
ATOM 4778 O O . GLY A 1 604 ? -10.621 -6.318 -18.913 1.00 82.25 604 GLY A O 1
ATOM 4779 N N . GLN A 1 605 ? -12.209 -5.848 -20.415 1.00 87.62 605 GLN A N 1
ATOM 4780 C CA . GLN A 1 605 ? -11.338 -5.059 -21.309 1.00 87.62 605 GLN A CA 1
ATOM 4781 C C . GLN A 1 605 ? -10.657 -3.865 -20.610 1.00 87.62 605 GLN A C 1
ATOM 4783 O O . GLN A 1 605 ? -9.637 -3.341 -21.073 1.00 87.62 605 GLN A O 1
ATOM 4788 N N . HIS A 1 606 ? -11.223 -3.417 -19.488 1.00 91.88 606 HIS A N 1
ATOM 4789 C CA . HIS A 1 606 ? -10.694 -2.335 -18.667 1.00 91.88 606 HIS A CA 1
ATOM 4790 C C . HIS A 1 606 ? -9.597 -2.806 -17.700 1.00 91.88 606 HIS A C 1
ATOM 4792 O O . HIS A 1 606 ? -8.787 -1.980 -17.286 1.00 91.88 606 HIS A O 1
ATOM 4798 N N . GLY A 1 607 ? -9.496 -4.110 -17.429 1.00 93.19 607 GLY A N 1
ATOM 4799 C CA . GLY A 1 607 ? -8.508 -4.703 -16.532 1.00 93.19 607 GLY A CA 1
ATOM 4800 C C . GLY A 1 607 ? -8.845 -4.546 -15.051 1.00 93.19 607 GLY A C 1
ATOM 4801 O O . GLY A 1 607 ? -10.010 -4.444 -14.659 1.00 93.19 607 GLY A O 1
ATOM 4802 N N . LEU A 1 608 ? -7.788 -4.533 -14.243 1.00 93.94 608 LEU A N 1
ATOM 4803 C CA . LEU A 1 608 ? -7.834 -4.618 -12.790 1.00 93.94 608 LEU A CA 1
ATOM 4804 C C . LEU A 1 608 ? -6.851 -3.604 -12.177 1.00 93.94 608 LEU A C 1
ATOM 4806 O O . LEU A 1 608 ? -5.656 -3.633 -12.474 1.00 93.94 608 LEU A O 1
ATOM 4810 N N . CYS A 1 609 ? -7.339 -2.703 -11.323 1.00 94.06 609 CYS A N 1
ATOM 4811 C CA . CYS A 1 609 ? -6.492 -1.824 -10.512 1.00 94.06 609 CYS A CA 1
ATOM 4812 C C . CYS A 1 609 ? -6.263 -2.452 -9.135 1.00 94.06 609 CYS A C 1
ATOM 4814 O O . CYS A 1 609 ? -7.218 -2.722 -8.407 1.00 94.06 609 CYS A O 1
ATOM 4816 N N . ILE A 1 610 ? -4.999 -2.643 -8.770 1.00 94.06 610 ILE A N 1
ATOM 4817 C CA . ILE A 1 610 ? -4.587 -3.284 -7.523 1.00 94.06 610 ILE A CA 1
ATOM 4818 C C . ILE A 1 610 ? -3.787 -2.288 -6.687 1.00 94.06 610 ILE A C 1
ATOM 4820 O O . ILE A 1 610 ? -2.848 -1.680 -7.197 1.00 94.06 610 ILE A O 1
ATOM 4824 N N . LEU A 1 611 ? -4.123 -2.164 -5.406 1.00 91.75 611 LEU A N 1
ATOM 4825 C CA . LEU A 1 611 ? -3.277 -1.580 -4.365 1.00 91.75 611 LEU A CA 1
ATOM 4826 C C . LEU A 1 611 ? -2.988 -2.689 -3.345 1.00 91.75 611 LEU A C 1
ATOM 4828 O O . LEU A 1 611 ? -3.937 -3.232 -2.794 1.00 91.75 611 LEU A O 1
ATOM 4832 N N . GLU A 1 612 ? -1.732 -3.075 -3.116 1.00 94.06 612 GLU A N 1
ATOM 4833 C CA . GLU A 1 612 ? -1.427 -4.299 -2.355 1.00 94.06 612 GLU A CA 1
ATOM 4834 C C . GLU A 1 612 ? -0.141 -4.216 -1.521 1.00 94.06 612 GLU A C 1
ATOM 4836 O O . GLU A 1 612 ? 0.831 -3.585 -1.936 1.00 94.06 612 GLU A O 1
ATOM 4841 N N . ALA A 1 613 ? -0.145 -4.864 -0.352 1.00 91.38 613 ALA A N 1
ATOM 4842 C CA . ALA A 1 613 ? 0.973 -4.958 0.584 1.00 91.38 613 ALA A CA 1
ATOM 4843 C C . ALA A 1 613 ? 1.892 -6.154 0.275 1.00 91.38 613 ALA A C 1
ATOM 4845 O O . ALA A 1 613 ? 1.455 -7.195 -0.212 1.00 91.38 613 ALA A O 1
ATOM 4846 N N . MET A 1 614 ? 3.181 -5.994 0.577 1.00 93.19 614 MET A N 1
ATOM 4847 C CA . MET A 1 614 ? 4.261 -6.890 0.155 1.00 93.19 614 MET A CA 1
ATOM 4848 C C . MET A 1 614 ? 5.154 -7.283 1.330 1.00 93.19 614 MET A C 1
ATOM 4850 O O . MET A 1 614 ? 5.374 -6.485 2.241 1.00 93.19 614 MET A O 1
ATOM 4854 N N . LEU A 1 615 ? 5.695 -8.500 1.269 1.00 93.12 615 LEU A N 1
ATOM 4855 C CA . LEU A 1 615 ? 6.710 -9.001 2.196 1.00 93.12 615 LEU A CA 1
ATOM 4856 C C . LEU A 1 615 ? 8.047 -8.292 1.938 1.00 93.12 615 LEU A C 1
ATOM 4858 O O . LEU A 1 615 ? 8.429 -8.113 0.778 1.00 93.12 615 LEU A O 1
ATOM 4862 N N . LEU A 1 616 ? 8.788 -7.963 2.998 1.00 88.62 616 LEU A N 1
ATOM 4863 C CA . LEU A 1 616 ? 10.190 -7.548 2.890 1.00 88.62 616 LEU A CA 1
ATOM 4864 C C . LEU A 1 616 ? 11.096 -8.651 3.452 1.00 88.62 616 LEU A C 1
ATOM 4866 O O . LEU A 1 616 ? 10.789 -9.244 4.482 1.00 88.62 616 LEU A O 1
ATOM 4870 N N . ASP A 1 617 ? 12.218 -8.936 2.788 1.00 85.69 617 ASP A N 1
ATOM 4871 C CA . ASP A 1 617 ? 13.193 -9.905 3.303 1.00 85.69 617 ASP A CA 1
ATOM 4872 C C . ASP A 1 617 ? 13.826 -9.430 4.631 1.00 85.69 617 ASP A C 1
ATOM 4874 O O . ASP A 1 617 ? 13.780 -8.242 4.976 1.00 85.69 617 ASP A O 1
ATOM 4878 N N . VAL A 1 618 ? 14.393 -10.351 5.422 1.00 85.50 618 VAL A N 1
ATOM 4879 C CA . VAL A 1 618 ? 14.969 -9.992 6.731 1.00 85.50 618 VAL A CA 1
ATOM 4880 C C . VAL A 1 618 ? 16.194 -9.072 6.595 1.00 85.50 618 VAL A C 1
ATOM 4882 O O . VAL A 1 618 ? 16.260 -8.108 7.360 1.00 85.50 618 VAL A O 1
ATOM 4885 N N . PRO A 1 619 ? 17.133 -9.267 5.639 1.00 85.44 619 PRO A N 1
ATOM 4886 C CA . PRO A 1 619 ? 18.237 -8.334 5.413 1.00 85.44 619 PRO A CA 1
ATOM 4887 C C . PRO A 1 619 ? 17.786 -6.882 5.222 1.00 85.44 619 PRO A C 1
ATOM 4889 O O . PRO A 1 619 ? 18.300 -5.995 5.902 1.00 85.44 619 PRO A O 1
ATOM 4892 N N . ASN A 1 620 ? 16.797 -6.625 4.363 1.00 84.81 620 ASN A N 1
ATOM 4893 C CA . ASN A 1 620 ? 16.276 -5.282 4.125 1.00 84.81 620 ASN A CA 1
ATOM 4894 C C . ASN A 1 620 ? 15.384 -4.794 5.280 1.00 84.81 620 ASN A C 1
ATOM 4896 O O . ASN A 1 620 ? 15.469 -3.626 5.657 1.00 84.81 620 ASN A O 1
ATOM 4900 N N . THR A 1 621 ? 14.620 -5.677 5.930 1.00 84.94 621 THR A N 1
ATOM 4901 C CA . THR A 1 621 ? 13.871 -5.347 7.159 1.00 84.94 621 THR A CA 1
ATOM 4902 C C . THR A 1 621 ? 14.790 -4.855 8.279 1.00 84.94 621 THR A C 1
ATOM 4904 O O . THR A 1 621 ? 14.441 -3.897 8.966 1.00 84.94 621 THR A O 1
ATOM 4907 N N . VAL A 1 622 ? 15.971 -5.464 8.444 1.00 83.00 622 VAL A N 1
ATOM 4908 C CA . VAL A 1 622 ? 16.998 -5.053 9.418 1.00 83.00 622 VAL A CA 1
ATOM 4909 C C . VAL A 1 622 ? 17.748 -3.800 8.952 1.00 83.00 622 VAL A C 1
ATOM 4911 O O . VAL A 1 622 ? 17.960 -2.890 9.750 1.00 83.00 622 VAL A O 1
ATOM 4914 N N . LYS A 1 623 ? 18.114 -3.710 7.667 1.00 82.62 623 LYS A N 1
ATOM 4915 C CA . LYS A 1 623 ? 18.798 -2.548 7.063 1.00 82.62 623 LYS A CA 1
ATOM 4916 C C . LYS A 1 623 ? 18.016 -1.243 7.240 1.00 82.62 623 LYS A C 1
ATOM 4918 O O . LYS A 1 623 ? 18.625 -0.209 7.489 1.00 82.62 623 LYS A O 1
ATOM 4923 N N . TYR A 1 624 ? 16.689 -1.306 7.132 1.00 77.06 624 TYR A N 1
ATOM 4924 C CA . TYR A 1 624 ? 15.785 -0.156 7.205 1.00 77.06 624 TYR A CA 1
ATOM 4925 C C . TYR A 1 624 ? 14.947 -0.127 8.499 1.00 77.06 624 TYR A C 1
ATOM 4927 O O . TYR A 1 624 ? 13.864 0.453 8.494 1.00 77.06 624 TYR A O 1
ATOM 4935 N N . PHE A 1 625 ? 15.363 -0.805 9.579 1.00 76.00 625 PHE A N 1
ATOM 4936 C CA . PHE A 1 625 ? 14.492 -1.171 10.716 1.00 76.00 625 PHE A CA 1
ATOM 4937 C C . PHE A 1 625 ? 13.681 -0.014 11.330 1.00 76.00 625 PHE A C 1
ATOM 4939 O O . PHE A 1 625 ? 12.483 -0.168 11.550 1.00 76.00 625 PHE A O 1
ATOM 4946 N N . ASP A 1 626 ? 14.296 1.152 11.545 1.00 69.69 626 ASP A N 1
ATOM 4947 C CA . ASP A 1 626 ? 13.623 2.337 12.111 1.00 69.69 626 ASP A CA 1
ATOM 4948 C C . ASP A 1 626 ? 12.740 3.097 11.094 1.00 69.69 626 ASP A C 1
ATOM 4950 O O . ASP A 1 626 ? 11.981 3.995 11.460 1.00 69.69 626 ASP A O 1
ATOM 4954 N N . GLU A 1 627 ? 12.833 2.746 9.809 1.00 69.44 627 GLU A N 1
ATOM 4955 C CA . GLU A 1 627 ? 12.177 3.415 8.679 1.00 69.44 627 GLU A CA 1
ATOM 4956 C C . GLU A 1 627 ? 11.011 2.598 8.088 1.00 69.44 627 GLU A C 1
ATOM 4958 O O . GLU A 1 627 ? 10.308 3.085 7.200 1.00 69.44 627 GLU A O 1
ATOM 4963 N N . ASN A 1 628 ? 10.791 1.360 8.554 1.00 74.06 628 ASN A N 1
ATOM 4964 C CA . ASN A 1 628 ? 9.808 0.432 7.988 1.00 74.06 628 ASN A CA 1
ATOM 4965 C C . ASN A 1 628 ? 8.998 -0.334 9.059 1.00 74.06 628 ASN A C 1
ATOM 4967 O O . ASN A 1 628 ? 9.377 -0.413 10.222 1.00 74.06 628 ASN A O 1
ATOM 4971 N N . VAL A 1 629 ? 7.863 -0.922 8.657 1.00 73.50 629 VAL A N 1
ATOM 4972 C CA . VAL A 1 629 ? 6.935 -1.648 9.558 1.00 73.50 629 VAL A CA 1
ATOM 4973 C C . VAL A 1 629 ? 7.018 -3.180 9.461 1.00 73.50 629 VAL A C 1
ATOM 4975 O O . VAL A 1 629 ? 6.338 -3.883 10.208 1.00 73.50 629 VAL A O 1
ATOM 4978 N N . SER A 1 630 ? 7.852 -3.715 8.564 1.00 80.06 630 SER A N 1
ATOM 4979 C CA . SER A 1 630 ? 7.876 -5.139 8.177 1.00 80.06 630 SER A CA 1
ATOM 4980 C C . SER A 1 630 ? 8.051 -6.074 9.366 1.00 80.06 630 SER A C 1
ATOM 4982 O O . SER A 1 630 ? 7.345 -7.070 9.464 1.00 80.06 630 SER A O 1
ATOM 4984 N N . PHE A 1 631 ? 8.939 -5.728 10.306 1.00 79.75 631 PHE A N 1
ATOM 4985 C CA . PHE A 1 631 ? 9.276 -6.594 11.438 1.00 79.75 631 PHE A CA 1
ATOM 4986 C C . PHE A 1 631 ? 8.056 -7.033 12.262 1.00 79.75 631 PHE A C 1
ATOM 4988 O O . PHE A 1 631 ? 8.006 -8.175 12.701 1.00 79.75 631 PHE A O 1
ATOM 4995 N N . HIS A 1 632 ? 7.070 -6.155 12.469 1.00 78.31 632 HIS A N 1
ATOM 4996 C CA . HIS A 1 632 ? 5.837 -6.524 13.171 1.00 78.31 632 HIS A CA 1
ATOM 4997 C C . HIS A 1 632 ? 4.711 -6.895 12.202 1.00 78.31 632 HIS A C 1
ATOM 4999 O O . HIS A 1 632 ? 4.016 -7.876 12.449 1.00 78.31 632 HIS A O 1
ATOM 5005 N N . PHE A 1 633 ? 4.561 -6.171 11.088 1.00 81.19 633 PHE A N 1
ATOM 5006 C CA . PHE A 1 633 ? 3.478 -6.397 10.126 1.00 81.19 633 PHE A CA 1
ATOM 5007 C C . PHE A 1 633 ? 3.548 -7.785 9.471 1.00 81.19 633 PHE A C 1
ATOM 5009 O O . PHE A 1 633 ? 2.529 -8.458 9.350 1.00 81.19 633 PHE A O 1
ATOM 5016 N N . ASP A 1 634 ? 4.742 -8.250 9.096 1.00 86.31 634 ASP A N 1
ATOM 5017 C CA . ASP A 1 634 ? 4.907 -9.523 8.379 1.00 86.31 634 ASP A CA 1
ATOM 5018 C C . ASP A 1 634 ? 4.750 -10.719 9.327 1.00 86.31 634 ASP A C 1
ATOM 5020 O O . ASP A 1 634 ? 4.196 -11.751 8.949 1.00 86.31 634 ASP A O 1
ATOM 5024 N N . ILE A 1 635 ? 5.158 -10.548 10.588 1.00 82.31 635 ILE A N 1
ATOM 5025 C CA . ILE A 1 635 ? 4.940 -11.521 11.663 1.00 82.31 635 ILE A CA 1
ATOM 5026 C C . ILE A 1 635 ? 3.447 -11.599 12.029 1.00 82.31 635 ILE A C 1
ATOM 5028 O O . ILE A 1 635 ? 2.908 -12.698 12.171 1.00 82.31 635 ILE A O 1
ATOM 5032 N N . GLU A 1 636 ? 2.751 -10.461 12.140 1.00 81.38 636 GLU A N 1
ATOM 5033 C CA . GLU A 1 636 ? 1.301 -10.421 12.380 1.00 81.38 636 GLU A CA 1
ATOM 5034 C C . GLU A 1 636 ? 0.525 -11.057 11.218 1.00 81.38 636 GLU A C 1
ATOM 5036 O O . GLU A 1 636 ? -0.365 -11.880 11.451 1.00 81.38 636 GLU A O 1
ATOM 5041 N N . ALA A 1 637 ? 0.891 -10.750 9.970 1.00 84.31 637 ALA A N 1
ATOM 5042 C CA . ALA A 1 637 ? 0.312 -11.357 8.776 1.00 84.31 637 ALA A CA 1
ATOM 5043 C C . ALA A 1 637 ? 0.497 -12.886 8.767 1.00 84.31 637 ALA A C 1
ATOM 5045 O O . ALA A 1 637 ? -0.484 -13.619 8.627 1.00 84.31 637 ALA A O 1
ATOM 5046 N N . ALA A 1 638 ? 1.715 -13.383 9.009 1.00 84.81 638 ALA A N 1
ATOM 5047 C CA . ALA A 1 638 ? 1.987 -14.819 9.056 1.00 84.81 638 ALA A CA 1
ATOM 5048 C C . ALA A 1 638 ? 1.179 -15.535 10.158 1.00 84.81 638 ALA A C 1
ATOM 5050 O O . ALA A 1 638 ? 0.524 -16.543 9.883 1.00 84.81 638 ALA A O 1
ATOM 5051 N N . PHE A 1 639 ? 1.143 -14.998 11.387 1.00 83.88 639 PHE A N 1
ATOM 5052 C CA . PHE A 1 639 ? 0.371 -15.593 12.490 1.00 83.88 639 PHE A CA 1
ATOM 5053 C C . PHE A 1 639 ? -1.150 -15.510 12.298 1.00 83.88 639 PHE A C 1
ATOM 5055 O O . PHE A 1 639 ? -1.875 -16.410 12.725 1.00 83.88 639 PHE A O 1
ATOM 5062 N N . SER A 1 640 ? -1.654 -14.463 11.643 1.00 82.62 640 SER A N 1
ATOM 5063 C CA . SER A 1 640 ? -3.082 -14.341 11.310 1.00 82.62 640 SER A CA 1
ATOM 5064 C C . SER A 1 640 ? -3.503 -15.174 10.089 1.00 82.62 640 SER A C 1
ATOM 5066 O O . SER A 1 640 ? -4.707 -15.316 9.858 1.00 82.62 640 SER A O 1
ATOM 5068 N N . ARG A 1 641 ? -2.544 -15.824 9.405 1.00 87.88 641 ARG A N 1
ATOM 5069 C CA . ARG A 1 641 ? -2.703 -16.652 8.189 1.00 87.88 641 ARG A CA 1
ATOM 5070 C C . ARG A 1 641 ? -3.070 -15.836 6.950 1.00 87.88 641 ARG A C 1
ATOM 5072 O O . ARG A 1 641 ? -3.991 -16.181 6.212 1.00 87.88 641 ARG A O 1
ATOM 5079 N N . GLN A 1 642 ? -2.317 -14.758 6.755 1.00 90.06 642 GLN A N 1
ATOM 5080 C CA . GLN A 1 642 ? -2.282 -13.931 5.554 1.00 90.06 642 GLN A CA 1
ATOM 5081 C C . GLN A 1 642 ? -0.982 -14.186 4.768 1.00 90.06 642 GLN A C 1
ATOM 5083 O O . GLN A 1 642 ? 0.039 -14.598 5.320 1.00 90.06 642 GLN A O 1
ATOM 5088 N N . TYR A 1 643 ? -1.017 -13.929 3.463 1.00 95.06 643 TYR A N 1
ATOM 5089 C CA . TYR A 1 643 ? -0.065 -14.460 2.484 1.00 95.06 643 TYR A CA 1
ATOM 5090 C C . TYR A 1 643 ? 0.685 -13.351 1.738 1.00 95.06 643 TYR A C 1
ATOM 5092 O O . TYR A 1 643 ? 0.614 -13.250 0.512 1.00 95.06 643 TYR A O 1
ATOM 5100 N N . LEU A 1 644 ? 1.399 -12.503 2.486 1.00 94.94 644 LEU A N 1
ATOM 5101 C CA . LEU A 1 644 ? 2.312 -11.506 1.916 1.00 94.94 644 LEU A CA 1
ATOM 5102 C C . LEU A 1 644 ? 3.434 -12.202 1.136 1.00 94.94 644 LEU A C 1
ATOM 5104 O O . LEU A 1 644 ? 4.045 -13.152 1.628 1.00 94.94 644 LEU A O 1
ATOM 5108 N N . VAL A 1 645 ? 3.753 -11.708 -0.057 1.00 96.00 645 VAL A N 1
ATOM 5109 C CA . VAL A 1 645 ? 4.834 -12.250 -0.898 1.00 96.00 645 VAL A CA 1
ATOM 5110 C C . VAL A 1 645 ? 5.834 -11.152 -1.279 1.00 96.00 645 VAL A C 1
ATOM 5112 O O . VAL A 1 645 ? 5.471 -9.973 -1.246 1.00 96.00 645 VAL A O 1
ATOM 5115 N N . PRO A 1 646 ? 7.083 -11.495 -1.647 1.00 95.19 646 PRO A N 1
ATOM 5116 C CA . PRO A 1 646 ? 8.039 -10.528 -2.175 1.00 95.19 646 PRO A CA 1
ATOM 5117 C C . PRO A 1 646 ? 7.483 -9.828 -3.427 1.00 95.19 646 PRO A C 1
ATOM 5119 O O . PRO A 1 646 ? 6.866 -10.486 -4.272 1.00 95.19 646 PRO A O 1
ATOM 5122 N N . PRO A 1 647 ? 7.733 -8.525 -3.626 1.00 94.25 647 PRO A N 1
ATOM 5123 C CA . PRO A 1 647 ? 7.094 -7.762 -4.699 1.00 94.25 647 PRO A CA 1
ATOM 5124 C C . PRO A 1 647 ? 7.572 -8.181 -6.102 1.00 94.25 647 PRO A C 1
ATOM 5126 O O . PRO A 1 647 ? 6.792 -8.149 -7.056 1.00 94.25 647 PRO A O 1
ATOM 5129 N N . VAL A 1 648 ? 8.817 -8.663 -6.223 1.00 94.31 648 VAL A N 1
ATOM 5130 C CA . VAL A 1 648 ? 9.354 -9.303 -7.443 1.00 94.31 648 VAL A CA 1
ATOM 5131 C C . VAL A 1 648 ? 8.527 -10.541 -7.808 1.00 94.31 648 VAL A C 1
ATOM 5133 O O . VAL A 1 648 ? 8.139 -10.716 -8.962 1.00 94.31 648 VAL A O 1
ATOM 5136 N N . ALA A 1 649 ? 8.204 -11.373 -6.813 1.00 96.44 649 ALA A N 1
ATOM 5137 C CA . ALA A 1 649 ? 7.395 -12.570 -6.995 1.00 96.44 649 ALA A CA 1
ATOM 5138 C C . ALA A 1 649 ? 5.933 -12.226 -7.320 1.00 96.44 649 ALA A C 1
ATOM 5140 O O . ALA A 1 649 ? 5.356 -12.836 -8.212 1.00 96.44 649 ALA A O 1
ATOM 5141 N N . TYR A 1 650 ? 5.350 -11.206 -6.683 1.00 97.31 650 TYR A N 1
ATOM 5142 C CA . TYR A 1 650 ? 4.002 -10.732 -7.020 1.00 97.31 650 TYR A CA 1
ATOM 5143 C C . TYR A 1 650 ? 3.898 -10.298 -8.495 1.00 97.31 650 TYR A C 1
ATOM 5145 O O . TYR A 1 650 ? 2.970 -10.688 -9.204 1.00 97.31 650 TYR A O 1
ATOM 5153 N N . CYS A 1 651 ? 4.885 -9.539 -8.986 1.00 96.12 651 CYS A N 1
ATOM 5154 C CA . CYS A 1 651 ? 4.940 -9.105 -10.385 1.00 96.12 651 CYS A CA 1
ATOM 5155 C C . CYS A 1 651 ? 5.170 -10.275 -11.361 1.00 96.12 651 CYS A C 1
ATOM 5157 O O . CYS A 1 651 ? 4.567 -10.296 -12.433 1.00 96.12 651 CYS A O 1
ATOM 5159 N N . MET A 1 652 ? 5.987 -11.269 -10.991 1.00 97.56 652 MET A N 1
ATOM 5160 C CA . MET A 1 652 ? 6.159 -12.487 -11.795 1.00 97.56 652 MET A CA 1
ATOM 5161 C C . MET A 1 652 ? 4.900 -13.360 -11.829 1.00 97.56 652 MET A C 1
ATOM 5163 O O . MET A 1 652 ? 4.536 -13.833 -12.901 1.00 97.56 652 MET A O 1
ATOM 5167 N N . ALA A 1 653 ? 4.179 -13.514 -10.716 1.00 98.25 653 ALA A N 1
ATOM 5168 C CA . ALA A 1 653 ? 2.955 -14.314 -10.678 1.00 98.25 653 ALA A CA 1
ATOM 5169 C C . ALA A 1 653 ? 1.850 -13.734 -11.584 1.00 98.25 653 ALA A C 1
ATOM 5171 O O . ALA A 1 653 ? 1.136 -14.483 -12.252 1.00 98.25 653 ALA A O 1
ATOM 5172 N N . LEU A 1 654 ? 1.757 -12.401 -11.668 1.00 97.50 654 LEU A N 1
ATOM 5173 C CA . LEU A 1 654 ? 0.918 -11.706 -12.649 1.00 97.50 654 LEU A CA 1
ATOM 5174 C C . LEU A 1 654 ? 1.365 -12.009 -14.091 1.00 97.50 654 LEU A C 1
ATOM 5176 O O . LEU A 1 654 ? 0.542 -12.413 -14.914 1.00 97.50 654 LEU A O 1
ATOM 5180 N N . ALA A 1 655 ? 2.660 -11.880 -14.392 1.00 96.81 655 ALA A N 1
ATOM 5181 C CA . ALA A 1 655 ? 3.207 -12.118 -15.729 1.00 96.81 655 ALA A CA 1
ATOM 5182 C C . ALA A 1 655 ? 3.052 -13.582 -16.202 1.00 96.81 655 ALA A C 1
ATOM 5184 O O . ALA A 1 655 ? 2.753 -13.824 -17.376 1.00 96.81 655 ALA A O 1
ATOM 5185 N N . GLU A 1 656 ? 3.178 -14.550 -15.288 1.00 97.19 656 GLU A N 1
ATOM 5186 C CA . GLU A 1 656 ? 2.936 -15.978 -15.537 1.00 97.19 656 GLU A CA 1
ATOM 5187 C C . GLU A 1 656 ? 1.450 -16.265 -15.812 1.00 97.19 656 GLU A C 1
ATOM 5189 O O . GLU A 1 656 ? 1.130 -17.075 -16.687 1.00 97.19 656 GLU A O 1
ATOM 5194 N N . ALA A 1 657 ? 0.534 -15.564 -15.134 1.00 96.75 657 ALA A N 1
ATOM 5195 C CA . ALA A 1 657 ? -0.907 -15.613 -15.398 1.00 96.75 657 ALA A CA 1
ATOM 5196 C C . ALA A 1 657 ? -1.332 -14.881 -16.689 1.00 96.75 657 ALA A C 1
ATOM 5198 O O . ALA A 1 657 ? -2.416 -15.133 -17.220 1.00 96.75 657 ALA A O 1
ATOM 5199 N N . GLY A 1 658 ? -0.480 -14.002 -17.225 1.00 95.38 658 GLY A N 1
ATOM 5200 C CA . GLY A 1 658 ? -0.758 -13.196 -18.418 1.00 95.38 658 GLY A CA 1
ATOM 5201 C C . GLY A 1 658 ? -1.310 -11.796 -18.119 1.00 95.38 658 GLY A C 1
ATOM 5202 O O . GLY A 1 658 ? -1.886 -11.167 -19.006 1.00 95.38 658 GLY A O 1
ATOM 5203 N N . LEU A 1 659 ? -1.158 -11.302 -16.888 1.00 94.94 659 LEU A N 1
ATOM 5204 C CA . LEU A 1 659 ? -1.511 -9.947 -16.462 1.00 94.94 659 LEU A CA 1
ATOM 5205 C C . LEU A 1 659 ? -0.263 -9.055 -16.431 1.00 94.94 659 LEU A C 1
ATOM 5207 O O . LEU A 1 659 ? 0.734 -9.393 -15.802 1.00 94.94 659 LEU A O 1
ATOM 5211 N N . PHE A 1 660 ? -0.323 -7.895 -17.088 1.00 92.69 660 PHE A N 1
ATOM 5212 C CA . PHE A 1 660 ? 0.800 -6.954 -17.181 1.00 92.69 660 PHE A CA 1
ATOM 5213 C C . PHE A 1 660 ? 0.354 -5.528 -16.871 1.00 92.69 660 PHE A C 1
ATOM 5215 O O . PHE A 1 660 ? -0.733 -5.112 -17.283 1.00 92.69 660 PHE A O 1
ATOM 5222 N N . SER A 1 661 ? 1.205 -4.768 -16.180 1.00 87.62 661 SER A N 1
ATOM 5223 C CA . SER A 1 661 ? 0.971 -3.351 -15.891 1.00 87.62 661 SER A CA 1
ATOM 5224 C C . SER A 1 661 ? 0.913 -2.524 -17.176 1.00 87.62 661 SER A C 1
ATOM 5226 O O . SER A 1 661 ? 1.798 -2.605 -18.028 1.00 87.62 661 SER A O 1
ATOM 5228 N N . CYS A 1 662 ? -0.125 -1.700 -17.321 1.00 78.31 662 CYS A N 1
ATOM 5229 C CA . CYS A 1 662 ? -0.321 -0.857 -18.498 1.00 78.31 662 CYS A CA 1
ATOM 5230 C C . CYS A 1 662 ? 0.832 0.148 -18.638 1.00 78.31 662 CYS A C 1
ATOM 5232 O O . CYS A 1 662 ? 1.009 1.009 -17.781 1.00 78.31 662 CYS A O 1
ATOM 5234 N N . THR A 1 663 ? 1.595 0.094 -19.728 1.00 54.38 663 THR A N 1
ATOM 5235 C CA . THR A 1 663 ? 2.862 0.831 -19.874 1.00 54.38 663 THR A CA 1
ATOM 5236 C C . THR A 1 663 ? 2.671 2.333 -20.147 1.00 54.38 663 THR A C 1
ATOM 5238 O O . THR A 1 663 ? 2.715 2.786 -21.292 1.00 54.38 663 THR A O 1
ATOM 5241 N N . SER A 1 664 ? 2.479 3.122 -19.087 1.00 51.94 664 SER A N 1
ATOM 5242 C CA . SER A 1 664 ? 2.698 4.576 -19.072 1.00 51.94 664 SER A CA 1
ATOM 5243 C C . SER A 1 664 ? 3.154 5.052 -17.682 1.00 51.94 664 SER A C 1
ATOM 5245 O O . SER A 1 664 ? 2.962 4.354 -16.684 1.00 51.94 664 SER A O 1
ATOM 5247 N N . ASP A 1 665 ? 3.752 6.245 -17.608 1.00 41.88 665 ASP A N 1
ATOM 5248 C CA . ASP A 1 665 ? 4.513 6.765 -16.450 1.00 41.88 665 ASP A CA 1
ATOM 5249 C C . ASP A 1 665 ? 3.710 6.988 -15.143 1.00 41.88 665 ASP A C 1
ATOM 5251 O O . ASP A 1 665 ? 4.261 7.429 -14.130 1.00 41.88 665 ASP A O 1
ATOM 5255 N N . ALA A 1 666 ? 2.402 6.711 -15.161 1.00 46.81 666 ALA A N 1
ATOM 5256 C CA . ALA A 1 666 ? 1.470 6.896 -14.047 1.00 46.81 666 ALA A CA 1
ATOM 5257 C C . ALA A 1 666 ? 0.915 5.580 -13.457 1.00 46.81 666 ALA A C 1
ATOM 5259 O O . ALA A 1 666 ? 0.201 5.621 -12.459 1.00 46.81 666 ALA A O 1
ATOM 5260 N N . ASN A 1 667 ? 1.215 4.425 -14.062 1.00 58.28 667 ASN A N 1
ATOM 5261 C CA . ASN A 1 667 ? 0.408 3.208 -13.888 1.00 58.28 667 ASN A CA 1
ATOM 5262 C C . ASN A 1 667 ? 1.009 2.132 -12.962 1.00 58.28 667 ASN A C 1
ATOM 5264 O O . ASN A 1 667 ? 0.408 1.067 -12.816 1.00 58.28 667 ASN A O 1
ATOM 5268 N N . SER A 1 668 ? 2.180 2.378 -12.367 1.00 68.31 668 SER A N 1
ATOM 5269 C CA . SER A 1 668 ? 2.778 1.524 -11.333 1.00 68.31 668 SER A CA 1
ATOM 5270 C C . SER A 1 668 ? 3.569 2.380 -10.341 1.00 68.31 668 SER A C 1
ATOM 5272 O O . SER A 1 668 ? 4.561 3.008 -10.715 1.00 68.31 668 SER A O 1
ATOM 5274 N N . LEU A 1 669 ? 3.123 2.409 -9.087 1.00 77.44 669 LEU A N 1
ATOM 5275 C CA . LEU A 1 669 ? 3.737 3.115 -7.958 1.00 77.44 669 LEU A CA 1
ATOM 5276 C C . LEU A 1 669 ? 4.241 2.102 -6.928 1.00 77.44 669 LEU A C 1
ATOM 5278 O O . LEU A 1 669 ? 3.613 1.065 -6.720 1.00 77.44 669 LEU A O 1
ATOM 5282 N N . CYS A 1 670 ? 5.344 2.430 -6.262 1.00 82.56 670 CYS A N 1
ATOM 5283 C CA . CYS A 1 670 ? 5.937 1.640 -5.183 1.00 82.56 670 CYS A CA 1
ATOM 5284 C C . CYS A 1 670 ? 6.133 2.542 -3.960 1.00 82.56 670 CYS A C 1
ATOM 5286 O O . CYS A 1 670 ? 6.494 3.709 -4.122 1.00 82.56 670 CYS A O 1
ATOM 5288 N N . TYR A 1 671 ? 5.914 2.012 -2.755 1.00 80.56 671 TYR A N 1
ATOM 5289 C CA . TYR A 1 671 ? 6.141 2.739 -1.503 1.00 80.56 671 TYR A CA 1
ATOM 5290 C C . TYR A 1 671 ? 7.185 2.023 -0.627 1.00 80.56 671 TYR A C 1
ATOM 5292 O O . TYR A 1 671 ? 7.088 0.798 -0.489 1.00 80.56 671 TYR A O 1
ATOM 5300 N N . PRO A 1 672 ? 8.130 2.751 0.007 1.00 73.00 672 PRO A N 1
ATOM 5301 C CA . PRO A 1 672 ? 8.285 4.215 0.028 1.00 73.00 672 PRO A CA 1
ATOM 5302 C C . PRO A 1 672 ? 8.613 4.845 -1.337 1.00 73.00 672 PRO A C 1
ATOM 5304 O O . PRO A 1 672 ? 9.241 4.223 -2.188 1.00 73.00 672 PRO A O 1
ATOM 5307 N N . GLU A 1 673 ? 8.220 6.115 -1.524 1.00 69.06 673 GLU A N 1
ATOM 5308 C CA . GLU A 1 673 ? 8.450 6.885 -2.767 1.00 69.06 673 GLU A CA 1
ATOM 5309 C C . GLU A 1 673 ? 9.952 7.055 -3.120 1.00 69.06 673 GLU A C 1
ATOM 5311 O O . GLU A 1 673 ? 10.268 7.545 -4.204 1.00 69.06 673 GLU A O 1
ATOM 5316 N N . SER A 1 674 ? 10.885 6.671 -2.234 1.00 67.00 674 SER A N 1
ATOM 5317 C CA . SER A 1 674 ? 12.328 6.648 -2.518 1.00 67.00 674 SER A CA 1
ATOM 5318 C C . SER A 1 674 ? 12.754 5.504 -3.446 1.00 67.00 674 SER A C 1
ATOM 5320 O O . SER A 1 674 ? 13.780 5.630 -4.113 1.00 67.00 674 SER A O 1
ATOM 5322 N N . GLY A 1 675 ? 11.975 4.417 -3.525 1.00 70.31 675 GLY A N 1
ATOM 5323 C CA . GLY A 1 675 ? 12.282 3.251 -4.363 1.00 70.31 675 GLY A CA 1
ATOM 5324 C C . GLY A 1 675 ? 13.414 2.358 -3.837 1.00 70.31 675 GLY A C 1
ATOM 5325 O O . GLY A 1 675 ? 13.943 1.550 -4.589 1.00 70.31 675 GLY A O 1
ATOM 5326 N N . GLU A 1 676 ? 13.798 2.499 -2.568 1.00 77.62 676 GLU A N 1
ATOM 5327 C CA . GLU A 1 676 ? 14.850 1.688 -1.929 1.00 77.62 676 GLU A CA 1
ATOM 5328 C C . GLU A 1 676 ? 14.401 0.259 -1.596 1.00 77.62 676 GLU A C 1
ATOM 5330 O O . GLU A 1 676 ? 15.218 -0.654 -1.492 1.00 77.62 676 GLU A O 1
ATOM 5335 N N . TYR A 1 677 ? 13.094 0.079 -1.420 1.00 84.88 677 TYR A N 1
ATOM 5336 C CA . TYR A 1 677 ? 12.396 -1.192 -1.272 1.00 84.88 677 TYR A CA 1
ATOM 5337 C C . TYR A 1 677 ? 10.910 -0.981 -1.610 1.00 84.88 677 TYR A C 1
ATOM 5339 O O . TYR A 1 677 ? 10.448 0.157 -1.719 1.00 84.88 677 TYR A O 1
ATOM 5347 N N . CYS A 1 678 ? 10.138 -2.059 -1.778 1.00 88.44 678 CYS A N 1
ATOM 5348 C CA . CYS A 1 678 ? 8.703 -1.984 -2.069 1.00 88.44 678 CYS A CA 1
ATOM 5349 C C . CYS A 1 678 ? 7.889 -2.755 -1.015 1.00 88.44 678 CYS A C 1
ATOM 5351 O O . CYS A 1 678 ? 7.892 -3.981 -0.987 1.00 88.44 678 CYS A O 1
ATOM 5353 N N . ARG A 1 679 ? 7.186 -2.014 -0.147 1.00 88.19 679 ARG A N 1
ATOM 5354 C CA . ARG A 1 679 ? 6.221 -2.531 0.847 1.00 88.19 679 ARG A CA 1
ATOM 5355 C C . ARG A 1 679 ? 4.784 -2.523 0.364 1.00 88.19 679 ARG A C 1
ATOM 5357 O O . ARG A 1 679 ? 3.972 -3.295 0.862 1.00 88.19 679 ARG A O 1
ATOM 5364 N N . ILE A 1 680 ? 4.459 -1.601 -0.534 1.00 89.38 680 ILE A N 1
ATOM 5365 C CA . ILE A 1 680 ? 3.135 -1.463 -1.133 1.00 89.38 680 ILE A CA 1
ATOM 5366 C C . ILE A 1 680 ? 3.337 -1.168 -2.616 1.00 89.38 680 ILE A C 1
ATOM 5368 O O . ILE A 1 680 ? 4.143 -0.297 -2.960 1.00 89.38 680 ILE A O 1
ATOM 5372 N N . ILE A 1 681 ? 2.594 -1.865 -3.474 1.00 89.75 681 ILE A N 1
ATOM 5373 C CA . ILE A 1 681 ? 2.490 -1.566 -4.904 1.00 89.75 681 ILE A CA 1
ATOM 5374 C C . ILE A 1 681 ? 1.095 -1.018 -5.218 1.00 89.75 681 ILE A C 1
ATOM 5376 O O . ILE A 1 681 ? 0.111 -1.413 -4.596 1.00 89.75 681 ILE A O 1
ATOM 5380 N N . SER A 1 682 ? 0.995 -0.126 -6.198 1.00 89.50 682 SER A N 1
ATOM 5381 C CA . SER A 1 682 ? -0.278 0.330 -6.767 1.00 89.50 682 SER A CA 1
ATOM 5382 C C . SER A 1 682 ? -0.162 0.307 -8.287 1.00 89.50 682 SER A C 1
ATOM 5384 O O . SER A 1 682 ? 0.632 1.067 -8.840 1.00 89.50 682 SER A O 1
ATOM 5386 N N . GLN A 1 683 ? -0.879 -0.601 -8.955 1.00 90.62 683 GLN A N 1
ATOM 5387 C CA . GLN A 1 683 ? -0.683 -0.915 -10.375 1.00 90.62 683 GLN A CA 1
ATOM 5388 C C . GLN A 1 683 ? -1.990 -1.209 -11.130 1.00 90.62 683 GLN A C 1
ATOM 5390 O O . GLN A 1 683 ? -2.928 -1.792 -10.586 1.00 90.62 683 GLN A O 1
ATOM 5395 N N . HIS A 1 684 ? -2.047 -0.810 -12.407 1.00 93.00 684 HIS A N 1
ATOM 5396 C CA . HIS A 1 684 ? -3.165 -1.111 -13.311 1.00 93.00 684 HIS A CA 1
ATOM 5397 C C . HIS A 1 684 ? -2.776 -2.221 -14.282 1.00 93.00 684 HIS A C 1
ATOM 5399 O O . HIS A 1 684 ? -2.063 -1.964 -15.253 1.00 93.00 684 HIS A O 1
ATOM 5405 N N . VAL A 1 685 ? -3.252 -3.443 -14.040 1.00 92.94 685 VAL A N 1
ATOM 5406 C CA . VAL A 1 685 ? -2.928 -4.608 -14.871 1.00 92.94 685 VAL A CA 1
ATOM 5407 C C . VAL A 1 685 ? -4.024 -4.917 -15.889 1.00 92.94 685 VAL A C 1
ATOM 5409 O O . VAL A 1 685 ? -5.220 -4.756 -15.629 1.00 92.94 685 VAL A O 1
ATOM 5412 N N . LYS A 1 686 ? -3.616 -5.396 -17.064 1.00 91.75 686 LYS A N 1
ATOM 5413 C CA . LYS A 1 686 ? -4.504 -5.916 -18.110 1.00 91.75 686 LYS A CA 1
ATOM 5414 C C . LYS A 1 686 ? -4.042 -7.275 -18.609 1.00 91.75 686 LYS A C 1
ATOM 5416 O O . LYS A 1 686 ? -2.853 -7.589 -18.587 1.00 91.75 686 LYS A O 1
ATOM 5421 N N . ARG A 1 687 ? -5.004 -8.052 -19.111 1.00 91.75 687 ARG A N 1
ATOM 5422 C CA . ARG A 1 687 ? -4.756 -9.324 -19.787 1.00 91.75 687 ARG A CA 1
ATOM 5423 C C . ARG A 1 687 ? -3.987 -9.106 -21.092 1.00 91.75 687 ARG A C 1
ATOM 5425 O O . ARG A 1 687 ? -4.390 -8.309 -21.937 1.00 91.75 687 ARG A O 1
ATOM 5432 N N . SER A 1 688 ? -2.920 -9.872 -21.260 1.00 90.31 688 SER A N 1
ATOM 5433 C CA . SER A 1 688 ? -2.148 -10.033 -22.487 1.00 90.31 688 SER A CA 1
ATOM 5434 C C . SER A 1 688 ? -2.508 -11.368 -23.162 1.00 90.31 688 SER A C 1
ATOM 5436 O O . SER A 1 688 ? -2.844 -12.332 -22.470 1.00 90.31 688 SER A O 1
ATOM 5438 N N . PRO A 1 689 ? -2.414 -11.486 -24.501 1.00 88.69 689 PRO A N 1
ATOM 5439 C CA . PRO A 1 689 ? -2.451 -12.780 -25.186 1.00 88.69 689 PRO A CA 1
ATOM 5440 C C . PRO A 1 689 ? -1.150 -13.589 -25.010 1.00 88.69 689 PRO A C 1
ATOM 5442 O O . PRO A 1 689 ? -1.034 -14.681 -25.566 1.00 88.69 689 PRO A O 1
ATOM 5445 N N . PHE A 1 690 ? -0.166 -13.048 -24.287 1.00 91.69 690 PHE A N 1
ATOM 5446 C CA . PHE A 1 690 ? 1.125 -13.659 -23.985 1.00 91.69 690 PHE A CA 1
ATOM 5447 C C . PHE A 1 690 ? 1.268 -13.868 -22.475 1.00 91.69 690 PHE A C 1
ATOM 5449 O O . PHE A 1 690 ? 0.750 -13.075 -21.690 1.00 91.69 690 PHE A O 1
ATOM 5456 N N . ARG A 1 691 ? 2.025 -14.887 -22.076 1.00 95.25 691 ARG A N 1
ATOM 5457 C CA . ARG A 1 691 ? 2.486 -15.105 -20.696 1.00 95.25 691 ARG A CA 1
ATOM 5458 C C . ARG A 1 691 ? 4.006 -15.041 -20.663 1.00 95.25 691 ARG A C 1
ATOM 5460 O O . ARG A 1 691 ? 4.635 -15.341 -21.678 1.00 95.25 691 ARG A O 1
ATOM 5467 N N . VAL A 1 692 ? 4.591 -14.655 -19.531 1.00 97.12 692 VAL A N 1
ATOM 5468 C CA . VAL A 1 692 ? 6.048 -14.688 -19.330 1.00 97.12 692 VAL A CA 1
ATOM 5469 C C . VAL A 1 692 ? 6.390 -15.551 -18.128 1.00 97.12 692 VAL A C 1
ATOM 5471 O O . VAL A 1 692 ? 5.820 -15.378 -17.057 1.00 97.12 692 VAL A O 1
ATOM 5474 N N . ARG A 1 693 ? 7.351 -16.455 -18.313 1.00 95.81 693 ARG A N 1
ATOM 5475 C CA . ARG A 1 693 ? 7.913 -17.330 -17.276 1.00 95.81 693 ARG A CA 1
ATOM 5476 C C . ARG A 1 693 ? 9.437 -17.352 -17.375 1.00 95.81 693 ARG A C 1
ATOM 5478 O O . ARG A 1 693 ? 10.008 -16.849 -18.344 1.00 95.81 693 ARG A O 1
ATOM 5485 N N . LEU A 1 694 ? 10.098 -17.967 -16.400 1.00 96.00 694 LEU A N 1
ATOM 5486 C CA . LEU A 1 694 ? 11.507 -18.336 -16.544 1.00 96.00 694 LEU A CA 1
ATOM 5487 C C . LEU A 1 694 ? 11.673 -19.485 -17.552 1.00 96.00 694 LEU A C 1
ATOM 5489 O O . LEU A 1 694 ? 10.788 -20.337 -17.694 1.00 96.00 694 LEU A O 1
ATOM 5493 N N . ALA A 1 695 ? 12.810 -19.490 -18.244 1.00 95.19 695 ALA A N 1
ATOM 5494 C CA . ALA A 1 695 ? 13.216 -20.585 -19.118 1.00 95.19 695 ALA A CA 1
ATOM 5495 C C . ALA A 1 695 ? 13.674 -21.813 -18.313 1.00 95.19 695 ALA A C 1
ATOM 5497 O O . ALA A 1 695 ? 14.311 -21.687 -17.264 1.00 95.19 695 ALA A O 1
ATOM 5498 N N . ASP A 1 696 ? 13.373 -22.991 -18.844 1.00 91.50 696 ASP A N 1
ATOM 5499 C CA . ASP A 1 696 ? 13.877 -24.288 -18.403 1.00 91.50 696 ASP A CA 1
ATOM 5500 C C . ASP A 1 696 ? 15.014 -24.759 -19.332 1.00 91.50 696 ASP A C 1
ATOM 5502 O O . ASP A 1 696 ? 15.153 -24.270 -20.455 1.00 91.50 696 ASP A O 1
ATOM 5506 N N . ASP A 1 697 ? 15.811 -25.739 -18.904 1.00 90.31 697 ASP A N 1
ATOM 5507 C CA . ASP A 1 697 ? 16.803 -26.378 -19.779 1.00 90.31 697 ASP A CA 1
ATOM 5508 C C . ASP A 1 697 ? 16.110 -27.099 -20.958 1.00 90.31 697 ASP A C 1
ATOM 5510 O O . ASP A 1 697 ? 16.675 -27.212 -22.047 1.00 90.31 697 ASP A O 1
ATOM 5514 N N . ALA A 1 698 ? 14.845 -27.504 -20.781 1.00 91.88 698 ALA A N 1
ATOM 5515 C CA . ALA A 1 698 ? 13.990 -28.029 -21.846 1.00 91.88 698 ALA A CA 1
ATOM 5516 C C . ALA A 1 698 ? 13.622 -27.002 -22.945 1.00 91.88 698 ALA A C 1
ATOM 5518 O O . ALA A 1 698 ? 13.228 -27.410 -24.037 1.00 91.88 698 ALA A O 1
ATOM 5519 N N . ASP A 1 699 ? 13.758 -25.689 -22.708 1.00 94.62 699 ASP A N 1
ATOM 5520 C CA . ASP A 1 699 ? 13.485 -24.666 -23.730 1.00 94.62 699 ASP A CA 1
ATOM 5521 C C . ASP A 1 699 ? 14.641 -24.501 -24.742 1.00 94.62 699 ASP A C 1
ATOM 5523 O O . ASP A 1 699 ? 14.468 -23.797 -25.736 1.00 94.62 699 ASP A O 1
ATOM 5527 N N . LEU A 1 700 ? 15.819 -25.112 -24.534 1.00 94.50 700 LEU A N 1
ATOM 5528 C CA . LEU A 1 700 ? 17.042 -24.819 -25.308 1.00 94.50 700 LEU A CA 1
ATOM 5529 C C . LEU A 1 700 ? 16.880 -24.922 -26.835 1.00 94.50 700 LEU A C 1
ATOM 5531 O O . LEU A 1 700 ? 17.276 -23.998 -27.551 1.00 94.50 700 LEU A O 1
ATOM 5535 N N . ASP A 1 701 ? 16.252 -25.986 -27.340 1.00 94.00 701 ASP A N 1
ATOM 5536 C CA . ASP A 1 701 ? 16.002 -26.151 -28.781 1.00 94.00 701 ASP A CA 1
ATOM 5537 C C . ASP A 1 701 ? 15.025 -25.092 -29.319 1.00 94.00 701 ASP A C 1
ATOM 5539 O O . ASP A 1 701 ? 15.189 -24.583 -30.432 1.00 94.00 701 ASP A O 1
ATOM 5543 N N . ALA A 1 702 ? 14.025 -24.710 -28.518 1.00 95.00 702 ALA A N 1
ATOM 5544 C CA . ALA A 1 702 ? 13.066 -23.667 -28.867 1.00 95.00 702 ALA A CA 1
ATOM 5545 C C . ALA A 1 702 ? 13.705 -22.266 -28.828 1.00 95.00 702 ALA A C 1
ATOM 5547 O O . ALA A 1 702 ? 13.374 -21.424 -29.662 1.00 95.00 702 ALA A O 1
ATOM 5548 N N . LEU A 1 703 ? 14.658 -22.020 -27.922 1.00 95.38 703 LEU A N 1
ATOM 5549 C CA . LEU A 1 703 ? 15.459 -20.791 -27.871 1.00 95.38 703 LEU A CA 1
ATOM 5550 C C . LEU A 1 703 ? 16.399 -20.668 -29.079 1.00 95.38 703 LEU A C 1
ATOM 5552 O O . LEU A 1 703 ? 16.537 -19.573 -29.627 1.00 95.38 703 LEU A O 1
ATOM 5556 N N . ALA A 1 704 ? 16.997 -21.772 -29.540 1.00 92.69 704 ALA A N 1
ATOM 5557 C CA . ALA A 1 704 ? 17.796 -21.788 -30.765 1.00 92.69 704 ALA A CA 1
ATOM 5558 C C . ALA A 1 704 ? 16.932 -21.464 -32.001 1.00 92.69 704 ALA A C 1
ATOM 5560 O O . ALA A 1 704 ? 17.233 -20.527 -32.743 1.00 92.69 704 ALA A O 1
ATOM 5561 N N . GLN A 1 705 ? 15.797 -22.156 -32.164 1.00 92.19 705 GLN A N 1
ATOM 5562 C CA . GLN A 1 705 ? 14.828 -21.892 -33.240 1.00 92.19 705 GLN A CA 1
ATOM 5563 C C . GLN A 1 705 ? 14.279 -20.454 -33.199 1.00 92.19 705 GLN A C 1
ATOM 5565 O O . GLN A 1 705 ? 14.090 -19.829 -34.245 1.00 92.19 705 GLN A O 1
ATOM 5570 N N . LEU A 1 706 ? 14.062 -19.901 -32.000 1.00 93.50 706 LEU A N 1
ATOM 5571 C CA . LEU A 1 706 ? 13.602 -18.527 -31.795 1.00 93.50 706 LEU A CA 1
ATOM 5572 C C . LEU A 1 706 ? 14.587 -17.489 -32.354 1.00 93.50 706 LEU A C 1
ATOM 5574 O O . LEU A 1 706 ? 14.130 -16.520 -32.952 1.00 93.50 706 LEU A O 1
ATOM 5578 N N . GLN A 1 707 ? 15.907 -17.673 -32.216 1.00 90.94 707 GLN A N 1
ATOM 5579 C CA . GLN A 1 707 ? 16.893 -16.743 -32.798 1.00 90.94 707 GLN A CA 1
ATOM 5580 C C . GLN A 1 707 ? 16.809 -16.709 -34.331 1.00 90.94 707 GLN A C 1
ATOM 5582 O O . GLN A 1 707 ? 16.794 -15.634 -34.937 1.00 90.94 707 GLN A O 1
ATOM 5587 N N . GLN A 1 708 ? 16.698 -17.885 -34.951 1.00 87.12 708 GLN A N 1
ATOM 5588 C CA . GLN A 1 708 ? 16.643 -18.045 -36.406 1.00 87.12 708 GLN A CA 1
ATOM 5589 C C . GLN A 1 708 ? 15.344 -17.463 -36.978 1.00 87.12 708 GLN A C 1
ATOM 5591 O O . GLN A 1 708 ? 15.369 -16.678 -37.926 1.00 87.12 708 GLN A O 1
ATOM 5596 N N . ALA A 1 709 ? 14.204 -17.763 -36.349 1.00 87.62 709 ALA A N 1
ATOM 5597 C CA . ALA A 1 709 ? 12.908 -17.201 -36.725 1.00 87.62 709 ALA A CA 1
ATOM 5598 C C . ALA A 1 709 ? 12.801 -15.687 -36.432 1.00 87.62 709 ALA A C 1
ATOM 5600 O O . ALA A 1 709 ? 12.156 -14.959 -37.188 1.00 87.62 709 ALA A O 1
ATOM 5601 N N . ALA A 1 710 ? 13.499 -15.183 -35.406 1.00 85.06 710 ALA A N 1
ATOM 5602 C CA . ALA A 1 710 ? 13.663 -13.750 -35.143 1.00 85.06 710 ALA A CA 1
ATOM 5603 C C . ALA A 1 710 ? 14.623 -13.040 -36.123 1.00 85.06 710 ALA A C 1
ATOM 5605 O O . ALA A 1 710 ? 14.800 -11.826 -36.023 1.00 85.06 710 ALA A O 1
ATOM 5606 N N . LYS A 1 711 ? 15.218 -13.768 -37.082 1.00 82.62 711 LYS A N 1
ATOM 5607 C CA . LYS A 1 711 ? 16.168 -13.257 -38.087 1.00 82.62 711 LYS A CA 1
ATOM 5608 C C . LYS A 1 711 ? 17.396 -12.574 -37.471 1.00 82.62 711 LYS A C 1
ATOM 5610 O O . LYS A 1 711 ? 17.920 -11.611 -38.033 1.00 82.62 711 LYS A O 1
ATOM 5615 N N . VAL A 1 712 ? 17.871 -13.080 -36.329 1.00 77.44 712 VAL A N 1
ATOM 5616 C CA . VAL A 1 712 ? 19.182 -12.694 -35.788 1.00 77.44 712 VAL A CA 1
ATOM 5617 C C . VAL A 1 712 ? 20.243 -13.002 -36.850 1.00 77.44 712 VAL A C 1
ATOM 5619 O O . VAL A 1 712 ? 20.200 -14.051 -37.491 1.00 77.44 712 VAL A O 1
ATOM 5622 N N . SER A 1 713 ? 21.175 -12.078 -37.092 1.00 76.88 713 SER A N 1
ATOM 5623 C CA . SER A 1 713 ? 22.246 -12.321 -38.061 1.00 76.88 713 SER A CA 1
ATOM 5624 C C . SER A 1 713 ? 23.156 -13.446 -37.563 1.00 76.88 713 SER A C 1
ATOM 5626 O O . SER A 1 713 ? 23.478 -13.506 -36.380 1.00 76.88 713 SER A O 1
ATOM 5628 N N . SER A 1 714 ? 23.631 -14.314 -38.457 1.00 72.94 714 SER A N 1
ATOM 5629 C CA . SER A 1 714 ? 24.448 -15.486 -38.088 1.00 72.94 714 SER A CA 1
ATOM 5630 C C . SER A 1 714 ? 25.779 -15.146 -37.398 1.00 72.94 714 SER A C 1
ATOM 5632 O O . SER A 1 714 ? 26.392 -16.006 -36.778 1.00 72.94 714 SER A O 1
ATOM 5634 N N . ALA A 1 715 ? 26.224 -13.887 -37.462 1.00 76.00 715 ALA A N 1
ATOM 5635 C CA . ALA A 1 715 ? 27.376 -13.381 -36.714 1.00 76.00 715 ALA A CA 1
ATOM 5636 C C . ALA A 1 715 ? 27.047 -12.987 -35.251 1.00 76.00 715 ALA A C 1
ATOM 5638 O O . ALA A 1 715 ? 27.955 -12.687 -34.477 1.00 76.00 715 ALA A O 1
ATOM 5639 N N . LEU A 1 716 ? 25.765 -12.950 -34.877 1.00 81.81 716 LEU A N 1
ATOM 5640 C CA . LEU A 1 716 ? 25.243 -12.577 -33.555 1.00 81.81 716 LEU A CA 1
ATOM 5641 C C . LEU A 1 716 ? 24.321 -13.642 -32.933 1.00 81.81 716 LEU A C 1
ATOM 5643 O O . LEU A 1 716 ? 23.888 -13.475 -31.793 1.00 81.81 716 LEU A O 1
ATOM 5647 N N . GLU A 1 717 ? 24.021 -14.718 -33.660 1.00 86.44 717 GLU A N 1
ATOM 5648 C CA . GLU A 1 717 ? 23.303 -15.888 -33.154 1.00 86.44 717 GLU A CA 1
ATOM 5649 C C . GLU A 1 717 ? 24.144 -16.589 -32.073 1.00 86.44 717 GLU A C 1
ATOM 5651 O O . GLU A 1 717 ? 25.307 -16.930 -32.292 1.00 86.44 717 GLU A O 1
ATOM 5656 N N . ALA A 1 718 ? 23.575 -16.787 -30.882 1.00 88.44 718 ALA A N 1
ATOM 5657 C CA . ALA A 1 718 ? 24.234 -17.528 -29.813 1.00 88.44 718 ALA A CA 1
ATOM 5658 C C . ALA A 1 718 ? 24.202 -19.030 -30.122 1.00 88.44 718 ALA A C 1
ATOM 5660 O O . ALA A 1 718 ? 23.136 -19.562 -30.440 1.00 88.44 718 ALA A O 1
ATOM 5661 N N . SER A 1 719 ? 25.337 -19.722 -29.990 1.00 90.25 719 SER A N 1
ATOM 5662 C CA . SER A 1 719 ? 25.382 -21.174 -30.195 1.00 90.25 719 SER A CA 1
ATOM 5663 C C . SER A 1 719 ? 24.579 -21.921 -29.114 1.00 90.25 719 SER A C 1
ATOM 5665 O O . SER A 1 719 ? 24.328 -21.357 -28.041 1.00 90.25 719 SER A O 1
ATOM 5667 N N . PRO A 1 720 ? 24.201 -23.195 -29.331 1.00 90.12 720 PRO A N 1
ATOM 5668 C CA . PRO A 1 720 ? 23.544 -24.010 -28.306 1.00 90.12 720 PRO A CA 1
ATOM 5669 C C . PRO A 1 720 ? 24.340 -24.071 -26.992 1.00 90.12 720 PRO A C 1
ATOM 5671 O O . PRO A 1 720 ? 23.765 -23.990 -25.908 1.00 90.12 720 PRO A O 1
ATOM 5674 N N . GLU A 1 721 ? 25.673 -24.118 -27.073 1.00 91.19 721 GLU A N 1
ATOM 5675 C CA . GLU A 1 721 ? 26.576 -24.075 -25.920 1.00 91.19 721 GLU A CA 1
ATOM 5676 C C . GLU A 1 721 ? 26.535 -22.714 -25.211 1.00 91.19 721 GLU A C 1
ATOM 5678 O O . GLU A 1 721 ? 26.542 -22.664 -23.980 1.00 91.19 721 GLU A O 1
ATOM 5683 N N . THR A 1 722 ? 26.442 -21.605 -25.955 1.00 91.06 722 THR A N 1
ATOM 5684 C CA . THR A 1 722 ? 26.230 -20.267 -25.382 1.00 91.06 722 THR A CA 1
ATOM 5685 C C . THR A 1 722 ? 24.866 -20.164 -24.693 1.00 91.06 722 THR A C 1
ATOM 5687 O O . THR A 1 722 ? 24.792 -19.638 -23.584 1.00 91.06 722 THR A O 1
ATOM 5690 N N . LEU A 1 723 ? 23.793 -20.696 -25.288 1.00 92.94 723 LEU A N 1
ATOM 5691 C CA . LEU A 1 723 ? 22.455 -20.700 -24.682 1.00 92.94 723 LEU A CA 1
ATOM 5692 C C . LEU A 1 723 ? 22.420 -21.529 -23.387 1.00 92.94 723 LEU A C 1
ATOM 5694 O O . LEU A 1 723 ? 21.999 -21.019 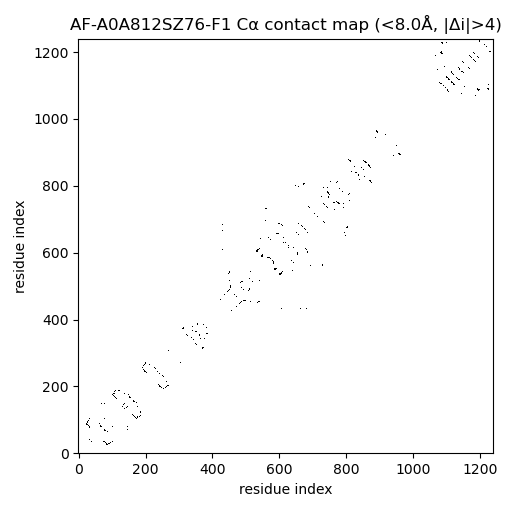-22.348 1.00 92.94 723 LEU A O 1
ATOM 5698 N N . ALA A 1 724 ? 22.961 -22.751 -23.403 1.00 93.38 724 ALA A N 1
ATOM 5699 C CA . ALA A 1 724 ? 23.101 -23.585 -22.207 1.00 93.38 724 ALA A CA 1
ATOM 5700 C C . ALA A 1 724 ? 24.002 -22.927 -21.142 1.00 93.38 724 ALA A C 1
ATOM 5702 O O . ALA A 1 724 ? 23.715 -22.986 -19.946 1.00 93.38 724 ALA A O 1
ATOM 5703 N N . SER A 1 725 ? 25.065 -22.233 -21.563 1.00 91.75 725 SER A N 1
ATOM 5704 C CA . SER A 1 725 ? 25.922 -21.434 -20.678 1.00 91.75 725 SER A CA 1
ATOM 5705 C C . SER A 1 725 ? 25.158 -20.276 -20.025 1.00 91.75 725 SER A C 1
ATOM 5707 O O . SER A 1 725 ? 25.346 -20.034 -18.833 1.00 91.75 725 SER A O 1
ATOM 5709 N N . ARG A 1 726 ? 24.256 -19.593 -20.746 1.00 92.31 726 ARG A N 1
ATOM 5710 C CA . ARG A 1 726 ? 23.394 -18.536 -20.183 1.00 92.31 726 ARG A CA 1
ATOM 5711 C C . ARG A 1 726 ? 22.434 -19.091 -19.131 1.00 92.31 726 ARG A C 1
ATOM 5713 O O . ARG A 1 726 ? 22.435 -18.566 -18.020 1.00 92.31 726 ARG A O 1
ATOM 5720 N N . LEU A 1 727 ? 21.695 -20.167 -19.428 1.00 92.19 727 LEU A N 1
ATOM 5721 C CA . LEU A 1 727 ? 20.794 -20.801 -18.450 1.00 92.19 727 LEU A CA 1
ATOM 5722 C C . LEU A 1 727 ? 21.556 -21.253 -17.194 1.00 92.19 727 LEU A C 1
ATOM 5724 O O . LEU A 1 727 ? 21.156 -20.944 -16.074 1.00 92.19 727 LEU A O 1
ATOM 5728 N N . LYS A 1 728 ? 22.716 -21.896 -17.369 1.00 91.62 728 LYS A N 1
ATOM 5729 C CA . LYS A 1 728 ? 23.536 -22.390 -16.255 1.00 91.62 728 LYS A CA 1
ATOM 5730 C C . LYS A 1 728 ? 24.164 -21.278 -15.404 1.00 91.62 728 LYS A C 1
ATOM 5732 O O . LYS A 1 728 ? 24.326 -21.460 -14.199 1.00 91.62 728 LYS A O 1
ATOM 5737 N N . ARG A 1 729 ? 24.563 -20.150 -16.006 1.00 91.62 729 ARG A N 1
ATOM 5738 C CA . ARG A 1 729 ? 25.213 -19.026 -15.299 1.00 91.62 729 ARG A CA 1
ATOM 5739 C C . ARG A 1 729 ? 24.223 -18.017 -14.723 1.00 91.62 729 ARG A C 1
ATOM 5741 O O . ARG A 1 729 ? 24.564 -17.355 -13.748 1.00 91.62 729 ARG A O 1
ATOM 5748 N N . ALA A 1 730 ? 23.027 -17.907 -15.294 1.00 92.25 730 ALA A N 1
ATOM 5749 C CA . ALA A 1 730 ? 21.951 -17.037 -14.832 1.00 92.25 730 ALA A CA 1
ATOM 5750 C C . ALA A 1 730 ? 20.612 -17.813 -14.787 1.00 92.25 730 ALA A C 1
ATOM 5752 O O . ALA A 1 730 ? 19.701 -17.520 -15.566 1.00 92.25 730 ALA A O 1
ATOM 5753 N N . PRO A 1 731 ? 20.455 -18.783 -13.859 1.00 88.88 731 PRO A N 1
ATOM 5754 C CA . PRO A 1 731 ? 19.299 -19.691 -13.815 1.00 88.88 731 PRO A CA 1
ATOM 5755 C C . PRO A 1 731 ? 17.965 -19.022 -13.447 1.00 88.88 731 PRO A C 1
ATOM 5757 O O . PRO A 1 731 ? 16.927 -19.673 -13.545 1.00 88.88 731 PRO A O 1
ATOM 5760 N N . LEU A 1 732 ? 18.002 -17.749 -13.031 1.00 92.06 732 LEU A N 1
ATOM 5761 C CA . LEU A 1 732 ? 16.851 -16.863 -12.795 1.00 92.06 732 LEU A CA 1
ATOM 5762 C C . LEU A 1 732 ? 16.847 -15.635 -13.736 1.00 92.06 732 LEU A C 1
ATOM 5764 O O . LEU A 1 732 ? 16.047 -14.723 -13.561 1.00 92.06 732 LEU A O 1
ATOM 5768 N N . GLY A 1 733 ? 17.772 -15.575 -14.702 1.00 93.12 733 GLY A N 1
ATOM 5769 C CA . GLY A 1 733 ? 17.983 -14.420 -15.582 1.00 93.12 733 GLY A CA 1
ATOM 5770 C C . GLY A 1 733 ? 17.397 -14.562 -16.988 1.00 93.12 733 GLY A C 1
ATOM 5771 O O . GLY A 1 733 ? 17.379 -13.589 -17.736 1.00 93.12 733 GLY A O 1
ATOM 5772 N N . THR A 1 734 ? 16.917 -15.745 -17.382 1.00 95.81 734 THR A N 1
ATOM 5773 C CA . THR A 1 734 ? 16.334 -15.956 -18.720 1.00 95.81 734 THR A CA 1
ATOM 5774 C C . THR A 1 734 ? 14.815 -16.048 -18.639 1.00 95.81 734 THR A C 1
ATOM 5776 O O . THR A 1 734 ? 14.271 -16.959 -18.018 1.00 95.81 734 THR A O 1
ATOM 5779 N N . PHE A 1 735 ? 14.144 -15.106 -19.296 1.00 97.81 735 PHE A N 1
ATOM 5780 C CA . PHE A 1 735 ? 12.693 -14.943 -19.319 1.00 97.81 735 PHE A CA 1
ATOM 5781 C C . PHE A 1 735 ? 12.177 -15.233 -20.726 1.00 97.81 735 PHE A C 1
ATOM 5783 O O . PHE A 1 735 ? 12.706 -14.685 -21.695 1.00 97.81 735 PHE A O 1
ATOM 5790 N N . VAL A 1 736 ? 11.135 -16.052 -20.851 1.00 97.56 736 VAL A N 1
ATOM 5791 C CA . VAL A 1 736 ? 10.513 -16.404 -22.135 1.00 97.56 736 VAL A CA 1
ATOM 5792 C C . VAL A 1 736 ? 9.060 -15.960 -22.179 1.00 97.56 736 VAL A C 1
ATOM 5794 O O . VAL A 1 736 ? 8.307 -16.163 -21.228 1.00 97.56 736 VAL A O 1
ATOM 5797 N N . ALA A 1 737 ? 8.677 -15.346 -23.297 1.00 97.19 737 ALA A N 1
ATOM 5798 C CA . ALA A 1 737 ? 7.307 -14.972 -23.613 1.00 97.19 737 ALA A CA 1
ATOM 5799 C C . ALA A 1 737 ? 6.687 -16.024 -24.537 1.00 97.19 737 ALA A C 1
ATOM 5801 O O . ALA A 1 737 ? 7.227 -16.301 -25.611 1.00 97.19 737 ALA A O 1
ATOM 5802 N N . GLU A 1 738 ? 5.541 -16.577 -24.153 1.00 95.25 738 GLU A N 1
ATOM 5803 C CA . GLU A 1 738 ? 4.886 -17.673 -24.871 1.00 95.25 738 GLU A CA 1
ATOM 5804 C C . GLU A 1 738 ? 3.381 -17.456 -25.073 1.00 95.25 738 GLU A C 1
ATOM 5806 O O . GLU A 1 738 ? 2.729 -16.670 -24.378 1.00 95.25 738 GLU A O 1
ATOM 5811 N N . ARG A 1 739 ? 2.820 -18.180 -26.048 1.00 93.50 739 ARG A N 1
ATOM 5812 C CA . ARG A 1 739 ? 1.375 -18.268 -26.301 1.00 93.50 739 ARG A CA 1
ATOM 5813 C C . ARG A 1 739 ? 1.024 -19.676 -26.766 1.00 93.50 739 ARG A C 1
ATOM 5815 O O . ARG A 1 739 ? 1.458 -20.091 -27.838 1.00 93.50 739 ARG A O 1
ATOM 5822 N N . GLY A 1 740 ? 0.241 -20.403 -25.968 1.00 86.88 740 GLY A N 1
ATOM 5823 C CA . GLY A 1 740 ? -0.143 -21.788 -26.272 1.00 86.88 740 GLY A CA 1
ATOM 5824 C C . GLY A 1 740 ? 1.058 -22.735 -26.402 1.00 86.88 740 GLY A C 1
ATOM 5825 O O . GLY A 1 740 ? 1.085 -23.555 -27.311 1.00 86.88 740 GLY A O 1
ATOM 5826 N N . GLY A 1 741 ? 2.085 -22.560 -25.563 1.00 85.81 741 GLY A N 1
ATOM 5827 C CA . GLY A 1 741 ? 3.319 -23.357 -25.586 1.00 85.81 741 GLY A CA 1
ATOM 5828 C C . GLY A 1 741 ? 4.336 -22.997 -26.681 1.00 85.81 741 GLY A C 1
ATOM 5829 O O . GLY A 1 741 ? 5.480 -23.429 -26.589 1.00 85.81 741 GLY A O 1
ATOM 5830 N N . LYS A 1 742 ? 3.993 -22.175 -27.690 1.00 92.56 742 LYS A N 1
ATOM 5831 C CA . LYS A 1 742 ? 4.998 -21.628 -28.625 1.00 92.56 742 LYS A CA 1
ATOM 5832 C C . LYS A 1 742 ? 5.717 -20.443 -27.971 1.00 92.56 742 LYS A C 1
ATOM 5834 O O . LYS A 1 742 ? 5.061 -19.462 -27.608 1.00 92.56 742 LYS A O 1
ATOM 5839 N N . LEU A 1 743 ? 7.051 -20.492 -27.913 1.00 95.50 743 LEU A N 1
ATOM 5840 C CA . LEU A 1 743 ? 7.884 -19.333 -27.575 1.00 95.50 743 LEU A CA 1
ATOM 5841 C C . LEU A 1 743 ? 7.815 -18.273 -28.687 1.00 95.50 743 LEU A C 1
ATOM 5843 O O . LEU A 1 743 ? 7.947 -18.580 -29.873 1.00 95.50 743 LEU A O 1
ATOM 5847 N N . LEU A 1 744 ? 7.613 -17.016 -28.297 1.00 95.50 744 LEU A N 1
ATOM 5848 C CA . LEU A 1 744 ? 7.491 -15.857 -29.190 1.00 95.50 744 LEU A CA 1
ATOM 5849 C C . LEU A 1 744 ? 8.541 -14.771 -28.917 1.00 95.50 744 LEU A C 1
ATOM 5851 O O . LEU A 1 744 ? 8.731 -13.877 -29.742 1.00 95.50 744 LEU A O 1
ATOM 5855 N N . GLY A 1 745 ? 9.227 -14.841 -27.778 1.00 96.44 745 GLY A N 1
ATOM 5856 C CA . GLY A 1 745 ? 10.343 -13.969 -27.437 1.00 96.44 745 GLY A CA 1
ATOM 5857 C C . GLY A 1 745 ? 11.095 -14.461 -26.206 1.00 96.44 745 GLY A C 1
ATOM 5858 O O . GLY A 1 745 ? 10.568 -15.246 -25.421 1.00 96.44 745 GLY A O 1
ATOM 5859 N N . ALA A 1 746 ? 12.328 -13.995 -26.047 1.00 97.19 746 ALA A N 1
ATOM 5860 C CA . ALA A 1 746 ? 13.191 -14.307 -24.917 1.00 97.19 746 ALA A CA 1
ATOM 5861 C C . ALA A 1 746 ? 14.043 -13.089 -24.553 1.00 97.19 746 ALA A C 1
ATOM 5863 O O . ALA A 1 746 ? 14.550 -12.392 -25.434 1.00 97.19 746 ALA A O 1
ATOM 5864 N N . ALA A 1 747 ? 14.229 -12.850 -23.260 1.00 97.25 747 ALA A N 1
ATOM 5865 C CA . ALA A 1 747 ? 15.144 -11.849 -22.736 1.00 97.25 747 ALA A CA 1
ATOM 5866 C C . ALA A 1 747 ? 16.113 -12.501 -21.744 1.00 97.25 747 ALA A C 1
ATOM 5868 O O . ALA A 1 747 ? 15.704 -13.223 -20.836 1.00 97.25 747 ALA A O 1
ATOM 5869 N N . TYR A 1 748 ? 17.402 -12.239 -21.941 1.00 96.56 748 TYR A N 1
ATOM 5870 C CA . TYR A 1 748 ? 18.502 -12.805 -21.169 1.00 96.56 748 TYR A CA 1
ATOM 5871 C C . TYR A 1 748 ? 19.125 -11.705 -20.320 1.00 96.56 748 TYR A C 1
ATOM 5873 O O . TYR A 1 748 ? 19.585 -10.691 -20.856 1.00 96.56 748 TYR A O 1
ATOM 5881 N N . THR A 1 749 ? 19.176 -11.910 -19.010 1.00 96.25 749 THR A N 1
ATOM 5882 C CA . THR A 1 749 ? 19.804 -10.999 -18.057 1.00 96.25 749 THR A CA 1
ATOM 5883 C C . THR A 1 749 ? 20.824 -11.712 -17.176 1.00 96.25 749 THR A C 1
ATOM 5885 O O . THR A 1 749 ? 20.858 -12.938 -17.085 1.00 96.25 749 THR A O 1
ATOM 5888 N N . THR A 1 750 ? 21.690 -10.930 -16.538 1.00 95.31 750 THR A N 1
ATOM 5889 C CA . THR A 1 750 ? 22.592 -11.393 -15.480 1.00 95.31 750 THR A CA 1
ATOM 5890 C C . THR A 1 750 ? 22.755 -10.292 -14.438 1.00 95.31 750 THR A C 1
ATOM 5892 O O . THR A 1 750 ? 22.738 -9.107 -14.782 1.00 95.31 750 THR A O 1
ATOM 5895 N N . ARG A 1 751 ? 22.890 -10.658 -13.163 1.00 94.81 751 ARG A N 1
ATOM 5896 C CA . ARG A 1 751 ? 23.173 -9.713 -12.076 1.00 94.81 751 ARG A CA 1
ATOM 5897 C C . ARG A 1 751 ? 24.683 -9.562 -11.905 1.00 94.81 751 ARG A C 1
ATOM 5899 O O . ARG A 1 751 ? 25.412 -10.552 -11.875 1.00 94.81 751 ARG A O 1
ATOM 5906 N N . LEU A 1 752 ? 25.148 -8.328 -11.757 1.00 93.94 752 LEU A N 1
ATOM 5907 C CA . LEU A 1 752 ? 26.552 -7.958 -11.583 1.00 93.94 752 LEU A CA 1
ATOM 5908 C C . LEU A 1 752 ? 26.735 -7.181 -10.274 1.00 93.94 752 LEU A C 1
ATOM 5910 O O . LEU A 1 752 ? 25.799 -6.545 -9.789 1.00 93.94 752 LEU A O 1
ATOM 5914 N N . GLN A 1 753 ? 27.944 -7.232 -9.709 1.00 91.00 753 GLN A N 1
ATOM 5915 C CA . GLN A 1 753 ? 28.314 -6.449 -8.527 1.00 91.00 753 GLN A CA 1
ATOM 5916 C C . GLN A 1 753 ? 29.046 -5.161 -8.908 1.00 91.00 753 GLN A C 1
ATOM 5918 O O . GLN A 1 753 ? 29.937 -5.175 -9.760 1.00 91.00 753 GLN A O 1
ATOM 5923 N N . GLY A 1 754 ? 28.713 -4.065 -8.223 1.00 86.06 754 GLY A N 1
ATOM 5924 C CA . GLY A 1 754 ? 29.332 -2.760 -8.429 1.00 86.06 754 GLY A CA 1
ATOM 5925 C C . GLY A 1 754 ? 28.996 -2.099 -9.772 1.00 86.06 754 GLY A C 1
ATOM 5926 O O . GLY A 1 754 ? 28.079 -2.481 -10.496 1.00 86.06 754 GLY A O 1
ATOM 5927 N N . HIS A 1 755 ? 29.736 -1.039 -10.101 1.00 87.25 755 HIS A N 1
ATOM 5928 C CA . HIS A 1 755 ? 29.369 -0.107 -11.169 1.00 87.25 755 HIS A CA 1
ATOM 5929 C C . HIS A 1 755 ? 29.852 -0.534 -12.572 1.00 87.25 755 HIS A C 1
ATOM 5931 O O . HIS A 1 755 ? 31.056 -0.616 -12.837 1.00 87.25 755 HIS A O 1
ATOM 5937 N N . VAL A 1 756 ? 28.919 -0.670 -13.521 1.00 90.81 756 VAL A N 1
ATOM 5938 C CA . VAL A 1 756 ? 29.206 -0.911 -14.950 1.00 90.81 756 VAL A CA 1
ATOM 5939 C C . VAL A 1 756 ? 29.405 0.410 -15.707 1.00 90.81 756 VAL A C 1
ATOM 5941 O O . VAL A 1 756 ? 28.611 1.341 -15.598 1.00 90.81 756 VAL A O 1
ATOM 5944 N N . SER A 1 757 ? 30.478 0.505 -16.490 1.00 91.69 757 SER A N 1
ATOM 5945 C CA . SER A 1 757 ? 30.890 1.699 -17.239 1.00 91.69 757 SER A CA 1
ATOM 5946 C C . SER A 1 757 ? 31.529 1.334 -18.586 1.00 91.69 757 SER A C 1
ATOM 5948 O O . SER A 1 757 ? 31.813 0.169 -18.855 1.00 91.69 757 SER A O 1
ATOM 5950 N N . ARG A 1 758 ? 31.828 2.333 -19.430 1.00 91.06 758 ARG A N 1
ATOM 5951 C CA . ARG A 1 758 ? 32.433 2.124 -20.762 1.00 91.06 758 ARG A CA 1
ATOM 5952 C C . ARG A 1 758 ? 33.779 1.375 -20.753 1.00 91.06 758 ARG A C 1
ATOM 5954 O O . ARG A 1 758 ? 34.174 0.895 -21.808 1.00 91.06 758 ARG A O 1
ATOM 5961 N N . SER A 1 759 ? 34.480 1.283 -19.618 1.00 88.94 759 SER A N 1
ATOM 5962 C CA . SER A 1 759 ? 35.773 0.586 -19.497 1.00 88.94 759 SER A CA 1
ATOM 5963 C C . SER A 1 759 ? 35.696 -0.824 -18.897 1.00 88.94 759 SER A C 1
ATOM 5965 O O . SER A 1 759 ? 36.720 -1.499 -18.851 1.00 88.94 759 SER A O 1
ATOM 5967 N N . ASN A 1 760 ? 34.526 -1.275 -18.428 1.00 90.62 760 ASN A N 1
ATOM 5968 C CA . ASN A 1 760 ? 34.326 -2.604 -17.825 1.00 90.62 760 ASN A CA 1
ATOM 5969 C C . ASN A 1 760 ? 32.996 -3.278 -18.224 1.00 90.62 760 ASN A C 1
ATOM 5971 O O . ASN A 1 760 ? 32.567 -4.227 -17.575 1.00 90.62 760 ASN A O 1
ATOM 5975 N N . ALA A 1 761 ? 32.323 -2.785 -19.265 1.00 90.88 761 ALA A N 1
ATOM 5976 C CA . ALA A 1 761 ? 31.085 -3.360 -19.781 1.00 90.88 761 ALA A CA 1
ATOM 5977 C C . ALA A 1 761 ? 31.376 -4.504 -20.776 1.00 90.88 761 ALA A C 1
ATOM 5979 O O . ALA A 1 761 ? 31.802 -4.258 -21.904 1.00 90.88 761 ALA A O 1
ATOM 5980 N N . GLU A 1 762 ? 31.119 -5.748 -20.367 1.00 90.94 762 GLU A N 1
ATOM 5981 C CA . GLU A 1 762 ? 31.191 -6.949 -21.216 1.00 90.94 762 GLU A CA 1
ATOM 5982 C C . GLU A 1 762 ? 29.835 -7.184 -21.910 1.00 90.94 762 GLU A C 1
ATOM 5984 O O . GLU A 1 762 ? 28.801 -7.169 -21.247 1.00 90.94 762 GLU A O 1
ATOM 5989 N N . ALA A 1 763 ? 29.795 -7.414 -23.232 1.00 87.88 763 ALA A N 1
ATOM 5990 C CA . ALA A 1 763 ? 28.522 -7.626 -23.945 1.00 87.88 763 ALA A CA 1
ATOM 5991 C C . ALA A 1 763 ? 27.826 -8.939 -23.547 1.00 87.88 763 ALA A C 1
ATOM 5993 O O . ALA A 1 763 ? 26.607 -8.965 -23.382 1.00 87.88 763 ALA A O 1
ATOM 5994 N N . GLU A 1 764 ? 28.609 -9.998 -23.344 1.00 88.62 764 GLU A N 1
ATOM 5995 C CA . GLU A 1 764 ? 28.203 -11.213 -22.644 1.00 88.62 764 GLU A CA 1
ATOM 5996 C C . GLU A 1 764 ? 29.177 -11.421 -21.476 1.00 88.62 764 GLU A C 1
ATOM 5998 O O . GLU A 1 764 ? 30.297 -11.879 -21.707 1.00 88.62 764 GLU A O 1
ATOM 6003 N N . PRO A 1 765 ? 28.798 -11.052 -20.236 1.00 88.38 765 PRO A N 1
ATOM 6004 C CA . PRO A 1 765 ? 29.673 -11.194 -19.081 1.00 88.38 765 PRO A CA 1
ATOM 6005 C C . PRO A 1 765 ? 30.093 -12.647 -18.882 1.00 88.38 765 PRO A C 1
ATOM 6007 O O . PRO A 1 765 ? 29.254 -13.544 -18.973 1.00 88.38 765 PRO A O 1
ATOM 6010 N N . SER A 1 766 ? 31.373 -12.888 -18.604 1.00 83.44 766 SER A N 1
ATOM 6011 C CA . SER A 1 766 ? 31.940 -14.247 -18.505 1.00 83.44 766 SER A CA 1
ATOM 6012 C C . SER A 1 766 ? 31.585 -14.998 -17.210 1.00 83.44 766 SER A C 1
ATOM 6014 O O . SER A 1 766 ? 31.486 -16.227 -17.202 1.00 83.44 766 SER A O 1
ATOM 6016 N N . GLN A 1 767 ? 31.372 -14.267 -16.115 1.00 86.50 767 GLN A N 1
ATOM 6017 C CA . GLN A 1 767 ? 31.141 -14.819 -14.775 1.00 86.50 767 GLN A CA 1
ATOM 6018 C C . GLN A 1 767 ? 29.726 -15.417 -14.594 1.00 86.50 767 GLN A C 1
ATOM 6020 O O . GLN A 1 767 ? 28.833 -15.185 -15.419 1.00 86.50 767 GLN A O 1
ATOM 6025 N N . PRO A 1 768 ? 29.486 -16.194 -13.519 1.00 89.94 768 PRO A N 1
ATOM 6026 C CA . PRO A 1 768 ? 28.139 -16.478 -13.024 1.00 89.94 768 PRO A CA 1
ATOM 6027 C C . PRO A 1 768 ? 27.407 -15.195 -12.595 1.00 89.94 768 PRO A C 1
ATOM 6029 O O . PRO A 1 768 ? 28.039 -14.225 -12.176 1.00 89.94 768 PRO A O 1
ATOM 6032 N N . SER A 1 769 ? 26.076 -15.205 -12.661 1.00 91.50 769 SER A N 1
ATOM 6033 C CA . SER A 1 769 ? 25.228 -14.128 -12.139 1.00 91.50 769 SER A CA 1
ATOM 6034 C C . SER A 1 769 ? 25.392 -14.012 -10.622 1.00 91.50 769 SER A C 1
ATOM 6036 O O . SER A 1 769 ? 25.230 -14.995 -9.901 1.00 91.50 769 SER A O 1
ATOM 6038 N N . ALA A 1 770 ? 25.674 -12.809 -10.124 1.00 89.31 770 ALA A N 1
ATOM 6039 C CA . ALA A 1 770 ? 25.808 -12.553 -8.695 1.00 89.31 770 ALA A CA 1
ATOM 6040 C C . ALA A 1 770 ? 24.436 -12.583 -8.005 1.00 89.31 770 ALA A C 1
ATOM 6042 O O . ALA A 1 770 ? 23.566 -11.786 -8.337 1.00 89.31 770 ALA A O 1
ATOM 6043 N N . GLU A 1 771 ? 24.250 -13.468 -7.025 1.00 80.19 771 GLU A N 1
ATOM 6044 C CA . GLU A 1 771 ? 22.949 -13.718 -6.383 1.00 80.19 771 GLU A CA 1
ATOM 6045 C C . GLU A 1 771 ? 22.245 -12.434 -5.897 1.00 80.19 771 GLU A C 1
ATOM 6047 O O . GLU A 1 771 ? 21.098 -12.176 -6.260 1.00 80.19 771 GLU A O 1
ATOM 6052 N N . HIS A 1 772 ? 22.976 -11.574 -5.183 1.00 81.88 772 HIS A N 1
ATOM 6053 C CA . HIS A 1 772 ? 22.524 -10.248 -4.743 1.00 81.88 772 HIS A CA 1
ATOM 6054 C C . HIS A 1 772 ? 23.237 -9.117 -5.510 1.00 81.88 772 HIS A C 1
ATOM 6056 O O . HIS A 1 772 ? 23.750 -8.177 -4.907 1.00 81.88 772 HIS A O 1
ATOM 6062 N N . GLY A 1 773 ? 23.376 -9.244 -6.834 1.00 87.62 773 GLY A N 1
ATOM 6063 C CA . GLY A 1 773 ? 24.041 -8.232 -7.663 1.00 87.62 773 GLY A CA 1
ATOM 6064 C C . GLY A 1 773 ? 23.207 -6.961 -7.849 1.00 87.62 773 GLY A C 1
ATOM 6065 O O . GLY A 1 773 ? 22.082 -7.041 -8.352 1.00 87.62 773 GLY A O 1
ATOM 6066 N N . GLU A 1 774 ? 23.799 -5.816 -7.488 1.00 91.19 774 GLU A N 1
ATOM 6067 C CA . GLU A 1 774 ? 23.225 -4.458 -7.525 1.00 91.19 774 GLU A CA 1
ATOM 6068 C C . GLU A 1 774 ? 22.830 -3.965 -8.930 1.00 91.19 774 GLU A C 1
ATOM 6070 O O . GLU A 1 774 ? 22.030 -3.034 -9.069 1.00 91.19 774 GLU A O 1
ATOM 6075 N N . VAL A 1 775 ? 23.409 -4.543 -9.988 1.00 93.94 775 VAL A N 1
ATOM 6076 C CA . VAL A 1 775 ? 23.186 -4.121 -11.378 1.00 93.94 775 VAL A CA 1
ATOM 6077 C C . VAL A 1 775 ? 22.636 -5.276 -12.201 1.00 93.94 775 VAL A C 1
ATOM 6079 O O . VAL A 1 775 ? 23.282 -6.313 -12.337 1.00 93.94 775 VAL A O 1
ATOM 6082 N N . LEU A 1 776 ? 21.465 -5.085 -12.809 1.00 95.50 776 LEU A N 1
ATOM 6083 C CA . LEU A 1 776 ? 20.872 -6.056 -13.727 1.00 95.50 776 LEU A CA 1
ATOM 6084 C C . LEU A 1 776 ? 21.289 -5.720 -15.166 1.00 95.50 776 LEU A C 1
ATOM 6086 O O . LEU A 1 776 ? 20.845 -4.722 -15.729 1.00 95.50 776 LEU A O 1
ATOM 6090 N N . GLN A 1 777 ? 22.137 -6.537 -15.786 1.00 96.12 777 GLN A N 1
ATOM 6091 C CA . GLN A 1 777 ? 22.491 -6.368 -17.194 1.00 96.12 777 GLN A CA 1
ATOM 6092 C C . GLN A 1 777 ? 21.526 -7.138 -18.099 1.00 96.12 777 GLN A C 1
ATOM 6094 O O . GLN A 1 777 ? 21.432 -8.358 -18.004 1.00 96.12 777 GLN A O 1
ATOM 6099 N N . LEU A 1 778 ? 20.892 -6.441 -19.043 1.00 96.31 778 LEU A N 1
ATOM 6100 C CA . LEU A 1 778 ? 20.260 -7.022 -20.225 1.00 96.31 778 LEU A CA 1
ATOM 6101 C C . LEU A 1 778 ? 21.352 -7.420 -21.233 1.00 96.31 778 LEU A C 1
ATOM 6103 O O . LEU A 1 778 ? 22.024 -6.564 -21.811 1.00 96.31 778 LEU A O 1
ATOM 6107 N N . VAL A 1 779 ? 21.536 -8.727 -21.422 1.00 94.75 779 VAL A N 1
ATOM 6108 C CA . VAL A 1 779 ? 22.551 -9.326 -22.307 1.00 94.75 779 VAL A CA 1
ATOM 6109 C C . VAL A 1 779 ? 22.040 -9.388 -23.748 1.00 94.75 779 VAL A C 1
ATOM 6111 O O . VAL A 1 779 ? 22.731 -8.976 -24.681 1.00 94.75 779 VAL A O 1
ATOM 6114 N N . ALA A 1 780 ? 20.811 -9.879 -23.925 1.00 92.75 780 ALA A N 1
ATOM 6115 C CA . ALA A 1 780 ? 20.144 -9.989 -25.218 1.00 92.75 780 ALA A CA 1
ATOM 6116 C C . ALA A 1 780 ? 18.617 -9.984 -25.056 1.00 92.75 780 ALA A C 1
ATOM 6118 O O . ALA A 1 780 ? 18.090 -10.382 -24.016 1.00 92.75 780 ALA A O 1
ATOM 6119 N N . LEU A 1 781 ? 17.909 -9.566 -26.105 1.00 94.06 781 LEU A N 1
ATOM 6120 C CA . LEU A 1 781 ? 16.455 -9.639 -26.211 1.00 94.06 781 LEU A CA 1
ATOM 6121 C C . LEU A 1 781 ? 16.090 -10.002 -27.653 1.00 94.06 781 LEU A C 1
ATOM 6123 O O . LEU A 1 781 ? 16.589 -9.386 -28.597 1.00 94.06 781 LEU A O 1
ATOM 6127 N N . HIS A 1 782 ? 15.231 -11.003 -27.818 1.00 93.44 782 HIS A N 1
ATOM 6128 C CA . HIS A 1 782 ? 14.745 -11.492 -29.105 1.00 93.44 782 HIS A CA 1
ATOM 6129 C C . HIS A 1 782 ? 13.219 -11.604 -29.068 1.00 93.44 782 HIS A C 1
ATOM 6131 O O . HIS A 1 782 ? 12.644 -11.993 -28.053 1.00 93.44 782 HIS A O 1
ATOM 6137 N N . ALA A 1 783 ? 12.561 -11.280 -30.176 1.00 92.50 783 ALA A N 1
ATOM 6138 C CA . ALA A 1 783 ? 11.125 -11.453 -30.363 1.00 92.50 783 ALA A CA 1
ATOM 6139 C C . ALA A 1 783 ? 10.850 -11.776 -31.834 1.00 92.50 783 ALA A C 1
ATOM 6141 O O . ALA A 1 783 ? 11.556 -11.288 -32.718 1.00 92.50 783 ALA A O 1
ATOM 6142 N N . LEU A 1 784 ? 9.837 -12.597 -32.096 1.00 90.94 784 LEU A N 1
ATOM 6143 C CA . LEU A 1 784 ? 9.440 -12.941 -33.457 1.00 90.94 784 LEU A CA 1
ATOM 6144 C C . LEU A 1 784 ? 8.778 -11.739 -34.160 1.00 90.94 784 LEU A C 1
ATOM 6146 O O . LEU A 1 784 ? 7.958 -11.064 -33.531 1.00 90.94 784 LEU A O 1
ATOM 6150 N N . PRO A 1 785 ? 9.054 -11.478 -35.454 1.00 83.88 785 PRO A N 1
ATOM 6151 C CA . PRO A 1 785 ? 8.429 -10.380 -36.193 1.00 83.88 785 PRO A CA 1
ATOM 6152 C C . PRO A 1 785 ? 6.896 -10.454 -36.233 1.00 83.88 785 PRO A C 1
ATOM 6154 O O . PRO A 1 785 ? 6.237 -9.416 -36.202 1.00 83.88 785 PRO A O 1
ATOM 6157 N N . GLU A 1 786 ? 6.307 -11.658 -36.247 1.00 82.75 786 GLU A N 1
ATOM 6158 C CA . GLU A 1 786 ? 4.850 -11.834 -36.168 1.00 82.75 786 GLU A CA 1
ATOM 6159 C C . GLU A 1 786 ? 4.259 -11.588 -34.762 1.00 82.75 786 GLU A C 1
ATOM 6161 O O . GLU A 1 786 ? 3.040 -11.539 -34.598 1.00 82.75 786 GLU A O 1
ATOM 6166 N N . ALA A 1 787 ? 5.101 -11.436 -33.737 1.00 84.81 787 ALA A N 1
ATOM 6167 C CA . ALA A 1 787 ? 4.716 -11.270 -32.337 1.00 84.81 787 ALA A CA 1
ATOM 6168 C C . ALA A 1 787 ? 4.899 -9.813 -31.869 1.00 84.81 787 ALA A C 1
ATOM 6170 O O . ALA A 1 787 ? 5.622 -9.523 -30.911 1.00 84.81 787 ALA A O 1
ATOM 6171 N N . GLN A 1 788 ? 4.233 -8.882 -32.564 1.00 78.69 788 GLN A N 1
ATOM 6172 C CA . GLN A 1 788 ? 4.285 -7.449 -32.255 1.00 78.69 788 GLN A CA 1
ATOM 6173 C C . GLN A 1 788 ? 4.040 -7.164 -30.761 1.00 78.69 788 GLN A C 1
ATOM 6175 O O . GLN A 1 788 ? 3.163 -7.745 -30.123 1.00 78.69 788 GLN A O 1
ATOM 6180 N N . GLY A 1 789 ? 4.839 -6.254 -30.200 1.00 85.00 789 GLY A N 1
ATOM 6181 C CA . GLY A 1 789 ? 4.764 -5.839 -28.796 1.00 85.00 789 GLY A CA 1
ATOM 6182 C C . GLY A 1 789 ? 5.499 -6.736 -27.790 1.00 85.00 789 GLY A C 1
ATOM 6183 O O . GLY A 1 789 ? 5.871 -6.229 -26.733 1.00 85.00 789 GLY A O 1
ATOM 6184 N N . VAL A 1 790 ? 5.798 -8.008 -28.103 1.00 90.81 790 VAL A N 1
ATOM 6185 C CA . VAL A 1 790 ? 6.448 -8.944 -27.153 1.00 90.81 790 VAL A CA 1
ATOM 6186 C C . VAL A 1 790 ? 7.791 -8.422 -26.634 1.00 90.81 790 VAL A C 1
ATOM 6188 O O . VAL A 1 790 ? 8.069 -8.527 -25.441 1.00 90.81 790 VAL A O 1
ATOM 6191 N N . GLY A 1 791 ? 8.606 -7.801 -27.493 1.00 91.44 791 GLY A N 1
ATOM 6192 C CA . GLY A 1 791 ? 9.889 -7.232 -27.071 1.00 91.44 791 GLY A CA 1
ATOM 6193 C C . GLY A 1 791 ? 9.746 -6.077 -26.072 1.00 91.44 791 GLY A C 1
ATOM 6194 O O . GLY A 1 791 ? 10.475 -6.027 -25.082 1.00 91.44 791 GLY A O 1
ATOM 6195 N N . SER A 1 792 ? 8.768 -5.187 -26.279 1.00 90.00 792 SER A N 1
ATOM 6196 C CA . SER A 1 792 ? 8.452 -4.107 -25.332 1.00 90.00 792 SER A CA 1
ATOM 6197 C C . SER A 1 792 ? 7.914 -4.663 -24.014 1.00 90.00 792 SER A C 1
ATOM 6199 O O . SER A 1 792 ? 8.357 -4.232 -22.958 1.00 90.00 792 SER A O 1
ATOM 6201 N N . LEU A 1 793 ? 7.029 -5.664 -24.070 1.00 91.50 793 LEU A N 1
ATOM 6202 C CA . LEU A 1 793 ? 6.478 -6.342 -22.893 1.00 91.50 793 LEU A CA 1
ATOM 6203 C C . LEU A 1 793 ? 7.582 -6.985 -22.037 1.00 91.50 793 LEU A C 1
ATOM 6205 O O . LEU A 1 793 ? 7.606 -6.776 -20.826 1.00 91.50 793 LEU A O 1
ATOM 6209 N N . LEU A 1 794 ? 8.530 -7.705 -22.651 1.00 94.50 794 LEU A N 1
ATOM 6210 C CA . LEU A 1 794 ? 9.674 -8.294 -21.941 1.00 94.50 794 LEU A CA 1
ATOM 6211 C C . LEU A 1 794 ? 10.583 -7.221 -21.321 1.00 94.50 794 LEU A C 1
ATOM 6213 O O . LEU A 1 794 ? 10.958 -7.333 -20.155 1.00 94.50 794 LEU A O 1
ATOM 6217 N N . ARG A 1 795 ? 10.906 -6.157 -22.071 1.00 93.00 795 ARG A N 1
ATOM 6218 C CA . ARG A 1 795 ? 11.683 -5.010 -21.567 1.00 93.00 795 ARG A CA 1
ATOM 6219 C C . ARG A 1 795 ? 10.991 -4.352 -20.371 1.00 93.00 795 ARG A C 1
ATOM 6221 O O . ARG A 1 795 ? 11.632 -4.102 -19.355 1.00 93.00 795 ARG A O 1
ATOM 6228 N N . ASP A 1 796 ? 9.701 -4.058 -20.485 1.00 90.81 796 ASP A N 1
ATOM 6229 C CA . ASP A 1 796 ? 8.981 -3.271 -19.486 1.00 90.81 796 ASP A CA 1
ATOM 6230 C C . ASP A 1 796 ? 8.661 -4.078 -18.224 1.00 90.81 796 ASP A C 1
ATOM 6232 O O . ASP A 1 796 ? 8.709 -3.500 -17.136 1.00 90.81 796 ASP A O 1
ATOM 6236 N N . LEU A 1 797 ? 8.469 -5.401 -18.347 1.00 92.62 797 LEU A N 1
ATOM 6237 C CA . LEU A 1 797 ? 8.467 -6.329 -17.213 1.00 92.62 797 LEU A CA 1
ATOM 6238 C C . LEU A 1 797 ? 9.822 -6.319 -16.496 1.00 92.62 797 LEU A C 1
ATOM 6240 O O . LEU A 1 797 ? 9.856 -6.108 -15.290 1.00 92.62 797 LEU A O 1
ATOM 6244 N N . LEU A 1 798 ? 10.944 -6.489 -17.208 1.00 93.81 798 LEU A N 1
ATOM 6245 C CA . LEU A 1 798 ? 12.277 -6.472 -16.586 1.00 93.81 798 LEU A CA 1
ATOM 6246 C C . LEU A 1 798 ? 12.558 -5.157 -15.842 1.00 93.81 798 LEU A C 1
ATOM 6248 O O . LEU A 1 798 ? 13.125 -5.175 -14.750 1.00 93.81 798 LEU A O 1
ATOM 6252 N N . LEU A 1 799 ? 12.114 -4.024 -16.394 1.00 90.94 799 LEU A N 1
ATOM 6253 C CA . LEU A 1 799 ? 12.199 -2.722 -15.730 1.00 90.94 799 LEU A CA 1
ATOM 6254 C C . LEU A 1 799 ? 11.263 -2.608 -14.516 1.00 90.94 799 LEU A C 1
ATOM 6256 O O . LEU A 1 799 ? 11.625 -1.933 -13.559 1.00 90.94 799 LEU A O 1
ATOM 6260 N N . GLN A 1 800 ? 10.095 -3.260 -14.523 1.00 89.88 800 GLN A N 1
ATOM 6261 C CA . GLN A 1 800 ? 9.201 -3.339 -13.360 1.00 89.88 800 GLN A CA 1
ATOM 6262 C C . GLN A 1 800 ? 9.792 -4.227 -12.253 1.00 89.88 800 GLN A C 1
ATOM 6264 O O . GLN A 1 800 ? 9.800 -3.817 -11.097 1.00 89.88 800 GLN A O 1
ATOM 6269 N N . LEU A 1 801 ? 10.351 -5.396 -12.587 1.00 92.31 801 LEU A N 1
ATOM 6270 C CA . LEU A 1 801 ? 11.024 -6.281 -11.626 1.00 92.31 801 LEU A CA 1
ATOM 6271 C C . LEU A 1 801 ? 12.220 -5.572 -10.969 1.00 92.31 801 LEU A C 1
ATOM 6273 O O . LEU A 1 801 ? 12.346 -5.570 -9.747 1.00 92.31 801 LEU A O 1
ATOM 6277 N N . ALA A 1 802 ? 13.035 -4.875 -11.764 1.00 91.31 802 ALA A N 1
ATOM 6278 C CA . ALA A 1 802 ? 14.141 -4.049 -11.278 1.00 91.31 802 ALA A CA 1
ATOM 6279 C C . ALA A 1 802 ? 13.708 -2.766 -10.536 1.00 91.31 802 ALA A C 1
ATOM 6281 O O . ALA A 1 802 ? 14.549 -2.121 -9.918 1.00 91.31 802 ALA A O 1
ATOM 6282 N N . GLN A 1 803 ? 12.432 -2.369 -10.607 1.00 88.44 803 GLN A N 1
ATOM 6283 C CA . GLN A 1 803 ? 11.865 -1.264 -9.821 1.00 88.44 803 GLN A CA 1
ATOM 6284 C C . GLN A 1 803 ? 11.403 -1.730 -8.428 1.00 88.44 803 GLN A C 1
ATOM 6286 O O . GLN A 1 803 ? 11.269 -0.898 -7.534 1.00 88.44 803 GLN A O 1
ATOM 6291 N N . VAL A 1 804 ? 11.155 -3.034 -8.239 1.00 89.19 804 VAL A N 1
ATOM 6292 C CA . VAL A 1 804 ? 10.633 -3.592 -6.978 1.00 89.19 804 VAL A CA 1
ATOM 6293 C C . VAL A 1 804 ? 11.610 -4.490 -6.212 1.00 89.19 804 VAL A C 1
ATOM 6295 O O . VAL A 1 804 ? 11.371 -4.746 -5.034 1.00 89.19 804 VAL A O 1
ATOM 6298 N N . ASP A 1 805 ? 12.700 -4.961 -6.830 1.00 89.44 805 ASP A N 1
ATOM 6299 C CA . ASP A 1 805 ? 13.789 -5.651 -6.122 1.00 89.44 805 ASP A CA 1
ATOM 6300 C C . ASP A 1 805 ? 14.653 -4.629 -5.345 1.00 89.44 805 ASP A C 1
ATOM 6302 O O . ASP A 1 805 ? 15.350 -3.835 -5.984 1.00 89.44 805 ASP A O 1
ATOM 6306 N N . PRO A 1 806 ? 14.681 -4.649 -3.993 1.00 85.50 806 PRO A N 1
ATOM 6307 C CA . PRO A 1 806 ? 15.504 -3.727 -3.195 1.00 85.50 806 PRO A CA 1
ATOM 6308 C C . PRO A 1 806 ? 17.017 -3.885 -3.433 1.00 85.50 806 PRO A C 1
ATOM 6310 O O . PRO A 1 806 ? 17.808 -3.035 -3.027 1.00 85.50 806 PRO A O 1
ATOM 6313 N N . ASN A 1 807 ? 17.429 -4.969 -4.095 1.00 86.19 807 ASN A N 1
ATOM 6314 C CA . ASN A 1 807 ? 18.812 -5.301 -4.416 1.00 86.19 807 ASN A CA 1
ATOM 6315 C C . ASN A 1 807 ? 19.173 -4.969 -5.884 1.00 86.19 807 ASN A C 1
ATOM 6317 O O . ASN A 1 807 ? 20.181 -5.468 -6.384 1.00 86.19 807 ASN A O 1
ATOM 6321 N N . VAL A 1 808 ? 18.364 -4.180 -6.609 1.00 89.06 808 VAL A N 1
ATOM 6322 C CA . VAL A 1 808 ? 18.720 -3.636 -7.937 1.00 89.06 808 VAL A CA 1
ATOM 6323 C C . VAL A 1 808 ? 18.699 -2.109 -7.899 1.00 89.06 808 VAL A C 1
ATOM 6325 O O . VAL A 1 808 ? 17.713 -1.483 -7.529 1.00 89.06 808 VAL A O 1
ATOM 6328 N N . HIS A 1 809 ? 19.805 -1.486 -8.301 1.00 86.81 809 HIS A N 1
ATOM 6329 C CA . HIS A 1 809 ? 19.978 -0.029 -8.284 1.00 86.81 809 HIS A CA 1
ATOM 6330 C C . HIS A 1 809 ? 20.102 0.570 -9.692 1.00 86.81 809 HIS A C 1
ATOM 6332 O O . HIS A 1 809 ? 19.846 1.758 -9.893 1.00 86.81 809 HIS A O 1
ATOM 6338 N N . SER A 1 810 ? 20.444 -0.241 -10.697 1.00 90.88 810 SER A N 1
ATOM 6339 C CA . SER A 1 810 ? 20.324 0.143 -12.108 1.00 90.88 810 SER A CA 1
ATOM 6340 C C . SER A 1 810 ? 20.147 -1.069 -13.019 1.00 90.88 810 SER A C 1
ATOM 6342 O O . SER A 1 810 ? 20.583 -2.175 -12.693 1.00 90.88 810 SER A O 1
ATOM 6344 N N . VAL A 1 811 ? 19.537 -0.840 -14.183 1.00 95.00 811 VAL A N 1
ATOM 6345 C CA . VAL A 1 811 ? 19.521 -1.810 -15.285 1.00 95.00 811 VAL A CA 1
ATOM 6346 C C . VAL A 1 811 ? 20.429 -1.280 -16.385 1.00 95.00 811 VAL A C 1
ATOM 6348 O O . VAL A 1 811 ? 20.302 -0.121 -16.775 1.00 95.00 811 VAL A O 1
ATOM 6351 N N . VAL A 1 812 ? 21.339 -2.098 -16.900 1.00 96.62 812 VAL A N 1
ATOM 6352 C CA . VAL A 1 812 ? 22.264 -1.713 -17.979 1.00 96.62 812 VAL A CA 1
ATOM 6353 C C . VAL A 1 812 ? 22.134 -2.649 -19.171 1.00 96.62 812 VAL A C 1
ATOM 6355 O O . VAL A 1 812 ? 21.560 -3.728 -19.071 1.00 96.62 812 VAL A O 1
ATOM 6358 N N . GLY A 1 813 ? 22.687 -2.260 -20.310 1.00 95.81 813 GLY A N 1
ATOM 6359 C CA . GLY A 1 813 ? 22.824 -3.149 -21.457 1.00 95.81 813 GLY A CA 1
ATOM 6360 C C . GLY A 1 813 ? 23.824 -2.600 -22.459 1.00 95.81 813 GLY A C 1
ATOM 6361 O O . GLY A 1 813 ? 24.048 -1.393 -22.528 1.00 95.81 813 GLY A O 1
ATOM 6362 N N . LEU A 1 814 ? 24.419 -3.481 -23.257 1.00 95.19 814 LEU A N 1
ATOM 6363 C CA . LEU A 1 814 ? 25.172 -3.076 -24.438 1.00 95.19 814 LEU A CA 1
ATOM 6364 C C . LEU A 1 814 ? 24.273 -3.331 -25.643 1.00 95.19 814 LEU A C 1
ATOM 6366 O O . LEU A 1 814 ? 24.122 -4.473 -26.070 1.00 95.19 814 LEU A O 1
ATOM 6370 N N . THR A 1 815 ? 23.655 -2.292 -26.192 1.00 93.81 815 THR A N 1
ATOM 6371 C CA . THR A 1 815 ? 22.812 -2.405 -27.390 1.00 93.81 815 THR A CA 1
ATOM 6372 C C . THR A 1 815 ? 23.630 -2.174 -28.672 1.00 93.81 815 THR A C 1
ATOM 6374 O O . THR A 1 815 ? 24.858 -2.061 -28.609 1.00 93.81 815 THR A O 1
ATOM 6377 N N . ARG A 1 816 ? 22.992 -2.172 -29.844 1.00 90.88 816 ARG A N 1
ATOM 6378 C CA . ARG A 1 816 ? 23.635 -1.998 -31.162 1.00 90.88 816 ARG A CA 1
ATOM 6379 C C . ARG A 1 816 ? 22.953 -0.902 -31.982 1.00 90.88 816 ARG A C 1
ATOM 6381 O O . ARG A 1 816 ? 21.880 -0.439 -31.613 1.00 90.88 816 ARG A O 1
ATOM 6388 N N . PHE A 1 817 ? 23.570 -0.519 -33.097 1.00 88.56 817 PHE A N 1
ATOM 6389 C CA . PHE A 1 817 ? 22.902 0.261 -34.138 1.00 88.56 817 PHE A CA 1
ATOM 6390 C C . PHE A 1 817 ? 22.121 -0.658 -35.081 1.00 88.56 817 PHE A C 1
ATOM 6392 O O . PHE A 1 817 ? 22.464 -1.835 -35.242 1.00 88.56 817 PHE A O 1
ATOM 6399 N N . ASP A 1 818 ? 21.122 -0.095 -35.747 1.00 85.06 818 ASP A N 1
ATOM 6400 C CA . ASP A 1 818 ? 20.397 -0.718 -36.852 1.00 85.06 818 ASP A CA 1
ATOM 6401 C C . ASP A 1 818 ? 20.739 -0.035 -38.186 1.00 85.06 818 ASP A C 1
ATOM 6403 O O . ASP A 1 818 ? 21.113 -0.696 -39.152 1.00 85.06 818 ASP A O 1
ATOM 6407 N N . GLY A 1 819 ? 20.712 1.304 -38.219 1.00 81.69 819 GLY A N 1
ATOM 6408 C CA . GLY A 1 819 ? 20.891 2.081 -39.451 1.00 81.69 819 GLY A CA 1
ATOM 6409 C C . GLY A 1 819 ? 22.297 2.648 -39.690 1.00 81.69 819 GLY A C 1
ATOM 6410 O O . GLY A 1 819 ? 22.532 3.240 -40.745 1.00 81.69 819 GLY A O 1
ATOM 6411 N N . TRP A 1 820 ? 23.233 2.525 -38.739 1.00 90.12 820 TRP A N 1
ATOM 6412 C CA . TRP A 1 820 ? 24.519 3.241 -38.811 1.00 90.12 820 TRP A CA 1
ATOM 6413 C C . TRP A 1 820 ? 25.371 2.864 -40.031 1.00 90.12 820 TRP A C 1
ATOM 6415 O O . TRP A 1 820 ? 25.941 3.754 -40.663 1.00 90.12 820 TRP A O 1
ATOM 6425 N N . ALA A 1 821 ? 25.406 1.582 -40.408 1.00 85.50 821 ALA A N 1
ATOM 6426 C CA . ALA A 1 821 ? 26.223 1.076 -41.517 1.00 85.50 821 ALA A CA 1
ATOM 6427 C C . ALA A 1 821 ? 25.858 1.668 -42.897 1.00 85.50 821 ALA A C 1
ATOM 6429 O O . ALA A 1 821 ? 26.674 1.636 -43.815 1.00 85.50 821 ALA A O 1
ATOM 6430 N N . ALA A 1 822 ? 24.646 2.217 -43.046 1.00 84.94 822 ALA A N 1
ATOM 6431 C CA . ALA A 1 822 ? 24.193 2.920 -44.249 1.00 84.94 822 ALA A CA 1
ATOM 6432 C C . ALA A 1 822 ? 24.423 4.447 -44.183 1.00 84.94 822 ALA A C 1
ATOM 6434 O O . ALA A 1 822 ? 24.072 5.169 -45.116 1.00 84.94 822 ALA A O 1
ATOM 6435 N N . SER A 1 823 ? 24.983 4.959 -43.082 1.00 85.69 823 SER A N 1
ATOM 6436 C CA . SER A 1 823 ? 25.216 6.386 -42.850 1.00 85.69 823 SER A CA 1
ATOM 6437 C C . SER A 1 823 ? 26.666 6.794 -43.129 1.00 85.69 823 SER A C 1
ATOM 6439 O O . SER A 1 823 ? 27.595 6.006 -42.985 1.00 85.69 823 SER A O 1
ATOM 6441 N N . SER A 1 824 ? 26.876 8.068 -43.462 1.00 88.75 824 SER A N 1
ATOM 6442 C CA . SER A 1 824 ? 28.209 8.670 -43.609 1.00 88.75 824 SER A CA 1
ATOM 6443 C C . SER A 1 824 ? 28.714 9.346 -42.321 1.00 88.75 824 SER A C 1
ATOM 6445 O O . SER A 1 824 ? 29.537 10.260 -42.393 1.00 88.75 824 SER A O 1
ATOM 6447 N N . LEU A 1 825 ? 28.166 8.989 -41.152 1.00 90.69 825 LEU A N 1
ATOM 6448 C CA . LEU A 1 825 ? 28.459 9.630 -39.863 1.00 90.69 825 LEU A CA 1
ATOM 6449 C C . LEU A 1 825 ? 29.439 8.799 -39.024 1.00 90.69 825 LEU A C 1
ATOM 6451 O O . LEU A 1 825 ? 29.458 7.571 -39.108 1.00 90.69 825 LEU A O 1
ATOM 6455 N N . SER A 1 826 ? 30.205 9.460 -38.150 1.00 93.44 826 SER A N 1
ATOM 6456 C CA . SER A 1 826 ? 30.917 8.764 -37.070 1.00 93.44 826 SER A CA 1
ATOM 6457 C C . SER A 1 826 ? 29.911 8.102 -36.114 1.00 93.44 826 SER A C 1
ATOM 6459 O O . SER A 1 826 ? 28.766 8.553 -36.015 1.00 93.44 826 SER A O 1
ATOM 6461 N N . GLN A 1 827 ? 30.310 7.047 -35.397 1.00 93.31 827 GLN A N 1
ATOM 6462 C CA . GLN A 1 827 ? 29.421 6.385 -34.430 1.00 93.31 827 GLN A CA 1
ATOM 6463 C C . GLN A 1 827 ? 29.017 7.351 -33.301 1.00 93.31 827 GLN A C 1
ATOM 6465 O O . GLN A 1 827 ? 27.843 7.437 -32.945 1.00 93.31 827 GLN A O 1
ATOM 6470 N N . GLU A 1 828 ? 29.956 8.160 -32.806 1.00 92.12 828 GLU A N 1
ATOM 6471 C CA . GLU A 1 828 ? 29.711 9.237 -31.845 1.00 92.12 828 GLU A CA 1
ATOM 6472 C C . GLU A 1 828 ? 28.725 10.302 -32.356 1.00 92.12 828 GLU A C 1
ATOM 6474 O O . GLU A 1 828 ? 27.839 10.713 -31.605 1.00 92.12 828 GLU A O 1
ATOM 6479 N N . ASP A 1 829 ? 28.838 10.749 -33.612 1.00 92.00 829 ASP A N 1
ATOM 6480 C CA . ASP A 1 829 ? 27.904 11.727 -34.188 1.00 92.00 829 ASP A CA 1
ATOM 6481 C C . ASP A 1 829 ? 26.531 11.114 -34.470 1.00 92.00 829 ASP A C 1
ATOM 6483 O O . ASP A 1 829 ? 25.517 11.780 -34.276 1.00 92.00 829 ASP A O 1
ATOM 6487 N N . TYR A 1 830 ? 26.474 9.843 -34.866 1.00 93.44 830 TYR A N 1
ATOM 6488 C CA . TYR A 1 830 ? 25.224 9.104 -35.044 1.00 93.44 830 TYR A CA 1
ATOM 6489 C C . TYR A 1 830 ? 24.459 8.988 -33.712 1.00 93.44 830 TYR A C 1
ATOM 6491 O O . TYR A 1 830 ? 23.273 9.320 -33.649 1.00 93.44 830 TYR A O 1
ATOM 6499 N N . ILE A 1 831 ? 25.153 8.648 -32.614 1.00 91.69 831 ILE A N 1
ATOM 6500 C CA . ILE A 1 831 ? 24.595 8.687 -31.248 1.00 91.69 831 ILE A CA 1
ATOM 6501 C C . ILE A 1 831 ? 24.161 10.112 -30.877 1.00 91.69 831 ILE A C 1
ATOM 6503 O O . ILE A 1 831 ? 23.042 10.304 -30.403 1.00 91.69 831 ILE A O 1
ATOM 6507 N N . ARG A 1 832 ? 25.019 11.119 -31.094 1.00 91.50 832 ARG A N 1
ATOM 6508 C CA . ARG A 1 832 ? 24.733 12.527 -30.763 1.00 91.50 832 ARG A CA 1
ATOM 6509 C C . ARG A 1 832 ? 23.463 13.021 -31.454 1.00 91.50 832 ARG A C 1
ATOM 6511 O O . ARG A 1 832 ? 22.612 13.603 -30.789 1.00 91.50 832 ARG A O 1
ATOM 6518 N N . ARG A 1 833 ? 23.313 12.758 -32.756 1.00 90.00 833 ARG A N 1
ATOM 6519 C CA . ARG A 1 833 ? 22.120 13.133 -33.530 1.00 90.00 833 ARG A CA 1
ATOM 6520 C C . ARG A 1 833 ? 20.880 12.363 -33.097 1.00 90.00 833 ARG A C 1
ATOM 6522 O O . ARG A 1 833 ? 19.802 12.949 -33.070 1.00 90.00 833 ARG A O 1
ATOM 6529 N N . HIS A 1 834 ? 21.022 11.099 -32.694 1.00 89.31 834 HIS A N 1
ATOM 6530 C CA . HIS A 1 834 ? 19.905 10.359 -32.114 1.00 89.31 834 HIS A CA 1
ATOM 6531 C C . HIS A 1 834 ? 19.422 10.976 -30.793 1.00 89.31 834 HIS A C 1
ATOM 6533 O O . HIS A 1 834 ? 18.233 11.243 -30.637 1.00 89.31 834 HIS A O 1
ATOM 6539 N N . VAL A 1 835 ? 20.342 11.279 -29.873 1.00 86.06 835 VAL A N 1
ATOM 6540 C CA . VAL A 1 835 ? 20.028 11.920 -28.582 1.00 86.06 835 VAL A CA 1
ATOM 6541 C C . VAL A 1 835 ? 19.476 13.343 -28.764 1.00 86.06 835 VAL A C 1
ATOM 6543 O O . VAL A 1 835 ? 18.640 13.777 -27.975 1.00 86.06 835 VAL A O 1
ATOM 6546 N N . ALA A 1 836 ? 19.889 14.057 -29.815 1.00 83.12 836 ALA A N 1
ATOM 6547 C CA . ALA A 1 836 ? 19.354 15.370 -30.180 1.00 83.12 836 ALA A CA 1
ATOM 6548 C C . ALA A 1 836 ? 17.977 15.326 -30.882 1.00 83.12 836 ALA A C 1
ATOM 6550 O O . ALA A 1 836 ? 17.372 16.375 -31.085 1.00 83.12 836 ALA A O 1
ATOM 6551 N N . GLY A 1 837 ? 17.481 14.145 -31.274 1.00 83.75 837 GLY A N 1
ATOM 6552 C CA . GLY A 1 837 ? 16.247 13.996 -32.057 1.00 83.75 837 GLY A CA 1
ATOM 6553 C C . GLY A 1 837 ? 16.383 14.340 -33.549 1.00 83.75 837 GLY A C 1
ATOM 6554 O O . GLY A 1 837 ? 15.396 14.289 -34.276 1.00 83.75 837 GLY A O 1
ATOM 6555 N N . GLU A 1 838 ? 17.593 14.640 -34.030 1.00 84.69 838 GLU A N 1
ATOM 6556 C CA . GLU A 1 838 ? 17.903 14.885 -35.451 1.00 84.69 838 GLU A CA 1
ATOM 6557 C C . GLU A 1 838 ? 17.875 13.597 -36.300 1.00 84.69 838 GLU A C 1
ATOM 6559 O O . GLU A 1 838 ? 17.905 13.649 -37.530 1.00 84.69 838 GLU A O 1
ATOM 6564 N N . LEU A 1 839 ? 17.878 12.434 -35.643 1.00 86.44 839 LEU A N 1
ATOM 6565 C CA . LEU A 1 839 ? 17.978 11.100 -36.232 1.00 86.44 839 LEU A CA 1
ATOM 6566 C C . LEU A 1 839 ? 17.229 10.086 -35.345 1.00 86.44 839 LEU A C 1
ATOM 6568 O O . LEU A 1 839 ? 17.197 10.213 -34.122 1.00 86.44 839 LEU A O 1
ATOM 6572 N N . SER A 1 840 ? 16.669 9.027 -35.932 1.00 84.69 840 SER A N 1
ATOM 6573 C CA . SER A 1 840 ? 15.993 7.962 -35.183 1.00 84.69 840 SER A CA 1
ATOM 6574 C C . SER A 1 840 ? 16.492 6.580 -35.612 1.00 84.69 840 SER A C 1
ATOM 6576 O O . SER A 1 840 ? 15.943 5.988 -36.533 1.00 84.69 840 SER A O 1
ATOM 6578 N N . ASP A 1 841 ? 17.525 6.061 -34.942 1.00 91.62 841 ASP A N 1
ATOM 6579 C CA . ASP A 1 841 ? 17.925 4.653 -35.090 1.00 91.62 841 ASP A CA 1
ATOM 6580 C C . ASP A 1 841 ? 16.876 3.733 -34.448 1.00 91.62 841 ASP A C 1
ATOM 6582 O O . ASP A 1 841 ? 16.386 4.027 -33.353 1.00 91.62 841 ASP A O 1
ATOM 6586 N N . LYS A 1 842 ? 16.522 2.630 -35.124 1.00 88.00 842 LYS A N 1
ATOM 6587 C CA . LYS A 1 842 ? 15.407 1.773 -34.702 1.00 88.00 842 LYS A CA 1
ATOM 6588 C C . LYS A 1 842 ? 15.670 1.060 -33.365 1.00 88.00 842 LYS A C 1
ATOM 6590 O O . LYS A 1 842 ? 14.769 0.983 -32.529 1.00 88.00 842 LYS A O 1
ATOM 6595 N N . VAL A 1 843 ? 16.900 0.602 -33.122 1.00 90.50 843 VAL A N 1
ATOM 6596 C CA . VAL A 1 843 ? 17.275 -0.134 -31.902 1.00 90.50 843 VAL A CA 1
ATOM 6597 C C . VAL A 1 843 ? 17.592 0.817 -30.748 1.00 90.50 843 VAL A C 1
ATOM 6599 O O . VAL A 1 843 ? 17.159 0.568 -29.621 1.00 90.50 843 VAL A O 1
ATOM 6602 N N . LEU A 1 844 ? 18.266 1.944 -30.998 1.00 92.06 844 LEU A N 1
ATOM 6603 C CA . LEU A 1 844 ? 18.491 2.941 -29.944 1.00 92.06 844 LEU A CA 1
ATOM 6604 C C . LEU A 1 844 ? 17.165 3.548 -29.455 1.00 92.06 844 LEU A C 1
ATOM 6606 O O . LEU A 1 844 ? 16.970 3.669 -28.243 1.00 92.06 844 LEU A O 1
ATOM 6610 N N . ALA A 1 845 ? 16.221 3.833 -30.363 1.00 89.38 845 ALA A N 1
ATOM 6611 C CA . ALA A 1 845 ? 14.892 4.338 -30.015 1.00 89.38 845 ALA A CA 1
ATOM 6612 C C . ALA A 1 845 ? 14.106 3.374 -29.109 1.00 89.38 845 ALA A C 1
ATOM 6614 O O . ALA A 1 845 ? 13.498 3.819 -28.135 1.00 89.38 845 ALA A O 1
ATOM 6615 N N . PHE A 1 846 ? 14.167 2.060 -29.365 1.00 89.62 846 PHE A N 1
ATOM 6616 C CA . PHE A 1 846 ? 13.529 1.039 -28.521 1.00 89.62 846 PHE A CA 1
ATOM 6617 C C . PHE A 1 846 ? 13.989 1.094 -27.051 1.00 89.62 846 PHE A C 1
ATOM 6619 O O . PHE A 1 846 ? 13.226 0.739 -26.147 1.00 89.62 846 PHE A O 1
ATOM 6626 N N . HIS A 1 847 ? 15.211 1.564 -26.791 1.00 91.62 847 HIS A N 1
ATOM 6627 C CA . HIS A 1 847 ? 15.719 1.746 -25.436 1.00 91.62 847 HIS A CA 1
ATOM 6628 C C . HIS A 1 847 ? 15.447 3.151 -24.882 1.00 91.62 847 HIS A C 1
ATOM 6630 O O . HIS A 1 847 ? 14.918 3.270 -23.774 1.00 91.62 847 HIS A O 1
ATOM 6636 N N . THR A 1 848 ? 15.767 4.211 -25.632 1.00 89.25 848 THR A N 1
ATOM 6637 C CA . THR A 1 848 ? 15.660 5.604 -25.156 1.00 89.25 848 THR A CA 1
ATOM 6638 C C . THR A 1 848 ? 14.214 6.031 -24.898 1.00 89.25 848 THR A C 1
ATOM 6640 O O . THR A 1 848 ? 13.951 6.694 -23.896 1.00 89.25 848 THR A O 1
ATOM 6643 N N . GLN A 1 849 ? 13.249 5.569 -25.706 1.00 83.00 849 GLN A N 1
ATOM 6644 C CA . GLN A 1 849 ? 11.814 5.812 -25.478 1.00 83.00 849 GLN A CA 1
ATOM 6645 C C . GLN A 1 849 ? 11.298 5.206 -24.161 1.00 83.00 849 GLN A C 1
ATOM 6647 O O . GLN A 1 849 ? 10.325 5.703 -23.603 1.00 83.00 849 GLN A O 1
ATOM 6652 N N . ALA A 1 850 ? 11.956 4.165 -23.643 1.00 81.75 850 ALA A N 1
ATOM 6653 C CA . ALA A 1 850 ? 11.634 3.535 -22.360 1.00 81.75 850 ALA A CA 1
ATOM 6654 C C . ALA A 1 850 ? 12.434 4.119 -21.175 1.00 81.75 850 ALA A C 1
ATOM 6656 O O . ALA A 1 850 ? 12.477 3.522 -20.099 1.00 81.75 850 ALA A O 1
ATOM 6657 N N . GLY A 1 851 ? 13.085 5.272 -21.368 1.00 87.12 851 GLY A N 1
ATOM 6658 C CA . GLY A 1 851 ? 13.843 5.975 -20.332 1.00 87.12 851 GLY A CA 1
ATOM 6659 C C . GLY A 1 851 ? 15.315 5.571 -20.212 1.00 87.12 851 GLY A C 1
ATOM 6660 O O . GLY A 1 851 ? 15.925 5.870 -19.186 1.00 87.12 851 GLY A O 1
ATOM 6661 N N . ALA A 1 852 ? 15.898 4.907 -21.219 1.00 91.00 852 ALA A N 1
ATOM 6662 C CA . ALA A 1 852 ? 17.334 4.628 -21.223 1.00 91.00 852 ALA A CA 1
ATOM 6663 C C . ALA A 1 852 ? 18.165 5.892 -21.496 1.00 91.00 852 ALA A C 1
ATOM 6665 O O . ALA A 1 852 ? 17.984 6.575 -22.505 1.00 91.00 852 ALA A O 1
ATOM 6666 N N . GLU A 1 853 ? 19.152 6.138 -20.645 1.00 94.06 853 GLU A N 1
ATOM 6667 C CA . GLU A 1 853 ? 20.269 7.040 -20.899 1.00 94.06 853 GLU A CA 1
ATOM 6668 C C . GLU A 1 853 ? 21.339 6.307 -21.724 1.00 94.06 853 GLU A C 1
ATOM 6670 O O . GLU A 1 853 ? 21.740 5.193 -21.380 1.00 94.06 853 GLU A O 1
ATOM 6675 N N . ILE A 1 854 ? 21.834 6.927 -22.799 1.00 94.50 854 ILE A N 1
ATOM 6676 C CA . ILE A 1 854 ? 22.998 6.422 -23.539 1.00 94.50 854 ILE A CA 1
ATOM 6677 C C . ILE A 1 854 ? 24.269 6.951 -22.868 1.00 94.50 854 ILE A C 1
ATOM 6679 O O . ILE A 1 854 ? 24.544 8.148 -22.901 1.00 94.50 854 ILE A O 1
ATOM 6683 N N . LEU A 1 855 ? 25.069 6.047 -22.298 1.00 93.19 855 LEU A N 1
ATOM 6684 C CA . LEU A 1 855 ? 26.350 6.373 -21.662 1.00 93.19 855 LEU A CA 1
ATOM 6685 C C . LEU A 1 855 ? 27.502 6.473 -22.678 1.00 93.19 855 LEU A C 1
ATOM 6687 O O . LEU A 1 855 ? 28.514 7.117 -22.400 1.00 93.19 855 LEU A O 1
ATOM 6691 N N . GLY A 1 856 ? 27.350 5.866 -23.860 1.00 92.06 856 GLY A N 1
ATOM 6692 C CA . GLY A 1 856 ? 28.238 6.034 -25.015 1.00 92.06 856 GLY A CA 1
ATOM 6693 C C . GLY A 1 856 ? 28.794 4.726 -25.586 1.00 92.06 856 GLY A C 1
ATOM 6694 O O . GLY A 1 856 ? 28.417 3.631 -25.176 1.00 92.06 856 GLY A O 1
ATOM 6695 N N . LEU A 1 857 ? 29.699 4.853 -26.558 1.00 94.81 857 LEU A N 1
ATOM 6696 C CA . LEU A 1 857 ? 30.250 3.731 -27.321 1.00 94.81 857 LEU A CA 1
ATOM 6697 C C . LEU A 1 857 ? 31.225 2.859 -26.504 1.00 94.81 857 LEU A C 1
ATOM 6699 O O . LEU A 1 857 ? 32.111 3.382 -25.826 1.00 94.81 857 LEU A O 1
ATOM 6703 N N . VAL A 1 858 ? 31.128 1.539 -26.632 1.00 94.56 858 VAL A N 1
ATOM 6704 C CA . VAL A 1 858 ? 32.118 0.564 -26.155 1.00 94.56 858 VAL A CA 1
ATOM 6705 C C . VAL A 1 858 ? 32.699 -0.138 -27.381 1.00 94.56 858 VAL A C 1
ATOM 6707 O O . VAL A 1 858 ? 32.012 -0.905 -28.058 1.00 94.56 858 VAL A O 1
ATOM 6710 N N . ALA A 1 859 ? 33.951 0.180 -27.713 1.00 90.75 859 ALA A N 1
ATOM 6711 C CA . ALA A 1 859 ? 34.623 -0.347 -28.897 1.00 90.75 859 ALA A CA 1
ATOM 6712 C C . ALA A 1 859 ? 34.967 -1.837 -28.727 1.00 90.75 859 ALA A C 1
ATOM 6714 O O . ALA A 1 859 ? 35.349 -2.262 -27.639 1.00 90.75 859 ALA A O 1
ATOM 6715 N N . ASN A 1 860 ? 34.850 -2.616 -29.808 1.00 89.50 860 ASN A N 1
ATOM 6716 C CA . ASN A 1 860 ? 35.140 -4.058 -29.846 1.00 89.50 860 ASN A CA 1
ATOM 6717 C C . ASN A 1 860 ? 34.376 -4.920 -28.807 1.00 89.50 860 ASN A C 1
ATOM 6719 O O . ASN A 1 860 ? 34.792 -6.031 -28.487 1.00 89.50 860 ASN A O 1
ATOM 6723 N N . ALA A 1 861 ? 33.246 -4.432 -28.284 1.00 89.44 861 ALA A N 1
ATOM 6724 C CA . ALA A 1 861 ? 32.400 -5.160 -27.338 1.00 89.44 861 ALA A CA 1
ATOM 6725 C C . ALA A 1 861 ? 31.707 -6.393 -27.952 1.00 89.44 861 ALA A C 1
ATOM 6727 O O . ALA A 1 861 ? 31.329 -7.310 -27.227 1.00 89.44 861 ALA A O 1
ATOM 6728 N N . ARG A 1 862 ? 31.532 -6.426 -29.280 1.00 89.50 862 ARG A N 1
ATOM 6729 C CA . ARG A 1 862 ? 30.998 -7.565 -30.043 1.00 89.50 862 ARG A CA 1
ATOM 6730 C C . ARG A 1 862 ? 31.857 -7.811 -31.288 1.00 89.50 862 ARG A C 1
ATOM 6732 O O . ARG A 1 862 ? 31.439 -7.408 -32.366 1.00 89.50 862 ARG A O 1
ATOM 6739 N N . PRO A 1 863 ? 33.030 -8.465 -31.197 1.00 88.12 863 PRO A N 1
ATOM 6740 C CA . PRO A 1 863 ? 33.980 -8.569 -32.317 1.00 88.12 863 PRO A CA 1
ATOM 6741 C C . PRO A 1 863 ? 33.414 -9.143 -33.632 1.00 88.12 863 PRO A C 1
ATOM 6743 O O . PRO A 1 863 ? 33.981 -8.907 -34.695 1.00 88.12 863 PRO A O 1
ATOM 6746 N N . SER A 1 864 ? 32.297 -9.874 -33.580 1.00 86.00 864 SER A N 1
ATOM 6747 C CA . SER A 1 864 ? 31.586 -10.416 -34.743 1.00 86.00 864 SER A CA 1
ATOM 6748 C C . SER A 1 864 ? 30.561 -9.466 -35.392 1.00 86.00 864 SER A C 1
ATOM 6750 O O . SER A 1 864 ? 30.106 -9.747 -36.500 1.00 86.00 864 SER A O 1
ATOM 6752 N N . ASP A 1 865 ? 30.202 -8.331 -34.776 1.00 88.62 865 ASP A N 1
ATOM 6753 C CA . ASP A 1 865 ? 29.259 -7.354 -35.350 1.00 88.62 865 ASP A CA 1
ATOM 6754 C C . ASP A 1 865 ? 29.945 -6.468 -36.407 1.00 88.62 865 ASP A C 1
ATOM 6756 O O . ASP A 1 865 ? 30.179 -5.274 -36.204 1.00 88.62 865 ASP A O 1
ATOM 6760 N N . VAL A 1 866 ? 30.304 -7.068 -37.547 1.00 85.31 866 VAL A N 1
ATOM 6761 C CA . VAL A 1 866 ? 31.030 -6.404 -38.648 1.00 85.31 866 VAL A CA 1
ATOM 6762 C C . VAL A 1 866 ? 30.306 -5.139 -39.126 1.00 85.31 866 VAL A C 1
ATOM 6764 O O . VAL A 1 866 ? 30.956 -4.132 -39.403 1.00 85.31 866 VAL A O 1
ATOM 6767 N N . ALA A 1 867 ? 28.967 -5.154 -39.150 1.00 85.81 867 ALA A N 1
ATOM 6768 C CA . ALA A 1 867 ? 28.144 -4.003 -39.530 1.00 85.81 867 ALA A CA 1
ATOM 6769 C C . ALA A 1 867 ? 28.362 -2.784 -38.614 1.00 85.81 867 ALA A C 1
ATOM 6771 O O . ALA A 1 867 ? 28.275 -1.650 -39.071 1.00 85.81 867 ALA A O 1
ATOM 6772 N N . ASN A 1 868 ? 28.700 -3.017 -37.343 1.00 90.06 868 ASN A N 1
ATOM 6773 C CA . ASN A 1 868 ? 28.957 -1.984 -36.339 1.00 90.06 868 ASN A CA 1
ATOM 6774 C C . ASN A 1 868 ? 30.451 -1.848 -35.983 1.00 90.06 868 ASN A C 1
ATOM 6776 O O . ASN A 1 868 ? 30.788 -1.251 -34.961 1.00 90.06 868 ASN A O 1
ATOM 6780 N N . GLN A 1 869 ? 31.353 -2.404 -36.806 1.00 90.50 869 GLN A N 1
ATOM 6781 C CA . GLN A 1 869 ? 32.804 -2.476 -36.551 1.00 90.50 869 GLN A CA 1
ATOM 6782 C C . GLN A 1 869 ? 33.140 -3.065 -35.165 1.00 90.50 869 GLN A C 1
ATOM 6784 O O . GLN A 1 869 ? 34.088 -2.665 -34.490 1.00 90.50 869 GLN A O 1
ATOM 6789 N N . GLY A 1 870 ? 32.306 -4.005 -34.720 1.00 89.25 870 GLY A N 1
ATOM 6790 C CA . GLY A 1 870 ? 32.374 -4.664 -33.422 1.00 89.25 870 GLY A CA 1
ATOM 6791 C C . GLY A 1 870 ? 32.062 -3.788 -32.203 1.00 89.25 870 GLY A C 1
ATOM 6792 O O . GLY A 1 870 ? 32.206 -4.251 -31.070 1.00 89.25 870 GLY A O 1
ATOM 6793 N N . ALA A 1 871 ? 31.648 -2.535 -32.394 1.00 91.62 871 ALA A N 1
ATOM 6794 C CA . ALA A 1 871 ? 31.278 -1.637 -31.308 1.00 91.62 871 ALA A CA 1
ATOM 6795 C C . ALA A 1 871 ? 29.830 -1.857 -30.832 1.00 91.62 871 ALA A C 1
ATOM 6797 O O . ALA A 1 871 ? 28.962 -2.314 -31.575 1.00 91.62 871 ALA A O 1
ATOM 6798 N N . ALA A 1 872 ? 29.565 -1.495 -29.577 1.00 94.25 872 ALA A N 1
ATOM 6799 C CA . ALA A 1 872 ? 28.235 -1.508 -28.971 1.00 94.25 872 ALA A CA 1
ATOM 6800 C C . ALA A 1 872 ? 27.950 -0.180 -28.253 1.00 94.25 872 ALA A C 1
ATOM 6802 O O . ALA A 1 872 ? 28.867 0.577 -27.938 1.00 94.25 872 ALA A O 1
ATOM 6803 N N . VAL A 1 873 ? 26.682 0.099 -27.956 1.00 95.62 873 VAL A N 1
ATOM 6804 C CA . VAL A 1 873 ? 26.262 1.311 -27.236 1.00 95.62 873 VAL A CA 1
ATOM 6805 C C . VAL A 1 873 ? 25.849 0.934 -25.816 1.00 95.62 873 VAL A C 1
ATOM 6807 O O . VAL A 1 873 ? 24.883 0.197 -25.629 1.00 95.62 873 VAL A O 1
ATOM 6810 N N . LEU A 1 874 ? 26.572 1.431 -24.809 1.00 97.06 874 LEU A N 1
ATOM 6811 C CA . LEU A 1 874 ? 26.213 1.228 -23.406 1.00 97.06 874 LEU A CA 1
ATOM 6812 C C . LEU A 1 874 ? 25.019 2.118 -23.044 1.00 97.06 874 LEU A C 1
ATOM 6814 O O . LEU A 1 874 ? 25.079 3.343 -23.183 1.00 97.06 874 LEU A O 1
ATOM 6818 N N . ILE A 1 875 ? 23.956 1.490 -22.553 1.00 96.25 875 ILE A N 1
ATOM 6819 C CA . ILE A 1 875 ? 22.722 2.121 -22.079 1.00 96.25 875 ILE A CA 1
ATOM 6820 C C . ILE A 1 875 ? 22.489 1.812 -20.598 1.00 96.25 875 ILE A C 1
ATOM 6822 O O . ILE A 1 875 ? 22.906 0.763 -20.100 1.00 96.25 875 ILE A O 1
ATOM 6826 N N . ARG A 1 876 ? 21.796 2.718 -19.903 1.00 95.25 876 ARG A N 1
ATOM 6827 C CA . ARG A 1 876 ? 21.391 2.577 -18.499 1.00 95.25 876 ARG A CA 1
ATOM 6828 C C . ARG A 1 876 ? 19.963 3.066 -18.283 1.00 95.25 876 ARG A C 1
ATOM 6830 O O . ARG A 1 876 ? 19.610 4.151 -18.728 1.00 95.25 876 ARG A O 1
ATOM 6837 N N . TYR A 1 877 ? 19.185 2.315 -17.517 1.00 92.12 877 TYR A N 1
ATOM 6838 C CA . TYR A 1 877 ? 17.935 2.754 -16.907 1.00 92.12 877 TYR A CA 1
ATOM 6839 C C . TYR A 1 877 ? 18.144 2.950 -15.397 1.00 92.12 877 TYR A C 1
ATOM 6841 O O . TYR A 1 877 ? 18.838 2.161 -14.752 1.00 92.12 877 TYR A O 1
ATOM 6849 N N . GLU A 1 878 ? 17.497 3.965 -14.825 1.00 83.00 878 GLU A N 1
ATOM 6850 C CA . GLU A 1 878 ? 17.343 4.137 -13.373 1.00 83.00 878 GLU A CA 1
ATOM 6851 C C . GLU A 1 878 ? 15.882 3.809 -12.995 1.00 83.00 878 GLU A C 1
ATOM 6853 O O . GLU A 1 878 ? 15.011 4.657 -13.219 1.00 83.00 878 GLU A O 1
ATOM 6858 N N . PRO A 1 879 ? 15.573 2.606 -12.459 1.00 67.88 879 PRO A N 1
ATOM 6859 C CA . PRO A 1 879 ? 14.191 2.128 -12.301 1.00 67.88 879 PRO A CA 1
ATOM 6860 C C . PRO A 1 879 ? 13.262 3.072 -11.520 1.00 67.88 879 PRO A C 1
ATOM 6862 O O . PRO A 1 879 ? 12.108 3.263 -11.901 1.00 67.88 879 PRO A O 1
ATOM 6865 N N . GLY A 1 880 ? 13.779 3.749 -10.489 1.00 57.88 880 GLY A N 1
ATOM 6866 C CA . GLY A 1 880 ? 13.016 4.707 -9.678 1.00 57.88 880 GLY A CA 1
ATOM 6867 C C . GLY A 1 880 ? 12.655 6.041 -10.360 1.00 57.88 880 GLY A C 1
ATOM 6868 O O . GLY A 1 880 ? 11.896 6.823 -9.791 1.00 57.88 880 GLY A O 1
ATOM 6869 N N . ARG A 1 881 ? 13.160 6.362 -11.566 1.00 52.44 881 ARG A N 1
ATOM 6870 C CA . ARG A 1 881 ? 12.956 7.700 -12.175 1.00 52.44 881 ARG A CA 1
ATOM 6871 C C . ARG A 1 881 ? 11.648 7.912 -12.947 1.00 52.44 881 ARG A C 1
ATOM 6873 O O . ARG A 1 881 ? 11.397 9.049 -13.359 1.00 52.44 881 ARG A O 1
ATOM 6880 N N . ARG A 1 882 ? 10.802 6.888 -13.126 1.00 49.38 882 ARG A N 1
ATOM 6881 C CA . ARG A 1 882 ? 9.592 6.958 -13.981 1.00 49.38 882 ARG A CA 1
ATOM 6882 C C . ARG A 1 882 ? 8.622 8.108 -13.641 1.00 49.38 882 ARG A C 1
ATOM 6884 O O . ARG A 1 882 ? 7.991 8.648 -14.539 1.00 49.38 882 ARG A O 1
ATOM 6891 N N . HIS A 1 883 ? 8.557 8.591 -12.397 1.00 39.34 883 HIS A N 1
ATOM 6892 C CA . HIS A 1 883 ? 7.612 9.653 -11.998 1.00 39.34 883 HIS A CA 1
ATOM 6893 C C . HIS A 1 883 ? 8.014 11.104 -12.345 1.00 39.34 883 HIS A C 1
ATOM 6895 O O . HIS A 1 883 ? 7.375 12.063 -11.890 1.00 39.34 883 HIS A O 1
ATOM 6901 N N . ARG A 1 884 ? 9.065 11.333 -13.146 1.00 32.75 884 ARG A N 1
ATOM 6902 C CA . ARG A 1 884 ? 9.530 12.697 -13.444 1.00 32.75 884 ARG A CA 1
ATOM 6903 C C . ARG A 1 884 ? 8.750 13.342 -14.597 1.00 32.75 884 ARG A C 1
ATOM 6905 O O . ARG A 1 884 ? 9.152 13.255 -15.751 1.00 32.75 884 ARG A O 1
ATOM 6912 N N . LYS A 1 885 ? 7.662 14.048 -14.249 1.00 28.98 885 LYS A N 1
ATOM 6913 C CA . LYS A 1 885 ? 6.809 14.846 -15.160 1.00 28.98 885 LYS A CA 1
ATOM 6914 C C . LYS A 1 885 ? 7.577 15.467 -16.334 1.00 28.98 885 LYS A C 1
ATOM 6916 O O . LYS A 1 885 ? 8.401 16.362 -16.122 1.00 28.98 885 LYS A O 1
ATOM 6921 N N . VAL A 1 886 ? 7.200 15.085 -17.554 1.00 28.69 886 VAL A N 1
ATOM 6922 C CA . VAL A 1 886 ? 7.549 15.827 -18.773 1.00 28.69 886 VAL A CA 1
ATOM 6923 C C . VAL A 1 886 ? 7.090 17.279 -18.609 1.00 28.69 886 VAL A C 1
ATOM 6925 O O . VAL A 1 886 ? 5.958 17.542 -18.193 1.00 28.69 886 VAL A O 1
ATOM 6928 N N . ALA A 1 887 ? 7.983 18.232 -18.876 1.00 25.94 887 ALA A N 1
ATOM 6929 C CA . ALA A 1 887 ? 7.669 19.647 -18.730 1.00 25.94 887 ALA A CA 1
ATOM 6930 C C . ALA A 1 887 ? 6.634 20.062 -19.783 1.00 25.94 887 ALA A C 1
ATOM 6932 O O . ALA A 1 887 ? 6.836 19.847 -20.975 1.00 25.94 887 ALA A O 1
ATOM 6933 N N . SER A 1 888 ? 5.532 20.676 -19.350 1.00 26.39 888 SER A N 1
ATOM 6934 C CA . SER A 1 888 ? 4.481 21.148 -20.251 1.00 26.39 888 SER A CA 1
ATOM 6935 C C . SER A 1 888 ? 4.974 22.340 -21.077 1.00 26.39 888 SER A C 1
ATOM 6937 O O . SER A 1 888 ? 4.908 23.489 -20.628 1.00 26.39 888 SER A O 1
ATOM 6939 N N . THR A 1 889 ? 5.463 22.069 -22.285 1.00 28.73 889 THR A N 1
ATOM 6940 C CA . THR A 1 889 ? 5.666 23.082 -23.323 1.00 28.73 889 THR A CA 1
ATOM 6941 C C . THR A 1 889 ? 4.337 23.771 -23.650 1.00 28.73 889 THR A C 1
ATOM 6943 O O . THR A 1 889 ? 3.253 23.201 -23.500 1.00 28.73 889 THR A O 1
ATOM 6946 N N . ARG A 1 890 ? 4.399 25.046 -24.054 1.00 30.42 890 ARG A N 1
ATOM 6947 C CA . ARG A 1 890 ? 3.200 25.789 -24.464 1.00 30.42 890 ARG A CA 1
ATOM 6948 C C . ARG A 1 890 ? 2.665 25.181 -25.761 1.00 30.42 890 ARG A C 1
ATOM 6950 O O . ARG A 1 890 ? 3.354 25.241 -26.773 1.00 30.42 890 ARG A O 1
ATOM 6957 N N . ARG A 1 891 ? 1.439 24.653 -25.735 1.00 38.66 891 ARG A N 1
ATOM 6958 C CA . ARG A 1 891 ? 0.710 24.289 -26.958 1.00 38.66 891 ARG A CA 1
ATOM 6959 C C . ARG A 1 891 ? 0.474 25.541 -27.805 1.00 38.66 891 ARG A C 1
ATOM 6961 O O . ARG A 1 891 ? 0.004 26.548 -27.275 1.00 38.66 891 ARG A O 1
ATOM 6968 N N . GLN A 1 892 ? 0.752 25.451 -29.101 1.00 42.34 892 GLN A N 1
ATOM 6969 C CA . GLN A 1 892 ? 0.042 26.252 -30.097 1.00 42.34 892 GLN A CA 1
ATOM 6970 C C . GLN A 1 892 ? -1.195 25.467 -30.546 1.00 42.34 892 GLN A C 1
ATOM 6972 O O . GLN A 1 892 ? -1.235 24.241 -30.440 1.00 42.34 892 GLN A O 1
ATOM 6977 N N . GLU A 1 893 ? -2.222 26.171 -31.008 1.00 49.09 893 GLU A N 1
ATOM 6978 C CA . GLU A 1 893 ? -3.357 25.532 -31.667 1.00 49.09 893 GLU A CA 1
ATOM 6979 C C . GLU A 1 893 ? -2.992 25.317 -33.139 1.00 49.09 893 GLU A C 1
ATOM 6981 O O . GLU A 1 893 ? -2.610 26.268 -33.818 1.00 49.09 893 GLU A O 1
ATOM 6986 N N . ALA A 1 894 ? -3.087 24.072 -33.604 1.00 60.16 894 ALA A N 1
ATOM 6987 C CA . ALA A 1 894 ? -2.960 23.696 -35.009 1.00 60.16 894 ALA A CA 1
ATOM 6988 C C . ALA A 1 894 ? -4.281 23.074 -35.481 1.00 60.16 894 ALA A C 1
ATOM 6990 O O . ALA A 1 894 ? -5.016 22.479 -34.685 1.00 60.16 894 ALA A O 1
ATOM 6991 N N . THR A 1 895 ? -4.594 23.234 -36.760 1.00 75.44 895 THR A N 1
ATOM 6992 C CA . THR A 1 895 ? -5.801 22.693 -37.397 1.00 75.44 895 THR A CA 1
ATOM 6993 C C . THR A 1 895 ? -5.616 21.239 -37.838 1.00 75.44 895 THR A C 1
ATOM 6995 O O . THR A 1 895 ? -4.502 20.717 -37.868 1.00 75.44 895 THR A O 1
ATOM 6998 N N . ILE A 1 896 ? -6.721 20.563 -38.179 1.00 73.06 896 ILE A N 1
ATOM 6999 C CA . ILE A 1 896 ? -6.678 19.190 -38.713 1.00 73.06 896 ILE A CA 1
ATOM 7000 C C . ILE A 1 896 ? -5.865 19.176 -40.009 1.00 73.06 896 ILE A C 1
ATOM 7002 O O . ILE A 1 896 ? -4.962 18.359 -40.151 1.00 73.06 896 ILE A O 1
ATOM 7006 N N . ASP A 1 897 ? -6.133 20.126 -40.904 1.00 75.06 897 ASP A N 1
ATOM 7007 C CA . ASP A 1 897 ? -5.536 20.180 -42.238 1.00 75.06 897 ASP A CA 1
ATOM 7008 C C . ASP A 1 897 ? -4.020 20.460 -42.186 1.00 75.06 897 ASP A C 1
ATOM 7010 O O . ASP A 1 897 ? -3.266 19.910 -42.984 1.00 75.06 897 ASP A O 1
ATOM 7014 N N . GLU A 1 898 ? -3.536 21.232 -41.202 1.00 75.88 898 GLU A N 1
ATOM 7015 C CA . GLU A 1 898 ? -2.094 21.425 -40.955 1.00 75.88 898 GLU A CA 1
ATOM 7016 C C . GLU A 1 898 ? -1.397 20.148 -40.455 1.00 75.88 898 GLU A C 1
ATOM 7018 O O . GLU A 1 898 ? -0.246 19.891 -40.818 1.00 75.88 898 GLU A O 1
ATOM 7023 N N . VAL A 1 899 ? -2.078 19.331 -39.642 1.00 77.62 899 VAL A N 1
ATOM 7024 C CA . VAL A 1 899 ? -1.538 18.048 -39.161 1.00 77.62 899 VAL A CA 1
ATOM 7025 C C . VAL A 1 899 ? -1.619 16.975 -40.255 1.00 77.62 899 VAL A C 1
ATOM 7027 O O . VAL A 1 899 ? -0.647 16.242 -40.433 1.00 77.62 899 VAL A O 1
ATOM 7030 N N . GLU A 1 900 ? -2.703 16.913 -41.039 1.00 79.12 900 GLU A N 1
ATOM 7031 C CA . GLU A 1 900 ? -2.801 16.049 -42.229 1.00 79.12 900 GLU A CA 1
ATOM 7032 C C . GLU A 1 900 ? -1.706 16.413 -43.254 1.00 79.12 900 GLU A C 1
ATOM 7034 O O . GLU A 1 900 ? -0.965 15.535 -43.698 1.00 79.12 900 GLU A O 1
ATOM 7039 N N . ALA A 1 901 ? -1.507 17.702 -43.560 1.00 78.44 901 ALA A N 1
ATOM 7040 C CA . ALA A 1 901 ? -0.456 18.158 -44.475 1.00 78.44 901 ALA A CA 1
ATOM 7041 C C . ALA A 1 901 ? 0.962 17.803 -43.988 1.00 78.44 901 ALA A C 1
ATOM 7043 O O . ALA A 1 901 ? 1.797 17.372 -44.784 1.00 78.44 901 ALA A O 1
ATOM 7044 N N . PHE A 1 902 ? 1.238 17.923 -42.684 1.00 81.75 902 PHE A N 1
ATOM 7045 C CA . PHE A 1 902 ? 2.520 17.501 -42.112 1.00 81.75 902 PHE A CA 1
ATOM 7046 C C . PHE A 1 902 ? 2.704 15.976 -42.141 1.00 81.75 902 PHE A C 1
ATOM 7048 O O . PHE A 1 902 ? 3.805 15.508 -42.425 1.00 81.75 902 PHE A O 1
ATOM 7055 N N . ILE A 1 903 ? 1.645 15.189 -41.914 1.00 80.25 903 ILE A N 1
ATOM 7056 C CA . ILE A 1 903 ? 1.688 13.727 -42.079 1.00 80.25 903 ILE A CA 1
ATOM 7057 C C . ILE A 1 903 ? 2.064 13.367 -43.523 1.00 80.25 903 ILE A C 1
ATOM 7059 O O . ILE A 1 903 ? 2.989 12.581 -43.730 1.00 80.25 903 ILE A O 1
ATOM 7063 N N . HIS A 1 904 ? 1.430 13.996 -44.518 1.00 78.62 904 HIS A N 1
ATOM 7064 C CA . HIS A 1 904 ? 1.804 13.842 -45.928 1.00 78.62 904 HIS A CA 1
ATOM 7065 C C . HIS A 1 904 ? 3.267 14.241 -46.202 1.00 78.62 904 HIS A C 1
ATOM 7067 O O . HIS A 1 904 ? 3.958 13.548 -46.949 1.00 78.62 904 HIS A O 1
ATOM 7073 N N . GLU A 1 905 ? 3.771 15.314 -45.581 1.00 77.50 905 GLU A N 1
ATOM 7074 C CA . GLU A 1 905 ? 5.170 15.747 -45.714 1.00 77.50 905 GLU A CA 1
ATOM 7075 C C . GLU A 1 905 ? 6.161 14.687 -45.193 1.00 77.50 905 GLU A C 1
ATOM 7077 O O . GLU A 1 905 ? 7.196 14.453 -45.818 1.00 77.50 905 GLU A O 1
ATOM 7082 N N . GLN A 1 906 ? 5.862 14.025 -44.068 1.00 76.81 906 GLN A N 1
ATOM 7083 C CA . GLN A 1 906 ? 6.727 12.969 -43.523 1.00 76.81 906 GLN A CA 1
ATOM 7084 C C . GLN A 1 906 ? 6.624 11.659 -44.315 1.00 76.81 906 GLN A C 1
ATOM 7086 O O . GLN A 1 906 ? 7.651 11.051 -44.614 1.00 76.81 906 GLN A O 1
ATOM 7091 N N . LEU A 1 907 ? 5.420 11.257 -44.733 1.00 75.81 907 LEU A N 1
ATOM 7092 C CA . LEU A 1 907 ? 5.215 10.076 -45.582 1.00 75.81 907 LEU A CA 1
ATOM 7093 C C . LEU A 1 907 ? 5.924 10.222 -46.941 1.00 75.81 907 LEU A C 1
ATOM 7095 O O . LEU A 1 907 ? 6.570 9.284 -47.409 1.00 75.81 907 LEU A O 1
ATOM 7099 N N . GLY A 1 908 ? 5.925 11.428 -47.519 1.00 68.81 908 GLY A N 1
ATOM 7100 C CA . GLY A 1 908 ? 6.711 11.741 -48.715 1.00 68.81 908 GLY A CA 1
ATOM 7101 C C . GLY A 1 908 ? 8.224 11.565 -48.519 1.00 68.81 908 GLY A C 1
ATOM 7102 O O . GLY A 1 908 ? 8.898 11.059 -49.414 1.00 68.81 908 GLY A O 1
ATOM 7103 N N . LYS A 1 909 ? 8.770 11.898 -47.338 1.00 70.62 909 LYS A N 1
ATOM 7104 C CA . LYS A 1 909 ? 10.191 11.653 -46.997 1.00 70.62 909 LYS A CA 1
ATOM 7105 C C . LYS A 1 909 ? 10.508 10.175 -46.768 1.00 70.62 909 LYS A C 1
ATOM 7107 O O . LYS A 1 909 ? 11.656 9.775 -46.930 1.00 70.62 909 LYS A O 1
ATOM 7112 N N . MET A 1 910 ? 9.503 9.366 -46.434 1.00 67.19 910 MET A N 1
ATOM 7113 C CA . MET A 1 910 ? 9.590 7.902 -46.365 1.00 67.19 910 MET A CA 1
ATOM 7114 C C . MET A 1 910 ? 9.456 7.235 -47.754 1.00 67.19 910 MET A C 1
ATOM 7116 O O . MET A 1 910 ? 9.353 6.016 -47.834 1.00 67.19 910 MET A O 1
ATOM 7120 N N . ASN A 1 911 ? 9.462 8.009 -48.854 1.00 65.12 911 ASN A N 1
ATOM 7121 C CA . ASN A 1 911 ? 9.188 7.566 -50.233 1.00 65.12 911 ASN A CA 1
ATOM 7122 C C . ASN A 1 911 ? 7.782 6.962 -50.459 1.00 65.12 911 ASN A C 1
ATOM 7124 O O . ASN A 1 911 ? 7.528 6.370 -51.511 1.00 65.12 911 ASN A O 1
ATOM 7128 N N . ILE A 1 912 ? 6.836 7.157 -49.534 1.00 63.72 912 ILE A N 1
ATOM 7129 C CA . ILE A 1 912 ? 5.446 6.691 -49.662 1.00 63.72 912 ILE A CA 1
ATOM 7130 C C . ILE A 1 912 ? 4.673 7.704 -50.524 1.00 63.72 912 ILE A C 1
ATOM 7132 O O . ILE A 1 912 ? 3.962 8.580 -50.035 1.00 63.72 912 ILE A O 1
ATOM 7136 N N . LEU A 1 913 ? 4.883 7.618 -51.840 1.00 53.38 913 LEU A N 1
ATOM 7137 C CA . LEU A 1 913 ? 4.414 8.580 -52.847 1.00 53.38 913 LEU A CA 1
ATOM 7138 C C . LEU A 1 913 ? 3.050 8.213 -53.461 1.00 53.38 913 LEU A C 1
ATOM 7140 O O . LEU A 1 913 ? 2.882 8.231 -54.682 1.00 53.38 913 LEU A O 1
ATOM 7144 N N . ASP A 1 914 ? 2.062 7.911 -52.619 1.00 56.53 914 ASP A N 1
ATOM 7145 C CA . ASP A 1 914 ? 0.658 7.829 -53.041 1.00 56.53 914 ASP A CA 1
ATOM 7146 C C . ASP A 1 914 ? -0.041 9.185 -52.820 1.00 56.53 914 ASP A C 1
ATOM 7148 O O . ASP A 1 914 ? 0.226 9.898 -51.851 1.00 56.53 914 ASP A O 1
ATOM 7152 N N . LYS A 1 915 ? -0.927 9.573 -53.741 1.00 50.72 915 LYS A N 1
ATOM 7153 C CA . LYS A 1 915 ? -1.679 10.834 -53.665 1.00 50.72 915 LYS A CA 1
ATOM 7154 C C . LYS A 1 915 ? -2.930 10.728 -52.795 1.00 50.72 915 LYS A C 1
ATOM 7156 O O . LYS A 1 915 ? -3.383 11.757 -52.305 1.00 50.72 915 LYS A O 1
ATOM 7161 N N . ASP A 1 916 ? -3.448 9.519 -52.573 1.00 57.53 916 ASP A N 1
ATOM 7162 C CA . ASP A 1 916 ? -4.728 9.273 -51.884 1.00 57.53 916 ASP A CA 1
ATOM 7163 C C . ASP A 1 916 ? -4.553 8.742 -50.441 1.00 57.53 916 ASP A C 1
ATOM 7165 O O . ASP A 1 916 ? -5.342 7.958 -49.915 1.00 57.53 916 ASP A O 1
ATOM 7169 N N . VAL A 1 917 ? -3.468 9.167 -49.785 1.00 62.94 917 VAL A N 1
ATOM 7170 C CA . VAL A 1 917 ? -3.059 8.751 -48.427 1.00 62.94 917 VAL A CA 1
ATOM 7171 C C . VAL A 1 917 ? -4.084 9.094 -47.335 1.00 62.94 917 VAL A C 1
ATOM 7173 O O . VAL A 1 917 ? -4.172 8.373 -46.343 1.00 62.94 917 VAL A O 1
ATOM 7176 N N . VAL A 1 918 ? -4.882 10.155 -47.506 1.00 55.50 918 VAL A N 1
ATOM 7177 C CA . VAL A 1 918 ? -5.809 10.681 -46.480 1.00 55.50 918 VAL A CA 1
ATOM 7178 C C . VAL A 1 918 ? -6.805 9.624 -45.976 1.00 55.50 918 VAL A C 1
ATOM 7180 O O . VAL A 1 918 ? -7.146 9.616 -44.792 1.00 55.50 918 VAL A O 1
ATOM 7183 N N . GLY A 1 919 ? -7.282 8.751 -46.872 1.00 56.38 919 GLY A N 1
ATOM 7184 C CA . GLY A 1 919 ? -8.313 7.748 -46.585 1.00 56.38 919 GLY A CA 1
ATOM 7185 C C . GLY A 1 919 ? -7.809 6.318 -46.366 1.00 56.38 919 GLY A C 1
ATOM 7186 O O . GLY A 1 919 ? -8.614 5.463 -46.009 1.00 56.38 919 GLY A O 1
ATOM 7187 N N . LYS A 1 920 ? -6.516 6.042 -46.583 1.00 67.25 920 LYS A N 1
ATOM 7188 C CA . LYS A 1 920 ? -5.946 4.686 -46.499 1.00 67.25 920 LYS A CA 1
ATOM 7189 C C . LYS A 1 920 ? -5.439 4.363 -45.099 1.00 67.25 920 LYS A C 1
ATOM 7191 O O . LYS A 1 920 ? -5.005 5.246 -44.355 1.00 67.25 920 LYS A O 1
ATOM 7196 N N . CYS A 1 921 ? -5.466 3.083 -44.746 1.00 67.06 921 CYS A N 1
ATOM 7197 C CA . CYS A 1 921 ? -4.897 2.597 -43.499 1.00 67.06 921 CYS A CA 1
ATOM 7198 C C . CYS A 1 921 ? -3.361 2.622 -43.569 1.00 67.06 921 CYS A C 1
ATOM 7200 O O . CYS A 1 921 ? -2.767 2.231 -44.573 1.00 67.06 921 CYS A O 1
ATOM 7202 N N . PHE A 1 922 ? -2.684 3.010 -42.487 1.00 69.19 922 PHE A N 1
ATOM 7203 C CA . PHE A 1 922 ? -1.216 3.018 -42.426 1.00 69.19 922 PHE A CA 1
ATOM 7204 C C . PHE A 1 922 ? -0.587 1.640 -42.704 1.00 69.19 922 PHE A C 1
ATOM 7206 O O . PHE A 1 922 ? 0.533 1.576 -43.206 1.00 69.19 922 PHE A O 1
ATOM 7213 N N . ALA A 1 923 ? -1.312 0.547 -42.437 1.00 60.59 923 ALA A N 1
ATOM 7214 C CA . ALA A 1 923 ? -0.887 -0.809 -42.786 1.00 60.59 923 ALA A CA 1
ATOM 7215 C C . ALA A 1 923 ? -0.932 -1.083 -44.305 1.00 60.59 923 ALA A C 1
ATOM 7217 O O . ALA A 1 923 ? -0.080 -1.801 -44.818 1.00 60.59 923 ALA A O 1
ATOM 7218 N N . GLU A 1 924 ? -1.876 -0.482 -45.038 1.00 65.75 924 GLU A N 1
ATOM 7219 C CA . GLU A 1 924 ? -1.944 -0.544 -46.511 1.00 65.75 924 GLU A CA 1
ATOM 7220 C C . GLU A 1 924 ? -0.853 0.321 -47.157 1.00 65.75 924 GLU A C 1
ATOM 7222 O O . GLU A 1 924 ? -0.345 -0.003 -48.228 1.00 65.75 924 GLU A O 1
ATOM 7227 N N . LEU A 1 925 ? -0.461 1.400 -46.472 1.00 65.56 925 LEU A N 1
ATOM 7228 C CA . LEU A 1 925 ? 0.692 2.238 -46.810 1.00 65.56 925 LEU A CA 1
ATOM 7229 C C . LEU A 1 925 ? 2.039 1.606 -46.396 1.00 65.56 925 LEU A C 1
ATOM 7231 O O . LEU A 1 925 ? 3.090 2.169 -46.694 1.00 65.56 925 LEU A O 1
ATOM 7235 N N . GLY A 1 926 ? 2.016 0.444 -45.734 1.00 58.16 926 GLY A N 1
ATOM 7236 C CA . GLY A 1 926 ? 3.197 -0.356 -45.406 1.00 58.16 926 GLY A CA 1
ATOM 7237 C C . GLY A 1 926 ? 4.021 0.104 -44.198 1.00 58.16 926 GLY A C 1
ATOM 7238 O O . GLY A 1 926 ? 5.120 -0.417 -44.022 1.00 58.16 926 GLY A O 1
ATOM 7239 N N . LEU A 1 927 ? 3.533 1.040 -43.372 1.00 64.19 927 LEU A N 1
ATOM 7240 C CA . LEU A 1 927 ? 4.286 1.529 -42.208 1.00 64.19 927 LEU A CA 1
ATOM 7241 C C . LEU A 1 927 ? 4.396 0.463 -41.114 1.00 64.19 927 LEU A C 1
ATOM 7243 O O . LEU A 1 927 ? 3.388 -0.115 -40.693 1.00 64.19 927 LEU A O 1
ATOM 7247 N N . ASP A 1 928 ? 5.599 0.286 -40.565 1.00 62.09 928 ASP A N 1
ATOM 7248 C CA . ASP A 1 928 ? 5.781 -0.501 -39.348 1.00 62.09 928 ASP A CA 1
ATOM 7249 C C . ASP A 1 928 ? 5.358 0.270 -38.074 1.00 62.09 928 ASP A C 1
ATOM 7251 O O . ASP A 1 928 ? 5.114 1.484 -38.067 1.00 62.09 928 ASP A O 1
ATOM 7255 N N . SER A 1 929 ? 5.242 -0.446 -36.950 1.00 47.56 929 SER A N 1
ATOM 7256 C CA . SER A 1 929 ? 4.802 0.126 -35.667 1.00 47.56 929 SER A CA 1
ATOM 7257 C C . SER A 1 929 ? 5.725 1.232 -35.127 1.00 47.56 929 SER A C 1
ATOM 7259 O O . SER A 1 929 ? 5.303 2.024 -34.283 1.00 47.56 929 SER A O 1
ATOM 7261 N N . LEU A 1 930 ? 6.978 1.281 -35.583 1.00 49.28 930 LEU A N 1
ATOM 7262 C CA . LEU A 1 930 ? 8.014 2.211 -35.146 1.00 49.28 930 LEU A CA 1
ATOM 7263 C C . LEU A 1 930 ? 8.098 3.440 -36.062 1.00 49.28 930 LEU A C 1
ATOM 7265 O O . LEU A 1 930 ? 8.332 4.540 -35.571 1.00 49.28 930 LEU A O 1
ATOM 7269 N N . GLU A 1 931 ? 7.826 3.287 -37.355 1.00 63.00 931 GLU A N 1
ATOM 7270 C CA . GLU A 1 931 ? 7.579 4.381 -38.301 1.00 63.00 931 GLU A CA 1
ATOM 7271 C C . GLU A 1 931 ? 6.309 5.145 -37.914 1.00 63.00 931 GLU A C 1
ATOM 7273 O O . GLU A 1 931 ? 6.325 6.375 -37.847 1.00 63.00 931 GLU A O 1
ATOM 7278 N N . LEU A 1 932 ? 5.255 4.430 -37.507 1.00 64.88 932 LEU A N 1
ATOM 7279 C CA . LEU A 1 932 ? 4.073 5.012 -36.864 1.00 64.88 932 LEU A CA 1
ATOM 7280 C C . LEU A 1 932 ? 4.397 5.740 -35.551 1.00 64.88 932 LEU A C 1
ATOM 7282 O O . LEU A 1 932 ? 3.862 6.820 -35.299 1.00 64.88 932 LEU A O 1
ATOM 7286 N N . ALA A 1 933 ? 5.271 5.187 -34.704 1.00 53.56 933 ALA A N 1
ATOM 7287 C CA . ALA A 1 933 ? 5.707 5.861 -33.478 1.00 53.56 933 ALA A CA 1
ATOM 7288 C C . ALA A 1 933 ? 6.567 7.107 -33.770 1.00 53.56 933 ALA A C 1
ATOM 7290 O O . ALA A 1 933 ? 6.424 8.122 -33.088 1.00 53.56 933 ALA A O 1
ATOM 7291 N N . GLY A 1 934 ? 7.414 7.057 -34.802 1.00 60.78 934 GLY A N 1
ATOM 7292 C CA . GLY A 1 934 ? 8.198 8.188 -35.296 1.00 60.78 934 GLY A CA 1
ATOM 7293 C C . GLY A 1 934 ? 7.304 9.309 -35.817 1.00 60.78 934 GLY A C 1
ATOM 7294 O O . GLY A 1 934 ? 7.405 10.432 -35.339 1.00 60.78 934 GLY A O 1
ATOM 7295 N N . LEU A 1 935 ? 6.350 8.987 -36.695 1.00 70.38 935 LEU A N 1
ATOM 7296 C CA . LEU A 1 935 ? 5.360 9.931 -37.220 1.00 70.38 935 LEU A CA 1
ATOM 7297 C C . LEU A 1 935 ? 4.578 10.627 -36.090 1.00 70.38 935 LEU A C 1
ATOM 7299 O O . LEU A 1 935 ? 4.463 11.852 -36.082 1.00 70.38 935 LEU A O 1
ATOM 7303 N N . ARG A 1 936 ? 4.107 9.864 -35.092 1.00 68.44 936 ARG A N 1
ATOM 7304 C CA . ARG A 1 936 ? 3.425 10.400 -33.897 1.00 68.44 936 ARG A CA 1
ATOM 7305 C C . ARG A 1 936 ? 4.326 11.324 -33.072 1.00 68.44 936 ARG A C 1
ATOM 7307 O O . ARG A 1 936 ? 3.900 12.424 -32.727 1.00 68.44 936 ARG A O 1
ATOM 7314 N N . ARG A 1 937 ? 5.574 10.921 -32.801 1.00 60.25 937 ARG A N 1
ATOM 7315 C CA . ARG A 1 937 ? 6.574 11.757 -32.109 1.00 60.25 937 ARG A CA 1
ATOM 7316 C C . ARG A 1 937 ? 6.848 13.048 -32.877 1.00 60.25 937 ARG A C 1
ATOM 7318 O O . ARG A 1 937 ? 6.987 14.101 -32.264 1.00 60.25 937 ARG A O 1
ATOM 7325 N N . ASP A 1 938 ? 6.922 12.988 -34.200 1.00 70.75 938 ASP A N 1
ATOM 7326 C CA . ASP A 1 938 ? 7.277 14.141 -35.021 1.00 70.75 938 ASP A CA 1
ATOM 7327 C C . ASP A 1 938 ? 6.111 15.146 -35.094 1.00 70.75 938 ASP A C 1
ATOM 7329 O O . ASP A 1 938 ? 6.354 16.353 -35.086 1.00 70.75 938 ASP A O 1
ATOM 7333 N N . ILE A 1 939 ? 4.854 14.679 -35.037 1.00 70.38 939 ILE A N 1
ATOM 7334 C CA . ILE A 1 939 ? 3.658 15.514 -34.795 1.00 70.38 939 ILE A CA 1
ATOM 7335 C C . ILE A 1 939 ? 3.707 16.134 -33.387 1.00 70.38 939 ILE A C 1
ATOM 7337 O O . ILE A 1 939 ? 3.534 17.347 -33.239 1.00 70.38 939 ILE A O 1
ATOM 7341 N N . GLU A 1 940 ? 3.983 15.330 -32.354 1.00 64.81 940 GLU A N 1
ATOM 7342 C CA . GLU A 1 940 ? 4.094 15.790 -30.961 1.00 64.81 940 GLU A CA 1
ATOM 7343 C C . GLU A 1 940 ? 5.180 16.861 -30.792 1.00 64.81 940 GLU A C 1
ATOM 7345 O O . GLU A 1 940 ? 4.955 17.872 -30.126 1.00 64.81 940 GLU A O 1
ATOM 7350 N N . HIS A 1 941 ? 6.326 16.688 -31.449 1.00 62.94 941 HIS A N 1
ATOM 7351 C CA . HIS A 1 941 ? 7.434 17.638 -31.456 1.00 62.94 941 HIS A CA 1
ATOM 7352 C C . HIS A 1 941 ? 7.124 18.899 -32.279 1.00 62.94 941 HIS A C 1
ATOM 7354 O O . HIS A 1 941 ? 7.468 20.005 -31.862 1.00 62.94 941 HIS A O 1
ATOM 7360 N N . ARG A 1 942 ? 6.452 18.761 -33.432 1.00 67.69 942 ARG A N 1
ATOM 7361 C CA . ARG A 1 942 ? 6.123 19.887 -34.321 1.00 67.69 942 ARG A CA 1
ATOM 7362 C C . ARG A 1 942 ? 5.021 20.793 -33.770 1.00 67.69 942 ARG A C 1
ATOM 7364 O O . ARG A 1 942 ? 5.109 22.004 -33.957 1.00 67.69 942 ARG A O 1
ATOM 7371 N N . PHE A 1 943 ? 3.999 20.222 -33.131 1.00 65.94 943 PHE A N 1
ATOM 7372 C CA . PHE A 1 943 ? 2.774 20.940 -32.754 1.00 65.94 943 PHE A CA 1
ATOM 7373 C C . PHE A 1 943 ? 2.477 20.950 -31.242 1.00 65.94 943 PHE A C 1
ATOM 7375 O O . PHE A 1 943 ? 1.642 21.730 -30.786 1.00 65.94 943 PHE A O 1
ATOM 7382 N N . GLY A 1 944 ? 3.123 20.098 -30.435 1.00 52.47 944 GLY A N 1
ATOM 7383 C CA . GLY A 1 944 ? 2.788 19.932 -29.011 1.00 52.47 944 GLY A CA 1
ATOM 7384 C C . GLY A 1 944 ? 1.458 19.201 -28.762 1.00 52.47 944 GLY A C 1
ATOM 7385 O O . GLY A 1 944 ? 0.887 19.297 -27.668 1.00 52.47 944 GLY A O 1
ATOM 7386 N N . LEU A 1 945 ? 0.944 18.497 -29.777 1.00 64.12 945 LEU A N 1
ATOM 7387 C CA . LEU A 1 945 ? -0.330 17.776 -29.759 1.00 64.12 945 LEU A CA 1
ATOM 7388 C C . LEU A 1 945 ? -0.083 16.266 -29.745 1.00 64.12 945 LEU A C 1
ATOM 7390 O O . LEU A 1 945 ? 0.662 15.763 -30.579 1.00 64.12 945 LEU A O 1
ATOM 7394 N N . ARG A 1 946 ? -0.718 15.557 -28.804 1.00 55.22 946 ARG A N 1
ATOM 7395 C CA . ARG A 1 946 ? -0.571 14.103 -28.648 1.00 55.22 946 ARG A CA 1
ATOM 7396 C C . ARG A 1 946 ? -1.436 13.368 -29.669 1.00 55.22 946 ARG A C 1
ATOM 7398 O O . ARG A 1 946 ? -2.625 13.664 -29.756 1.00 55.22 946 ARG A O 1
ATOM 7405 N N . ALA A 1 947 ? -0.855 12.410 -30.381 1.00 54.34 947 ALA A N 1
ATOM 7406 C CA . ALA A 1 947 ? -1.553 11.600 -31.377 1.00 54.34 947 ALA A CA 1
ATOM 7407 C C . ALA A 1 947 ? -2.042 10.271 -30.771 1.00 54.34 947 ALA A C 1
ATOM 7409 O O . ALA A 1 947 ? -1.328 9.658 -29.975 1.00 54.34 947 ALA A O 1
ATOM 7410 N N . ASP A 1 948 ? -3.236 9.795 -31.144 1.00 56.53 948 ASP A N 1
ATOM 7411 C CA . ASP A 1 948 ? -3.742 8.516 -30.626 1.00 56.53 948 ASP A CA 1
ATOM 7412 C C . ASP A 1 948 ? -2.934 7.327 -31.177 1.00 56.53 948 ASP A C 1
ATOM 7414 O O . ASP A 1 948 ? -2.648 7.222 -32.378 1.00 56.53 948 ASP A O 1
ATOM 7418 N N . ALA A 1 949 ? -2.594 6.408 -30.273 1.00 48.03 949 ALA A N 1
ATOM 7419 C CA . ALA A 1 949 ? -1.929 5.144 -30.549 1.00 48.03 949 ALA A CA 1
ATOM 7420 C C . ALA A 1 949 ? -2.797 4.182 -31.384 1.00 48.03 949 ALA A C 1
ATOM 7422 O O . ALA A 1 949 ? -2.240 3.318 -32.064 1.00 48.03 949 ALA A O 1
ATOM 7423 N N . THR A 1 950 ? -4.128 4.340 -31.376 1.00 52.78 950 THR A N 1
ATOM 7424 C CA . THR A 1 950 ? -5.066 3.476 -32.120 1.00 52.78 950 THR A CA 1
ATOM 7425 C C . THR A 1 950 ? -5.567 4.058 -33.446 1.00 52.78 950 THR A C 1
ATOM 7427 O O . THR A 1 950 ? -6.328 3.386 -34.133 1.00 52.78 950 THR A O 1
ATOM 7430 N N . ALA A 1 951 ? -5.165 5.275 -33.833 1.00 60.06 951 ALA A N 1
ATOM 7431 C CA . ALA A 1 951 ? -5.533 5.846 -35.135 1.00 60.06 951 ALA A CA 1
ATOM 7432 C C . ALA A 1 951 ? -4.970 5.002 -36.296 1.00 60.06 951 ALA A C 1
ATOM 7434 O O . ALA A 1 951 ? -3.765 4.736 -36.320 1.00 60.06 951 ALA A O 1
ATOM 7435 N N . MET A 1 952 ? -5.828 4.604 -37.243 1.00 59.88 952 MET A N 1
ATOM 7436 C CA . MET A 1 952 ? -5.487 3.710 -38.360 1.00 59.88 952 MET A CA 1
ATOM 7437 C C . MET A 1 952 ? -5.222 4.464 -39.667 1.00 59.88 952 MET A C 1
ATOM 7439 O O . MET A 1 952 ? -4.526 3.942 -40.532 1.00 59.88 952 MET A O 1
ATOM 7443 N N . THR A 1 953 ? -5.717 5.695 -39.797 1.00 74.62 953 THR A N 1
ATOM 7444 C CA . THR A 1 953 ? -5.539 6.583 -40.959 1.00 74.62 953 THR A CA 1
ATOM 7445 C C . THR A 1 953 ? -4.905 7.925 -40.566 1.00 74.62 953 THR A C 1
ATOM 7447 O O . THR A 1 953 ? -4.989 8.365 -39.411 1.00 74.62 953 THR A O 1
ATOM 7450 N N . ALA A 1 954 ? -4.321 8.633 -41.541 1.00 70.62 954 ALA A N 1
ATOM 7451 C CA . ALA A 1 954 ? -3.799 9.994 -41.356 1.00 70.62 954 ALA A CA 1
ATOM 7452 C C . ALA A 1 954 ? -4.864 10.956 -40.793 1.00 70.62 954 ALA A C 1
ATOM 7454 O O . ALA A 1 954 ? -4.595 11.733 -39.873 1.00 70.62 954 ALA A O 1
ATOM 7455 N N . ARG A 1 955 ? -6.098 10.831 -41.295 1.00 72.69 955 ARG A N 1
ATOM 7456 C CA . ARG A 1 955 ? -7.260 11.637 -40.908 1.00 72.69 955 ARG A CA 1
ATOM 7457 C C . ARG A 1 955 ? -7.687 11.432 -39.456 1.00 72.69 955 ARG A C 1
ATOM 7459 O O . ARG A 1 955 ? -8.002 12.389 -38.752 1.00 72.69 955 ARG A O 1
ATOM 7466 N N . GLU A 1 956 ? -7.712 10.187 -38.987 1.00 67.38 956 GLU A N 1
ATOM 7467 C CA . GLU A 1 956 ? -8.003 9.871 -37.581 1.00 67.38 956 GLU A CA 1
ATOM 7468 C C . GLU A 1 956 ? -6.904 10.398 -36.659 1.00 67.38 956 GLU A C 1
ATOM 7470 O O . GLU A 1 956 ? -7.200 10.967 -35.607 1.00 67.38 956 GLU A O 1
ATOM 7475 N N . MET A 1 957 ? -5.640 10.277 -37.078 1.00 71.62 957 MET A N 1
ATOM 7476 C CA . MET A 1 957 ? -4.507 10.777 -36.305 1.00 71.62 957 MET A CA 1
ATOM 7477 C C . MET A 1 957 ? -4.593 12.302 -36.135 1.00 71.62 957 MET A C 1
ATOM 7479 O O . MET A 1 957 ? -4.557 12.790 -35.005 1.00 71.62 957 MET A O 1
ATOM 7483 N N . ALA A 1 958 ? -4.828 13.053 -37.215 1.00 72.81 958 ALA A N 1
ATOM 7484 C CA . ALA A 1 958 ? -4.992 14.508 -37.168 1.00 72.81 958 ALA A CA 1
ATOM 7485 C C . ALA A 1 958 ? -6.229 14.971 -36.368 1.00 72.81 958 ALA A C 1
ATOM 7487 O O . ALA A 1 958 ? -6.162 15.958 -35.625 1.00 72.81 958 ALA A O 1
ATOM 7488 N N . LYS A 1 959 ? -7.345 14.229 -36.439 1.00 69.25 959 LYS A N 1
ATOM 7489 C CA . LYS A 1 959 ? -8.528 14.464 -35.589 1.00 69.25 959 LYS A CA 1
ATOM 7490 C C . LYS A 1 959 ? -8.216 14.257 -34.103 1.00 69.25 959 LYS A C 1
ATOM 7492 O O . LYS A 1 959 ? -8.624 15.080 -33.285 1.00 69.25 959 LYS A O 1
ATOM 7497 N N . SER A 1 960 ? -7.451 13.218 -33.750 1.00 66.56 960 SER A N 1
ATOM 7498 C CA . SER A 1 960 ? -7.090 12.931 -32.351 1.00 66.56 960 SER A CA 1
ATOM 7499 C C . SER A 1 960 ? -6.226 14.028 -31.710 1.00 66.56 960 SER A C 1
ATOM 7501 O O . SER A 1 960 ? -6.433 14.391 -30.551 1.00 66.56 960 SER A O 1
ATOM 7503 N N . CYS A 1 961 ? -5.317 14.627 -32.487 1.00 61.66 961 CYS A N 1
ATOM 7504 C CA . CYS A 1 961 ? -4.459 15.725 -32.042 1.00 61.66 961 CYS A CA 1
ATOM 7505 C C . CYS A 1 961 ? -5.255 16.995 -31.688 1.00 61.66 961 CYS A C 1
ATOM 7507 O O . CYS A 1 961 ? -4.894 17.734 -30.769 1.00 61.66 961 CYS A O 1
ATOM 7509 N N . THR A 1 962 ? -6.336 17.260 -32.424 1.00 56.22 962 THR A N 1
ATOM 7510 C CA . THR A 1 962 ? -7.035 18.556 -32.440 1.00 56.22 962 THR A CA 1
ATOM 7511 C C . THR A 1 962 ? -8.300 18.603 -31.585 1.00 56.22 962 THR A C 1
ATOM 7513 O O . THR A 1 962 ? -8.688 19.681 -31.135 1.00 56.22 962 THR A O 1
ATOM 7516 N N . SER A 1 963 ? -8.894 17.460 -31.229 1.00 47.22 963 SER A N 1
ATOM 7517 C CA . SER A 1 963 ? -10.019 17.388 -30.279 1.00 47.22 963 SER A CA 1
ATOM 7518 C C . SER A 1 963 ? -9.667 17.822 -28.844 1.00 47.22 963 SER A C 1
ATOM 7520 O O . SER A 1 963 ? -10.551 17.960 -28.000 1.00 47.22 963 SER A O 1
ATOM 7522 N N . CYS A 1 964 ? -8.383 18.046 -28.540 1.00 40.34 964 CYS A N 1
ATOM 7523 C CA . CYS A 1 964 ? -7.870 18.224 -27.181 1.00 40.34 964 CYS A CA 1
ATOM 7524 C C . CYS A 1 964 ? -7.662 19.695 -26.731 1.00 40.34 964 CYS A C 1
ATOM 7526 O O . CYS A 1 964 ? -6.992 19.920 -25.715 1.00 40.34 964 CYS A O 1
ATOM 7528 N N . THR A 1 965 ? -8.176 20.695 -27.465 1.00 35.06 965 THR A N 1
ATOM 7529 C CA . THR A 1 965 ? -7.863 22.133 -27.252 1.00 35.06 965 THR A CA 1
ATOM 7530 C C . THR A 1 965 ? -9.018 23.018 -26.755 1.00 35.06 965 THR A C 1
ATOM 7532 O O . THR A 1 965 ? -8.762 23.968 -26.015 1.00 35.06 965 THR A O 1
ATOM 7535 N N . ARG A 1 966 ? -10.290 22.743 -27.087 1.00 30.94 966 ARG A N 1
ATOM 7536 C CA . ARG A 1 966 ? -11.396 23.685 -26.788 1.00 30.94 966 ARG A CA 1
ATOM 7537 C C . ARG A 1 966 ? -11.833 23.681 -25.316 1.00 30.94 966 ARG A C 1
ATOM 7539 O O . ARG A 1 966 ? -12.638 22.859 -24.885 1.00 30.94 966 ARG A O 1
ATOM 7546 N N . GLY A 1 967 ? -11.342 24.668 -24.562 1.00 27.95 967 GLY A N 1
ATOM 7547 C CA . GLY A 1 967 ? -11.636 24.878 -23.139 1.00 27.95 967 GLY A CA 1
ATOM 7548 C C . GLY A 1 967 ? -11.830 26.347 -22.738 1.00 27.95 967 GLY A C 1
ATOM 7549 O O . GLY A 1 967 ? -11.193 26.803 -21.793 1.00 27.95 967 GLY A O 1
ATOM 7550 N N . GLY A 1 968 ? -12.702 27.090 -23.430 1.00 22.97 968 GLY A N 1
ATOM 7551 C CA . GLY A 1 968 ? -13.033 28.490 -23.119 1.00 22.97 968 GLY A CA 1
ATOM 7552 C C . GLY A 1 968 ? -14.462 28.868 -23.555 1.00 22.97 968 GLY A C 1
ATOM 7553 O O . GLY A 1 968 ? -14.989 28.232 -24.468 1.00 22.97 968 GLY A O 1
ATOM 7554 N N . PRO A 1 969 ? -15.130 29.843 -22.903 1.00 33.56 969 PRO A N 1
ATOM 7555 C CA . PRO A 1 969 ? -16.561 30.077 -23.099 1.00 33.56 969 PRO A CA 1
ATOM 7556 C C . PRO A 1 969 ? -16.879 31.085 -24.215 1.00 33.56 969 PRO A C 1
ATOM 7558 O O . PRO A 1 969 ? -16.501 32.253 -24.131 1.00 33.56 969 PRO A O 1
ATOM 7561 N N . THR A 1 970 ? -17.704 30.684 -25.183 1.00 24.56 970 THR A N 1
ATOM 7562 C CA . THR A 1 970 ? -18.418 31.603 -26.084 1.00 24.56 970 THR A CA 1
ATOM 7563 C C . THR A 1 970 ? -19.923 31.546 -25.823 1.00 24.56 970 THR A C 1
ATOM 7565 O O . THR A 1 970 ? -20.557 30.495 -25.888 1.00 24.56 970 THR A O 1
ATOM 7568 N N . ARG A 1 971 ? -20.520 32.701 -25.506 1.00 25.27 971 ARG A N 1
ATOM 7569 C CA . ARG A 1 971 ? -21.979 32.879 -25.488 1.00 25.27 971 ARG A CA 1
ATOM 7570 C C . ARG A 1 971 ? -22.445 33.327 -26.872 1.00 25.27 971 ARG A C 1
ATOM 7572 O O . ARG A 1 971 ? -21.945 34.325 -27.369 1.00 25.27 971 ARG A O 1
ATOM 7579 N N . ALA A 1 972 ? -23.471 32.650 -27.379 1.00 26.19 972 ALA A N 1
ATOM 7580 C CA . ALA A 1 972 ? -24.463 33.141 -28.337 1.00 26.19 972 ALA A CA 1
ATOM 7581 C C . ALA A 1 972 ? -23.968 33.895 -29.591 1.00 26.19 972 ALA A C 1
ATOM 7583 O O . ALA A 1 972 ? -23.846 35.118 -29.601 1.00 26.19 972 ALA A O 1
ATOM 7584 N N . THR A 1 973 ? -23.933 33.183 -30.715 1.00 26.75 973 THR A N 1
ATOM 7585 C CA . THR A 1 973 ? -24.736 33.549 -31.902 1.00 26.75 973 THR A CA 1
ATOM 7586 C C . THR A 1 973 ? -25.008 32.287 -32.740 1.00 26.75 973 THR A C 1
ATOM 7588 O O . THR A 1 973 ? -24.651 31.196 -32.306 1.00 26.75 973 THR A O 1
ATOM 7591 N N . GLU A 1 974 ? -25.712 32.425 -33.869 1.00 26.41 974 GLU A N 1
ATOM 7592 C CA . GLU A 1 974 ? -25.934 31.366 -34.876 1.00 26.41 974 GLU A CA 1
ATOM 7593 C C . GLU A 1 974 ? -26.773 30.151 -34.427 1.00 26.41 974 GLU A C 1
ATOM 7595 O O . GLU A 1 974 ? -26.360 28.994 -34.428 1.00 26.41 974 GLU A O 1
ATOM 7600 N N . ARG A 1 975 ? -28.060 30.423 -34.168 1.00 31.64 975 ARG A N 1
ATOM 7601 C CA . ARG A 1 975 ? -29.127 29.483 -34.549 1.00 31.64 975 ARG A CA 1
ATOM 7602 C C . ARG A 1 975 ? -29.382 29.610 -36.057 1.00 31.64 975 ARG A C 1
ATOM 7604 O O . ARG A 1 975 ? -30.196 30.447 -36.443 1.00 31.64 975 ARG A O 1
ATOM 7611 N N . GLN A 1 976 ? -28.772 28.761 -36.879 1.00 30.06 976 GLN A N 1
ATOM 7612 C CA . GLN A 1 976 ? -29.287 28.452 -38.219 1.00 30.06 976 GLN A CA 1
ATOM 7613 C C . GLN A 1 976 ? -28.762 27.097 -38.736 1.00 30.06 976 GLN A C 1
ATOM 7615 O O . GLN A 1 976 ? -27.752 26.584 -38.268 1.00 30.06 976 GLN A O 1
ATOM 7620 N N . ASP A 1 977 ? -29.535 26.488 -39.633 1.00 31.61 977 ASP A N 1
ATOM 7621 C CA . ASP A 1 977 ? -29.166 25.424 -40.581 1.00 31.61 977 ASP A CA 1
ATOM 7622 C C . ASP A 1 977 ? -28.606 24.075 -40.085 1.00 31.61 977 ASP A C 1
ATOM 7624 O O . ASP A 1 977 ? -28.055 23.297 -40.861 1.00 31.61 977 ASP A O 1
ATOM 7628 N N . VAL A 1 978 ? -28.978 23.662 -38.867 1.00 29.38 978 VAL A N 1
ATOM 7629 C CA . VAL A 1 978 ? -28.974 22.230 -38.460 1.00 29.38 978 VAL A CA 1
ATOM 7630 C C . VAL A 1 978 ? -29.817 21.346 -39.410 1.00 29.38 978 VAL A C 1
ATOM 7632 O O . VAL A 1 978 ? -29.645 20.132 -39.452 1.00 29.38 978 VAL A O 1
ATOM 7635 N N . ARG A 1 979 ? -30.709 21.938 -40.220 1.00 27.03 979 ARG A N 1
ATOM 7636 C CA . ARG A 1 979 ? -31.543 21.218 -41.194 1.00 27.03 979 ARG A CA 1
ATOM 7637 C C . ARG A 1 979 ? -30.788 20.759 -42.451 1.00 27.03 979 ARG A C 1
ATOM 7639 O O . ARG A 1 979 ? -31.154 19.733 -43.007 1.00 27.03 979 ARG A O 1
ATOM 7646 N N . ALA A 1 980 ? -29.734 21.463 -42.873 1.00 29.98 980 ALA A N 1
ATOM 7647 C CA . ALA A 1 980 ? -29.033 21.153 -44.125 1.00 29.98 980 ALA A CA 1
ATOM 7648 C C . ALA A 1 980 ? -28.158 19.885 -44.034 1.00 29.98 980 ALA A C 1
ATOM 7650 O O . ALA A 1 980 ? -28.060 19.128 -44.993 1.00 29.98 980 ALA A O 1
ATOM 7651 N N . VAL A 1 981 ? -27.559 19.624 -42.866 1.00 33.00 981 VAL A N 1
ATOM 7652 C CA . VAL A 1 981 ? -26.642 18.484 -42.648 1.00 33.00 981 VAL A CA 1
ATOM 7653 C C . VAL A 1 981 ? -27.388 17.147 -42.514 1.00 33.00 981 VAL A C 1
ATOM 7655 O O . VAL A 1 981 ? -26.834 16.089 -42.797 1.00 33.00 981 VAL A O 1
ATOM 7658 N N . VAL A 1 982 ? -28.661 17.175 -42.105 1.00 30.92 982 VAL A N 1
ATOM 7659 C CA . VAL A 1 982 ? -29.485 15.960 -41.956 1.00 30.92 982 VAL A CA 1
ATOM 7660 C C . VAL A 1 982 ? -29.977 15.439 -43.312 1.00 30.92 982 VAL A C 1
ATOM 7662 O O . VAL A 1 982 ? -30.157 14.235 -43.471 1.00 30.92 982 VAL A O 1
ATOM 7665 N N . GLU A 1 983 ? -30.154 16.316 -44.303 1.00 29.62 983 GLU A N 1
ATOM 7666 C CA . GLU A 1 983 ? -30.658 15.941 -45.632 1.00 29.62 983 GLU A CA 1
ATOM 7667 C C . GLU A 1 983 ? -29.542 15.417 -46.571 1.00 29.62 983 GLU A C 1
ATOM 7669 O O . GLU A 1 983 ? -29.843 14.660 -47.492 1.00 29.62 983 GLU A O 1
ATOM 7674 N N . SER A 1 984 ? -28.255 15.705 -46.313 1.00 29.59 984 SER A N 1
ATOM 7675 C CA . SER A 1 984 ? -27.135 15.170 -47.117 1.00 29.59 984 SER A CA 1
ATOM 7676 C C . SER A 1 984 ? -26.759 13.717 -46.802 1.00 29.59 984 SER A C 1
ATOM 7678 O O . SER A 1 984 ? -26.311 13.000 -47.688 1.00 29.59 984 SER A O 1
ATOM 7680 N N . CYS A 1 985 ? -26.947 13.248 -45.565 1.00 27.23 985 CYS A N 1
ATOM 7681 C CA . CYS A 1 985 ? -26.507 11.907 -45.140 1.00 27.23 985 CYS A CA 1
ATOM 7682 C C . CYS A 1 985 ? -27.530 10.783 -45.411 1.00 27.23 985 CYS A C 1
ATOM 7684 O O . CYS A 1 985 ? -27.355 9.669 -44.921 1.00 27.23 985 CYS A O 1
ATOM 7686 N N . LEU A 1 986 ? -28.606 11.062 -46.156 1.00 26.44 986 LEU A N 1
ATOM 7687 C CA . LEU A 1 986 ? -29.711 10.126 -46.423 1.00 26.44 986 LEU A CA 1
ATOM 7688 C C . LEU A 1 986 ? -29.821 9.675 -47.894 1.00 26.44 986 LEU A C 1
ATOM 7690 O O . LEU A 1 986 ? -30.816 9.048 -48.256 1.00 26.44 986 LEU A O 1
ATOM 7694 N N . LEU A 1 987 ? -28.824 9.972 -48.739 1.00 25.69 987 LEU A N 1
ATOM 7695 C CA . LEU A 1 987 ? -28.864 9.673 -50.182 1.00 25.69 987 LEU A CA 1
ATOM 7696 C C . LEU A 1 987 ? -27.770 8.718 -50.700 1.00 25.69 987 LEU A C 1
ATOM 7698 O O . LEU A 1 987 ? -28.000 8.056 -51.707 1.00 25.69 987 LEU A O 1
ATOM 7702 N N . ASP A 1 988 ? -26.646 8.545 -49.998 1.00 28.81 988 ASP A N 1
ATOM 7703 C CA . ASP A 1 988 ? -25.495 7.752 -50.485 1.00 28.81 988 ASP A CA 1
ATOM 7704 C C . ASP A 1 988 ? -25.602 6.224 -50.245 1.00 28.81 988 ASP A C 1
ATOM 7706 O O . ASP A 1 988 ? -24.602 5.511 -50.299 1.00 28.81 988 ASP A O 1
ATOM 7710 N N . PHE A 1 989 ? -26.798 5.690 -49.960 1.00 24.72 989 PHE A N 1
ATOM 7711 C CA . PHE A 1 989 ? -26.986 4.276 -49.576 1.00 24.72 989 PHE A CA 1
ATOM 7712 C C . PHE A 1 989 ? -28.026 3.497 -50.411 1.00 24.72 989 PHE A C 1
ATOM 7714 O O . PHE A 1 989 ? -28.610 2.527 -49.925 1.00 24.72 989 PHE A O 1
ATOM 7721 N N . VAL A 1 990 ? -28.253 3.879 -51.680 1.00 23.67 990 VAL A N 1
ATOM 7722 C CA . VAL A 1 990 ? -29.147 3.147 -52.607 1.00 23.67 990 VAL A CA 1
ATOM 7723 C C . VAL A 1 990 ? -28.574 3.017 -54.034 1.00 23.67 990 VAL A C 1
ATOM 7725 O O . VAL A 1 990 ? -28.809 3.869 -54.884 1.00 23.67 990 VAL A O 1
ATOM 7728 N N . GLY A 1 991 ? -27.935 1.873 -54.318 1.00 22.55 991 GLY A N 1
ATOM 7729 C CA . GLY A 1 991 ? -27.717 1.327 -55.675 1.00 22.55 991 GLY A CA 1
ATOM 7730 C C . GLY A 1 991 ? -26.559 1.914 -56.513 1.00 22.55 991 GLY A C 1
ATOM 7731 O O . GLY A 1 991 ? -26.124 3.033 -56.287 1.00 22.55 991 GLY A O 1
ATOM 7732 N N . ALA A 1 992 ? -26.024 1.206 -57.520 1.00 24.81 992 ALA A N 1
ATOM 7733 C CA . ALA A 1 992 ? -26.220 -0.203 -57.902 1.00 24.81 992 ALA A CA 1
ATOM 7734 C C . ALA A 1 992 ? -25.108 -0.704 -58.865 1.00 24.81 992 ALA A C 1
ATOM 7736 O O . ALA A 1 992 ? -24.629 0.088 -59.666 1.00 24.81 992 ALA A O 1
ATOM 7737 N N . GLU A 1 993 ? -24.813 -2.019 -58.816 1.00 26.47 993 GLU A N 1
ATOM 7738 C CA . GLU A 1 993 ? -24.458 -2.935 -59.940 1.00 26.47 993 GLU A CA 1
ATOM 7739 C C . GLU A 1 993 ? -23.273 -2.630 -60.902 1.00 26.47 993 GLU A C 1
ATOM 7741 O O . GLU A 1 993 ? -22.944 -1.491 -61.191 1.00 26.47 993 GLU A O 1
ATOM 7746 N N . SER A 1 994 ? -22.591 -3.600 -61.537 1.00 26.17 994 SER A N 1
ATOM 7747 C CA . SER A 1 994 ? -22.509 -5.088 -61.473 1.00 26.17 994 SER A CA 1
ATOM 7748 C C . SER A 1 994 ? -21.199 -5.521 -62.205 1.00 26.17 994 SER A C 1
ATOM 7750 O O . SER A 1 994 ? -20.490 -4.650 -62.704 1.00 26.17 994 SER A O 1
ATOM 7752 N N . GLN A 1 995 ? -20.729 -6.772 -62.349 1.00 25.78 995 GLN A N 1
ATOM 7753 C CA . GLN A 1 995 ? -21.233 -8.149 -62.126 1.00 25.78 995 GLN A CA 1
ATOM 7754 C C . GLN A 1 995 ? -20.191 -8.912 -61.247 1.00 25.78 995 GLN A C 1
ATOM 7756 O O . GLN A 1 995 ? -19.718 -8.296 -60.301 1.00 25.78 995 GLN A O 1
ATOM 7761 N N . SER A 1 996 ? -19.720 -10.169 -61.382 1.00 24.94 996 SER A N 1
ATOM 7762 C CA . SER A 1 996 ? -19.940 -11.409 -62.186 1.00 24.94 996 SER A CA 1
ATOM 7763 C C . SER A 1 996 ? -19.049 -12.510 -61.553 1.00 24.94 996 SER A C 1
ATOM 7765 O O . SER A 1 996 ? -17.961 -12.162 -61.104 1.00 24.94 996 SER A O 1
ATOM 7767 N N . ALA A 1 997 ? -19.309 -13.825 -61.549 1.00 23.88 997 ALA A N 1
ATOM 7768 C CA . ALA A 1 997 ? -20.476 -14.670 -61.855 1.00 23.88 997 ALA A CA 1
ATOM 7769 C C . ALA A 1 997 ? -20.202 -16.106 -61.291 1.00 23.88 997 ALA A C 1
ATOM 7771 O O . ALA A 1 997 ? -19.192 -16.298 -60.620 1.00 23.88 997 ALA A O 1
ATOM 7772 N N . SER A 1 998 ? -21.050 -17.107 -61.603 1.00 22.67 998 SER A N 1
ATOM 7773 C CA . SER A 1 998 ? -21.072 -18.514 -61.090 1.00 22.67 998 SER A CA 1
ATOM 7774 C C . SER A 1 998 ? -21.317 -18.658 -59.565 1.00 22.67 998 SER A C 1
ATOM 7776 O O . SER A 1 998 ? -20.627 -18.018 -58.786 1.00 22.67 998 SER A O 1
ATOM 7778 N N . LEU A 1 999 ? -22.355 -19.339 -59.034 1.00 21.22 999 LEU A N 1
ATOM 7779 C CA . LEU A 1 999 ? -22.991 -20.660 -59.307 1.00 21.22 999 LEU A CA 1
ATOM 7780 C C . LEU A 1 999 ? -22.090 -21.831 -58.834 1.00 21.22 999 LEU A C 1
ATOM 7782 O O . LEU A 1 999 ? -20.893 -21.780 -59.081 1.00 21.22 999 LEU A O 1
ATOM 7786 N N . VAL A 1 1000 ? -22.560 -22.889 -58.145 1.00 22.19 1000 VAL A N 1
ATOM 7787 C CA . VAL A 1 1000 ? -23.790 -23.709 -58.318 1.00 22.19 1000 VAL A CA 1
ATOM 7788 C C . VAL A 1 1000 ? -24.205 -24.415 -56.985 1.00 22.19 1000 VAL A C 1
ATOM 7790 O O . VAL A 1 1000 ? -23.319 -24.930 -56.316 1.00 22.19 1000 VAL A O 1
ATOM 7793 N N . GLU A 1 1001 ? -25.521 -24.503 -56.674 1.00 24.27 1001 GLU A N 1
ATOM 7794 C CA . GLU A 1 1001 ? -26.231 -25.499 -55.791 1.00 24.27 1001 GLU A CA 1
ATOM 7795 C C . GLU A 1 1001 ? -25.817 -25.705 -54.301 1.00 24.27 1001 GLU A C 1
ATOM 7797 O O . GLU A 1 1001 ? -24.776 -25.238 -53.863 1.00 24.27 1001 GLU A O 1
ATOM 7802 N N . MET A 1 1002 ? -26.548 -26.437 -53.433 1.00 22.55 1002 MET A N 1
ATOM 7803 C CA . MET A 1 1002 ? -27.999 -26.573 -53.118 1.00 22.55 1002 MET A CA 1
ATOM 7804 C C . MET A 1 1002 ? -28.121 -27.208 -51.706 1.00 22.55 1002 MET A C 1
ATOM 7806 O O . MET A 1 1002 ? -27.225 -27.939 -51.293 1.00 22.55 1002 MET A O 1
ATOM 7810 N N . GLY A 1 1003 ? -29.234 -27.004 -50.984 1.00 22.73 1003 GLY A N 1
ATOM 7811 C CA . GLY A 1 1003 ? -29.496 -27.721 -49.721 1.00 22.73 1003 GLY A CA 1
ATOM 7812 C C . GLY A 1 1003 ? -30.611 -27.113 -48.865 1.00 22.73 1003 GLY A C 1
ATOM 7813 O O . GLY A 1 1003 ? -30.364 -26.183 -48.103 1.00 22.73 1003 GLY A O 1
ATOM 7814 N N . LEU A 1 1004 ? -31.830 -27.639 -48.998 1.00 23.72 1004 LEU A N 1
ATOM 7815 C CA . LEU A 1 1004 ? -32.983 -27.339 -48.137 1.00 23.72 1004 LEU A CA 1
ATOM 7816 C C . LEU A 1 1004 ? -33.226 -28.484 -47.131 1.00 23.72 1004 LEU A C 1
ATOM 7818 O O . LEU A 1 1004 ? -32.490 -29.467 -47.119 1.00 23.72 1004 LEU A O 1
ATOM 7822 N N . ASP A 1 1005 ? -34.297 -28.314 -46.350 1.00 23.44 1005 ASP A N 1
ATOM 7823 C CA . ASP A 1 1005 ? -34.989 -29.269 -45.466 1.00 23.44 1005 ASP A CA 1
ATOM 7824 C C . ASP A 1 1005 ? -34.589 -29.140 -43.981 1.00 23.44 1005 ASP A C 1
ATOM 7826 O O . ASP A 1 1005 ? -33.551 -29.620 -43.542 1.00 23.44 1005 ASP A O 1
ATOM 7830 N N . SER A 1 1006 ? -35.269 -28.334 -43.155 1.00 24.80 1006 SER A N 1
ATOM 7831 C CA . SER A 1 1006 ? -36.699 -28.308 -42.770 1.00 24.80 1006 SER A CA 1
ATOM 7832 C C . SER A 1 1006 ? -37.116 -29.429 -41.814 1.00 24.80 1006 SER A C 1
ATOM 7834 O O . SER A 1 1006 ? -37.223 -30.588 -42.213 1.00 24.80 1006 SER A O 1
ATOM 7836 N N . LEU A 1 1007 ? -37.489 -29.057 -40.586 1.00 24.05 1007 LEU A N 1
ATOM 7837 C CA . LEU A 1 1007 ? -38.499 -29.778 -39.813 1.00 24.05 1007 LEU A CA 1
ATOM 7838 C C . LEU A 1 1007 ? -39.174 -28.815 -38.825 1.00 24.05 1007 LEU A C 1
ATOM 7840 O O . LEU A 1 1007 ? -38.508 -28.143 -38.041 1.00 24.05 1007 LEU A O 1
ATOM 7844 N N . ASP A 1 1008 ? -40.494 -28.710 -38.955 1.00 24.19 1008 ASP A N 1
ATOM 7845 C CA . ASP A 1 1008 ? -41.385 -27.769 -38.262 1.00 24.19 1008 ASP A CA 1
ATOM 7846 C C . ASP A 1 1008 ? -42.156 -28.487 -37.121 1.00 24.19 1008 ASP A C 1
ATOM 7848 O O . ASP A 1 1008 ? -41.855 -29.648 -36.837 1.00 24.19 1008 ASP A O 1
ATOM 7852 N N . LEU A 1 1009 ? -43.192 -27.844 -36.549 1.00 23.84 1009 LEU A N 1
ATOM 7853 C CA . LEU A 1 1009 ? -44.089 -28.264 -35.437 1.00 23.84 1009 LEU A CA 1
ATOM 7854 C C . LEU A 1 1009 ? -43.596 -27.806 -34.048 1.00 23.84 1009 LEU A C 1
ATOM 7856 O O . LEU A 1 1009 ? -42.726 -28.429 -33.450 1.00 23.84 1009 LEU A O 1
ATOM 7860 N N . ALA A 1 1010 ? -44.078 -26.721 -33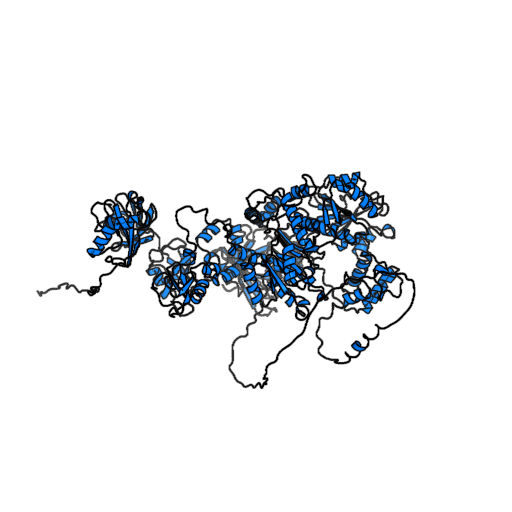.427 1.00 24.23 1010 ALA A N 1
ATOM 7861 C CA . ALA A 1 1010 ? -45.282 -25.885 -33.593 1.00 24.23 1010 ALA A CA 1
ATOM 7862 C C . ALA A 1 1010 ? -46.633 -26.485 -33.120 1.00 24.23 1010 ALA A C 1
ATOM 7864 O O . ALA A 1 1010 ? -47.226 -27.310 -33.804 1.00 24.23 1010 ALA A O 1
ATOM 7865 N N . THR A 1 1011 ? -47.155 -25.948 -32.001 1.00 24.81 1011 THR A N 1
ATOM 7866 C CA . THR A 1 1011 ? -48.589 -25.810 -31.614 1.00 24.81 1011 THR A CA 1
ATOM 7867 C C . THR A 1 1011 ? -48.677 -24.775 -30.469 1.00 24.81 1011 THR A C 1
ATOM 7869 O O . THR A 1 1011 ? -48.019 -24.975 -29.457 1.00 24.81 1011 THR A O 1
ATOM 7872 N N . GLN A 1 1012 ? -49.257 -23.577 -30.673 1.00 26.03 1012 GLN A N 1
ATOM 7873 C CA . GLN A 1 1012 ? -50.653 -23.167 -30.341 1.00 26.03 1012 GLN A CA 1
ATOM 7874 C C . GLN A 1 1012 ? -50.895 -22.850 -28.833 1.00 26.03 1012 GLN A C 1
ATOM 7876 O O . GLN A 1 1012 ? -50.323 -23.512 -27.981 1.00 26.03 1012 GLN A O 1
ATOM 7881 N N . CYS A 1 1013 ? -51.715 -21.868 -28.405 1.00 23.03 1013 CYS A N 1
ATOM 7882 C CA . CYS A 1 1013 ? -52.664 -20.979 -29.110 1.00 23.03 1013 CYS A CA 1
ATOM 7883 C C . CYS A 1 1013 ? -52.986 -19.674 -28.316 1.00 23.03 1013 CYS A C 1
ATOM 7885 O O . CYS A 1 1013 ? -52.602 -19.541 -27.160 1.00 23.03 1013 CYS A O 1
ATOM 7887 N N . ASP A 1 1014 ? -53.763 -18.768 -28.925 1.00 27.94 1014 ASP A N 1
ATOM 7888 C CA . ASP A 1 1014 ? -54.375 -17.520 -28.378 1.00 27.94 1014 ASP A CA 1
ATOM 7889 C C . ASP A 1 1014 ? -55.944 -17.618 -28.570 1.00 27.94 1014 ASP A C 1
ATOM 7891 O O . ASP A 1 1014 ? -56.348 -18.673 -29.082 1.00 27.94 1014 ASP A O 1
ATOM 7895 N N . PRO A 1 1015 ? -56.881 -16.660 -28.257 1.00 38.44 1015 PRO A N 1
ATOM 7896 C CA . PRO A 1 1015 ? -56.686 -15.236 -27.932 1.00 38.44 1015 PRO A CA 1
ATOM 7897 C C . PRO A 1 1015 ? -57.610 -14.490 -26.922 1.00 38.44 1015 PRO A C 1
ATOM 7899 O O . PRO A 1 1015 ? -58.840 -14.491 -27.030 1.00 38.44 1015 PRO A O 1
ATOM 7902 N N . SER A 1 1016 ? -57.004 -13.566 -26.153 1.00 22.16 1016 SER A N 1
ATOM 7903 C CA . SER A 1 1016 ? -57.599 -12.265 -25.716 1.00 22.16 1016 SER A CA 1
ATOM 7904 C C . SER A 1 1016 ? -58.871 -12.300 -24.797 1.00 22.16 1016 SER A C 1
ATOM 7906 O O . SER A 1 1016 ? -59.169 -13.330 -24.200 1.00 22.16 1016 SER A O 1
ATOM 7908 N N . PRO A 1 1017 ? -59.661 -11.209 -24.601 1.00 43.22 1017 PRO A N 1
ATOM 7909 C CA . PRO A 1 1017 ? -59.370 -9.944 -23.888 1.00 43.22 1017 PRO A CA 1
ATOM 7910 C C . PRO A 1 1017 ? -60.419 -9.592 -22.783 1.00 43.22 1017 PRO A C 1
ATOM 7912 O O . PRO A 1 1017 ? -61.469 -10.231 -22.736 1.00 43.22 1017 PRO A O 1
ATOM 7915 N N . LYS A 1 1018 ? -60.195 -8.524 -21.968 1.00 24.44 1018 LYS A N 1
ATOM 7916 C CA . LYS A 1 1018 ? -61.155 -7.657 -21.174 1.00 24.44 1018 LYS A CA 1
ATOM 7917 C C . LYS A 1 1018 ? -60.470 -7.095 -19.895 1.00 24.44 1018 LYS A C 1
ATOM 7919 O O . LYS A 1 1018 ? -59.596 -7.764 -19.373 1.00 24.44 1018 LYS A O 1
ATOM 7924 N N . LYS A 1 1019 ? -60.833 -5.951 -19.274 1.00 24.91 1019 LYS A N 1
ATOM 7925 C CA . LYS A 1 1019 ? -61.567 -4.729 -19.704 1.00 24.91 1019 LYS A CA 1
ATOM 7926 C C . LYS A 1 1019 ? -61.340 -3.553 -18.710 1.00 24.91 1019 LYS A C 1
ATOM 7928 O O . LYS A 1 1019 ? -61.601 -3.700 -17.528 1.00 24.91 1019 LYS A O 1
ATOM 7933 N N . PHE A 1 1020 ? -60.984 -2.379 -19.240 1.00 24.03 1020 PHE A N 1
ATOM 7934 C CA . PHE A 1 1020 ? -61.441 -1.011 -18.888 1.00 24.03 1020 PHE A CA 1
ATOM 7935 C C . PHE A 1 1020 ? -61.899 -0.591 -17.462 1.00 24.03 1020 PHE A C 1
ATOM 7937 O O . PHE A 1 1020 ? -62.986 -0.959 -17.021 1.00 24.03 1020 PHE A O 1
ATOM 7944 N N . GLY A 1 1021 ? -61.256 0.476 -16.950 1.00 23.28 1021 GLY A N 1
ATOM 7945 C CA . GLY A 1 1021 ? -61.899 1.585 -16.206 1.00 23.28 1021 GLY A CA 1
ATOM 7946 C C . GLY A 1 1021 ? -61.152 2.053 -14.943 1.00 23.28 1021 GLY A C 1
ATOM 7947 O O . GLY A 1 1021 ? -60.604 1.219 -14.242 1.00 23.28 1021 GLY A O 1
ATOM 7948 N N . LYS A 1 1022 ? -61.102 3.344 -14.565 1.00 22.91 1022 LYS A N 1
ATOM 7949 C CA . LYS A 1 1022 ? -61.548 4.622 -15.183 1.00 22.91 1022 LYS A CA 1
ATOM 7950 C C . LYS A 1 1022 ? -60.743 5.801 -14.563 1.00 22.91 1022 LYS A C 1
ATOM 7952 O O . LYS A 1 1022 ? -60.347 5.698 -13.416 1.00 22.91 1022 LYS A O 1
ATOM 7957 N N . ALA A 1 1023 ? -60.573 6.895 -15.327 1.00 22.47 1023 ALA A N 1
ATOM 7958 C CA . ALA A 1 1023 ? -60.630 8.341 -14.970 1.00 22.47 1023 ALA A CA 1
ATOM 7959 C C . ALA A 1 1023 ? -60.454 8.807 -13.483 1.00 22.47 1023 ALA A C 1
ATOM 7961 O O . ALA A 1 1023 ? -61.054 8.217 -12.597 1.00 22.47 1023 ALA A O 1
ATOM 7962 N N . LYS A 1 1024 ? -59.843 9.965 -13.133 1.00 22.03 1024 LYS A N 1
ATOM 7963 C CA . LYS A 1 1024 ? -59.600 11.229 -13.888 1.00 22.03 1024 LYS A CA 1
ATOM 7964 C C . LYS A 1 1024 ? -58.785 12.264 -13.053 1.00 22.03 1024 LYS A C 1
ATOM 7966 O O . LYS A 1 1024 ? -59.094 12.382 -11.878 1.00 22.03 1024 LYS A O 1
ATOM 7971 N N . LEU A 1 1025 ? -57.987 13.130 -13.715 1.00 22.06 1025 LEU A N 1
ATOM 7972 C CA . LEU A 1 1025 ? -57.660 14.553 -13.365 1.00 22.06 1025 LEU A CA 1
ATOM 7973 C C . LEU A 1 1025 ? -57.012 14.869 -11.977 1.00 22.06 1025 LEU A C 1
ATOM 7975 O O . LEU A 1 1025 ? -56.975 14.019 -11.105 1.00 22.06 1025 LEU A O 1
ATOM 7979 N N . SER A 1 1026 ? -56.425 16.052 -11.705 1.00 22.38 1026 SER A N 1
ATOM 7980 C CA . SER A 1 1026 ? -56.392 17.352 -12.423 1.00 22.38 1026 SER A CA 1
ATOM 7981 C C . SER A 1 1026 ? -55.044 18.096 -12.333 1.00 22.38 1026 SER A C 1
ATOM 7983 O O . SER A 1 1026 ? -54.353 17.992 -11.326 1.00 22.38 1026 SER A O 1
ATOM 7985 N N . VAL A 1 1027 ? -54.754 18.953 -13.321 1.00 26.61 1027 VAL A N 1
ATOM 7986 C CA . VAL A 1 1027 ? -53.679 19.973 -13.302 1.00 26.61 1027 VAL A CA 1
ATOM 7987 C C . VAL A 1 1027 ? -54.230 21.344 -12.864 1.00 26.61 1027 VAL A C 1
ATOM 7989 O O . VAL A 1 1027 ? -55.370 21.661 -13.211 1.00 26.61 1027 VAL A O 1
ATOM 7992 N N . ARG A 1 1028 ? -53.416 22.133 -12.140 1.00 23.94 1028 ARG A N 1
ATOM 7993 C CA . ARG A 1 1028 ? -53.422 23.615 -12.000 1.00 23.94 1028 ARG A CA 1
ATOM 7994 C C . ARG A 1 1028 ? -52.135 24.022 -11.255 1.00 23.94 1028 ARG A C 1
ATOM 7996 O O . ARG A 1 1028 ? -51.846 23.421 -10.229 1.00 23.94 1028 ARG A O 1
ATOM 8003 N N . ASP A 1 1029 ? -51.205 24.779 -11.838 1.00 23.64 1029 ASP A N 1
ATOM 8004 C CA . ASP A 1 1029 ? -51.194 26.225 -12.174 1.00 23.64 1029 ASP A CA 1
ATOM 8005 C C . ASP A 1 1029 ? -50.637 27.106 -11.028 1.00 23.64 1029 ASP A C 1
ATOM 8007 O O . ASP A 1 1029 ? -51.174 27.125 -9.923 1.00 23.64 1029 ASP A O 1
ATOM 8011 N N . HIS A 1 1030 ? -49.555 27.851 -11.308 1.00 30.34 1030 HIS A N 1
ATOM 8012 C CA . HIS A 1 1030 ? -48.959 28.874 -10.421 1.00 30.34 1030 HIS A CA 1
ATOM 8013 C C . HIS A 1 1030 ? -49.785 30.180 -10.431 1.00 30.34 1030 HIS A C 1
ATOM 8015 O O . HIS A 1 1030 ? -50.500 30.432 -11.405 1.00 30.34 1030 HIS A O 1
ATOM 8021 N N . PRO A 1 1031 ? -49.677 31.052 -9.402 1.00 30.25 1031 PRO A N 1
ATOM 8022 C CA . PRO A 1 1031 ? -48.817 32.252 -9.529 1.00 30.25 1031 PRO A CA 1
ATOM 8023 C C . PRO A 1 1031 ? -48.137 32.654 -8.172 1.00 30.25 1031 PRO A C 1
ATOM 8025 O O . PRO A 1 1031 ? -47.802 31.745 -7.418 1.00 30.25 1031 PRO A O 1
ATOM 8028 N N . PRO A 1 1032 ? -47.769 33.926 -7.871 1.00 30.78 1032 PRO A N 1
ATOM 8029 C CA . PRO A 1 1032 ? -46.443 34.468 -8.195 1.00 30.78 1032 PRO A CA 1
ATOM 8030 C C . PRO A 1 1032 ? -45.665 35.080 -6.994 1.00 30.78 1032 PRO A C 1
ATOM 8032 O O . PRO A 1 1032 ? -46.145 35.139 -5.867 1.00 30.78 1032 PRO A O 1
ATOM 8035 N N . LEU A 1 1033 ? -44.453 35.585 -7.267 1.00 30.27 1033 LEU A N 1
ATOM 8036 C CA . LEU A 1 1033 ? -43.599 36.359 -6.344 1.00 30.27 1033 LEU A CA 1
ATOM 8037 C C . LEU A 1 1033 ? -44.133 37.774 -6.041 1.00 30.27 1033 LEU A C 1
ATOM 8039 O O . LEU A 1 1033 ? -44.683 38.421 -6.931 1.00 30.27 1033 LEU A O 1
ATOM 8043 N N . LEU A 1 1034 ? -43.808 38.305 -4.852 1.00 22.11 1034 LEU A N 1
ATOM 8044 C CA . LEU A 1 1034 ? -43.684 39.748 -4.574 1.00 22.11 1034 LEU A CA 1
ATOM 8045 C C . LEU A 1 1034 ? -42.684 40.018 -3.421 1.00 22.11 1034 LEU A C 1
ATOM 8047 O O . LEU A 1 1034 ? -42.288 39.091 -2.717 1.00 22.11 1034 LEU A O 1
ATOM 8051 N N . LEU A 1 1035 ? -42.231 41.271 -3.277 1.00 27.69 1035 LEU A N 1
ATOM 8052 C CA . LEU A 1 1035 ? -41.091 41.714 -2.450 1.00 27.69 1035 LEU A CA 1
ATOM 8053 C C . LEU A 1 1035 ? -41.417 43.005 -1.679 1.00 27.69 1035 LEU A C 1
ATOM 8055 O O . LEU A 1 1035 ? -41.898 43.937 -2.307 1.00 27.69 1035 LEU A O 1
ATOM 8059 N N . GLU A 1 1036 ? -41.021 43.096 -0.402 1.00 22.80 1036 GLU A N 1
ATOM 8060 C CA . GLU A 1 1036 ? -40.716 44.324 0.379 1.00 22.80 1036 GLU A CA 1
ATOM 8061 C C . GLU A 1 1036 ? -39.965 43.874 1.671 1.00 22.80 1036 GLU A C 1
ATOM 8063 O O . GLU A 1 1036 ? -40.291 42.826 2.219 1.00 22.80 1036 GLU A O 1
ATOM 8068 N N . GLN A 1 1037 ? -38.768 44.374 2.039 1.00 23.72 1037 GLN A N 1
ATOM 8069 C CA . GLN A 1 1037 ? -38.397 45.684 2.637 1.00 23.72 1037 GLN A CA 1
ATOM 8070 C C . GLN A 1 1037 ? -38.936 45.880 4.082 1.00 23.72 1037 GLN A C 1
ATOM 8072 O O . GLN A 1 1037 ? -40.116 45.674 4.308 1.00 23.72 1037 GLN A O 1
ATOM 8077 N N . HIS A 1 1038 ? -38.183 46.295 5.123 1.00 25.61 1038 HIS A N 1
ATOM 8078 C CA . HIS A 1 1038 ? -36.747 46.632 5.277 1.00 25.61 1038 HIS A CA 1
ATOM 8079 C C . HIS A 1 1038 ? -36.144 46.107 6.644 1.00 25.61 1038 HIS A C 1
ATOM 8081 O O . HIS A 1 1038 ? -36.227 44.900 6.839 1.00 25.61 1038 HIS A O 1
ATOM 8087 N N . PRO A 1 1039 ? -35.404 46.838 7.528 1.00 34.66 1039 PRO A N 1
ATOM 8088 C CA . PRO A 1 1039 ? -33.968 46.535 7.739 1.00 34.66 1039 PRO A CA 1
ATOM 8089 C C . PRO A 1 1039 ? -33.467 46.388 9.208 1.00 34.66 1039 PRO A C 1
ATOM 8091 O O . PRO A 1 1039 ? -34.100 46.893 10.119 1.00 34.66 1039 PRO A O 1
ATOM 8094 N N . VAL A 1 1040 ? -32.258 45.822 9.411 1.00 24.36 1040 VAL A N 1
ATOM 8095 C CA . VAL A 1 1040 ? -31.185 46.154 10.412 1.00 24.36 1040 VAL A CA 1
ATOM 8096 C C . VAL A 1 1040 ? -30.034 45.147 10.156 1.00 24.36 1040 VAL A C 1
ATOM 8098 O O . VAL A 1 1040 ? -30.263 43.948 10.170 1.00 24.36 1040 VAL A O 1
ATOM 8101 N N . LYS A 1 1041 ? -28.859 45.513 9.621 1.00 23.02 1041 LYS A N 1
ATOM 8102 C CA . LYS A 1 1041 ? -27.669 46.191 10.200 1.00 23.02 1041 LYS A CA 1
ATOM 8103 C C . LYS A 1 1041 ? -26.788 45.369 11.180 1.00 23.02 1041 LYS A C 1
ATOM 8105 O O . LYS A 1 1041 ? -27.009 45.386 12.381 1.00 23.02 1041 LYS A O 1
ATOM 8110 N N . HIS A 1 1042 ? -25.663 44.901 10.609 1.00 24.73 1042 HIS A N 1
ATOM 8111 C CA . HIS A 1 1042 ? -24.300 44.738 11.173 1.00 24.73 1042 HIS A CA 1
ATOM 8112 C C . HIS A 1 1042 ? -23.817 43.346 11.632 1.00 24.73 1042 HIS A C 1
ATOM 8114 O O . HIS A 1 1042 ? -24.507 42.627 12.337 1.00 24.73 1042 HIS A O 1
ATOM 8120 N N . GLY A 1 1043 ? -22.561 43.026 11.270 1.00 23.58 1043 GLY A N 1
ATOM 8121 C CA . GLY A 1 1043 ? -21.801 41.874 11.782 1.00 23.58 1043 GLY A CA 1
ATOM 8122 C C . GLY A 1 1043 ? -21.035 41.081 10.710 1.00 23.58 1043 GLY A C 1
ATOM 8123 O O . GLY A 1 1043 ? -21.640 40.395 9.903 1.00 23.58 1043 GLY A O 1
ATOM 8124 N N . PHE A 1 1044 ? -19.703 41.199 10.710 1.00 25.33 1044 PHE A N 1
ATOM 8125 C CA . PHE A 1 1044 ? -18.687 40.294 10.138 1.00 25.33 1044 PHE A CA 1
ATOM 8126 C C . PHE A 1 1044 ? -19.046 39.281 9.025 1.00 25.33 1044 PHE A C 1
ATOM 8128 O O . PHE A 1 1044 ? -19.598 38.211 9.264 1.00 25.33 1044 PHE A O 1
ATOM 8135 N N . LYS A 1 1045 ? -18.485 39.522 7.830 1.00 24.67 1045 LYS A N 1
ATOM 8136 C CA . LYS A 1 1045 ? -18.038 38.440 6.933 1.00 24.67 1045 LYS A CA 1
ATOM 8137 C C . LYS A 1 1045 ? -16.715 37.872 7.462 1.00 24.67 1045 LYS A C 1
ATOM 8139 O O . LYS A 1 1045 ? -15.829 38.663 7.779 1.00 24.67 1045 LYS A O 1
ATOM 8144 N N . TYR A 1 1046 ? -16.524 36.553 7.416 1.00 27.31 1046 TYR A N 1
ATOM 8145 C CA . TYR A 1 1046 ? -15.189 35.944 7.453 1.00 27.31 1046 TYR A CA 1
ATOM 8146 C C . TYR A 1 1046 ? -14.975 34.963 6.299 1.00 27.31 1046 TYR A C 1
ATOM 8148 O O . TYR A 1 1046 ? -15.895 34.296 5.832 1.00 27.31 1046 TYR A O 1
ATOM 8156 N N . LEU A 1 1047 ? -13.735 34.935 5.811 1.00 24.00 1047 LEU A N 1
ATOM 8157 C CA . LEU A 1 1047 ? -13.299 34.175 4.646 1.00 24.00 1047 LEU A CA 1
ATOM 8158 C C . LEU A 1 1047 ? -12.945 32.738 5.064 1.00 24.00 1047 LEU A C 1
ATOM 8160 O O . LEU A 1 1047 ? -11.902 32.521 5.678 1.00 24.00 1047 LEU A O 1
ATOM 8164 N N . PHE A 1 1048 ? -13.757 31.747 4.692 1.00 22.64 1048 PHE A N 1
ATOM 8165 C CA . PHE A 1 1048 ? -13.352 30.340 4.790 1.00 22.64 1048 PHE A CA 1
ATOM 8166 C C . PHE A 1 1048 ? -12.534 29.934 3.559 1.00 22.64 1048 PHE A C 1
ATOM 8168 O O . PHE A 1 1048 ? -13.043 29.358 2.601 1.00 22.64 1048 PHE A O 1
ATOM 8175 N N . VAL A 1 1049 ? -11.237 30.250 3.597 1.00 22.83 1049 VAL A N 1
ATOM 8176 C CA . VAL A 1 1049 ? -10.235 29.691 2.679 1.00 22.83 1049 VAL A CA 1
ATOM 8177 C C . VAL A 1 1049 ? -9.451 28.616 3.440 1.00 22.83 1049 VAL A C 1
ATOM 8179 O O . VAL A 1 1049 ? -8.625 28.975 4.282 1.00 22.83 1049 VAL A O 1
ATOM 8182 N N . PRO A 1 1050 ? -9.669 27.312 3.181 1.00 27.81 1050 PRO A N 1
ATOM 8183 C CA . PRO A 1 1050 ? -8.904 26.245 3.822 1.00 27.81 1050 PRO A CA 1
ATOM 8184 C C . PRO A 1 1050 ? -7.468 26.230 3.276 1.00 27.81 1050 PRO A C 1
ATOM 8186 O O . PRO A 1 1050 ? -7.161 25.606 2.256 1.00 27.81 1050 PRO A O 1
ATOM 8189 N N . PHE A 1 1051 ? -6.576 26.968 3.937 1.00 24.94 1051 PHE A N 1
ATOM 8190 C CA . PHE A 1 1051 ? -5.183 27.095 3.518 1.00 24.94 1051 PHE A CA 1
ATOM 8191 C C . PHE A 1 1051 ? -4.398 25.799 3.760 1.00 24.94 1051 PHE A C 1
ATOM 8193 O O . PHE A 1 1051 ? -4.342 25.270 4.868 1.00 24.94 1051 PHE A O 1
ATOM 8200 N N . ARG A 1 1052 ? -3.743 25.303 2.706 1.00 27.55 1052 ARG A N 1
ATOM 8201 C CA . ARG A 1 1052 ? -2.882 24.113 2.755 1.00 27.55 1052 ARG A CA 1
ATOM 8202 C C . ARG A 1 1052 ? -1.625 24.382 3.591 1.00 27.55 1052 ARG A C 1
ATOM 8204 O O . ARG A 1 1052 ? -0.754 25.119 3.135 1.00 27.55 1052 ARG A O 1
ATOM 8211 N N . ILE A 1 1053 ? -1.463 23.701 4.726 1.00 27.09 1053 ILE A N 1
ATOM 8212 C CA . ILE A 1 1053 ? -0.173 23.588 5.437 1.00 27.09 1053 ILE A CA 1
ATOM 8213 C C . ILE A 1 1053 ? 0.160 22.105 5.645 1.00 27.09 1053 ILE A C 1
ATOM 8215 O O . ILE A 1 1053 ? 0.014 21.548 6.725 1.00 27.09 1053 ILE A O 1
ATOM 8219 N N . THR A 1 1054 ? 0.558 21.449 4.550 1.00 26.42 1054 THR A N 1
ATOM 8220 C CA . THR A 1 1054 ? 1.254 20.138 4.524 1.00 26.42 1054 THR A CA 1
ATOM 8221 C C . THR A 1 1054 ? 1.846 19.878 3.126 1.00 26.42 1054 THR A C 1
ATOM 8223 O O . THR A 1 1054 ? 1.756 18.790 2.566 1.00 26.42 1054 THR A O 1
ATOM 8226 N N . ARG A 1 1055 ? 2.415 20.916 2.487 1.00 26.53 1055 ARG A N 1
ATOM 8227 C CA . ARG A 1 1055 ? 3.086 20.775 1.178 1.00 26.53 1055 ARG A CA 1
ATOM 8228 C C . ARG A 1 1055 ? 4.183 21.818 0.937 1.00 26.53 1055 ARG A C 1
ATOM 8230 O O . ARG A 1 1055 ? 4.105 22.605 -0.003 1.00 26.53 1055 ARG A O 1
ATOM 8237 N N . LEU A 1 1056 ? 5.203 21.818 1.794 1.00 24.48 1056 LEU A N 1
ATOM 8238 C CA . LEU A 1 1056 ? 6.463 22.529 1.554 1.00 24.48 1056 LEU A CA 1
ATOM 8239 C C . LEU A 1 1056 ? 7.623 21.732 2.178 1.00 24.48 1056 LEU A C 1
ATOM 8241 O O . LEU A 1 1056 ? 7.954 21.912 3.343 1.00 24.48 1056 LEU A O 1
ATOM 8245 N N . GLY A 1 1057 ? 8.174 20.790 1.409 1.00 26.52 1057 GLY A N 1
ATOM 8246 C CA . GLY A 1 1057 ? 9.217 19.859 1.868 1.00 26.52 1057 GLY A CA 1
ATOM 8247 C C . GLY A 1 1057 ? 9.619 18.825 0.810 1.00 26.52 1057 GLY A C 1
ATOM 8248 O O . GLY A 1 1057 ? 10.779 18.447 0.734 1.00 26.52 1057 GLY A O 1
ATOM 8249 N N . ILE A 1 1058 ? 8.686 18.453 -0.071 1.00 28.30 1058 ILE A N 1
ATOM 8250 C CA . ILE A 1 1058 ? 8.925 17.636 -1.272 1.00 28.30 1058 ILE A CA 1
ATOM 8251 C C . ILE A 1 1058 ? 8.519 18.470 -2.502 1.00 28.30 1058 ILE A C 1
ATOM 8253 O O . ILE A 1 1058 ? 7.612 19.301 -2.399 1.00 28.30 1058 ILE A O 1
ATOM 8257 N N . TYR A 1 1059 ? 9.175 18.236 -3.646 1.00 23.45 1059 TYR A N 1
ATOM 8258 C CA . TYR A 1 1059 ? 9.141 19.013 -4.903 1.00 23.45 1059 TYR A CA 1
ATOM 8259 C C . TYR A 1 1059 ? 9.945 20.329 -4.922 1.00 23.45 1059 TYR A C 1
ATOM 8261 O O . TYR A 1 1059 ? 9.371 21.411 -5.022 1.00 23.45 1059 TYR A O 1
ATOM 8269 N N . MET A 1 1060 ? 11.281 20.223 -4.991 1.00 22.80 1060 MET A N 1
ATOM 8270 C CA . MET A 1 1060 ? 12.077 20.864 -6.061 1.00 22.80 1060 MET A CA 1
ATOM 8271 C C . MET A 1 1060 ? 13.542 20.384 -6.070 1.00 22.80 1060 MET A C 1
ATOM 8273 O O . MET A 1 1060 ? 14.210 20.449 -5.046 1.00 22.80 1060 MET A O 1
ATOM 8277 N N . GLY A 1 1061 ? 14.055 20.019 -7.253 1.00 22.91 1061 GLY A N 1
ATOM 8278 C CA . GLY A 1 1061 ? 15.489 19.804 -7.513 1.00 22.91 1061 GLY A CA 1
ATOM 8279 C C . GLY A 1 1061 ? 15.948 18.339 -7.552 1.00 22.91 1061 GLY A C 1
ATOM 8280 O O . GLY A 1 1061 ? 15.612 17.551 -6.678 1.00 22.91 1061 GLY A O 1
ATOM 8281 N N . LEU A 1 1062 ? 16.733 17.986 -8.579 1.00 30.50 1062 LEU A N 1
ATOM 8282 C CA . LEU A 1 1062 ? 17.633 16.826 -8.530 1.00 30.50 1062 LEU A CA 1
ATOM 8283 C C . LEU A 1 1062 ? 18.927 17.266 -7.840 1.00 30.50 1062 LEU A C 1
ATOM 8285 O O . LEU A 1 1062 ? 19.463 18.323 -8.168 1.00 30.50 1062 LEU A O 1
ATOM 8289 N N . GLY A 1 1063 ? 19.452 16.429 -6.956 1.00 25.16 1063 GLY A N 1
ATOM 8290 C CA . GLY A 1 1063 ? 20.756 16.595 -6.328 1.00 25.16 1063 GLY A CA 1
ATOM 8291 C C . GLY A 1 1063 ? 21.048 15.391 -5.441 1.00 25.16 1063 GLY A C 1
ATOM 8292 O O . GLY A 1 1063 ? 20.117 14.727 -4.987 1.00 25.16 1063 GLY A O 1
ATOM 8293 N N . ARG A 1 1064 ? 22.329 15.098 -5.189 1.00 28.22 1064 ARG A N 1
ATOM 8294 C CA . ARG A 1 1064 ? 22.694 14.152 -4.121 1.00 28.22 1064 ARG A CA 1
ATOM 8295 C C . ARG A 1 1064 ? 22.137 14.690 -2.792 1.00 28.22 1064 ARG A C 1
ATOM 8297 O O . ARG A 1 1064 ? 22.176 15.911 -2.616 1.00 28.22 1064 ARG A O 1
ATOM 8304 N N . PRO A 1 1065 ? 21.644 13.841 -1.870 1.00 36.41 1065 PRO A N 1
ATOM 8305 C CA . PRO A 1 1065 ? 21.141 14.307 -0.582 1.00 36.41 1065 PRO A CA 1
ATOM 8306 C C . PRO A 1 1065 ? 22.244 15.083 0.146 1.00 36.41 1065 PRO A C 1
ATOM 8308 O O . PRO A 1 1065 ? 23.276 14.529 0.526 1.00 36.41 1065 PRO A O 1
ATOM 8311 N N . LEU A 1 1066 ? 22.055 16.399 0.278 1.00 44.66 1066 LEU A N 1
ATOM 8312 C CA . LEU A 1 1066 ? 23.019 17.266 0.945 1.00 44.66 1066 LEU A CA 1
ATOM 8313 C C . LEU A 1 1066 ? 23.032 16.924 2.432 1.00 44.66 1066 LEU A C 1
ATOM 8315 O O . LEU A 1 1066 ? 22.012 17.080 3.105 1.00 44.66 1066 LEU A O 1
ATOM 8319 N N . VAL A 1 1067 ? 24.201 16.527 2.942 1.00 63.94 1067 VAL A N 1
ATOM 8320 C CA . VAL A 1 1067 ? 24.430 16.294 4.375 1.00 63.94 1067 VAL A CA 1
ATOM 8321 C C . VAL A 1 1067 ? 23.859 17.466 5.176 1.00 63.94 1067 VAL A C 1
ATOM 8323 O O . VAL A 1 1067 ? 24.057 18.636 4.810 1.00 63.94 1067 VAL A O 1
ATOM 8326 N N . ALA A 1 1068 ? 23.109 17.144 6.234 1.00 77.50 1068 ALA A N 1
ATOM 8327 C CA . ALA A 1 1068 ? 22.432 18.125 7.074 1.00 77.50 1068 ALA A CA 1
ATOM 8328 C C . ALA A 1 1068 ? 23.413 19.217 7.521 1.00 77.50 1068 ALA A C 1
ATOM 8330 O O . ALA A 1 1068 ? 24.531 18.928 7.956 1.00 77.50 1068 ALA A O 1
ATOM 8331 N N . LEU A 1 1069 ? 23.005 20.475 7.362 1.00 86.19 1069 LEU A N 1
ATOM 8332 C CA . LEU A 1 1069 ? 23.852 21.616 7.672 1.00 86.19 1069 LEU A CA 1
ATOM 8333 C C . LEU A 1 1069 ? 24.119 21.655 9.182 1.00 86.19 1069 LEU A C 1
ATOM 8335 O O . LEU A 1 1069 ? 23.181 21.695 9.980 1.00 86.19 1069 LEU A O 1
ATOM 8339 N N . LYS A 1 1070 ? 25.398 21.626 9.558 1.00 88.81 1070 LYS A N 1
ATOM 8340 C CA . LYS A 1 1070 ? 25.857 21.726 10.947 1.00 88.81 1070 LYS A CA 1
ATOM 8341 C C . LYS A 1 1070 ? 26.102 23.188 11.326 1.00 88.81 1070 LYS A C 1
ATOM 8343 O O . LYS A 1 1070 ? 26.338 24.024 10.455 1.00 88.81 1070 LYS A O 1
ATOM 8348 N N . ALA A 1 1071 ? 26.051 23.484 12.624 1.00 90.88 1071 ALA A N 1
ATOM 8349 C CA . ALA A 1 1071 ? 26.608 24.724 13.162 1.00 90.88 1071 ALA A CA 1
ATOM 8350 C C . ALA A 1 1071 ? 28.142 24.735 13.020 1.00 90.88 1071 ALA A C 1
ATOM 8352 O O . ALA A 1 1071 ? 28.745 23.686 12.799 1.00 90.88 1071 ALA A O 1
ATOM 8353 N N . MET A 1 1072 ? 28.772 25.902 13.169 1.00 92.19 1072 MET A N 1
ATOM 8354 C CA . MET A 1 1072 ? 30.233 26.001 13.127 1.00 92.19 1072 MET A CA 1
ATOM 8355 C C . MET A 1 1072 ? 30.891 25.292 14.326 1.00 92.19 1072 MET A C 1
ATOM 8357 O O . MET A 1 1072 ? 30.433 25.415 15.464 1.00 92.19 1072 MET A O 1
ATOM 8361 N N . ASP A 1 1073 ? 32.003 24.596 14.076 1.00 87.94 1073 ASP A N 1
ATOM 8362 C CA . ASP A 1 1073 ? 32.758 23.874 15.113 1.00 87.94 1073 ASP A CA 1
ATOM 8363 C C . ASP A 1 1073 ? 33.584 24.815 16.017 1.00 87.94 1073 ASP A C 1
ATOM 8365 O O . ASP A 1 1073 ? 33.993 24.444 17.118 1.00 87.94 1073 ASP A O 1
ATOM 8369 N N . ARG A 1 1074 ? 33.829 26.062 15.582 1.00 91.62 1074 ARG A N 1
ATOM 8370 C CA . ARG A 1 1074 ? 34.509 27.081 16.398 1.00 91.62 1074 ARG A CA 1
ATOM 8371 C C . ARG A 1 1074 ? 33.586 27.546 17.525 1.00 91.62 1074 ARG A C 1
ATOM 8373 O O . ARG A 1 1074 ? 32.424 27.866 17.290 1.00 91.62 1074 ARG A O 1
ATOM 8380 N N . LYS A 1 1075 ? 34.122 27.671 18.741 1.00 91.06 1075 LYS A N 1
ATOM 8381 C CA . LYS A 1 1075 ? 33.368 28.200 19.883 1.00 91.06 1075 LYS A CA 1
ATOM 8382 C C . LYS A 1 1075 ? 32.921 29.651 19.655 1.00 91.06 1075 LYS A C 1
ATOM 8384 O O . LYS A 1 1075 ? 33.712 30.497 19.239 1.00 91.06 1075 LYS A O 1
ATOM 8389 N N . LEU A 1 1076 ? 31.652 29.921 19.953 1.00 93.31 1076 LEU A N 1
ATOM 8390 C CA . LEU A 1 1076 ? 30.997 31.221 19.881 1.00 93.31 1076 LEU A CA 1
ATOM 8391 C C . LEU A 1 1076 ? 31.042 31.911 21.253 1.00 93.31 1076 LEU A C 1
ATOM 8393 O O . LEU A 1 1076 ? 30.492 31.412 22.238 1.00 93.31 1076 LEU A O 1
ATOM 8397 N N . GLU A 1 1077 ? 31.664 33.085 21.323 1.00 92.12 1077 GLU A N 1
ATOM 8398 C CA . GLU A 1 1077 ? 31.641 33.939 22.512 1.00 92.12 1077 GLU A CA 1
ATOM 8399 C C . GLU A 1 1077 ? 30.293 34.665 22.572 1.00 92.12 1077 GLU A C 1
ATOM 8401 O O . GLU A 1 1077 ? 30.116 35.716 21.954 1.00 92.12 1077 GLU A O 1
ATOM 8406 N N . LEU A 1 1078 ? 29.328 34.101 23.309 1.00 89.38 1078 LEU A N 1
ATOM 8407 C CA . LEU A 1 1078 ? 27.954 34.620 23.384 1.00 89.38 1078 LEU A CA 1
ATOM 8408 C C . LEU A 1 1078 ? 27.918 36.137 23.637 1.00 89.38 1078 LEU A C 1
ATOM 8410 O O . LEU A 1 1078 ? 27.268 36.856 22.884 1.00 89.38 1078 LEU A O 1
ATOM 8414 N N . ASN A 1 1079 ? 28.705 36.645 24.589 1.00 86.94 1079 ASN A N 1
ATOM 8415 C CA . ASN A 1 1079 ? 28.761 38.074 24.931 1.00 86.94 1079 ASN A CA 1
ATOM 8416 C C . ASN A 1 1079 ? 29.209 38.987 23.767 1.00 86.94 1079 ASN A C 1
ATOM 8418 O O . ASN A 1 1079 ? 28.812 40.148 23.732 1.00 86.94 1079 ASN A O 1
ATOM 8422 N N . ARG A 1 1080 ? 29.991 38.483 22.796 1.00 91.00 1080 ARG A N 1
ATOM 8423 C CA . ARG A 1 1080 ? 30.375 39.211 21.565 1.00 91.00 1080 ARG A CA 1
ATOM 8424 C C . ARG A 1 1080 ? 29.381 39.010 20.418 1.00 91.00 1080 ARG A C 1
ATOM 8426 O O . ARG A 1 1080 ? 29.382 39.795 19.470 1.00 91.00 1080 ARG A O 1
ATOM 8433 N N . PHE A 1 1081 ? 28.529 37.987 20.493 1.00 94.19 1081 PHE A N 1
ATOM 8434 C CA . PHE A 1 1081 ? 27.464 37.720 19.523 1.00 94.19 1081 PHE A CA 1
ATOM 8435 C C . PHE A 1 1081 ? 26.139 38.427 19.861 1.00 94.19 1081 PHE A C 1
ATOM 8437 O O . PHE A 1 1081 ? 25.384 38.767 18.951 1.00 94.19 1081 PHE A O 1
ATOM 8444 N N . MET A 1 1082 ? 25.866 38.707 21.140 1.00 93.69 1082 MET A N 1
ATOM 8445 C CA . MET A 1 1082 ? 24.672 39.452 21.571 1.00 93.69 1082 MET A CA 1
ATOM 8446 C C . MET A 1 1082 ? 24.622 40.894 21.023 1.00 93.69 1082 MET A C 1
ATOM 8448 O O . MET A 1 1082 ? 25.572 41.406 20.423 1.00 93.69 1082 MET A O 1
ATOM 8452 N N . GLY A 1 1083 ? 23.479 41.557 21.200 1.00 89.69 1083 GLY A N 1
ATOM 8453 C CA . GLY A 1 1083 ? 23.168 42.862 20.619 1.00 89.69 1083 GLY A CA 1
ATOM 8454 C C . GLY A 1 1083 ? 22.583 42.757 19.207 1.00 89.69 1083 GLY A C 1
ATOM 8455 O O . GLY A 1 1083 ? 22.203 41.679 18.753 1.00 89.69 1083 GLY A O 1
ATOM 8456 N N . SER A 1 1084 ? 22.486 43.898 18.524 1.00 93.56 1084 SER A N 1
ATOM 8457 C CA . SER A 1 1084 ? 21.789 44.023 17.237 1.00 93.56 1084 SER A CA 1
ATOM 8458 C C . SER A 1 1084 ? 22.652 43.666 16.024 1.00 93.56 1084 SER A C 1
ATOM 8460 O O . SER A 1 1084 ? 23.855 43.942 15.987 1.00 93.56 1084 SER A O 1
ATOM 8462 N N . TRP A 1 1085 ? 21.998 43.106 15.012 1.00 96.38 1085 TRP A N 1
ATOM 8463 C CA . TRP A 1 1085 ? 22.534 42.735 13.710 1.00 96.38 1085 TRP A CA 1
ATOM 8464 C C . TRP A 1 1085 ? 21.563 43.172 12.611 1.00 96.38 1085 TRP A C 1
ATOM 8466 O O . TRP A 1 1085 ? 20.377 42.862 12.667 1.00 96.38 1085 TRP A O 1
ATOM 8476 N N . TYR A 1 1086 ? 22.053 43.856 11.586 1.00 94.88 1086 TYR A N 1
ATOM 8477 C CA . TYR A 1 1086 ? 21.287 44.148 10.379 1.00 94.88 1086 TYR A CA 1
ATOM 8478 C C . TYR A 1 1086 ? 21.261 42.909 9.485 1.00 94.88 1086 TYR A C 1
ATOM 8480 O O . TYR A 1 1086 ? 22.310 42.337 9.176 1.00 94.88 1086 TYR A O 1
ATOM 8488 N N . VAL A 1 1087 ? 20.071 42.501 9.044 1.00 96.00 1087 VAL A N 1
ATOM 8489 C CA . VAL A 1 1087 ? 19.924 41.397 8.087 1.00 96.00 1087 VAL A CA 1
ATOM 8490 C C . VAL A 1 1087 ? 20.154 41.946 6.683 1.00 96.00 1087 VAL A C 1
ATOM 8492 O O . VAL A 1 1087 ? 19.336 42.704 6.168 1.00 96.00 1087 VAL A O 1
ATOM 8495 N N . LEU A 1 1088 ? 21.275 41.588 6.062 1.00 94.75 1088 LEU A N 1
ATOM 8496 C CA . LEU A 1 1088 ? 21.650 42.050 4.720 1.00 94.75 1088 LEU A CA 1
ATOM 8497 C C . LEU A 1 1088 ? 20.924 41.263 3.622 1.00 94.75 1088 LEU A C 1
ATOM 8499 O O . LEU A 1 1088 ? 20.590 41.805 2.567 1.00 94.75 1088 LEU A O 1
ATOM 8503 N N . ALA A 1 1089 ? 20.695 39.972 3.861 1.00 94.56 1089 ALA A N 1
ATOM 8504 C CA . ALA A 1 1089 ? 19.978 39.079 2.962 1.00 94.56 1089 ALA A CA 1
ATOM 8505 C C . ALA A 1 1089 ? 19.439 37.853 3.713 1.00 94.56 1089 ALA A C 1
ATOM 8507 O O . ALA A 1 1089 ? 19.973 37.473 4.754 1.00 94.56 1089 ALA A O 1
ATOM 8508 N N . HIS A 1 1090 ? 18.391 37.222 3.180 1.00 95.00 1090 HIS A N 1
ATOM 8509 C CA . HIS A 1 1090 ? 17.758 36.048 3.797 1.00 95.00 1090 HIS A CA 1
ATOM 8510 C C . HIS A 1 1090 ? 17.044 35.124 2.804 1.00 95.00 1090 HIS A C 1
ATOM 8512 O O . HIS A 1 1090 ? 16.719 35.527 1.686 1.00 95.00 1090 HIS A O 1
ATOM 8518 N N . ILE A 1 1091 ? 16.749 33.897 3.242 1.00 92.88 1091 ILE A N 1
ATOM 8519 C CA . ILE A 1 1091 ? 15.719 33.032 2.649 1.00 92.88 1091 ILE A CA 1
ATOM 8520 C C . ILE A 1 1091 ? 14.506 33.084 3.601 1.00 92.88 1091 ILE A C 1
ATOM 8522 O O . ILE A 1 1091 ? 14.534 32.431 4.645 1.00 92.88 1091 ILE A O 1
ATOM 8526 N N . PRO A 1 1092 ? 13.471 33.888 3.290 1.00 83.75 1092 PRO A N 1
ATOM 8527 C CA . PRO A 1 1092 ? 12.518 34.373 4.289 1.00 83.75 1092 PRO A CA 1
ATOM 8528 C C . PRO A 1 1092 ? 11.444 33.361 4.715 1.00 83.75 1092 PRO A C 1
ATOM 8530 O O . PRO A 1 1092 ? 10.779 32.734 3.878 1.00 83.75 1092 PRO A O 1
ATOM 8533 N N . VAL A 1 1093 ? 11.147 33.323 6.015 1.00 78.50 1093 VAL A N 1
ATOM 8534 C CA . VAL A 1 1093 ? 10.016 32.597 6.608 1.00 78.50 1093 VAL A CA 1
ATOM 8535 C C . VAL A 1 1093 ? 8.702 33.268 6.190 1.00 78.50 1093 VAL A C 1
ATOM 8537 O O . VAL A 1 1093 ? 8.234 34.258 6.758 1.00 78.50 1093 VAL A O 1
ATOM 8540 N N . ARG A 1 1094 ? 8.057 32.717 5.153 1.00 65.50 1094 ARG A N 1
ATOM 8541 C CA . ARG A 1 1094 ? 6.880 33.336 4.510 1.00 65.50 1094 ARG A CA 1
ATOM 8542 C C . ARG A 1 1094 ? 5.713 33.627 5.466 1.00 65.50 1094 ARG A C 1
ATOM 8544 O O . ARG A 1 1094 ? 5.036 34.634 5.272 1.00 65.50 1094 ARG A O 1
ATOM 8551 N N . LEU A 1 1095 ? 5.505 32.791 6.489 1.00 61.88 1095 LEU A N 1
ATOM 8552 C CA . LEU A 1 1095 ? 4.395 32.903 7.451 1.00 61.88 1095 LEU A CA 1
ATOM 8553 C C . LEU A 1 1095 ? 4.482 34.128 8.382 1.00 61.88 1095 LEU A C 1
ATOM 8555 O O . LEU A 1 1095 ? 3.445 34.580 8.859 1.00 61.88 1095 LEU A O 1
ATOM 8559 N N . VAL A 1 1096 ? 5.674 34.695 8.602 1.00 65.25 1096 VAL A N 1
ATOM 8560 C CA . VAL A 1 1096 ? 5.885 35.921 9.405 1.00 65.25 1096 VAL A CA 1
ATOM 8561 C C . VAL A 1 1096 ? 6.175 37.156 8.540 1.00 65.25 1096 VAL A C 1
ATOM 8563 O O . VAL A 1 1096 ? 6.680 38.159 9.025 1.00 65.25 1096 VAL A O 1
ATOM 8566 N N . LYS A 1 1097 ? 5.821 37.112 7.246 1.00 77.81 1097 LYS A N 1
ATOM 8567 C CA . LYS A 1 1097 ? 5.982 38.212 6.271 1.00 77.81 1097 LYS A CA 1
ATOM 8568 C C . LYS A 1 1097 ? 7.419 38.694 5.993 1.00 77.81 1097 LYS A C 1
ATOM 8570 O O . LYS A 1 1097 ? 7.571 39.688 5.292 1.00 77.81 1097 LYS A O 1
ATOM 8575 N N . GLU A 1 1098 ? 8.469 37.977 6.398 1.00 82.50 1098 GLU A N 1
ATOM 8576 C CA . GLU A 1 1098 ? 9.880 38.330 6.100 1.00 82.50 1098 GLU A CA 1
ATOM 8577 C C . GLU A 1 1098 ? 10.157 38.602 4.603 1.00 82.50 1098 GLU A C 1
ATOM 8579 O O . GLU A 1 1098 ? 11.009 39.409 4.225 1.00 82.50 1098 GLU A O 1
ATOM 8584 N N . HIS A 1 1099 ? 9.387 37.983 3.706 1.00 84.25 1099 HIS A N 1
ATOM 8585 C CA . HIS A 1 1099 ? 9.469 38.228 2.265 1.00 84.25 1099 HIS A CA 1
ATOM 8586 C C . HIS A 1 1099 ? 9.137 39.680 1.857 1.00 84.25 1099 HIS A C 1
ATOM 8588 O O . HIS A 1 1099 ? 9.551 40.104 0.782 1.00 84.25 1099 HIS A O 1
ATOM 8594 N N . LEU A 1 1100 ? 8.474 40.451 2.726 1.00 87.38 1100 LEU A N 1
ATOM 8595 C CA . LEU A 1 1100 ? 8.165 41.879 2.573 1.00 87.38 1100 LEU A CA 1
ATOM 8596 C C . LEU A 1 1100 ? 9.161 42.795 3.311 1.00 87.38 1100 LEU A C 1
ATOM 8598 O O . LEU A 1 1100 ? 9.013 44.016 3.262 1.00 87.38 1100 LEU A O 1
ATOM 8602 N N . ALA A 1 1101 ? 10.145 42.232 4.022 1.00 89.31 1101 ALA A N 1
ATOM 8603 C CA . ALA A 1 1101 ? 10.976 42.977 4.964 1.00 89.31 1101 ALA A CA 1
ATOM 8604 C C . ALA A 1 1101 ? 11.918 43.990 4.305 1.00 89.31 1101 ALA A C 1
ATOM 8606 O O . ALA A 1 1101 ? 12.563 43.685 3.298 1.00 89.31 1101 ALA A O 1
ATOM 8607 N N . HIS A 1 1102 ? 12.005 45.158 4.933 1.00 92.69 1102 HIS A N 1
ATOM 8608 C CA . HIS A 1 1102 ? 12.940 46.254 4.697 1.00 92.69 1102 HIS A CA 1
ATOM 8609 C C . HIS A 1 1102 ? 13.441 46.747 6.064 1.00 92.69 1102 HIS A C 1
ATOM 8611 O O . HIS A 1 1102 ? 12.749 46.564 7.064 1.00 92.69 1102 HIS A O 1
ATOM 8617 N N . ASN A 1 1103 ? 14.624 47.360 6.121 1.00 91.44 1103 ASN A N 1
ATOM 8618 C CA . ASN A 1 1103 ? 15.249 47.877 7.343 1.00 91.44 1103 ASN A CA 1
ATOM 8619 C C . ASN A 1 1103 ? 15.242 46.864 8.514 1.00 91.44 1103 ASN A C 1
ATOM 8621 O O . ASN A 1 1103 ? 14.814 47.177 9.626 1.00 91.44 1103 ASN A O 1
ATOM 8625 N N . ALA A 1 1104 ? 15.605 45.609 8.223 1.00 93.00 1104 ALA A N 1
ATOM 8626 C CA . ALA A 1 1104 ? 15.432 44.488 9.144 1.00 93.00 1104 ALA A CA 1
ATOM 8627 C C . ALA A 1 1104 ? 16.622 44.330 10.100 1.00 93.00 1104 ALA A C 1
ATOM 8629 O O . ALA A 1 1104 ? 17.775 44.264 9.663 1.00 93.00 1104 ALA A O 1
ATOM 8630 N N . VAL A 1 1105 ? 16.330 44.209 11.392 1.00 93.50 1105 VAL A N 1
ATOM 8631 C CA . VAL A 1 1105 ? 17.306 44.062 12.476 1.00 93.50 1105 VAL A CA 1
ATOM 8632 C C . VAL A 1 1105 ? 16.913 42.876 13.353 1.00 93.50 1105 VAL A C 1
ATOM 8634 O O . VAL A 1 1105 ? 15.756 42.747 13.751 1.00 93.50 1105 VAL A O 1
ATOM 8637 N N . GLU A 1 1106 ? 17.885 42.028 13.676 1.00 93.44 1106 GLU A N 1
ATOM 8638 C CA . GLU A 1 1106 ? 17.763 40.958 14.662 1.00 93.44 1106 GLU A CA 1
ATOM 8639 C C . GLU A 1 1106 ? 18.643 41.278 15.877 1.00 93.44 1106 GLU A C 1
ATOM 8641 O O . GLU A 1 1106 ? 19.842 41.520 15.747 1.00 93.44 1106 GLU A O 1
ATOM 8646 N N . THR A 1 1107 ? 18.051 41.322 17.067 1.00 93.69 1107 THR A N 1
ATOM 8647 C CA . THR A 1 1107 ? 18.741 41.608 18.328 1.00 93.69 1107 THR A CA 1
ATOM 8648 C C . THR A 1 1107 ? 18.719 40.371 19.211 1.00 93.69 1107 THR A C 1
ATOM 8650 O O . THR A 1 1107 ? 17.647 39.894 19.590 1.00 93.69 1107 THR A O 1
ATOM 8653 N N . TYR A 1 1108 ? 19.903 39.874 19.570 1.00 94.19 1108 TYR A N 1
ATOM 8654 C CA . TYR A 1 1108 ? 20.051 38.758 20.503 1.00 94.19 1108 TYR A CA 1
ATOM 8655 C C . TYR A 1 1108 ? 20.387 39.257 21.912 1.00 94.19 1108 TYR A C 1
ATOM 8657 O O . TYR A 1 1108 ? 21.175 40.191 22.075 1.00 94.19 1108 TYR A O 1
ATOM 8665 N N . SER A 1 1109 ? 19.834 38.616 22.938 1.00 91.44 1109 SER A N 1
ATOM 8666 C CA . SER A 1 1109 ? 20.204 38.839 24.341 1.00 91.44 1109 SER A CA 1
ATOM 8667 C C . SER A 1 1109 ? 20.480 37.519 25.059 1.00 91.44 1109 SER A C 1
ATOM 8669 O O . SER A 1 1109 ? 19.917 36.484 24.705 1.00 91.44 1109 SER A O 1
ATOM 8671 N N . TRP A 1 1110 ? 21.350 37.549 26.070 1.00 90.31 1110 TRP A N 1
ATOM 8672 C CA . TRP A 1 1110 ? 21.703 36.390 26.891 1.00 90.31 1110 TRP A CA 1
ATOM 8673 C C . TRP A 1 1110 ? 21.274 36.633 28.336 1.00 90.31 1110 TRP A C 1
ATOM 8675 O O . TRP A 1 1110 ? 21.675 37.622 28.944 1.00 90.31 1110 TRP A O 1
ATOM 8685 N N . ASP A 1 1111 ? 20.462 35.726 28.871 1.00 84.88 1111 ASP A N 1
ATOM 8686 C CA . ASP A 1 1111 ? 20.135 35.646 30.290 1.00 84.88 1111 ASP A CA 1
ATOM 8687 C C . ASP A 1 1111 ? 20.921 34.483 30.899 1.00 84.88 1111 ASP A C 1
ATOM 8689 O O . ASP A 1 1111 ? 20.561 33.311 30.752 1.00 84.88 1111 ASP A O 1
ATOM 8693 N N . GLU A 1 1112 ? 22.006 34.829 31.587 1.00 77.62 1112 GLU A N 1
ATOM 8694 C CA . GLU A 1 1112 ? 22.886 33.885 32.272 1.00 77.62 1112 GLU A CA 1
ATOM 8695 C C . GLU A 1 1112 ? 22.190 33.181 33.450 1.00 77.62 1112 GLU A C 1
ATOM 8697 O O . GLU A 1 1112 ? 22.508 32.028 33.743 1.00 77.62 1112 GLU A O 1
ATOM 8702 N N . SER A 1 1113 ? 21.193 33.819 34.077 1.00 76.31 1113 SER A N 1
ATOM 8703 C CA . SER A 1 1113 ? 20.486 33.270 35.242 1.00 76.31 1113 SER A CA 1
AT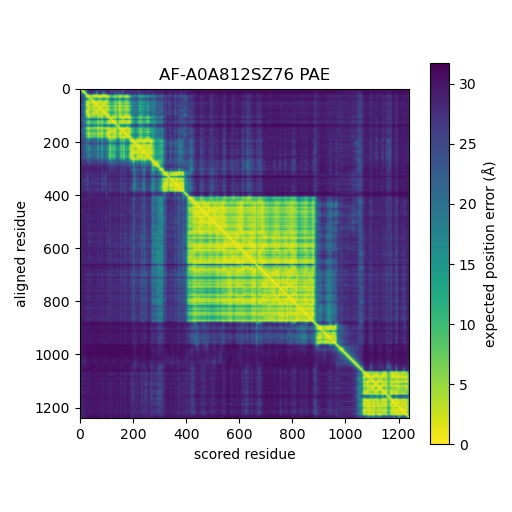OM 8704 C C . SER A 1 1113 ? 19.534 32.130 34.873 1.00 76.31 1113 SER A C 1
ATOM 8706 O O . SER A 1 1113 ? 19.473 31.127 35.583 1.00 76.31 1113 SER A O 1
ATOM 8708 N N . SER A 1 1114 ? 18.832 32.235 33.735 1.00 77.06 1114 SER A N 1
ATOM 8709 C CA . SER A 1 1114 ? 17.949 31.168 33.237 1.00 77.06 1114 SER A CA 1
ATOM 8710 C C . SER A 1 1114 ? 18.531 30.349 32.077 1.00 77.06 1114 SER A C 1
ATOM 8712 O O . SER A 1 1114 ? 17.879 29.404 31.617 1.00 77.06 1114 SER A O 1
ATOM 8714 N N . GLN A 1 1115 ? 19.758 30.671 31.639 1.00 80.62 1115 GLN A N 1
ATOM 8715 C CA . GLN A 1 1115 ? 20.486 30.059 30.516 1.00 80.62 1115 GLN A CA 1
ATOM 8716 C C . GLN A 1 1115 ? 19.679 30.106 29.206 1.00 80.62 1115 GLN A C 1
ATOM 8718 O O . GLN A 1 1115 ? 19.506 29.101 28.503 1.00 80.62 1115 GLN A O 1
ATOM 8723 N N . ARG A 1 1116 ? 19.127 31.287 28.897 1.00 87.94 1116 ARG A N 1
ATOM 8724 C CA . ARG A 1 1116 ? 18.222 31.521 27.760 1.00 87.94 1116 ARG A CA 1
ATOM 8725 C C . ARG A 1 1116 ? 18.712 32.633 26.855 1.00 87.94 1116 ARG A C 1
ATOM 8727 O O . ARG A 1 1116 ? 19.370 33.575 27.280 1.00 87.94 1116 ARG A O 1
ATOM 8734 N N . ILE A 1 1117 ? 18.307 32.524 25.597 1.00 90.56 1117 ILE A N 1
ATOM 8735 C CA . ILE A 1 1117 ? 18.591 33.504 24.557 1.00 90.56 1117 ILE A CA 1
ATOM 8736 C C . ILE A 1 1117 ? 17.286 34.218 24.208 1.00 90.56 1117 ILE A C 1
ATOM 8738 O O . ILE A 1 1117 ? 16.293 33.573 23.862 1.00 90.56 1117 ILE A O 1
ATOM 8742 N N . GLY A 1 1118 ? 17.264 35.543 24.305 1.00 88.94 1118 GLY A N 1
ATOM 8743 C CA . GLY A 1 1118 ? 16.230 36.358 23.679 1.00 88.94 1118 GLY A CA 1
ATOM 8744 C C . GLY A 1 1118 ? 16.569 36.562 22.207 1.00 88.94 1118 GLY A C 1
ATOM 8745 O O . GLY A 1 1118 ? 17.715 36.853 21.878 1.00 88.94 1118 GLY A O 1
ATOM 8746 N N . VAL A 1 1119 ? 15.583 36.410 21.324 1.00 90.25 1119 VAL A N 1
ATOM 8747 C CA . VAL A 1 1119 ? 15.714 36.742 19.899 1.00 90.25 1119 VAL A CA 1
ATOM 8748 C C . VAL A 1 1119 ? 14.604 37.722 19.547 1.00 90.25 1119 VAL A C 1
ATOM 8750 O O . VAL A 1 1119 ? 13.428 37.373 19.650 1.00 90.25 1119 VAL A O 1
ATOM 8753 N N . HIS A 1 1120 ? 14.958 38.943 19.160 1.00 90.62 1120 HIS A N 1
ATOM 8754 C CA . HIS A 1 1120 ? 14.018 39.982 18.751 1.00 90.62 1120 HIS A CA 1
ATOM 8755 C C . HIS A 1 1120 ? 14.287 40.371 17.296 1.00 90.62 1120 HIS A C 1
ATOM 8757 O O . HIS A 1 1120 ? 15.276 41.038 17.011 1.00 90.62 1120 HIS A O 1
ATOM 8763 N N . TYR A 1 1121 ? 13.414 39.956 16.380 1.00 90.75 1121 TYR A N 1
ATOM 8764 C CA . TYR A 1 1121 ? 13.506 40.285 14.957 1.00 90.75 1121 TYR A CA 1
ATOM 8765 C C . TYR A 1 1121 ? 12.450 41.328 14.586 1.00 90.75 1121 TYR A C 1
ATOM 8767 O O . TYR A 1 1121 ? 11.255 41.094 14.794 1.00 90.75 1121 TYR A O 1
ATOM 8775 N N . ARG A 1 1122 ? 12.891 42.466 14.039 1.00 91.38 1122 ARG A N 1
ATOM 8776 C CA . ARG A 1 1122 ? 12.072 43.641 13.702 1.00 91.38 1122 ARG A CA 1
ATOM 8777 C C . ARG A 1 1122 ? 12.381 44.134 12.290 1.00 91.38 1122 ARG A C 1
ATOM 8779 O O . ARG A 1 1122 ? 13.542 44.228 11.908 1.00 91.38 1122 ARG A O 1
ATOM 8786 N N . PHE A 1 1123 ? 11.353 44.501 11.531 1.00 93.12 1123 PHE A N 1
ATOM 8787 C CA . PHE A 1 1123 ? 11.479 45.028 10.169 1.00 93.12 1123 PHE A CA 1
ATOM 8788 C C . PHE A 1 1123 ? 10.305 45.937 9.785 1.00 93.12 1123 PHE A C 1
ATOM 8790 O O . PHE A 1 1123 ? 9.280 45.961 10.462 1.00 93.12 1123 PHE A O 1
ATOM 8797 N N . ASN A 1 1124 ? 10.430 46.640 8.661 1.00 91.75 1124 ASN A N 1
ATOM 8798 C CA . ASN A 1 1124 ? 9.380 47.463 8.065 1.00 91.75 1124 ASN A CA 1
ATOM 8799 C C . ASN A 1 1124 ? 8.744 46.726 6.867 1.00 91.75 1124 ASN A C 1
ATOM 8801 O O . ASN A 1 1124 ? 9.441 46.198 5.994 1.00 91.75 1124 ASN A O 1
ATOM 8805 N N . GLU A 1 1125 ? 7.412 46.626 6.836 1.00 88.75 1125 GLU A N 1
ATOM 8806 C CA . GLU A 1 1125 ? 6.672 45.923 5.779 1.00 88.75 1125 GLU A CA 1
ATOM 8807 C C . GLU A 1 1125 ? 6.597 46.739 4.475 1.00 88.75 1125 GLU A C 1
ATOM 8809 O O . GLU A 1 1125 ? 6.058 47.843 4.454 1.00 88.75 1125 GLU A O 1
ATOM 8814 N N . ASN A 1 1126 ? 7.023 46.132 3.361 1.00 88.38 1126 ASN A N 1
ATOM 8815 C CA . ASN A 1 1126 ? 6.931 46.608 1.967 1.00 88.38 1126 ASN A CA 1
ATOM 8816 C C . ASN A 1 1126 ? 7.776 47.833 1.570 1.00 88.38 1126 ASN A C 1
ATOM 8818 O O . ASN A 1 1126 ? 8.059 47.967 0.383 1.00 88.38 1126 ASN A O 1
ATOM 8822 N N . ALA A 1 1127 ? 8.193 48.688 2.504 1.00 87.38 1127 ALA A N 1
ATOM 8823 C CA . ALA A 1 1127 ? 9.012 49.872 2.225 1.00 87.38 1127 ALA A CA 1
ATOM 8824 C C . ALA A 1 1127 ? 9.969 50.191 3.387 1.00 87.38 1127 ALA A C 1
ATOM 8826 O O . ALA A 1 1127 ? 9.775 49.708 4.503 1.00 87.38 1127 ALA A O 1
ATOM 8827 N N . LEU A 1 1128 ? 10.995 51.018 3.141 1.00 85.88 1128 LEU A N 1
ATOM 8828 C CA . LEU A 1 1128 ? 11.979 51.432 4.160 1.00 85.88 1128 LEU A CA 1
ATOM 8829 C C . LEU A 1 1128 ? 11.342 52.220 5.319 1.00 85.88 1128 LEU A C 1
ATOM 8831 O O . LEU A 1 1128 ? 11.800 52.106 6.450 1.00 85.88 1128 LEU A O 1
ATOM 8835 N N . ASP A 1 1129 ? 10.267 52.954 5.048 1.00 82.44 1129 ASP A N 1
ATOM 8836 C CA . ASP A 1 1129 ? 9.398 53.691 5.977 1.00 82.44 1129 ASP A CA 1
ATOM 8837 C C . ASP A 1 1129 ? 8.094 52.932 6.313 1.00 82.44 1129 ASP A C 1
ATOM 8839 O O . ASP A 1 1129 ? 7.206 53.454 6.988 1.00 82.44 1129 ASP A O 1
ATOM 8843 N N . GLY A 1 1130 ? 7.967 51.692 5.831 1.00 83.00 1130 GLY A N 1
ATOM 8844 C CA . GLY A 1 1130 ? 6.767 50.873 5.954 1.00 83.00 1130 GLY A CA 1
ATOM 8845 C C . GLY A 1 1130 ? 6.428 50.461 7.389 1.00 83.00 1130 GLY A C 1
ATOM 8846 O O . GLY A 1 1130 ? 7.221 50.596 8.321 1.00 83.00 1130 GLY A O 1
ATOM 8847 N N . ARG A 1 1131 ? 5.224 49.905 7.573 1.00 85.69 1131 ARG A N 1
ATOM 8848 C CA . ARG A 1 1131 ? 4.701 49.524 8.896 1.00 85.69 1131 ARG A CA 1
ATOM 8849 C C . ARG A 1 1131 ? 5.666 48.577 9.619 1.00 85.69 1131 ARG A C 1
ATOM 8851 O O . ARG A 1 1131 ? 5.894 47.466 9.138 1.00 85.69 1131 ARG A O 1
ATOM 8858 N N . ILE A 1 1132 ? 6.155 48.999 10.786 1.00 86.62 1132 ILE A N 1
ATOM 8859 C CA . ILE A 1 1132 ? 6.984 48.178 11.677 1.00 86.62 1132 ILE A CA 1
ATOM 8860 C C . ILE A 1 1132 ? 6.240 46.882 12.038 1.00 86.62 1132 ILE A C 1
ATOM 8862 O O . ILE A 1 1132 ? 5.033 46.885 12.296 1.00 86.62 1132 ILE A O 1
ATOM 8866 N N . ASN A 1 1133 ? 6.979 45.779 12.043 1.00 82.38 1133 ASN A N 1
ATOM 8867 C CA . ASN A 1 1133 ? 6.553 44.453 12.457 1.00 82.38 1133 ASN A CA 1
ATOM 8868 C C . ASN A 1 1133 ? 7.704 43.810 13.247 1.00 82.38 1133 ASN A C 1
ATOM 8870 O O . ASN A 1 1133 ? 8.842 43.772 12.773 1.00 82.38 1133 ASN A O 1
ATOM 8874 N N . ASP A 1 1134 ? 7.415 43.367 14.464 1.00 83.81 1134 ASP A N 1
ATOM 8875 C CA . ASP A 1 1134 ? 8.373 42.879 15.452 1.00 83.81 1134 ASP A CA 1
ATOM 8876 C C . ASP A 1 1134 ? 7.949 41.521 16.030 1.00 83.81 1134 ASP A C 1
ATOM 8878 O O . ASP A 1 1134 ? 6.768 41.185 16.141 1.00 83.81 1134 ASP A O 1
ATOM 8882 N N . SER A 1 1135 ? 8.937 40.694 16.372 1.00 80.50 1135 SER A N 1
ATOM 8883 C CA . SER A 1 1135 ? 8.716 39.333 16.856 1.00 80.50 1135 SER A CA 1
ATOM 8884 C C . SER A 1 1135 ? 9.772 38.925 17.883 1.00 80.50 1135 SER A C 1
ATOM 8886 O O . SER A 1 1135 ? 10.968 39.106 17.678 1.00 80.50 1135 SER A O 1
ATOM 8888 N N . TYR A 1 1136 ? 9.317 38.357 19.004 1.00 81.75 1136 TYR A N 1
ATOM 8889 C CA . TYR A 1 1136 ? 10.161 38.009 20.153 1.00 81.75 1136 TYR A CA 1
ATOM 8890 C C . TYR A 1 1136 ? 10.119 36.506 20.435 1.00 81.75 1136 TYR A C 1
ATOM 8892 O O . TYR A 1 1136 ? 9.128 36.016 20.985 1.00 81.75 1136 TYR A O 1
ATOM 8900 N N . GLN A 1 1137 ? 11.186 35.778 20.125 1.00 84.12 1137 GLN A N 1
ATOM 8901 C CA . GLN A 1 1137 ? 11.326 34.342 20.382 1.00 84.12 1137 GLN A CA 1
ATOM 8902 C C . GLN A 1 1137 ? 12.203 34.089 21.620 1.00 84.12 1137 GLN A C 1
ATOM 8904 O O . GLN A 1 1137 ? 12.982 34.947 22.037 1.00 84.12 1137 GLN A O 1
ATOM 8909 N N . ARG A 1 1138 ? 12.077 32.899 22.223 1.00 84.94 1138 ARG A N 1
ATOM 8910 C CA . ARG A 1 1138 ? 12.984 32.429 23.287 1.00 84.94 1138 ARG A CA 1
ATOM 8911 C C . ARG A 1 1138 ? 13.755 31.210 22.803 1.00 84.94 1138 ARG A C 1
ATOM 8913 O O . ARG A 1 1138 ? 13.138 30.253 22.327 1.00 84.94 1138 ARG A O 1
ATOM 8920 N N . GLY A 1 1139 ? 15.073 31.265 22.935 1.00 87.31 1139 GLY A N 1
ATOM 8921 C CA . GLY A 1 1139 ? 16.017 30.214 22.597 1.00 87.31 1139 GLY A CA 1
ATOM 8922 C C . GLY A 1 1139 ? 16.670 29.571 23.819 1.00 87.31 1139 GLY A C 1
ATOM 8923 O O . GLY A 1 1139 ? 16.739 30.158 24.900 1.00 87.31 1139 GLY A O 1
ATOM 8924 N N . TRP A 1 1140 ? 17.174 28.360 23.616 1.00 89.19 1140 TRP A N 1
ATOM 8925 C CA . TRP A 1 1140 ? 17.979 27.594 24.562 1.00 89.19 1140 TRP A CA 1
ATOM 8926 C C . TRP A 1 1140 ? 19.267 27.136 23.877 1.00 89.19 1140 TRP A C 1
ATOM 8928 O O . TRP A 1 1140 ? 19.236 26.722 22.715 1.00 89.19 1140 TRP A O 1
ATOM 8938 N N . LEU A 1 1141 ? 20.378 27.175 24.612 1.00 88.94 1141 LEU A N 1
ATOM 8939 C CA . LEU A 1 1141 ? 21.662 26.639 24.165 1.00 88.94 1141 LEU A CA 1
ATOM 8940 C C . LEU A 1 1141 ? 21.567 25.106 24.074 1.00 88.94 1141 LEU A C 1
ATOM 8942 O O . LEU A 1 1141 ? 21.223 24.460 25.065 1.00 88.94 1141 LEU A O 1
ATOM 8946 N N . TRP A 1 1142 ? 21.827 24.531 22.897 1.00 86.88 1142 TRP A N 1
ATOM 8947 C CA . TRP A 1 1142 ? 21.708 23.085 22.664 1.00 86.88 1142 TRP A CA 1
ATOM 8948 C C . TRP A 1 1142 ? 23.084 22.422 22.620 1.00 86.88 1142 TRP A C 1
ATOM 8950 O O . TRP A 1 1142 ? 23.369 21.563 23.453 1.00 86.88 1142 TRP A O 1
ATOM 8960 N N . ASN A 1 1143 ? 23.979 22.897 21.749 1.00 87.00 1143 ASN A N 1
ATOM 8961 C CA . ASN A 1 1143 ? 25.401 22.580 21.861 1.00 87.00 1143 ASN A CA 1
ATOM 8962 C C . ASN A 1 1143 ? 26.055 23.553 22.858 1.00 87.00 1143 ASN A C 1
ATOM 8964 O O . ASN A 1 1143 ? 26.175 24.746 22.577 1.00 87.00 1143 ASN A O 1
ATOM 8968 N N . LYS A 1 1144 ? 26.469 23.045 24.025 1.00 83.19 1144 LYS A N 1
ATOM 8969 C CA . LYS A 1 1144 ? 27.126 23.827 25.093 1.00 83.19 1144 LYS A CA 1
ATOM 8970 C C . LYS A 1 1144 ? 28.647 23.955 24.932 1.00 83.19 1144 LYS A C 1
ATOM 8972 O O . LYS A 1 1144 ? 29.272 24.721 25.662 1.00 83.19 1144 LYS A O 1
ATOM 8977 N N . GLU A 1 1145 ? 29.247 23.205 24.014 1.00 84.69 1145 GLU A N 1
ATOM 8978 C CA . GLU A 1 1145 ? 30.694 23.186 23.780 1.00 84.69 1145 GLU A CA 1
ATOM 8979 C C . GLU A 1 1145 ? 31.089 24.313 22.822 1.00 84.69 1145 GLU A C 1
ATOM 8981 O O . GLU A 1 1145 ? 31.926 25.158 23.159 1.00 84.69 1145 GLU A O 1
ATOM 8986 N N . THR A 1 1146 ? 30.423 24.367 21.662 1.00 90.75 1146 THR A N 1
ATOM 8987 C CA . THR A 1 1146 ? 30.630 25.397 20.633 1.00 90.75 1146 THR A CA 1
ATOM 8988 C C . THR A 1 1146 ? 29.743 26.622 20.836 1.00 90.75 1146 THR A C 1
ATOM 8990 O O . THR A 1 1146 ? 30.046 27.680 20.297 1.00 90.75 1146 THR A O 1
ATOM 8993 N N . SER A 1 1147 ? 28.642 26.514 21.586 1.00 92.00 1147 SER A N 1
ATOM 8994 C CA . SER A 1 1147 ? 27.609 27.556 21.725 1.00 92.00 1147 SER A CA 1
ATOM 8995 C C . SER A 1 1147 ? 26.946 28.018 20.412 1.00 92.00 1147 SER A C 1
ATOM 8997 O O . SER A 1 1147 ? 26.173 28.977 20.429 1.00 92.00 1147 SER A O 1
ATOM 8999 N N . ALA A 1 1148 ? 27.212 27.348 19.284 1.00 92.25 1148 ALA A N 1
ATOM 9000 C CA . ALA A 1 1148 ? 26.771 27.752 17.944 1.00 92.25 1148 ALA A CA 1
ATOM 9001 C C . ALA A 1 1148 ? 25.456 27.087 17.481 1.00 92.25 1148 ALA A C 1
ATOM 9003 O O . ALA A 1 1148 ? 24.883 27.486 16.468 1.00 92.25 1148 ALA A O 1
ATOM 9004 N N . GLU A 1 1149 ? 24.953 26.086 18.210 1.00 93.38 1149 GLU A N 1
ATOM 9005 C CA . GLU A 1 1149 ? 23.657 25.455 17.939 1.00 93.38 1149 GLU A CA 1
ATOM 9006 C C . GLU A 1 1149 ? 22.654 25.753 19.054 1.00 93.38 1149 GLU A C 1
ATOM 9008 O O . GLU A 1 1149 ? 22.850 25.385 20.219 1.00 93.38 1149 GLU A O 1
ATOM 9013 N N . TRP A 1 1150 ? 21.548 26.389 18.675 1.00 93.00 1150 TRP A N 1
ATOM 9014 C CA . TRP A 1 1150 ? 20.448 26.746 19.559 1.00 93.00 1150 TRP A CA 1
ATOM 9015 C C . TRP A 1 1150 ? 19.170 25.983 19.180 1.00 93.00 1150 TRP A C 1
ATOM 9017 O O . TRP A 1 1150 ? 19.052 25.329 18.133 1.00 93.00 1150 TRP A O 1
ATOM 9027 N N . ARG A 1 1151 ? 18.176 26.072 20.060 1.00 89.94 1151 ARG A N 1
ATOM 9028 C CA . ARG A 1 1151 ? 16.798 25.640 19.815 1.00 89.94 1151 ARG A CA 1
ATOM 9029 C C . ARG A 1 1151 ? 15.860 26.784 20.183 1.00 89.94 1151 ARG A C 1
ATOM 9031 O O . ARG A 1 1151 ? 15.947 27.259 21.308 1.00 89.94 1151 ARG A O 1
ATOM 9038 N N . VAL A 1 1152 ? 14.984 27.229 19.282 1.00 84.12 1152 VAL A N 1
ATOM 9039 C CA . VAL A 1 1152 ? 14.096 28.396 19.475 1.00 84.12 1152 VAL A CA 1
ATOM 9040 C C . VAL A 1 1152 ? 12.615 28.017 19.506 1.00 84.12 1152 VAL A C 1
ATOM 9042 O O . VAL A 1 1152 ? 12.196 27.023 18.914 1.00 84.12 1152 VAL A O 1
ATOM 9045 N N . SER A 1 1153 ? 11.815 28.807 20.224 1.00 76.69 1153 SER A N 1
ATOM 9046 C CA . SER A 1 1153 ? 10.356 28.656 20.319 1.00 76.69 1153 SER A CA 1
ATOM 9047 C C . SER A 1 1153 ? 9.629 29.638 19.380 1.00 76.69 1153 SER A C 1
ATOM 9049 O O . SER A 1 1153 ? 9.723 30.852 19.589 1.00 76.69 1153 SER A O 1
ATOM 9051 N N . PRO A 1 1154 ? 8.888 29.155 18.361 1.00 63.62 1154 PRO A N 1
ATOM 9052 C CA . PRO A 1 1154 ? 8.275 30.022 17.357 1.00 63.62 1154 PRO A CA 1
ATOM 9053 C C . PRO A 1 1154 ? 7.036 30.757 17.897 1.00 63.62 1154 PRO A C 1
ATOM 9055 O O . PRO A 1 1154 ? 6.002 30.147 18.176 1.00 63.62 1154 PRO A O 1
ATOM 9058 N N . LYS A 1 1155 ? 7.087 32.095 17.966 1.00 54.41 1155 LYS A N 1
ATOM 9059 C CA . LYS A 1 1155 ? 5.893 32.930 18.198 1.00 54.41 1155 LYS A CA 1
ATOM 9060 C C . LYS A 1 1155 ? 5.182 33.272 16.885 1.00 54.41 1155 LYS A C 1
ATOM 9062 O O . LYS A 1 1155 ? 5.328 34.365 16.349 1.00 54.41 1155 LYS A O 1
ATOM 9067 N N . LEU A 1 1156 ? 4.360 32.348 16.397 1.00 54.75 1156 LEU A N 1
ATOM 9068 C CA . LEU A 1 1156 ? 3.368 32.638 15.355 1.00 54.75 1156 LEU A CA 1
ATOM 9069 C C . LEU A 1 1156 ? 2.076 33.180 16.003 1.00 54.75 1156 LEU A C 1
ATOM 9071 O O . LEU A 1 1156 ? 1.592 32.556 16.949 1.00 54.75 1156 LEU A O 1
ATOM 9075 N N . PRO A 1 1157 ? 1.458 34.271 15.508 1.00 41.91 1157 PRO A N 1
ATOM 9076 C CA . PRO A 1 1157 ? 0.352 34.958 16.198 1.00 41.91 1157 PRO A CA 1
ATOM 9077 C C . PRO A 1 1157 ? -0.967 34.165 16.309 1.00 41.91 1157 PRO A C 1
ATOM 9079 O O . PRO A 1 1157 ? -1.886 34.617 16.981 1.00 41.91 1157 PRO A O 1
ATOM 9082 N N . LEU A 1 1158 ? -1.059 32.982 15.689 1.00 39.47 1158 LEU A N 1
ATOM 9083 C CA . LEU A 1 1158 ? -2.174 32.028 15.831 1.00 39.47 1158 LEU A CA 1
ATOM 9084 C C . LEU A 1 1158 ? -1.750 30.654 16.393 1.00 39.47 1158 LEU A C 1
ATOM 9086 O O . LEU A 1 1158 ? -2.602 29.806 16.621 1.00 39.47 1158 LEU A O 1
ATOM 9090 N N . PHE A 1 1159 ? -0.449 30.419 16.616 1.00 40.34 1159 PHE A N 1
ATOM 9091 C CA . PHE A 1 1159 ? 0.098 29.097 16.980 1.00 40.34 1159 PHE A CA 1
ATOM 9092 C C . PHE A 1 1159 ? 1.139 29.119 18.113 1.00 40.34 1159 PHE A C 1
ATOM 9094 O O . PHE A 1 1159 ? 1.555 28.058 18.573 1.00 40.34 1159 PHE A O 1
ATOM 9101 N N . GLY A 1 1160 ? 1.558 30.292 18.603 1.00 39.00 1160 GLY A N 1
ATOM 9102 C CA . GLY A 1 1160 ? 2.584 30.407 19.648 1.00 39.00 1160 GLY A CA 1
ATOM 9103 C C . GLY A 1 1160 ? 2.224 29.681 20.949 1.00 39.00 1160 GLY A C 1
ATOM 9104 O O . GLY A 1 1160 ? 3.110 29.130 21.591 1.00 39.00 1160 GLY A O 1
ATOM 9105 N N . TYR A 1 1161 ? 0.929 29.615 21.283 1.00 41.81 1161 TYR A N 1
ATOM 9106 C CA . TYR A 1 1161 ? 0.399 28.837 22.411 1.00 41.81 1161 TYR A CA 1
ATOM 9107 C C . TYR A 1 1161 ? 0.523 27.319 22.162 1.00 41.81 1161 TYR A C 1
ATOM 9109 O O . TYR A 1 1161 ? 0.961 26.562 23.028 1.00 41.81 1161 TYR A O 1
ATOM 9117 N N . PHE A 1 1162 ? 0.214 26.883 20.936 1.00 37.94 1162 PHE A N 1
ATOM 9118 C CA . PHE A 1 1162 ? 0.229 25.482 20.505 1.00 37.94 1162 PHE A CA 1
ATOM 9119 C C . PHE A 1 1162 ? 1.643 24.883 20.596 1.00 37.94 1162 PHE A C 1
ATOM 9121 O O . PHE A 1 1162 ? 1.857 23.869 21.261 1.00 37.94 1162 PHE A O 1
ATOM 9128 N N . PHE A 1 1163 ? 2.641 25.563 20.019 1.00 40.19 1163 PHE A N 1
ATOM 9129 C CA . PHE A 1 1163 ? 4.030 25.092 20.049 1.00 40.19 1163 PHE A CA 1
ATOM 9130 C C . PHE A 1 1163 ? 4.681 25.188 21.437 1.00 40.19 1163 PHE A C 1
ATOM 9132 O O . PHE A 1 1163 ? 5.538 24.362 21.750 1.00 40.19 1163 PHE A O 1
ATOM 9139 N N . SER A 1 1164 ? 4.262 26.128 22.299 1.00 42.00 1164 SER A N 1
ATOM 9140 C CA . SER A 1 1164 ? 4.759 26.170 23.682 1.00 42.00 1164 SER A CA 1
ATOM 9141 C C . SER A 1 1164 ? 4.266 25.007 24.545 1.00 42.00 1164 SER A C 1
ATOM 9143 O O . SER A 1 1164 ? 5.020 24.556 25.402 1.00 42.00 1164 SER A O 1
ATOM 9145 N N . HIS A 1 1165 ? 3.052 24.494 24.308 1.00 41.91 1165 HIS A N 1
ATOM 9146 C CA . HIS A 1 1165 ? 2.512 23.349 25.054 1.00 41.91 1165 HIS A CA 1
ATOM 9147 C C . HIS A 1 1165 ? 2.994 21.990 24.523 1.00 41.91 1165 HIS A C 1
ATOM 9149 O O . HIS A 1 1165 ? 3.170 21.068 25.311 1.00 41.91 1165 HIS A O 1
ATOM 9155 N N . LEU A 1 1166 ? 3.291 21.877 23.224 1.00 43.00 1166 LEU A N 1
ATOM 9156 C CA . LEU A 1 1166 ? 3.915 20.685 22.623 1.00 43.00 1166 LEU A CA 1
ATOM 9157 C C . LEU A 1 1166 ? 5.432 20.574 22.873 1.00 43.00 1166 LEU A C 1
ATOM 9159 O O . LEU A 1 1166 ? 6.053 19.602 22.453 1.00 43.00 1166 LEU A O 1
ATOM 9163 N N . GLY A 1 1167 ? 6.057 21.572 23.509 1.00 49.81 1167 GLY A N 1
ATOM 9164 C CA . GLY A 1 1167 ? 7.500 21.578 23.780 1.00 49.81 1167 GLY A CA 1
ATOM 9165 C C . GLY A 1 1167 ? 8.389 21.630 22.528 1.00 49.81 1167 GLY A C 1
ATOM 9166 O O . GLY A 1 1167 ? 9.599 21.423 22.634 1.00 49.81 1167 GLY A O 1
ATOM 9167 N N . LEU A 1 1168 ? 7.818 21.911 21.351 1.00 54.53 1168 LEU A N 1
ATOM 9168 C CA . LEU A 1 1168 ? 8.505 21.838 20.064 1.00 54.53 1168 LEU A CA 1
ATOM 9169 C C . LEU A 1 1168 ? 9.480 23.016 19.899 1.00 54.53 1168 LEU A C 1
ATOM 9171 O O . LEU A 1 1168 ? 9.069 24.159 19.684 1.00 54.53 1168 LEU A O 1
ATOM 9175 N N . LYS A 1 1169 ? 10.785 22.738 19.985 1.00 75.06 1169 LYS A N 1
ATOM 9176 C CA . LYS A 1 1169 ? 11.849 23.737 19.807 1.00 75.06 1169 LYS A CA 1
ATOM 9177 C C . LYS A 1 1169 ? 12.571 23.507 18.480 1.00 75.06 1169 LYS A C 1
ATOM 9179 O O . LYS A 1 1169 ? 13.149 22.444 18.265 1.00 75.06 1169 LYS A O 1
ATOM 9184 N N . LEU A 1 1170 ? 12.568 24.506 17.606 1.00 80.06 1170 LEU A N 1
ATOM 9185 C CA . LEU A 1 1170 ? 13.138 24.412 16.262 1.00 80.06 1170 LEU A CA 1
ATOM 9186 C C . LEU A 1 1170 ? 14.658 24.665 16.281 1.00 80.06 1170 LEU A C 1
ATOM 9188 O O . LEU A 1 1170 ? 15.100 25.553 17.012 1.00 80.06 1170 LEU A O 1
ATOM 9192 N N . PRO A 1 1171 ? 15.475 23.930 15.503 1.00 86.44 1171 PRO A N 1
ATOM 9193 C CA . PRO A 1 1171 ? 16.888 24.246 15.302 1.00 86.44 1171 PRO A CA 1
ATOM 9194 C C . PRO A 1 1171 ? 17.119 25.677 14.813 1.00 86.44 1171 PRO A C 1
ATOM 9196 O O . PRO A 1 1171 ? 16.400 26.170 13.948 1.00 86.44 1171 PRO A O 1
ATOM 9199 N N . TYR A 1 1172 ? 18.154 26.317 15.346 1.00 89.00 1172 TYR A N 1
ATOM 9200 C CA . TYR A 1 1172 ? 18.624 27.631 14.919 1.00 89.00 1172 TYR A CA 1
ATOM 9201 C C . TYR A 1 1172 ? 20.150 27.609 15.048 1.00 89.00 1172 TYR A C 1
ATOM 9203 O O . TYR A 1 1172 ? 20.671 27.497 16.159 1.00 89.00 1172 TYR A O 1
ATOM 9211 N N . ILE A 1 1173 ? 20.861 27.565 13.918 1.00 93.81 1173 ILE A N 1
ATOM 9212 C CA . ILE A 1 1173 ? 22.299 27.251 13.875 1.00 93.81 1173 ILE A CA 1
ATOM 9213 C C . ILE A 1 1173 ? 23.108 28.416 13.311 1.00 93.81 1173 ILE A C 1
ATOM 9215 O O . ILE A 1 1173 ? 22.841 28.884 12.206 1.00 93.81 1173 ILE A O 1
ATOM 9219 N N . ILE A 1 1174 ? 24.127 28.850 14.054 1.00 95.69 1174 ILE A N 1
ATOM 9220 C CA . ILE A 1 1174 ? 25.159 29.765 13.569 1.00 95.69 1174 ILE A CA 1
ATOM 9221 C C . ILE A 1 1174 ? 26.139 28.905 12.771 1.00 95.69 1174 ILE A C 1
ATOM 9223 O O . ILE A 1 1174 ? 26.850 28.069 13.331 1.00 95.69 1174 ILE A O 1
ATOM 9227 N N . VAL A 1 1175 ? 26.129 29.067 11.450 1.00 95.00 1175 VAL A N 1
ATOM 9228 C CA . VAL A 1 1175 ? 26.916 28.243 10.516 1.00 95.00 1175 VAL A CA 1
ATOM 9229 C C . VAL A 1 1175 ? 28.222 28.918 10.107 1.00 95.00 1175 VAL A C 1
ATOM 9231 O O . VAL A 1 1175 ? 29.141 28.246 9.650 1.00 95.00 1175 VAL A O 1
ATOM 9234 N N . ASP A 1 1176 ? 28.324 30.231 10.320 1.00 94.56 1176 ASP A N 1
ATOM 9235 C CA . ASP A 1 1176 ? 29.568 30.990 10.230 1.00 94.56 1176 ASP A CA 1
ATOM 9236 C C . ASP A 1 1176 ? 29.515 32.271 11.076 1.00 94.56 1176 ASP A C 1
ATOM 9238 O O . ASP A 1 1176 ? 28.452 32.868 11.255 1.00 94.56 1176 ASP A O 1
ATOM 9242 N N . CYS A 1 1177 ? 30.674 32.735 11.545 1.00 94.75 1177 CYS A N 1
ATOM 9243 C CA . CYS A 1 1177 ? 30.835 34.043 12.177 1.00 94.75 1177 CYS A CA 1
ATOM 9244 C C . CYS A 1 1177 ? 32.265 34.563 11.973 1.00 94.75 1177 CYS A C 1
ATOM 9246 O O . CYS A 1 1177 ? 33.240 33.842 12.216 1.00 94.75 1177 CYS A O 1
ATOM 9248 N N . ALA A 1 1178 ? 32.412 35.834 11.602 1.00 91.81 1178 ALA A N 1
ATOM 9249 C CA . ALA A 1 1178 ? 33.712 36.497 11.537 1.00 91.81 1178 ALA A CA 1
ATOM 9250 C C . ALA A 1 1178 ? 34.377 36.565 12.930 1.00 91.81 1178 ALA A C 1
ATOM 9252 O O . ALA A 1 1178 ? 33.693 36.588 13.954 1.00 91.81 1178 ALA A O 1
ATOM 9253 N N . GLU A 1 1179 ? 35.711 36.573 12.988 1.00 89.00 1179 GLU A N 1
ATOM 9254 C CA . GLU A 1 1179 ? 36.483 36.562 14.251 1.00 89.00 1179 GLU A CA 1
ATOM 9255 C C . GLU A 1 1179 ? 36.404 37.890 15.024 1.00 89.00 1179 GLU A C 1
ATOM 9257 O O . GLU A 1 1179 ? 36.546 37.933 16.249 1.00 89.00 1179 GLU A O 1
ATOM 9262 N N . ASP A 1 1180 ? 36.110 38.978 14.313 1.00 91.12 1180 ASP A N 1
ATOM 9263 C CA . ASP A 1 1180 ? 35.796 40.296 14.864 1.00 91.12 1180 ASP A CA 1
ATOM 9264 C C . ASP A 1 1180 ? 34.310 40.452 15.251 1.00 91.12 1180 ASP A C 1
ATOM 9266 O O . ASP A 1 1180 ? 33.959 41.420 15.920 1.00 91.12 1180 ASP A O 1
ATOM 9270 N N . TYR A 1 1181 ? 33.455 39.479 14.897 1.00 92.44 1181 TYR A N 1
ATOM 9271 C CA . TYR A 1 1181 ? 31.993 39.501 15.046 1.00 92.44 1181 TYR A CA 1
ATOM 9272 C C . TYR A 1 1181 ? 31.322 40.659 14.272 1.00 92.44 1181 TYR A C 1
ATOM 9274 O O . TYR A 1 1181 ? 30.267 41.154 14.672 1.00 92.44 1181 TYR A O 1
ATOM 9282 N N . SER A 1 1182 ? 31.906 41.080 13.139 1.00 91.62 1182 SER A N 1
ATOM 9283 C CA . SER A 1 1182 ? 31.321 42.075 12.220 1.00 91.62 1182 SER A CA 1
ATOM 9284 C C . SER A 1 1182 ? 30.231 41.512 11.301 1.00 91.62 1182 SER A C 1
ATOM 9286 O O . SER A 1 1182 ? 29.344 42.255 10.863 1.00 91.62 1182 SER A O 1
ATOM 9288 N N . GLN A 1 1183 ? 30.302 40.213 10.995 1.00 94.88 1183 GLN A N 1
ATOM 9289 C CA . GLN A 1 1183 ? 29.432 39.483 10.067 1.00 94.88 1183 GLN A CA 1
ATOM 9290 C C . GLN A 1 1183 ? 29.167 38.061 10.585 1.00 94.88 1183 GLN A C 1
ATOM 9292 O O . GLN A 1 1183 ? 30.047 37.453 11.199 1.00 94.88 1183 GLN A O 1
ATOM 9297 N N . ALA A 1 1184 ? 27.976 37.523 10.318 1.00 96.25 1184 ALA A N 1
ATOM 9298 C CA . ALA A 1 1184 ? 27.611 36.146 10.651 1.00 96.25 1184 ALA A CA 1
ATOM 9299 C C . ALA A 1 1184 ? 26.610 35.556 9.647 1.00 96.25 1184 ALA A C 1
ATOM 9301 O O . ALA A 1 1184 ? 25.907 36.286 8.946 1.00 96.25 1184 ALA A O 1
ATOM 9302 N N . ILE A 1 1185 ? 26.538 34.226 9.591 1.00 96.56 1185 ILE A N 1
ATOM 9303 C CA . ILE A 1 1185 ? 25.569 33.482 8.784 1.00 96.56 1185 ILE A CA 1
ATOM 9304 C C . ILE A 1 1185 ? 24.833 32.503 9.699 1.00 96.56 1185 ILE A C 1
ATOM 9306 O O . ILE A 1 1185 ? 25.447 31.689 10.394 1.00 96.56 1185 ILE A O 1
ATOM 9310 N N . VAL A 1 1186 ? 23.506 32.579 9.682 1.00 95.69 1186 VAL A N 1
ATOM 9311 C CA . VAL A 1 1186 ? 22.601 31.766 10.500 1.00 95.69 1186 VAL A CA 1
ATOM 9312 C C . VAL A 1 1186 ? 21.653 31.000 9.586 1.00 95.69 1186 VAL A C 1
ATOM 9314 O O . VAL A 1 1186 ? 21.235 31.516 8.552 1.00 95.69 1186 VAL A O 1
ATOM 9317 N N . GLY A 1 1187 ? 21.313 29.761 9.931 1.00 92.00 1187 GLY A N 1
ATOM 9318 C CA . GLY A 1 1187 ? 20.519 28.903 9.060 1.00 92.00 1187 GLY A CA 1
ATOM 9319 C C . GLY A 1 1187 ? 19.758 27.791 9.768 1.00 92.00 1187 GLY A C 1
ATOM 9320 O O . GLY A 1 1187 ? 19.577 27.794 10.988 1.00 92.00 1187 GLY A O 1
ATOM 9321 N N . TYR A 1 1188 ? 19.315 26.822 8.967 1.00 89.56 1188 TYR A N 1
ATOM 9322 C CA . TYR A 1 1188 ? 18.521 25.673 9.403 1.00 89.56 1188 TYR A CA 1
ATOM 9323 C C . TYR A 1 1188 ? 19.069 24.367 8.783 1.00 89.56 1188 TYR A C 1
ATOM 9325 O O . TYR A 1 1188 ? 19.501 24.404 7.628 1.00 89.56 1188 TYR A O 1
ATOM 9333 N N . PRO A 1 1189 ? 19.035 23.201 9.467 1.00 87.06 1189 PRO A N 1
ATOM 9334 C CA . PRO A 1 1189 ? 19.700 21.972 9.002 1.00 87.06 1189 PRO A CA 1
ATOM 9335 C C . PRO A 1 1189 ? 19.354 21.491 7.580 1.00 87.06 1189 PRO A C 1
ATOM 9337 O O . PRO A 1 1189 ? 20.214 20.942 6.891 1.00 87.06 1189 PRO A O 1
ATOM 9340 N N . ASN A 1 1190 ? 18.123 21.718 7.105 1.00 82.81 1190 ASN A N 1
ATOM 9341 C CA . ASN A 1 1190 ? 17.687 21.366 5.744 1.00 82.81 1190 ASN A CA 1
ATOM 9342 C C . ASN A 1 1190 ? 17.812 22.517 4.719 1.00 82.81 1190 ASN A C 1
ATOM 9344 O O . ASN A 1 1190 ? 17.306 22.393 3.606 1.00 82.81 1190 ASN A O 1
ATOM 9348 N N . ARG A 1 1191 ? 18.460 23.633 5.087 1.00 90.38 1191 ARG A N 1
ATOM 9349 C CA . ARG A 1 1191 ? 18.689 24.829 4.251 1.00 90.38 1191 ARG A CA 1
ATOM 9350 C C . ARG A 1 1191 ? 17.418 25.568 3.789 1.00 90.38 1191 ARG A C 1
ATOM 9352 O O . ARG A 1 1191 ? 17.485 26.388 2.876 1.00 90.38 1191 ARG A O 1
ATOM 9359 N N . ALA A 1 1192 ? 16.265 25.333 4.425 1.00 83.38 1192 ALA A N 1
ATOM 9360 C CA . ALA A 1 1192 ? 15.013 26.027 4.097 1.00 83.38 1192 ALA A CA 1
ATOM 9361 C C . ALA A 1 1192 ? 14.998 27.524 4.470 1.00 83.38 1192 ALA A C 1
ATOM 9363 O O . ALA A 1 1192 ? 14.237 28.278 3.864 1.00 83.38 1192 ALA A O 1
ATOM 9364 N N . TYR A 1 1193 ? 15.824 27.941 5.436 1.00 89.50 1193 TYR A N 1
ATOM 9365 C CA . TYR A 1 1193 ? 15.935 29.319 5.928 1.00 89.50 1193 TYR A CA 1
ATOM 9366 C C . TYR A 1 1193 ? 17.405 29.712 6.104 1.00 89.50 1193 TYR A C 1
ATOM 9368 O O . TYR A 1 1193 ? 18.249 28.854 6.375 1.00 89.50 1193 TYR A O 1
ATOM 9376 N N . LEU A 1 1194 ? 17.688 31.004 5.945 1.00 94.75 1194 LEU A N 1
ATOM 9377 C CA . LEU A 1 1194 ? 19.022 31.608 5.973 1.00 94.75 1194 LEU A CA 1
ATOM 9378 C C . LEU A 1 1194 ? 18.887 33.072 6.391 1.00 94.75 1194 LEU A C 1
ATOM 9380 O O . LEU A 1 1194 ? 18.034 33.759 5.834 1.00 94.75 1194 LEU A O 1
ATOM 9384 N N . TRP A 1 1195 ? 19.777 33.565 7.248 1.00 96.06 1195 TRP A N 1
ATOM 9385 C CA . TRP A 1 1195 ? 19.959 34.987 7.541 1.00 96.06 1195 TRP A CA 1
ATOM 9386 C C . TRP A 1 1195 ? 21.449 35.336 7.458 1.00 96.06 1195 TRP A C 1
ATOM 9388 O O . TRP A 1 1195 ? 22.284 34.713 8.114 1.00 96.06 1195 TRP A O 1
ATOM 9398 N N . ILE A 1 1196 ? 21.783 36.323 6.626 1.00 96.75 1196 ILE A N 1
ATOM 9399 C CA . ILE A 1 1196 ? 23.128 36.894 6.496 1.00 96.75 1196 ILE A CA 1
ATOM 9400 C C . ILE A 1 1196 ? 23.134 38.210 7.271 1.00 96.75 1196 ILE A C 1
ATOM 9402 O O . ILE A 1 1196 ? 22.396 39.141 6.940 1.00 96.75 1196 ILE A O 1
ATOM 9406 N N . LEU A 1 1197 ? 23.957 38.266 8.312 1.00 96.44 1197 LEU A N 1
ATOM 9407 C CA . LEU A 1 1197 ? 23.944 39.288 9.352 1.00 96.44 1197 LEU A CA 1
ATOM 9408 C C . LEU A 1 1197 ? 25.200 40.161 9.293 1.00 96.44 1197 LEU A C 1
ATOM 9410 O O . LEU A 1 1197 ? 26.300 39.658 9.060 1.00 96.44 1197 LEU A O 1
ATOM 9414 N N . SER A 1 1198 ? 25.070 41.455 9.593 1.00 95.06 1198 SER A N 1
ATOM 9415 C CA . SER A 1 1198 ? 26.217 42.327 9.872 1.00 95.06 1198 SER A CA 1
ATOM 9416 C C . SER A 1 1198 ? 25.933 43.354 10.967 1.00 95.06 1198 SER A C 1
ATOM 9418 O O . SER A 1 1198 ? 24.795 43.747 11.200 1.00 95.06 1198 SER A O 1
ATOM 9420 N N . ARG A 1 1199 ? 26.983 43.828 11.642 1.00 92.12 1199 ARG A N 1
ATOM 9421 C CA . ARG A 1 1199 ? 26.908 44.931 12.615 1.00 92.12 1199 ARG A CA 1
ATOM 9422 C C . ARG A 1 1199 ? 26.681 46.311 11.977 1.00 92.12 1199 ARG A C 1
ATOM 9424 O O . ARG A 1 1199 ? 26.494 47.280 12.705 1.00 92.12 1199 ARG A O 1
ATOM 9431 N N . LYS A 1 1200 ? 26.685 46.415 10.642 1.00 89.31 1200 LYS A N 1
ATOM 9432 C CA . LYS A 1 1200 ? 26.391 47.642 9.879 1.00 89.31 1200 LYS A CA 1
ATOM 9433 C C . LYS A 1 1200 ? 25.205 47.424 8.926 1.00 89.31 1200 LYS A C 1
ATOM 9435 O O . LYS A 1 1200 ? 25.069 46.312 8.415 1.00 89.31 1200 LYS A O 1
ATOM 9440 N N . PRO A 1 1201 ? 24.387 48.457 8.633 1.00 86.12 1201 PRO A N 1
ATOM 9441 C CA . PRO A 1 1201 ? 23.284 48.352 7.670 1.00 86.12 1201 PRO A CA 1
ATOM 9442 C C . PRO A 1 1201 ? 23.775 48.125 6.233 1.00 86.12 1201 PRO A C 1
ATOM 9444 O O . PRO A 1 1201 ? 23.040 47.610 5.395 1.00 86.12 1201 PRO A O 1
ATOM 9447 N N . THR A 1 1202 ? 25.026 48.486 5.943 1.00 83.81 1202 THR A N 1
ATOM 9448 C CA . THR A 1 1202 ? 25.678 48.307 4.645 1.00 83.81 1202 THR A CA 1
ATOM 9449 C C . THR A 1 1202 ? 27.077 47.706 4.808 1.00 83.81 1202 THR A C 1
ATOM 9451 O O . THR A 1 1202 ? 27.775 47.930 5.799 1.00 83.81 1202 THR A O 1
ATOM 9454 N N . VAL A 1 1203 ? 27.488 46.932 3.805 1.00 87.75 1203 VAL A N 1
ATOM 9455 C CA . VAL A 1 1203 ? 28.846 46.395 3.611 1.00 87.75 1203 VAL A CA 1
ATOM 9456 C C . VAL A 1 1203 ? 29.266 46.675 2.166 1.00 87.75 1203 VAL A C 1
ATOM 9458 O O . VAL A 1 1203 ? 28.414 47.044 1.353 1.00 87.75 1203 VAL A O 1
ATOM 9461 N N . SER A 1 1204 ? 30.547 46.514 1.818 1.00 88.00 1204 SER A N 1
ATOM 9462 C CA . SER A 1 1204 ? 30.957 46.659 0.415 1.00 88.00 1204 SER A CA 1
ATOM 9463 C C . SER A 1 1204 ? 30.308 45.572 -0.451 1.00 88.00 1204 SER A C 1
ATOM 9465 O O . SER A 1 1204 ? 30.049 44.467 0.031 1.00 88.00 1204 SER A O 1
ATOM 9467 N N . ASP A 1 1205 ? 30.068 45.836 -1.739 1.00 85.00 1205 ASP A N 1
ATOM 9468 C CA . ASP A 1 1205 ? 29.526 44.793 -2.621 1.00 85.00 1205 ASP A CA 1
ATOM 9469 C C . ASP A 1 1205 ? 30.494 43.603 -2.771 1.00 85.00 1205 ASP A C 1
ATOM 9471 O O . ASP A 1 1205 ? 30.041 42.479 -2.964 1.00 85.00 1205 ASP A O 1
ATOM 9475 N N . ALA A 1 1206 ? 31.806 43.800 -2.585 1.00 86.25 1206 ALA A N 1
ATOM 9476 C CA . ALA A 1 1206 ? 32.774 42.704 -2.533 1.00 86.25 1206 ALA A CA 1
ATOM 9477 C C . ALA A 1 1206 ? 32.553 41.793 -1.307 1.00 86.25 1206 ALA A C 1
ATOM 9479 O O . ALA A 1 1206 ? 32.525 40.570 -1.447 1.00 86.25 1206 ALA A O 1
ATOM 9480 N N . ASP A 1 1207 ? 32.326 42.371 -0.122 1.00 86.94 1207 ASP A N 1
ATOM 9481 C CA . ASP A 1 1207 ? 32.006 41.611 1.095 1.00 86.94 1207 ASP A CA 1
ATOM 9482 C C . ASP A 1 1207 ? 30.627 40.946 0.999 1.00 86.94 1207 ASP A C 1
ATOM 9484 O O . ASP A 1 1207 ? 30.460 39.792 1.393 1.00 86.94 1207 ASP A O 1
ATOM 9488 N N . TYR A 1 1208 ? 29.644 41.639 0.416 1.00 92.25 1208 TYR A N 1
ATOM 9489 C CA . TYR A 1 1208 ? 28.319 41.080 0.156 1.00 92.25 1208 TYR A CA 1
ATOM 9490 C C . TYR A 1 1208 ? 28.407 39.847 -0.756 1.00 92.25 1208 TYR A C 1
ATOM 9492 O O . TYR A 1 1208 ? 27.878 38.791 -0.414 1.00 92.25 1208 TYR A O 1
ATOM 9500 N N . GLN A 1 1209 ? 29.128 39.937 -1.879 1.00 91.69 1209 GLN A N 1
ATOM 9501 C CA . GLN A 1 1209 ? 29.320 38.797 -2.782 1.00 91.69 1209 GLN A CA 1
ATOM 9502 C C . GLN A 1 1209 ? 30.121 37.663 -2.127 1.00 91.69 1209 GLN A C 1
ATOM 9504 O O . GLN A 1 1209 ? 29.822 36.494 -2.357 1.00 91.69 1209 GLN A O 1
ATOM 9509 N N . LYS A 1 1210 ? 31.075 37.977 -1.242 1.00 91.94 1210 LYS A N 1
ATOM 9510 C CA . LYS A 1 1210 ? 31.805 36.980 -0.443 1.00 91.94 1210 LYS A CA 1
ATOM 9511 C C . LYS A 1 1210 ? 30.883 36.211 0.517 1.00 91.94 1210 LYS A C 1
ATOM 9513 O O . LYS A 1 1210 ? 31.015 34.994 0.629 1.00 91.94 1210 LYS A O 1
ATOM 9518 N N . LEU A 1 1211 ? 29.922 36.882 1.160 1.00 93.50 1211 LEU A N 1
ATOM 9519 C CA . LEU A 1 1211 ? 28.906 36.248 2.018 1.00 93.50 1211 LEU A CA 1
ATOM 9520 C C . LEU A 1 1211 ? 27.902 35.400 1.216 1.00 93.50 1211 LEU A C 1
ATOM 9522 O O . LEU A 1 1211 ? 27.535 34.304 1.648 1.00 93.50 1211 LEU A O 1
ATOM 9526 N N . ILE A 1 1212 ? 27.491 35.866 0.031 1.00 94.75 1212 ILE A N 1
ATOM 9527 C CA . ILE A 1 1212 ? 26.648 35.089 -0.893 1.00 94.75 1212 ILE A CA 1
ATOM 9528 C C . ILE A 1 1212 ? 27.389 33.841 -1.386 1.00 94.75 1212 ILE A C 1
ATOM 9530 O O . ILE A 1 1212 ? 26.834 32.745 -1.316 1.00 94.75 1212 ILE A O 1
ATOM 9534 N N . GLN A 1 1213 ? 28.654 33.964 -1.801 1.00 93.12 1213 GLN A N 1
ATOM 9535 C CA . GLN A 1 1213 ? 29.446 32.812 -2.232 1.00 93.12 1213 GLN A CA 1
ATOM 9536 C C . GLN A 1 1213 ? 29.652 31.809 -1.093 1.00 93.12 1213 GLN A C 1
ATOM 9538 O O . GLN A 1 1213 ? 29.357 30.634 -1.281 1.00 93.12 1213 GLN A O 1
ATOM 9543 N N . LYS A 1 1214 ? 29.993 32.265 0.118 1.00 93.25 1214 LYS A N 1
ATOM 9544 C CA . LYS A 1 1214 ? 30.101 31.378 1.287 1.00 93.25 1214 LYS A CA 1
ATOM 9545 C C . LYS A 1 1214 ? 28.782 30.661 1.610 1.00 93.25 1214 LYS A C 1
ATOM 9547 O O . LYS A 1 1214 ? 28.791 29.506 2.023 1.00 93.25 1214 LYS A O 1
ATOM 9552 N N . SER A 1 1215 ? 27.637 31.302 1.364 1.00 94.12 1215 SER A N 1
ATOM 9553 C CA . SER A 1 1215 ? 26.320 30.656 1.485 1.00 94.12 1215 SER A CA 1
ATOM 9554 C C . SER A 1 1215 ? 26.104 29.578 0.410 1.00 94.12 1215 SER A C 1
ATOM 9556 O O . SER A 1 1215 ? 25.602 28.496 0.716 1.00 94.12 1215 SER A O 1
ATOM 9558 N N . LYS A 1 1216 ? 26.531 29.822 -0.835 1.00 92.56 1216 LYS A N 1
ATOM 9559 C CA . LYS A 1 1216 ? 26.494 28.828 -1.926 1.00 92.56 1216 LYS A CA 1
ATOM 9560 C C . LYS A 1 1216 ? 27.403 27.634 -1.638 1.00 92.56 1216 LYS A C 1
ATOM 9562 O O . LYS A 1 1216 ? 26.977 26.499 -1.834 1.00 92.56 1216 LYS A O 1
ATOM 9567 N N . ASP A 1 1217 ? 28.592 27.874 -1.090 1.00 90.44 1217 ASP A N 1
ATOM 9568 C CA . ASP A 1 1217 ? 29.553 26.832 -0.701 1.00 90.44 1217 ASP A CA 1
ATOM 9569 C C . ASP A 1 1217 ? 28.996 25.928 0.422 1.00 90.44 1217 ASP A C 1
ATOM 9571 O O . ASP A 1 1217 ? 29.232 24.721 0.435 1.00 90.44 1217 ASP A O 1
ATOM 9575 N N . LEU A 1 1218 ? 28.168 26.481 1.321 1.00 87.62 1218 LEU A N 1
ATOM 9576 C CA . LEU A 1 1218 ? 27.406 25.724 2.330 1.00 87.62 1218 LEU A CA 1
ATOM 9577 C C . LEU A 1 1218 ? 26.194 24.959 1.748 1.00 87.62 1218 LEU A C 1
ATOM 9579 O O . LEU A 1 1218 ? 25.533 24.203 2.471 1.00 87.62 1218 LEU A O 1
ATOM 9583 N N . GLY A 1 1219 ? 25.898 25.122 0.455 1.00 88.81 1219 GLY A N 1
ATOM 9584 C CA . GLY A 1 1219 ? 24.838 24.434 -0.284 1.00 88.81 1219 GLY A CA 1
ATOM 9585 C C . GLY A 1 1219 ? 23.508 25.189 -0.392 1.00 88.81 1219 GLY A C 1
ATOM 9586 O O . GLY A 1 1219 ? 22.490 24.555 -0.675 1.00 88.81 1219 GLY A O 1
ATOM 9587 N N . TYR A 1 1220 ? 23.469 26.503 -0.140 1.00 90.88 1220 TYR A N 1
ATOM 9588 C CA . TYR A 1 1220 ? 22.255 27.304 -0.345 1.00 90.88 1220 TYR A CA 1
ATOM 9589 C C . TYR A 1 1220 ? 22.038 27.676 -1.819 1.00 90.88 1220 TYR A C 1
ATOM 9591 O O . TYR A 1 1220 ? 22.970 28.001 -2.552 1.00 90.88 1220 TYR A O 1
ATOM 9599 N N . ASP A 1 1221 ? 20.771 27.673 -2.238 1.00 87.44 1221 ASP A N 1
ATOM 9600 C CA . ASP A 1 1221 ? 20.345 28.103 -3.571 1.00 87.44 1221 ASP A CA 1
ATOM 9601 C C . ASP A 1 1221 ? 20.301 29.637 -3.657 1.00 87.44 1221 ASP A C 1
ATOM 9603 O O . ASP A 1 1221 ? 19.403 30.274 -3.099 1.00 87.44 1221 ASP A O 1
ATOM 9607 N N . GLU A 1 1222 ? 21.263 30.215 -4.379 1.00 88.81 1222 GLU A N 1
ATOM 9608 C CA . GLU A 1 1222 ? 21.407 31.656 -4.624 1.00 88.81 1222 GLU A CA 1
ATOM 9609 C C . GLU A 1 1222 ? 20.117 32.314 -5.132 1.00 88.81 1222 GLU A C 1
ATOM 9611 O O . GLU A 1 1222 ? 19.772 33.405 -4.680 1.00 88.81 1222 GLU A O 1
ATOM 9616 N N . ALA A 1 1223 ? 19.341 31.633 -5.985 1.00 88.25 1223 ALA A N 1
ATOM 9617 C CA . ALA A 1 1223 ? 18.101 32.172 -6.545 1.00 88.25 1223 ALA A CA 1
ATOM 9618 C C . ALA A 1 1223 ? 16.972 32.325 -5.504 1.00 88.25 1223 ALA A C 1
ATOM 9620 O O . ALA A 1 1223 ? 15.943 32.944 -5.788 1.00 88.25 1223 ALA A O 1
ATOM 9621 N N . LYS A 1 1224 ? 17.148 31.777 -4.292 1.00 90.06 1224 LYS A N 1
ATOM 9622 C CA . LYS A 1 1224 ? 16.234 31.955 -3.153 1.00 90.06 1224 LYS A CA 1
ATOM 9623 C C . LYS A 1 1224 ? 16.686 33.051 -2.177 1.00 90.06 1224 LYS A C 1
ATOM 9625 O O . LYS A 1 1224 ? 15.881 33.451 -1.335 1.00 90.06 1224 LYS A O 1
ATOM 9630 N N . ILE A 1 1225 ? 17.930 33.536 -2.269 1.00 93.25 1225 ILE A N 1
ATOM 9631 C CA . ILE A 1 1225 ? 18.497 34.516 -1.332 1.00 93.25 1225 ILE A CA 1
ATOM 9632 C C . ILE A 1 1225 ? 18.063 35.934 -1.735 1.00 93.25 1225 ILE A C 1
ATOM 9634 O O . ILE A 1 1225 ? 18.524 36.497 -2.726 1.00 93.25 1225 ILE A O 1
ATOM 9638 N N . ARG A 1 1226 ? 17.181 36.549 -0.942 1.00 93.19 1226 ARG A N 1
ATOM 9639 C CA . ARG A 1 1226 ? 16.695 37.922 -1.147 1.00 93.19 1226 ARG A CA 1
ATOM 9640 C C . ARG A 1 1226 ? 17.576 38.916 -0.384 1.00 93.19 1226 ARG A C 1
ATOM 9642 O O . ARG A 1 1226 ? 17.596 38.866 0.845 1.00 93.19 1226 ARG A O 1
ATOM 9649 N N . LYS A 1 1227 ? 18.217 39.867 -1.084 1.00 93.50 1227 LYS A N 1
ATOM 9650 C CA . LYS A 1 1227 ? 18.824 41.069 -0.465 1.00 93.50 1227 LYS A CA 1
ATOM 9651 C C . LYS A 1 1227 ? 17.727 41.874 0.239 1.00 93.50 1227 LYS A C 1
ATOM 9653 O O . LYS A 1 1227 ? 16.666 42.112 -0.343 1.00 93.50 1227 LYS A O 1
ATOM 9658 N N . VAL A 1 1228 ? 17.964 42.276 1.482 1.00 93.75 1228 VAL A N 1
ATOM 9659 C CA . VAL A 1 1228 ? 17.044 43.105 2.269 1.00 93.75 1228 VAL A CA 1
ATOM 9660 C C . VAL A 1 1228 ? 17.512 44.557 2.165 1.00 93.75 1228 VAL A C 1
ATOM 9662 O O . VAL A 1 1228 ? 18.651 44.841 2.532 1.00 93.75 1228 VAL A O 1
ATOM 9665 N N . PRO A 1 1229 ? 16.685 45.494 1.666 1.00 92.62 1229 PRO A N 1
ATOM 9666 C CA . PRO A 1 1229 ? 17.059 46.904 1.647 1.00 92.62 1229 PRO A CA 1
ATOM 9667 C C . PRO A 1 1229 ? 17.155 47.452 3.074 1.00 92.62 1229 PRO A C 1
ATOM 9669 O O . PRO A 1 1229 ? 16.262 47.210 3.884 1.00 92.62 1229 PRO A O 1
ATOM 9672 N N . GLN A 1 1230 ? 18.215 48.203 3.359 1.00 89.31 1230 GLN A N 1
ATOM 9673 C CA . GLN A 1 1230 ? 18.510 48.832 4.651 1.00 89.31 1230 GLN A CA 1
ATOM 9674 C C . GLN A 1 1230 ? 18.631 50.349 4.462 1.00 89.31 1230 GLN A C 1
ATOM 9676 O O . GLN A 1 1230 ? 18.998 50.800 3.374 1.00 89.31 1230 GLN A O 1
ATOM 9681 N N . VAL A 1 1231 ? 18.343 51.141 5.499 1.00 81.69 1231 VAL A N 1
ATOM 9682 C CA . VAL A 1 1231 ? 18.651 52.582 5.488 1.00 81.69 1231 VAL A CA 1
ATOM 9683 C C . VAL A 1 1231 ? 20.143 52.759 5.823 1.00 81.69 1231 VAL A C 1
ATOM 9685 O O . VAL A 1 1231 ? 20.568 52.228 6.848 1.00 81.69 1231 VAL A O 1
ATOM 9688 N N . PRO A 1 1232 ? 20.952 53.471 5.008 1.00 62.56 1232 PRO A N 1
ATOM 9689 C CA . PRO A 1 1232 ? 22.390 53.616 5.268 1.00 62.56 1232 PRO A CA 1
ATOM 9690 C C . PRO A 1 1232 ? 22.716 54.269 6.618 1.00 62.56 1232 PRO A C 1
ATOM 9692 O O . PRO A 1 1232 ? 23.622 53.810 7.308 1.00 62.56 1232 PRO A O 1
ATOM 9695 N N . ASP A 1 1233 ? 21.933 55.282 7.003 1.00 57.84 1233 ASP A N 1
ATOM 9696 C CA . ASP A 1 1233 ? 22.168 56.141 8.169 1.00 57.84 1233 ASP A CA 1
ATOM 9697 C C . ASP A 1 1233 ? 21.015 56.053 9.188 1.00 57.84 1233 ASP A C 1
ATOM 9699 O O . ASP A 1 1233 ? 20.412 57.051 9.581 1.00 57.84 1233 ASP A O 1
ATOM 9703 N N . ALA A 1 1234 ? 20.671 54.833 9.610 1.00 46.97 1234 ALA A N 1
ATOM 9704 C CA . ALA A 1 1234 ? 19.837 54.634 10.793 1.00 46.97 1234 ALA A CA 1
ATOM 9705 C C . ALA A 1 1234 ? 20.707 54.728 12.061 1.00 46.97 1234 ALA A C 1
ATOM 9707 O O . ALA A 1 1234 ? 21.504 53.829 12.337 1.00 46.97 1234 ALA A O 1
ATOM 9708 N N . GLU A 1 1235 ? 20.550 55.804 12.841 1.00 41.47 1235 GLU A N 1
ATOM 9709 C CA . GLU A 1 1235 ? 21.191 55.921 14.158 1.00 41.47 1235 GLU A CA 1
ATOM 9710 C C . GLU A 1 1235 ? 20.825 54.731 15.062 1.00 41.47 1235 GLU A C 1
ATOM 9712 O O . GLU A 1 1235 ? 19.744 54.143 14.962 1.00 41.47 1235 GLU A O 1
ATOM 9717 N N . THR A 1 1236 ? 21.747 54.347 15.947 1.00 41.03 1236 THR A N 1
ATOM 9718 C CA . THR A 1 1236 ? 21.646 53.108 16.727 1.00 41.03 1236 THR A CA 1
ATOM 9719 C C . THR A 1 1236 ? 20.384 53.064 17.589 1.00 41.03 1236 THR A C 1
ATOM 9721 O O . THR A 1 1236 ? 20.324 53.715 18.633 1.00 41.03 1236 THR A O 1
ATOM 9724 N N . PHE A 1 1237 ? 19.416 52.224 17.204 1.00 38.25 1237 PHE A N 1
ATOM 9725 C CA . PHE A 1 1237 ? 18.273 51.868 18.046 1.00 38.25 1237 PHE A CA 1
ATOM 9726 C C . PHE A 1 1237 ? 18.760 51.222 19.351 1.00 38.25 1237 PHE A C 1
ATOM 9728 O O . PHE A 1 1237 ? 19.046 50.023 19.401 1.00 38.25 1237 PHE A O 1
ATOM 9735 N N . GLN A 1 1238 ? 18.831 52.020 20.416 1.00 29.72 1238 GLN A N 1
ATOM 9736 C CA . GLN A 1 1238 ? 18.959 51.510 21.775 1.00 29.72 1238 GLN A CA 1
ATOM 9737 C C . GLN A 1 1238 ? 17.662 50.789 22.160 1.00 29.72 1238 GLN A C 1
ATOM 9739 O O . GLN A 1 1238 ? 16.559 51.263 21.883 1.00 29.72 1238 GLN A O 1
ATOM 9744 N N . VAL A 1 1239 ? 17.803 49.620 22.779 1.00 28.73 1239 VAL A N 1
ATOM 9745 C CA . VAL A 1 1239 ? 16.677 48.835 23.293 1.00 28.73 1239 VAL A CA 1
ATOM 9746 C C . VAL A 1 1239 ? 16.337 49.362 24.695 1.00 28.73 1239 VAL A C 1
ATOM 9748 O O . VAL A 1 1239 ? 17.256 49.467 25.508 1.00 28.73 1239 VAL A O 1
ATOM 9751 N N . PRO A 1 1240 ? 15.069 49.701 25.002 1.00 26.62 1240 PRO A N 1
ATOM 9752 C CA . PRO A 1 1240 ? 14.653 49.988 26.374 1.00 26.62 1240 PRO A CA 1
ATOM 9753 C C . PRO A 1 1240 ? 14.892 48.769 27.276 1.00 26.62 1240 PRO A C 1
ATOM 9755 O O . PRO A 1 1240 ? 14.639 47.643 26.848 1.00 26.62 1240 PRO A O 1
ATOM 9758 N N . SER A 1 1241 ? 15.387 49.011 28.492 1.00 27.83 1241 SER A N 1
ATOM 9759 C CA . SER A 1 1241 ? 15.741 47.995 29.500 1.00 27.83 1241 SER A CA 1
ATOM 9760 C C . SER A 1 1241 ? 14.558 47.146 29.960 1.00 27.83 1241 SER A C 1
ATOM 9762 O O . SER A 1 1241 ? 13.565 47.781 30.387 1.00 27.83 1241 SER A O 1
#

Mean predicted aligned error: 22.74 Å

Sequence (1241 aa):
MGADEDGERQASSSTQPTPEAHDDEVVLKKLHILPLKEADKKIKGRQRMDFLAETLRQLRNTKAVVCSGDLVKAKEAEFVVIKCDPPQGCLGMETDFFVDGAPVICFQKIQFSAWGPSTLSSEELFNQYVRPYFKGEYSPYGTAGVKRVRLLYTGQVVQVGEVSLQVEATEPQGLGMVSTDTEIFANWDQTPEFEKVHILPFLDTLPSAYQYELFGDYLKPFLVANPHKKYQHGDLFTYQGVQFKVVACEPDAVARIGKSTTIFCQGHLTPTLRNLLPPHLMNQVAQLPQGLQMLLLSSERTTRELEEMLSQRRGLFPQTIEEIHSFNWPPSDVAPAQQTCMVCLEDFQLATPCRRLPCGHVFHQSCIDEWLRRCTDCPICKANVDRAIRNYCPGLPCLEALSMNAKVHVDRALNVIGSGLQHKVFFRDFLELIRPLFTRSDFDAQPRYIADTGCGDGSLLGQIYEFVKTQTPRGRVLQDFPLTMIGIDLSASARSAAADTLRARGVPHLLVEGDIGDPGGLCQELQQWTIDPRQVLHVRSFLDHDRPYHPPDRPVPAGSPRDRFVAHHFHQAAYLDRAGDLIKPVDLYQSLVEHFERWADASGQHGLCILEAMLLDVPNTVKYFDENVSFHFDIEAAFSRQYLVPPVAYCMALAEAGLFSCTSDANSLCYPESGEYCRIISQHVKRSPFRVRLADDADLDALAQLQQAAKVSSALEASPETLASRLKRAPLGTFVAERGGKLLGAAYTTRLQGHVSRSNAEAEPSQPSAEHGEVLQLVALHALPEAQGVGSLLRDLLLQLAQVDPNVHSVVGLTRFDGWAASSLSQEDYIRRHVAGELSDKVLAFHTQAGAEILGLVANARPSDVANQGAAVLIRYEPGRRHRKVASTRRQEATIDEVEAFIHEQLGKMNILDKDVVGKCFAELGLDSLELAGLRRDIEHRFGLRADATAMTAREMAKSCTSCTRGGPTRATERQDVRAVVESCLLDFVGAESQSASLVEMGLDSLDLATQCDPSPKKFGKAKLSVRDHPPLLLEQHPVKHGFKYLFVPFRITRLGIYMGLGRPLVALKAMDRKLELNRFMGSWYVLAHIPVRLVKEHLAHNAVETYSWDESSQRIGVHYRFNENALDGRINDSYQRGWLWNKETSAEWRVSPKLPLFGYFFSHLGLKLPYIIVDCAEDYSQAIVGYPNRAYLWILSRKPTVSDADYQKLIQKSKDLGYDEAKIRKVPQVPDAETFQVPS

Radius of gyration: 43.31 Å; Cα contacts (8 Å, |Δi|>4): 1973; chains: 1; bounding box: 98×86×165 Å

InterPro domains:
  IPR000566 Lipocalin/cytosolic fatty-acid binding domain [PF08212] (1076-1230)
  IPR001841 Zinc finger, RING-type [PF13639] (340-382)
  IPR001841 Zinc finger, RING-type [PS50089] (341-382)
  IPR001841 Zinc finger, RING-type [SM00184] (341-381)
  IPR006162 Phosphopantetheine attachment site [PS00012] (924-939)
  IPR012674 Calycin [G3DSA:2.40.128.20] (1072-1236)
  IPR012674 Calycin [SSF50814] (1075-1231)
  IPR013083 Zinc finger, RING/FYVE/PHD-type [G3DSA:3.30.40.10] (318-391)
  IPR016181 Acyl-CoA N-acyltransferase [SSF55729] (689-815)
  IPR029067 CDC48 domain 2-like superfamily [SSF54585] (122-187)
  IPR029067 CDC48 domain 2-like superfamily [SSF54585] (192-268)
  IPR036736 ACP-like superfamily [G3DSA:1.10.1200.10] (895-959)
  IPR047202 Lipocalin Blc-like domain [cd19438] (1074-1228)
  IPR051834 RING finger E3 ubiquitin-protein ligase [PTHR45931] (305-387)
  IPR056393 AprA-like, MT2-like domain [PF23525] (408-682)